Protein AF-A0A833S5A1-F1 (afdb_monomer)

Structure (mmCIF, N/CA/C/O backbone):
data_AF-A0A833S5A1-F1
#
_entry.id   AF-A0A833S5A1-F1
#
loop_
_atom_site.group_PDB
_atom_site.id
_atom_site.type_symbol
_atom_site.label_atom_id
_atom_site.label_alt_id
_atom_site.label_comp_id
_atom_site.label_asym_id
_atom_site.label_entity_id
_atom_site.label_seq_id
_atom_site.pdbx_PDB_ins_code
_atom_site.Cartn_x
_atom_site.Cartn_y
_atom_site.Cartn_z
_atom_site.occupancy
_atom_site.B_iso_or_equiv
_atom_site.auth_seq_id
_atom_site.auth_comp_id
_atom_site.auth_asym_id
_atom_site.auth_atom_id
_atom_site.pdbx_PDB_model_num
ATOM 1 N N . MET A 1 1 ? -20.713 11.555 35.275 1.00 53.66 1 MET A N 1
ATOM 2 C CA . MET A 1 1 ? -20.457 12.298 34.017 1.00 53.66 1 MET A CA 1
ATOM 3 C C . MET A 1 1 ? -20.139 13.760 34.331 1.00 53.66 1 MET A C 1
ATOM 5 O O . MET A 1 1 ? -20.576 14.233 35.374 1.00 53.66 1 MET A O 1
ATOM 9 N N . GLN A 1 2 ? -19.381 14.470 33.490 1.00 51.31 2 GLN A N 1
ATOM 10 C CA . GLN A 1 2 ? -19.207 15.926 33.605 1.00 51.31 2 GLN A CA 1
ATOM 11 C C . GLN A 1 2 ? -19.961 16.635 32.477 1.00 51.31 2 GLN A C 1
ATOM 13 O O . GLN A 1 2 ? -19.820 16.251 31.322 1.00 51.31 2 GLN A O 1
ATOM 18 N N . VAL A 1 3 ? -20.754 17.653 32.813 1.00 56.31 3 VAL A N 1
ATOM 19 C CA . VAL A 1 3 ? -21.472 18.496 31.843 1.00 56.31 3 VAL A CA 1
ATOM 20 C C . VAL A 1 3 ? -21.304 19.950 32.273 1.00 56.31 3 VAL A C 1
ATOM 22 O 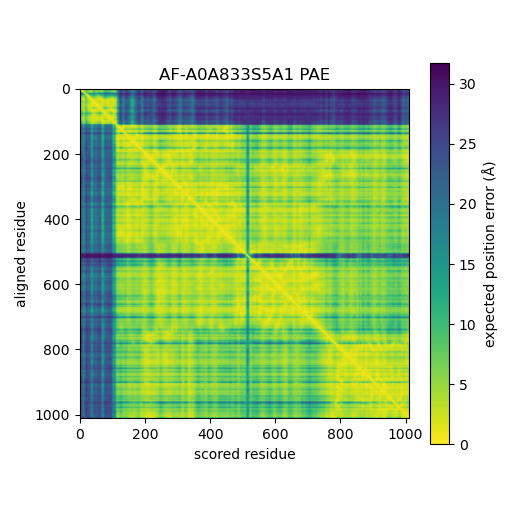O . VAL A 1 3 ? -21.653 20.298 33.402 1.00 56.31 3 VAL A O 1
ATOM 25 N N . ASN A 1 4 ? -20.743 20.793 31.399 1.00 58.97 4 ASN A N 1
ATOM 26 C CA . ASN A 1 4 ? -20.472 22.216 31.657 1.00 58.97 4 ASN A CA 1
ATOM 27 C C . ASN A 1 4 ? -19.717 22.468 32.981 1.00 58.97 4 ASN A C 1
ATOM 29 O O . ASN A 1 4 ? -20.124 23.300 33.791 1.00 58.97 4 ASN A O 1
ATOM 33 N N . GLY A 1 5 ? -18.663 21.686 33.246 1.00 59.25 5 GLY A N 1
ATOM 34 C CA . GLY A 1 5 ? -17.848 21.796 34.465 1.00 59.25 5 GLY A CA 1
ATOM 35 C C . GLY A 1 5 ? -18.516 21.293 35.753 1.00 59.25 5 GLY A C 1
ATOM 36 O O . GLY A 1 5 ? -17.938 21.419 36.830 1.00 59.25 5 GLY A O 1
ATOM 37 N N . LYS A 1 6 ? -19.721 20.704 35.681 1.00 58.78 6 LYS A N 1
ATOM 38 C CA . LYS A 1 6 ? -20.423 20.121 36.836 1.00 58.78 6 LYS A CA 1
ATOM 39 C C . LYS A 1 6 ? -20.377 18.597 36.795 1.00 58.78 6 LYS A C 1
ATOM 41 O O . LYS A 1 6 ? -20.703 17.981 35.781 1.00 58.78 6 LYS A O 1
ATOM 46 N N . ARG A 1 7 ? -20.015 17.974 37.922 1.00 70.06 7 ARG A N 1
ATOM 47 C CA . ARG A 1 7 ? -20.073 16.517 38.108 1.00 70.06 7 ARG A CA 1
ATOM 48 C C . ARG A 1 7 ? -21.522 16.097 38.361 1.00 70.06 7 ARG A C 1
ATOM 50 O O . ARG A 1 7 ? -22.095 16.427 39.392 1.00 70.06 7 ARG A O 1
ATOM 57 N N . LEU A 1 8 ? -22.094 15.356 37.422 1.00 73.94 8 LEU A N 1
ATOM 58 C CA . LEU A 1 8 ? -23.406 14.729 37.531 1.00 73.94 8 LEU A CA 1
ATOM 59 C C . LEU A 1 8 ? -23.241 13.246 37.884 1.00 73.94 8 LEU A C 1
ATOM 61 O O . LEU A 1 8 ? -22.411 12.539 37.294 1.00 73.94 8 LEU A O 1
ATOM 65 N N . ILE A 1 9 ? -24.043 12.782 38.838 1.00 75.19 9 ILE A N 1
ATOM 66 C CA . ILE A 1 9 ? -24.152 11.377 39.235 1.00 75.19 9 ILE A CA 1
ATOM 67 C C . ILE A 1 9 ? -25.444 10.847 38.616 1.00 75.19 9 ILE A C 1
ATOM 69 O O . ILE A 1 9 ? -26.506 11.426 38.825 1.00 75.19 9 ILE A O 1
ATOM 73 N N . MET A 1 10 ? -25.338 9.787 37.819 1.00 77.06 10 MET A N 1
ATOM 74 C CA . MET A 1 10 ? -26.481 9.118 37.202 1.00 77.06 10 MET A CA 1
ATOM 75 C C . MET A 1 10 ? -26.721 7.805 37.942 1.00 77.06 10 MET A C 1
ATOM 77 O O . MET A 1 10 ? -25.786 7.023 38.099 1.00 77.06 10 MET A O 1
ATOM 81 N N . GLY A 1 11 ? -27.952 7.582 38.397 1.00 73.81 11 GLY A N 1
ATOM 82 C CA . GLY A 1 11 ? -28.402 6.298 38.931 1.00 73.81 11 GLY A CA 1
ATOM 83 C C . GLY A 1 11 ? -29.371 5.654 37.947 1.00 73.81 11 GLY A C 1
ATOM 84 O O . GLY A 1 11 ? -30.315 6.313 37.516 1.00 73.81 11 GLY A O 1
ATOM 85 N N . ILE A 1 12 ? -29.124 4.398 37.580 1.00 71.88 12 ILE A N 1
ATOM 86 C CA . ILE A 1 12 ? -30.053 3.585 36.789 1.00 71.88 12 ILE A CA 1
ATOM 87 C C . ILE A 1 12 ? -30.724 2.611 37.749 1.00 71.88 12 ILE A C 1
ATOM 89 O O . ILE A 1 12 ? -30.041 1.942 38.522 1.00 71.88 12 ILE A O 1
ATOM 93 N N . TRP A 1 13 ? -32.050 2.541 37.684 1.00 69.31 13 TRP A N 1
ATOM 94 C CA . TRP A 1 13 ? -32.862 1.705 38.557 1.00 69.31 13 TRP A CA 1
ATOM 95 C C . TRP A 1 13 ? -33.738 0.811 37.694 1.00 69.31 13 TRP A C 1
ATOM 97 O O . TRP A 1 13 ? -34.619 1.301 36.989 1.00 69.31 13 TRP A O 1
ATOM 107 N N . ASP A 1 14 ? -33.477 -0.492 37.739 1.00 61.62 14 ASP A N 1
ATOM 108 C CA . ASP A 1 14 ? -34.400 -1.475 37.191 1.00 61.62 14 ASP A CA 1
ATOM 109 C C . ASP A 1 14 ? -35.469 -1.780 38.246 1.00 61.62 14 ASP A C 1
ATOM 111 O O . ASP A 1 14 ? -35.164 -2.063 39.404 1.00 61.62 14 ASP A O 1
ATOM 115 N N . THR A 1 15 ? -36.732 -1.679 37.845 1.00 60.78 15 THR A N 1
ATOM 116 C CA . THR A 1 15 ? -37.888 -1.933 38.716 1.00 60.78 15 THR A CA 1
ATOM 117 C C . THR A 1 15 ? -38.455 -3.341 38.517 1.00 60.78 15 THR A C 1
ATOM 119 O O . THR A 1 15 ? -39.413 -3.724 39.192 1.00 60.78 15 THR A O 1
ATOM 122 N N . ALA A 1 16 ? -37.851 -4.147 37.636 1.00 49.38 16 ALA A N 1
ATOM 123 C CA . ALA A 1 16 ? -38.171 -5.554 37.437 1.00 49.38 16 ALA A CA 1
ATOM 124 C C . ALA A 1 16 ? -37.565 -6.428 38.558 1.00 49.38 16 ALA A C 1
ATOM 126 O O . ALA A 1 16 ? -36.684 -7.249 38.322 1.00 49.38 16 ALA A O 1
ATOM 127 N N . GLY A 1 17 ? -38.015 -6.255 39.808 1.00 47.28 17 GLY A N 1
ATOM 128 C CA . GLY A 1 17 ? -37.437 -7.007 40.928 1.00 47.28 17 GLY A CA 1
ATOM 129 C C . GLY A 1 17 ? -38.039 -6.753 42.310 1.00 47.28 17 GLY A C 1
ATOM 130 O O . GLY A 1 17 ? -37.369 -6.228 43.189 1.00 47.28 17 GLY A O 1
ATOM 131 N N . SER A 1 18 ? -39.265 -7.237 42.528 1.00 48.00 18 SER A N 1
ATOM 132 C CA . SER A 1 18 ? -39.967 -7.393 43.818 1.00 48.00 18 SER A CA 1
ATOM 133 C C . SER A 1 18 ? -40.339 -6.117 44.599 1.00 48.00 18 SER A C 1
ATOM 135 O O . SER A 1 18 ? -39.495 -5.342 45.036 1.00 48.00 18 SER A O 1
ATOM 137 N N . GLU A 1 19 ? -41.632 -5.997 44.916 1.00 55.94 19 GLU A N 1
ATOM 138 C CA . GLU A 1 19 ? -42.248 -4.986 45.804 1.00 55.94 19 GLU A CA 1
ATOM 139 C C . GLU A 1 19 ? -41.615 -4.922 47.216 1.00 55.94 19 GLU A C 1
ATOM 141 O O . GLU A 1 19 ? -41.879 -4.006 47.991 1.00 55.94 19 GLU A O 1
ATOM 146 N N . LYS A 1 20 ? -40.732 -5.874 47.559 1.00 52.31 20 LYS A N 1
ATOM 147 C CA . LYS A 1 20 ? -40.014 -5.951 48.839 1.00 52.31 20 LYS A CA 1
ATOM 148 C C . LYS A 1 20 ? -39.008 -4.817 49.077 1.00 52.31 20 LYS A C 1
ATOM 150 O O . LYS A 1 20 ? -38.590 -4.649 50.220 1.00 52.31 20 LYS A O 1
ATOM 155 N N . TYR A 1 21 ? -38.634 -4.042 48.056 1.00 55.28 21 TYR A N 1
ATOM 156 C CA . TYR A 1 21 ? -37.642 -2.961 48.176 1.00 55.28 21 TYR A CA 1
ATOM 157 C C . TYR A 1 21 ? -38.216 -1.544 47.982 1.00 55.28 21 TYR A C 1
ATOM 159 O O . TYR A 1 21 ? -37.453 -0.577 48.025 1.00 55.28 21 TYR A O 1
ATOM 167 N N . ASP A 1 22 ? -39.543 -1.387 47.853 1.00 60.09 22 ASP A N 1
ATOM 168 C CA . ASP A 1 22 ? -40.193 -0.080 47.627 1.00 60.09 22 ASP A CA 1
ATOM 169 C C . ASP A 1 22 ? -39.862 0.937 48.745 1.00 60.09 22 ASP A C 1
ATOM 171 O O . ASP A 1 22 ? -39.696 2.124 48.474 1.00 60.09 22 ASP A O 1
ATOM 175 N N . ALA A 1 23 ? -39.637 0.484 49.986 1.00 61.41 23 ALA A N 1
ATOM 176 C CA . ALA A 1 23 ? -39.247 1.348 51.108 1.00 61.41 23 ALA A CA 1
ATOM 177 C C . ALA A 1 23 ? -37.815 1.918 51.008 1.00 61.41 23 ALA A C 1
ATOM 179 O O . ALA A 1 23 ? -37.530 2.964 51.595 1.00 61.41 23 ALA A O 1
ATOM 180 N N . MET A 1 24 ? -36.910 1.254 50.278 1.00 61.59 24 MET A N 1
ATOM 181 C CA . MET A 1 24 ? -35.523 1.707 50.090 1.00 61.59 24 MET A CA 1
ATOM 182 C C . MET A 1 24 ? -35.361 2.628 48.875 1.00 61.59 24 MET A C 1
ATOM 184 O O . MET A 1 24 ? -34.392 3.385 48.812 1.00 61.59 24 MET A O 1
ATOM 188 N N . SER A 1 25 ? -36.318 2.608 47.941 1.00 65.00 25 SER A N 1
ATOM 189 C CA . SER A 1 25 ? -36.275 3.362 46.681 1.00 65.00 25 SER A CA 1
ATOM 190 C C . SER A 1 25 ? -36.103 4.878 46.907 1.00 65.00 25 SER A C 1
ATOM 192 O O . SER A 1 25 ? -35.294 5.524 46.241 1.00 65.00 25 SER A O 1
ATOM 194 N N . ARG A 1 26 ? -36.756 5.430 47.940 1.00 72.44 26 ARG A N 1
ATOM 195 C CA . ARG A 1 26 ? -36.765 6.866 48.291 1.00 72.44 26 ARG A CA 1
ATOM 196 C C . ARG A 1 26 ? -35.399 7.458 48.609 1.00 72.44 26 ARG A C 1
ATOM 198 O O . ARG A 1 26 ? -35.196 8.657 48.437 1.00 72.44 26 ARG A O 1
ATOM 205 N N . ILE A 1 27 ? -34.459 6.642 49.085 1.00 70.62 27 ILE A N 1
ATOM 206 C CA . ILE A 1 27 ? -33.095 7.093 49.397 1.00 70.62 27 ILE A CA 1
ATOM 207 C C . ILE A 1 27 ? -32.335 7.411 48.102 1.00 70.62 27 ILE A C 1
ATOM 209 O O . ILE A 1 27 ? -31.474 8.289 48.085 1.00 70.62 27 ILE A O 1
ATOM 213 N N . TYR A 1 28 ? -32.678 6.731 47.010 1.00 68.62 28 TYR A N 1
ATOM 214 C CA . TYR A 1 28 ? -31.872 6.690 45.801 1.00 68.62 28 TYR A CA 1
ATOM 215 C C . TYR A 1 28 ? -32.149 7.803 44.791 1.00 68.62 28 TYR A C 1
ATOM 217 O O . TYR A 1 28 ? -31.242 8.187 44.054 1.00 68.62 28 TYR A O 1
ATOM 225 N N . TYR A 1 29 ? -33.367 8.341 44.755 1.00 74.81 29 TYR A N 1
ATOM 226 C CA . TYR A 1 29 ? -33.711 9.489 43.904 1.00 74.81 29 TYR A CA 1
ATOM 227 C C . TYR A 1 29 ? -33.863 10.803 44.686 1.00 74.81 29 TYR A C 1
ATOM 229 O O . TYR A 1 29 ? -34.235 11.829 44.115 1.00 74.81 29 TYR A O 1
ATOM 237 N N . ARG A 1 30 ? -33.508 10.813 45.977 1.00 80.62 30 ARG A N 1
ATOM 238 C CA . ARG A 1 30 ? -33.409 12.044 46.770 1.00 80.62 30 ARG A CA 1
ATOM 239 C C . ARG A 1 30 ? -32.317 12.955 46.201 1.00 80.62 30 ARG A C 1
ATOM 241 O O . ARG A 1 30 ? -31.184 12.521 45.996 1.00 80.62 30 ARG A O 1
ATOM 248 N N . GLY A 1 31 ? -32.645 14.220 45.946 1.00 83.25 31 GLY A N 1
ATOM 249 C CA . GLY A 1 31 ? -31.740 15.178 45.304 1.00 83.25 31 GLY A CA 1
ATOM 250 C C . GLY A 1 31 ? -31.645 15.057 43.776 1.00 83.25 31 GLY A C 1
ATOM 251 O O . GLY A 1 31 ? -30.843 15.776 43.165 1.00 83.25 31 GLY A O 1
ATOM 252 N N . ALA A 1 32 ? -32.445 14.189 43.142 1.00 86.19 32 ALA A N 1
ATOM 253 C CA . ALA A 1 32 ? -32.483 14.063 41.688 1.00 86.19 32 ALA A CA 1
ATOM 254 C C . ALA A 1 32 ? -32.925 15.378 41.021 1.00 86.19 32 ALA A C 1
ATOM 256 O O . ALA A 1 32 ? -33.910 16.004 41.397 1.00 86.19 32 ALA A O 1
ATOM 257 N N . LYS A 1 33 ? -32.188 15.811 39.993 1.00 87.69 33 LYS A N 1
ATOM 258 C CA . LYS A 1 33 ? -32.533 17.020 39.215 1.00 87.69 33 LYS A CA 1
ATOM 259 C C . LYS A 1 33 ? -33.372 16.715 37.977 1.00 87.69 33 LYS A C 1
ATOM 261 O O . LYS A 1 33 ? -34.052 17.602 37.463 1.00 87.69 33 LYS A O 1
ATOM 266 N N . ALA A 1 34 ? -33.324 15.473 37.507 1.00 89.06 34 ALA A N 1
ATOM 267 C CA . ALA A 1 34 ? -34.156 14.956 36.434 1.00 89.06 34 ALA A CA 1
ATOM 268 C C . ALA A 1 34 ? -34.360 13.442 36.599 1.00 89.06 34 ALA A C 1
ATOM 270 O O . ALA A 1 34 ? -33.482 12.765 37.137 1.00 89.06 34 ALA A O 1
ATOM 271 N N . ALA A 1 35 ? -35.482 12.927 36.099 1.00 89.62 35 ALA A N 1
ATOM 272 C CA . ALA A 1 35 ? -35.801 11.505 36.048 1.00 89.62 35 ALA A CA 1
ATOM 273 C C . ALA A 1 35 ? -36.393 11.140 34.679 1.00 89.62 35 ALA A C 1
ATOM 275 O O . ALA A 1 35 ? -37.271 11.841 34.170 1.00 89.62 35 ALA A O 1
ATOM 276 N N . ILE A 1 36 ? -35.911 10.039 34.099 1.00 91.00 36 ILE A N 1
ATOM 277 C CA . ILE A 1 36 ? -36.463 9.426 32.886 1.00 91.00 36 ILE A CA 1
ATOM 278 C C . ILE A 1 36 ? -37.194 8.161 33.321 1.00 91.00 36 ILE A C 1
ATOM 280 O O . ILE A 1 36 ? -36.592 7.279 33.929 1.00 91.00 36 ILE A O 1
ATOM 284 N N . ILE A 1 37 ? -38.491 8.095 33.041 1.00 91.62 37 ILE A N 1
ATOM 285 C CA . ILE A 1 37 ? -39.364 7.015 33.490 1.00 91.62 37 ILE A CA 1
ATOM 286 C C . ILE A 1 37 ? -39.906 6.313 32.254 1.00 91.62 37 ILE A C 1
ATOM 288 O O . ILE A 1 37 ? -40.648 6.890 31.457 1.00 91.62 37 ILE A O 1
ATOM 292 N N . CYS A 1 38 ? -39.488 5.064 32.090 1.00 91.44 38 CYS A N 1
ATOM 293 C CA . CYS A 1 38 ? -39.787 4.261 30.917 1.00 91.44 38 CYS A CA 1
ATOM 294 C C . CYS A 1 38 ? -40.985 3.341 31.168 1.00 91.44 38 CYS A C 1
ATOM 296 O O . CYS A 1 38 ? -41.139 2.796 32.261 1.00 91.44 38 CYS A O 1
ATOM 298 N N . TYR A 1 39 ? -41.804 3.126 30.141 1.00 92.69 39 TYR A N 1
ATOM 299 C CA . TYR A 1 39 ? -42.852 2.103 30.134 1.00 92.69 39 TYR A CA 1
ATOM 300 C C . TYR A 1 39 ? -42.903 1.395 28.774 1.00 92.69 39 TYR A C 1
ATOM 302 O O . TYR A 1 39 ? -42.284 1.844 27.813 1.00 92.69 39 TYR A O 1
ATOM 310 N N . ASP A 1 40 ? -43.589 0.260 28.686 1.00 91.88 40 ASP A N 1
ATOM 311 C CA . ASP A 1 40 ? -43.749 -0.515 27.450 1.00 91.88 40 ASP A CA 1
ATOM 312 C C . ASP A 1 40 ? -44.983 -0.002 26.685 1.00 91.88 40 ASP A C 1
ATOM 314 O O . ASP A 1 40 ? -46.089 -0.015 27.233 1.00 91.88 40 ASP A O 1
ATOM 318 N N . ILE A 1 41 ? -44.798 0.466 25.441 1.00 93.62 41 ILE A N 1
ATOM 319 C CA . ILE A 1 41 ? -45.820 1.203 24.672 1.00 93.62 41 ILE A CA 1
ATOM 320 C C . ILE A 1 41 ? -47.113 0.410 24.427 1.00 93.62 41 ILE A C 1
ATOM 322 O O . ILE A 1 41 ? -48.174 1.004 24.235 1.00 93.62 41 ILE A O 1
ATOM 326 N N . ILE A 1 42 ? -47.055 -0.924 24.483 1.00 93.12 42 ILE A N 1
ATOM 327 C CA . ILE A 1 42 ? -48.220 -1.797 24.273 1.00 93.12 42 ILE A CA 1
ATOM 328 C C . ILE A 1 42 ? -48.788 -2.387 25.575 1.00 93.12 42 ILE A C 1
ATOM 330 O O . ILE A 1 42 ? -49.700 -3.215 25.527 1.00 93.12 42 ILE A O 1
ATOM 334 N N . LYS A 1 43 ? -48.264 -2.010 26.752 1.00 91.62 43 LYS A N 1
ATOM 335 C CA . LYS A 1 43 ? -48.689 -2.576 28.045 1.00 91.62 43 LYS A CA 1
ATOM 336 C C . LYS A 1 43 ? -49.157 -1.508 29.031 1.00 91.62 43 LYS A C 1
ATOM 338 O O . LYS A 1 43 ? -48.365 -0.946 29.791 1.00 91.62 43 LYS A O 1
ATOM 343 N N . SER A 1 44 ? -50.478 -1.342 29.131 1.00 90.62 44 SER A N 1
ATOM 344 C CA . SER A 1 44 ? -51.102 -0.304 29.968 1.00 90.62 44 SER A CA 1
ATOM 345 C C . SER A 1 44 ? -50.721 -0.386 31.450 1.00 90.62 44 SER A C 1
ATOM 347 O O . SER A 1 44 ? -50.516 0.635 32.106 1.00 90.62 44 SER A O 1
ATOM 349 N N . ASN A 1 45 ? -50.539 -1.597 31.984 1.00 89.62 45 ASN A N 1
ATOM 350 C CA . ASN A 1 45 ? -50.114 -1.803 33.371 1.00 89.62 45 ASN A CA 1
ATOM 351 C C . ASN A 1 45 ? -48.722 -1.211 33.669 1.00 89.62 45 ASN A C 1
ATOM 353 O O . ASN A 1 45 ? -48.504 -0.694 34.764 1.00 89.62 45 ASN A O 1
ATOM 357 N N . THR A 1 46 ? -47.801 -1.221 32.701 1.00 90.69 46 THR A N 1
ATOM 358 C CA . THR A 1 46 ? -46.469 -0.619 32.867 1.00 90.69 46 THR A CA 1
ATOM 359 C C . THR A 1 46 ? -46.548 0.904 32.933 1.00 90.69 46 THR A C 1
ATOM 361 O O . THR A 1 46 ? -45.849 1.515 33.739 1.00 90.69 46 THR A O 1
ATOM 364 N N . PHE A 1 47 ? -47.470 1.520 32.185 1.00 93.31 47 PHE A N 1
ATOM 365 C CA . PHE A 1 47 ? -47.732 2.953 32.291 1.00 93.31 47 PHE A CA 1
ATOM 366 C C . PHE A 1 47 ? -48.362 3.325 33.639 1.00 93.31 47 PHE A C 1
ATOM 368 O O . PHE A 1 47 ? -47.979 4.324 34.242 1.00 93.31 47 PHE A O 1
ATOM 375 N N . GLN A 1 48 ? -49.279 2.508 34.171 1.00 90.31 48 GLN A N 1
ATOM 376 C CA . GLN A 1 48 ? -49.821 2.738 35.518 1.00 90.31 48 GLN A CA 1
ATOM 377 C C . GLN A 1 48 ? -48.728 2.663 36.591 1.00 90.31 48 GLN A C 1
ATOM 379 O O . GLN A 1 48 ? -48.688 3.502 37.492 1.00 90.31 48 GLN A O 1
ATOM 384 N N . ARG A 1 49 ? -47.786 1.719 36.466 1.00 87.69 49 ARG A N 1
ATOM 385 C CA . ARG A 1 49 ? -46.624 1.658 37.364 1.00 87.69 49 ARG A CA 1
ATOM 386 C C . ARG A 1 49 ? -45.706 2.873 37.186 1.00 87.69 49 ARG A C 1
ATOM 388 O O . ARG A 1 49 ? -45.229 3.411 38.179 1.00 87.69 49 ARG A O 1
ATOM 395 N N . ALA A 1 50 ? -45.514 3.367 35.962 1.00 89.50 50 ALA A N 1
ATOM 396 C CA . ALA A 1 50 ? -44.785 4.614 35.719 1.00 89.50 50 ALA A CA 1
ATOM 397 C C . ALA A 1 50 ? -45.437 5.816 36.429 1.00 89.50 50 ALA A C 1
ATOM 399 O O . ALA A 1 50 ? -44.727 6.603 37.051 1.00 89.50 50 ALA A O 1
ATOM 400 N N . LYS A 1 51 ? -46.776 5.930 36.423 1.00 92.00 51 LYS A N 1
ATOM 401 C CA . LYS A 1 51 ? -47.493 6.975 37.182 1.00 92.00 51 LYS A CA 1
ATOM 402 C C . LYS A 1 51 ? -47.221 6.897 38.679 1.00 92.00 51 LYS A C 1
ATOM 404 O O . LYS A 1 51 ? -46.977 7.927 39.297 1.00 92.00 51 LYS A O 1
ATOM 409 N N . PHE A 1 52 ? -47.230 5.689 39.244 1.00 88.06 52 PHE A N 1
ATOM 410 C CA . PHE A 1 52 ? -46.883 5.478 40.649 1.00 88.06 52 PHE A CA 1
ATOM 411 C C . PHE A 1 52 ? -45.482 6.024 40.966 1.00 88.06 52 PHE A C 1
ATOM 413 O O . PHE A 1 52 ? -45.340 6.823 41.889 1.00 88.06 52 PHE A O 1
ATOM 420 N N . TRP A 1 53 ? -44.476 5.685 40.152 1.00 85.94 53 TRP A N 1
ATOM 421 C CA . TRP A 1 53 ? -43.105 6.176 40.339 1.00 85.94 53 TRP A CA 1
ATOM 422 C C . TRP A 1 53 ? -42.981 7.693 40.186 1.00 85.94 53 TRP A C 1
ATOM 424 O O . TRP A 1 53 ? -42.251 8.326 40.942 1.00 85.94 53 TRP A O 1
ATOM 434 N N . ILE A 1 54 ? -43.713 8.294 39.244 1.00 90.38 54 ILE A N 1
ATOM 435 C CA . ILE A 1 54 ? -43.769 9.754 39.083 1.00 90.38 54 ILE A CA 1
ATOM 436 C C . ILE A 1 54 ? -44.316 10.411 40.350 1.00 90.38 54 ILE A C 1
ATOM 438 O O . ILE A 1 54 ? -43.744 11.390 40.833 1.00 90.38 54 ILE A O 1
ATOM 442 N N . THR A 1 55 ? -45.421 9.886 40.885 1.00 89.38 55 THR A N 1
ATOM 443 C CA . THR A 1 55 ? -46.023 10.392 42.121 1.00 89.38 55 THR A CA 1
ATOM 444 C C . THR A 1 55 ? -45.057 10.240 43.289 1.00 89.38 55 THR A C 1
ATOM 446 O O . THR A 1 55 ? -44.842 11.211 44.013 1.00 89.38 55 THR A O 1
ATOM 449 N N . GLU A 1 56 ? -44.425 9.073 43.434 1.00 86.44 56 GLU A N 1
ATOM 450 C CA . GLU A 1 56 ? -43.487 8.815 44.525 1.00 86.44 56 GLU A CA 1
ATOM 451 C C . GLU A 1 56 ? -42.266 9.747 44.466 1.00 86.44 56 GLU A C 1
ATOM 453 O O . GLU A 1 56 ? -41.898 10.383 45.459 1.00 86.44 56 GLU A O 1
ATOM 458 N N . LEU A 1 57 ? -41.683 9.904 43.279 1.00 87.38 57 LEU A N 1
ATOM 459 C CA . LEU A 1 57 ? -40.521 10.755 43.064 1.00 87.38 57 LEU A CA 1
ATOM 460 C C . LEU A 1 57 ? -40.840 12.233 43.321 1.00 87.38 57 LEU A C 1
ATOM 462 O O . LEU A 1 57 ? -40.021 12.933 43.911 1.00 87.38 57 LEU A O 1
ATOM 466 N N . ARG A 1 58 ? -42.047 12.698 42.979 1.00 87.81 58 ARG A N 1
ATOM 467 C CA . ARG A 1 58 ? -42.503 14.058 43.311 1.00 87.81 58 ARG A CA 1
ATOM 468 C C . ARG A 1 58 ? -42.698 14.289 44.800 1.00 87.81 58 ARG A C 1
ATOM 470 O O . ARG A 1 58 ? -42.395 15.379 45.270 1.00 87.81 58 ARG A O 1
ATOM 477 N N . THR A 1 59 ? -43.172 13.287 45.542 1.00 86.94 59 THR A N 1
ATOM 478 C CA . THR A 1 59 ? -43.269 13.395 47.008 1.00 86.94 59 THR A CA 1
ATOM 479 C C . THR A 1 59 ? -41.907 13.511 47.687 1.00 86.94 59 THR A C 1
ATOM 481 O O . THR A 1 59 ? -41.826 14.074 48.775 1.00 86.94 59 THR A O 1
ATOM 484 N N . VAL A 1 60 ? -40.845 12.980 47.075 1.00 85.62 60 VAL A N 1
ATOM 485 C CA . VAL A 1 60 ? -39.488 13.023 47.641 1.00 85.62 60 VAL A CA 1
ATOM 486 C C . VAL A 1 60 ? -38.686 14.222 47.129 1.00 85.62 60 VAL A C 1
ATOM 488 O O . VAL A 1 60 ? -37.934 14.809 47.902 1.00 85.62 60 VAL A O 1
ATOM 491 N N . GLU A 1 61 ? -38.843 14.596 45.857 1.00 88.62 61 GLU A N 1
ATOM 492 C CA . GLU A 1 61 ? -38.069 15.649 45.198 1.00 88.62 61 GLU A CA 1
ATOM 493 C C . GLU A 1 61 ? -38.948 16.441 44.206 1.00 88.62 61 GLU A C 1
ATOM 495 O O . GLU A 1 61 ? -38.908 16.243 42.990 1.00 88.62 61 GLU A O 1
ATOM 500 N N . GLU A 1 62 ? -39.750 17.367 44.737 1.00 85.19 62 GLU A N 1
ATOM 501 C CA . GLU A 1 62 ? -40.752 18.150 43.990 1.00 85.19 62 GLU A CA 1
ATOM 502 C C . GLU A 1 62 ? -40.168 18.903 42.776 1.00 85.19 62 GLU A C 1
ATOM 504 O O . GLU A 1 62 ? -40.815 19.025 41.736 1.00 85.19 62 GLU A O 1
ATOM 509 N N . GLY A 1 63 ? -38.912 19.356 42.873 1.00 86.00 63 GLY A N 1
ATOM 510 C CA . GLY A 1 63 ? -38.209 20.090 41.814 1.00 86.00 63 GLY A CA 1
ATOM 511 C C . GLY A 1 63 ? -37.599 19.228 40.700 1.00 86.00 63 GLY A C 1
ATOM 512 O O . GLY A 1 63 ? -36.900 19.765 39.833 1.00 86.00 63 GLY A O 1
ATOM 513 N N . CYS A 1 64 ? -37.794 17.907 40.715 1.00 89.25 64 CYS A N 1
ATOM 514 C CA . CYS A 1 64 ? -37.208 17.014 39.721 1.00 89.25 64 CYS A CA 1
ATOM 515 C C . CYS A 1 64 ? -37.922 17.121 38.359 1.00 89.25 64 CYS A C 1
ATOM 517 O O . CYS A 1 64 ? -39.141 16.967 38.255 1.00 89.25 64 CYS A O 1
ATOM 519 N N . LYS A 1 65 ? -37.159 17.354 37.280 1.00 92.69 65 LYS A N 1
ATOM 520 C CA . LYS A 1 65 ? -37.705 17.384 35.911 1.00 92.69 65 LYS A CA 1
ATOM 521 C C . LYS A 1 65 ? -38.037 15.976 35.420 1.00 92.69 65 LYS A C 1
ATOM 523 O O . LYS A 1 65 ? -37.155 15.121 35.376 1.00 92.69 65 LYS A O 1
ATOM 528 N N . ILE A 1 66 ? -39.275 15.757 34.986 1.00 93.62 66 ILE A N 1
ATOM 529 C CA . ILE A 1 66 ? -39.760 14.434 34.577 1.00 93.62 66 ILE A CA 1
ATOM 530 C C . ILE A 1 66 ? -39.788 14.295 33.056 1.00 93.62 66 ILE A C 1
ATOM 532 O O . ILE A 1 66 ? -40.290 15.166 32.340 1.00 93.62 66 ILE A O 1
ATOM 536 N N . TYR A 1 67 ? -39.298 13.154 32.584 1.00 93.38 67 TYR A N 1
ATOM 537 C CA . TYR A 1 67 ? -39.394 12.705 31.203 1.00 93.38 67 TYR A CA 1
ATOM 538 C C . TYR A 1 67 ? -40.041 11.319 31.185 1.00 93.38 67 TYR A C 1
ATOM 540 O O . TYR A 1 67 ? -39.616 10.431 31.922 1.00 93.38 67 TYR A O 1
ATOM 548 N N . ILE A 1 68 ? -41.071 11.136 30.364 1.00 94.00 68 ILE A N 1
ATOM 549 C CA . ILE A 1 68 ? -41.768 9.861 30.178 1.00 94.00 68 ILE A CA 1
ATOM 550 C C . ILE A 1 68 ? -41.349 9.293 28.825 1.00 94.00 68 ILE A C 1
ATOM 552 O O . ILE A 1 68 ? -41.501 9.970 27.811 1.00 94.00 68 ILE A O 1
ATOM 556 N N . CYS A 1 69 ? -40.870 8.051 28.803 1.00 92.75 69 CYS A N 1
ATOM 557 C CA . CYS A 1 69 ? -40.457 7.370 27.577 1.00 92.75 69 CYS A CA 1
ATOM 558 C C . CYS A 1 69 ? -41.302 6.111 27.347 1.00 92.75 69 CYS A C 1
ATOM 560 O O . CYS A 1 69 ? -41.206 5.147 28.108 1.00 92.75 69 CYS A O 1
ATOM 562 N N . ALA A 1 70 ? -42.114 6.101 26.290 1.00 92.88 70 ALA A N 1
ATOM 563 C CA . ALA A 1 70 ? -42.718 4.875 25.780 1.00 92.88 70 ALA A CA 1
ATOM 564 C C . ALA A 1 70 ? -41.653 4.094 25.014 1.00 92.88 70 ALA A C 1
ATOM 566 O O . ALA A 1 70 ? -41.083 4.616 24.068 1.00 92.88 70 ALA A O 1
ATOM 567 N N . THR A 1 71 ? -41.363 2.869 25.425 1.00 91.31 71 THR A N 1
ATOM 568 C CA . THR A 1 71 ? -40.322 2.029 24.823 1.00 91.31 71 THR A CA 1
ATOM 569 C C . THR A 1 71 ? -40.928 1.005 23.873 1.00 91.31 71 THR A C 1
ATOM 571 O O . THR A 1 71 ? -42.105 0.664 23.999 1.00 91.31 71 THR A O 1
ATOM 574 N N . LYS A 1 72 ? -40.084 0.458 22.987 1.00 89.69 72 LYS A N 1
ATOM 575 C CA . LYS A 1 72 ? -40.427 -0.572 21.994 1.00 89.69 72 LYS A CA 1
ATOM 576 C C . LYS A 1 72 ? -41.359 -0.059 20.894 1.00 89.69 72 LYS A C 1
ATOM 578 O O . LYS A 1 72 ? -42.333 -0.710 20.553 1.00 89.69 72 LYS A O 1
ATOM 583 N N . ASN A 1 73 ? -41.093 1.112 20.326 1.00 87.12 73 ASN A N 1
ATOM 584 C CA . ASN A 1 73 ? -41.913 1.612 19.217 1.00 87.12 73 ASN A CA 1
ATOM 585 C C . ASN A 1 73 ? -41.943 0.671 17.990 1.00 87.12 73 ASN A C 1
ATOM 587 O O . ASN A 1 73 ? -42.936 0.600 17.274 1.00 87.12 73 ASN A O 1
ATOM 591 N N . ASP A 1 74 ? -40.888 -0.122 17.799 1.00 82.00 74 ASP A N 1
ATOM 592 C CA . ASP A 1 74 ? -40.695 -1.050 16.675 1.00 82.00 74 ASP A CA 1
ATOM 593 C C . ASP A 1 74 ? -41.791 -2.120 16.516 1.00 82.00 74 ASP A C 1
ATOM 595 O O . ASP A 1 74 ? -42.000 -2.660 15.429 1.00 82.00 74 ASP A O 1
ATOM 599 N N . ILE A 1 75 ? -42.523 -2.435 17.585 1.00 85.50 75 ILE A N 1
ATOM 600 C CA . ILE A 1 75 ? -43.627 -3.406 17.537 1.00 85.50 75 ILE A CA 1
ATOM 601 C C . ILE A 1 75 ? -44.925 -2.809 16.977 1.00 85.50 75 ILE A C 1
ATOM 603 O O . ILE A 1 75 ? -45.789 -3.576 16.551 1.00 85.50 75 ILE A O 1
ATOM 607 N N . LEU A 1 76 ? -45.067 -1.479 16.905 1.00 83.81 76 LEU A N 1
ATOM 608 C CA . LEU A 1 76 ? -46.240 -0.845 16.285 1.00 83.81 76 LEU A CA 1
ATOM 609 C C . LEU A 1 76 ? -46.267 -1.051 14.764 1.00 83.81 76 LEU A C 1
ATOM 611 O O . LEU A 1 76 ? -47.329 -1.282 14.189 1.00 83.81 76 LEU A O 1
ATOM 615 N N . GLU A 1 77 ? -45.097 -1.073 14.119 1.00 73.44 77 GLU A N 1
ATOM 616 C CA . GLU A 1 77 ? -44.955 -1.367 12.682 1.00 73.44 77 GLU A CA 1
ATOM 617 C C . GLU A 1 77 ? -45.429 -2.784 12.314 1.00 73.44 77 GLU A C 1
ATOM 619 O O . GLU A 1 77 ? -45.755 -3.061 11.163 1.00 73.44 77 GLU A O 1
ATOM 624 N N . HIS A 1 78 ? -45.526 -3.675 13.305 1.00 76.94 78 HIS A N 1
ATOM 625 C CA . HIS A 1 78 ? -45.995 -5.054 13.158 1.00 76.94 78 HIS A CA 1
ATOM 626 C C . HIS A 1 78 ? -47.487 -5.215 13.515 1.00 76.94 78 HIS A C 1
ATOM 628 O O . HIS A 1 78 ? -47.951 -6.328 13.764 1.00 76.94 78 HIS A O 1
ATOM 634 N N . GLY A 1 79 ? -48.249 -4.114 13.551 1.00 77.88 79 GLY A N 1
ATOM 635 C CA . GLY A 1 79 ? -49.702 -4.116 13.755 1.00 77.88 79 GLY A CA 1
ATOM 636 C C . GLY A 1 79 ? -50.157 -4.106 15.218 1.00 77.88 79 GLY A C 1
ATOM 637 O O . GLY A 1 79 ? -51.348 -4.278 15.481 1.00 77.88 79 GLY A O 1
ATOM 638 N N . ALA A 1 80 ? -49.248 -3.910 16.178 1.00 85.50 80 ALA A N 1
ATOM 639 C CA . ALA A 1 80 ? -49.626 -3.724 17.576 1.00 85.50 80 ALA A CA 1
ATOM 640 C C . ALA A 1 80 ? -50.223 -2.324 17.810 1.00 85.50 80 ALA A C 1
ATOM 642 O O . ALA A 1 80 ? -49.823 -1.350 17.177 1.00 85.50 80 ALA A O 1
ATOM 643 N N . VAL A 1 81 ? -51.169 -2.216 18.746 1.00 88.94 81 VAL A N 1
ATOM 644 C CA . VAL A 1 81 ? -51.840 -0.950 19.086 1.00 88.94 81 VAL A CA 1
ATOM 645 C C . VAL A 1 81 ? -51.303 -0.429 20.424 1.00 88.94 81 VAL A C 1
ATOM 647 O O . VAL A 1 81 ? -51.219 -1.217 21.373 1.00 88.94 81 VAL A O 1
ATOM 650 N N . PRO A 1 82 ? -50.958 0.870 20.542 1.00 89.31 82 PRO A N 1
ATOM 651 C CA . PRO A 1 82 ? -50.540 1.456 21.811 1.00 89.31 82 PRO A CA 1
ATOM 652 C C . PRO A 1 82 ? -51.584 1.246 22.911 1.00 89.31 82 PRO A C 1
ATOM 654 O O . PRO A 1 82 ? -52.784 1.432 22.701 1.00 89.31 82 PRO A O 1
ATOM 657 N N . SER A 1 83 ? -51.128 0.858 24.099 1.00 89.62 83 SER A N 1
ATOM 658 C CA . SER A 1 83 ? -51.985 0.653 25.264 1.00 89.62 83 SER A CA 1
ATOM 659 C C . SER A 1 83 ? -51.254 1.162 26.509 1.00 89.62 83 SER A C 1
ATOM 661 O O . SER A 1 83 ? -50.306 0.513 26.954 1.00 89.62 83 SER A O 1
ATOM 663 N N . PRO A 1 84 ? -51.655 2.311 27.091 1.00 86.06 84 PRO A N 1
ATOM 664 C CA . PRO A 1 84 ? -52.816 3.130 26.728 1.00 86.06 84 PRO A CA 1
ATOM 665 C C . PRO A 1 84 ? -52.609 3.900 25.413 1.00 86.06 84 PRO A C 1
ATOM 667 O O . PRO A 1 84 ? -51.495 3.977 24.906 1.00 86.06 84 PRO A O 1
ATOM 670 N N . ASP A 1 85 ? -53.684 4.492 24.888 1.00 91.00 85 ASP A N 1
ATOM 671 C CA . ASP A 1 85 ? -53.619 5.399 23.736 1.00 91.00 85 ASP A CA 1
ATOM 672 C C . ASP A 1 85 ? -52.593 6.523 23.977 1.00 91.00 85 ASP A C 1
ATOM 674 O O . ASP A 1 85 ? -52.532 7.104 25.067 1.00 91.00 85 ASP A O 1
ATOM 678 N N . ILE A 1 86 ? -51.791 6.838 22.958 1.00 89.56 86 ILE A N 1
ATOM 679 C CA . ILE A 1 86 ? -50.726 7.846 23.026 1.00 89.56 86 ILE A CA 1
ATOM 680 C C . ILE A 1 86 ? -51.270 9.213 23.469 1.00 89.56 86 ILE A C 1
ATOM 682 O O . ILE A 1 86 ? -50.656 9.860 24.319 1.00 89.56 86 ILE A O 1
ATOM 686 N N . ASN A 1 87 ? -52.459 9.612 23.006 1.00 88.38 87 ASN A N 1
ATOM 687 C CA . ASN A 1 87 ? -53.079 10.888 23.379 1.00 88.38 87 ASN A CA 1
ATOM 688 C C . ASN A 1 87 ? -53.377 10.964 24.885 1.00 88.38 87 ASN A C 1
ATOM 690 O O . ASN A 1 87 ? -53.283 12.028 25.506 1.00 88.38 87 ASN A O 1
ATOM 694 N N . VAL A 1 88 ? -53.715 9.828 25.506 1.00 91.25 88 VAL A N 1
ATOM 695 C CA . VAL A 1 88 ? -53.950 9.739 26.957 1.00 91.25 88 VAL A CA 1
ATOM 696 C C . VAL A 1 88 ? -52.644 9.954 27.721 1.00 91.25 88 VAL A C 1
ATOM 698 O O . VAL A 1 88 ? -52.633 10.597 28.775 1.00 91.25 88 VAL A O 1
ATOM 701 N N . VAL A 1 89 ? -51.536 9.435 27.193 1.00 92.25 89 VAL A N 1
ATOM 702 C CA . VAL A 1 89 ? -50.205 9.582 27.791 1.00 92.25 89 VAL A CA 1
ATOM 703 C C . VAL A 1 89 ? -49.693 11.013 27.642 1.00 92.25 89 VAL A C 1
ATOM 705 O O . VAL A 1 89 ? -49.211 11.581 28.621 1.00 92.25 89 VAL A O 1
ATOM 708 N N . GLU A 1 90 ? -49.864 11.622 26.470 1.00 89.12 90 GLU A N 1
ATOM 709 C CA . GLU A 1 90 ? -49.517 13.024 26.210 1.00 89.12 90 GLU A CA 1
ATOM 710 C C . GLU A 1 90 ? -50.300 13.986 27.104 1.00 89.12 90 GLU A C 1
ATOM 712 O O . GLU A 1 90 ? -49.709 14.857 27.746 1.00 89.12 90 GLU A O 1
ATOM 717 N N . THR A 1 91 ? -51.614 13.777 27.224 1.00 93.75 91 THR A N 1
ATOM 718 C CA . THR A 1 91 ? -52.477 14.574 28.110 1.00 93.75 91 THR A CA 1
ATOM 719 C C . THR A 1 91 ? -52.013 14.470 29.563 1.00 93.75 91 THR A C 1
ATOM 721 O O . THR A 1 91 ? -51.915 15.478 30.268 1.00 93.75 91 THR A O 1
ATOM 724 N N . TYR A 1 92 ? -51.677 13.259 30.020 1.00 94.69 92 TYR A N 1
ATOM 725 C CA . TYR A 1 92 ? -51.142 13.053 31.363 1.00 94.69 92 TYR A CA 1
ATOM 726 C C . TYR A 1 92 ? -49.787 13.748 31.554 1.00 94.69 92 TYR A C 1
ATOM 728 O O . TYR A 1 92 ? -49.609 14.455 32.546 1.00 94.69 92 TYR A O 1
ATOM 736 N N . ALA A 1 93 ? -48.855 13.588 30.608 1.00 92.44 93 ALA A N 1
ATOM 737 C CA . 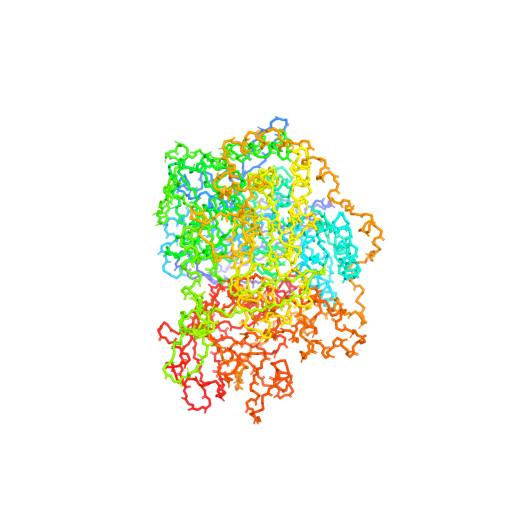ALA A 1 93 ? -47.532 14.207 30.651 1.00 92.44 93 ALA A CA 1
ATOM 738 C C . ALA A 1 93 ? -47.630 15.738 30.727 1.00 92.44 93 ALA A C 1
ATOM 740 O O . ALA A 1 93 ? -47.004 16.349 31.595 1.00 92.44 93 ALA A O 1
ATOM 741 N N . ALA A 1 94 ? -48.484 16.347 29.899 1.00 90.19 94 ALA A N 1
ATOM 742 C CA . ALA A 1 94 ? -48.756 17.781 29.925 1.00 90.19 94 ALA A CA 1
ATOM 743 C C . ALA A 1 94 ? -49.335 18.235 31.275 1.00 90.19 94 ALA A C 1
ATOM 745 O O . ALA A 1 94 ? -48.857 19.216 31.849 1.00 90.19 94 ALA A O 1
ATOM 746 N N . GLY A 1 95 ? -50.295 17.482 31.828 1.00 92.25 95 GLY A N 1
ATOM 747 C CA . GLY A 1 95 ? -50.910 17.767 33.130 1.00 92.25 95 GLY A CA 1
ATOM 748 C C . GLY A 1 95 ? -49.921 17.762 34.299 1.00 92.25 95 GLY A C 1
ATOM 749 O O . GLY A 1 95 ? -50.129 18.457 35.292 1.00 92.25 95 GLY A O 1
ATOM 750 N N . ILE A 1 96 ? -48.810 17.034 34.168 1.00 92.00 96 ILE A N 1
ATOM 751 C CA . ILE A 1 96 ? -47.723 17.036 35.148 1.00 92.00 96 ILE A CA 1
ATOM 752 C C . ILE A 1 96 ? -46.497 17.831 34.683 1.00 92.00 96 ILE A C 1
ATOM 754 O O . ILE A 1 96 ? -45.463 17.736 35.324 1.00 92.00 96 ILE A O 1
ATOM 758 N N . GLN A 1 97 ? -46.545 18.611 33.602 1.00 90.50 97 GLN A N 1
ATOM 759 C CA . GLN A 1 97 ? -45.365 19.321 33.069 1.00 90.50 97 GLN A CA 1
ATOM 760 C C . GLN A 1 97 ? -44.158 18.398 32.769 1.00 90.50 97 GLN A C 1
ATOM 762 O O . GLN A 1 97 ? -43.000 18.815 32.858 1.00 90.50 97 GLN A O 1
ATOM 767 N N . ALA A 1 98 ? -44.411 17.133 32.430 1.00 90.69 98 ALA A N 1
ATOM 768 C CA . ALA A 1 98 ? -43.399 16.202 31.945 1.00 90.69 98 ALA A CA 1
ATOM 769 C C . ALA A 1 98 ? -43.289 16.283 30.419 1.00 90.69 98 ALA A C 1
ATOM 771 O O . ALA A 1 98 ? -44.267 16.565 29.727 1.00 90.69 98 ALA A O 1
ATOM 772 N N . LYS A 1 99 ? -42.103 15.989 29.879 1.00 88.62 99 LYS A N 1
ATOM 773 C CA . LYS A 1 99 ? -41.946 15.760 28.434 1.00 88.62 99 LYS A CA 1
ATOM 774 C C . LYS A 1 99 ? -42.169 14.288 28.112 1.00 88.62 99 LYS A C 1
ATOM 776 O O . LYS A 1 99 ? -41.718 13.428 28.865 1.00 88.62 99 LYS A O 1
ATOM 781 N N . PHE A 1 100 ? -42.832 14.018 26.996 1.00 92.06 100 PHE A N 1
ATOM 782 C CA . PHE A 1 100 ? -43.118 12.670 26.526 1.00 92.06 100 PHE A CA 1
ATOM 783 C C . PHE A 1 100 ? -42.304 12.348 25.270 1.00 92.06 100 PHE A C 1
ATOM 785 O O . PHE A 1 100 ? -42.179 13.187 24.381 1.00 92.06 100 PHE A O 1
ATOM 792 N N . PHE A 1 101 ? -41.752 11.138 25.219 1.00 87.69 101 PHE A N 1
ATOM 793 C CA . PHE A 1 101 ? -41.042 10.590 24.072 1.00 87.69 101 PHE A CA 1
ATOM 794 C C . PHE A 1 101 ? -41.533 9.177 23.778 1.00 87.69 101 PHE A C 1
ATOM 796 O O . PHE A 1 101 ? -41.860 8.417 24.690 1.00 87.69 101 PHE A O 1
ATOM 803 N N . ILE A 1 102 ? -41.505 8.809 22.503 1.00 89.31 102 ILE A N 1
ATOM 804 C CA . ILE A 1 102 ? -41.709 7.441 22.034 1.00 89.31 102 ILE A CA 1
ATOM 805 C C . ILE A 1 102 ? -40.381 6.961 21.478 1.00 89.31 102 ILE A C 1
ATOM 807 O O . ILE A 1 102 ? -39.804 7.653 20.652 1.00 89.31 102 ILE A O 1
ATOM 811 N N . THR A 1 103 ? -39.879 5.824 21.935 1.00 85.19 103 THR A N 1
ATOM 812 C CA . THR A 1 103 ? -38.534 5.349 21.633 1.00 85.19 103 THR A CA 1
ATOM 813 C C . THR A 1 103 ? -38.515 3.864 21.290 1.00 85.19 103 THR A C 1
ATOM 815 O O . THR A 1 103 ? -39.362 3.077 21.725 1.00 85.19 103 THR A O 1
ATOM 818 N N . SER A 1 104 ? -37.500 3.438 20.542 1.00 81.62 104 SER A N 1
ATOM 819 C CA . SER A 1 104 ? -37.156 2.026 20.407 1.00 81.62 104 SER A CA 1
ATOM 820 C C . SER A 1 104 ? -35.665 1.833 20.623 1.00 81.62 104 SER A C 1
ATOM 822 O O . SER A 1 104 ? -34.836 2.332 19.870 1.00 81.62 104 SER A O 1
ATOM 824 N N . SER A 1 105 ? -35.317 1.047 21.641 1.00 72.88 105 SER A N 1
ATOM 825 C CA . SER A 1 105 ? -33.943 0.582 21.840 1.00 72.88 105 SER A CA 1
ATOM 826 C C . SER A 1 105 ? -33.528 -0.484 20.822 1.00 72.88 105 SER A C 1
ATOM 828 O O . SER A 1 105 ? -32.353 -0.821 20.759 1.00 72.88 105 SER A O 1
ATOM 830 N N . LYS A 1 106 ? -34.476 -1.042 20.053 1.00 70.69 106 LYS A N 1
ATOM 831 C CA . LYS A 1 106 ? -34.204 -2.032 19.004 1.00 70.69 106 LYS A CA 1
ATOM 832 C C . LYS A 1 106 ? -33.864 -1.362 17.673 1.00 70.69 106 LYS A C 1
ATOM 834 O O . LYS A 1 106 ? -32.951 -1.820 16.999 1.00 70.69 106 LYS A O 1
ATOM 839 N N . THR A 1 107 ? -34.595 -0.311 17.293 1.00 62.94 107 THR A N 1
ATOM 840 C CA . THR A 1 107 ? -34.368 0.421 16.030 1.00 62.94 107 THR A CA 1
ATOM 841 C C . THR A 1 107 ? -33.558 1.705 16.209 1.00 62.94 107 THR A C 1
ATOM 843 O O . THR A 1 107 ? -33.191 2.328 15.220 1.00 62.94 107 THR A O 1
ATOM 846 N N . GLY A 1 108 ? -33.285 2.126 17.448 1.00 60.88 108 GLY A N 1
ATOM 847 C CA . GLY A 1 108 ? -32.601 3.387 17.753 1.00 60.88 108 GLY A CA 1
ATOM 848 C C . GLY A 1 108 ? -33.503 4.622 17.627 1.00 60.88 108 GLY A C 1
ATOM 849 O O . GLY A 1 108 ? -33.062 5.748 17.862 1.00 60.88 108 GLY A O 1
ATOM 850 N N . GLU A 1 109 ? -34.782 4.457 17.288 1.00 63.44 109 GLU A N 1
ATOM 851 C CA . GLU A 1 109 ? -35.709 5.570 17.095 1.00 63.44 109 GLU A CA 1
ATOM 852 C C . GLU A 1 109 ? -35.890 6.384 18.386 1.00 63.44 109 GLU A C 1
ATOM 854 O O . GLU A 1 109 ? -36.212 5.831 19.439 1.00 63.44 109 GLU A O 1
ATOM 859 N N . ASN A 1 110 ? -35.651 7.702 18.313 1.00 68.06 110 ASN A N 1
ATOM 860 C CA . ASN A 1 110 ? -35.631 8.638 19.453 1.00 68.06 110 ASN A CA 1
ATOM 861 C C . ASN A 1 110 ? -34.710 8.211 20.623 1.00 68.06 110 ASN A C 1
ATOM 863 O O . ASN A 1 110 ? -34.836 8.728 21.734 1.00 68.06 110 ASN A O 1
ATOM 867 N N . VAL A 1 111 ? -33.768 7.296 20.367 1.00 65.44 111 VAL A N 1
ATOM 868 C CA . VAL A 1 111 ? -32.668 6.905 21.267 1.00 65.44 111 VAL A CA 1
ATOM 869 C C . VAL A 1 111 ? -31.324 7.342 20.672 1.00 65.44 111 VAL A C 1
ATOM 871 O O . VAL A 1 111 ? -30.490 7.896 21.382 1.00 65.44 111 VAL A O 1
ATOM 874 N N . GLU A 1 112 ? -31.157 7.161 19.359 1.00 58.28 112 GLU A N 1
ATOM 875 C CA . GLU A 1 112 ? -29.920 7.326 18.583 1.00 58.28 112 GLU A CA 1
ATOM 876 C C . GLU A 1 112 ? -30.148 8.189 17.326 1.00 58.28 112 GLU A C 1
ATOM 878 O O . GLU A 1 112 ? -29.609 7.925 16.253 1.00 58.28 112 GLU A O 1
ATOM 883 N N . GLN A 1 113 ? -30.994 9.223 17.401 1.00 70.44 113 GLN A N 1
ATOM 884 C CA . GLN A 1 113 ? -31.147 10.116 16.249 1.00 70.44 113 GLN A CA 1
ATOM 885 C C . GLN A 1 113 ? -29.839 10.857 15.983 1.00 70.44 113 GLN A C 1
ATOM 887 O O . GLN A 1 113 ? -29.301 11.515 16.877 1.00 70.44 113 GLN A O 1
ATOM 892 N N . ASN A 1 114 ? -29.370 10.796 14.734 1.00 82.94 114 ASN A N 1
ATOM 893 C CA . ASN A 1 114 ? -28.233 11.590 14.300 1.00 82.94 114 ASN A CA 1
ATOM 894 C C . ASN A 1 114 ? -28.528 13.079 14.587 1.00 82.94 114 ASN A C 1
ATOM 896 O O . ASN A 1 114 ? -29.463 13.645 14.002 1.00 82.94 114 ASN A O 1
ATOM 900 N N . PRO A 1 115 ? -27.753 13.739 15.472 1.00 85.62 115 PRO A N 1
ATOM 901 C CA . PRO A 1 115 ? -28.031 15.108 15.907 1.00 85.62 115 PRO A CA 1
ATOM 902 C C . PRO A 1 115 ? -27.941 16.129 14.762 1.00 85.62 115 PRO A C 1
ATOM 904 O O . PRO A 1 115 ? -28.432 17.253 14.888 1.00 85.62 115 PRO A O 1
ATOM 907 N N . TYR A 1 116 ? -27.358 15.737 13.630 1.00 91.00 116 TYR A N 1
ATOM 908 C CA . TYR A 1 116 ? -27.207 16.546 12.429 1.00 91.00 116 TYR A CA 1
ATOM 909 C C . TYR A 1 116 ? -28.272 16.286 11.360 1.00 91.00 116 TYR A C 1
ATOM 911 O O . TYR A 1 116 ? -28.173 16.840 10.269 1.00 91.00 116 TYR A O 1
ATOM 919 N N . ASN A 1 117 ? -29.336 15.529 11.655 1.00 89.56 117 ASN A N 1
ATOM 920 C CA . ASN A 1 117 ? -30.453 15.320 10.719 1.00 89.56 117 ASN A CA 1
ATOM 921 C C . ASN A 1 117 ? -31.096 16.627 10.222 1.00 89.56 117 ASN A C 1
ATOM 923 O O . ASN A 1 117 ? -31.638 16.666 9.123 1.00 89.56 117 ASN A O 1
ATOM 927 N N . HIS A 1 118 ? -30.990 17.718 10.984 1.00 88.88 118 HIS A N 1
ATOM 928 C CA . HIS A 1 118 ? -31.431 19.052 10.563 1.00 88.88 118 HIS A CA 1
ATOM 929 C C . HIS A 1 118 ? -30.635 19.629 9.372 1.00 88.88 118 HIS A C 1
ATOM 931 O O . HIS A 1 118 ? -31.099 20.573 8.737 1.00 88.88 118 HIS A O 1
ATOM 937 N N . LEU A 1 119 ? -29.452 19.082 9.063 1.00 94.06 119 LEU A N 1
ATOM 938 C CA . LEU A 1 119 ? -28.654 19.426 7.881 1.00 94.06 119 LEU A CA 1
ATOM 939 C C . LEU A 1 119 ? -29.042 18.602 6.647 1.00 94.06 119 LEU A C 1
ATOM 941 O O . LEU A 1 119 ? -28.553 18.885 5.555 1.00 94.06 119 LEU A O 1
ATOM 945 N N . MET A 1 120 ? -29.892 17.583 6.790 1.00 94.69 120 MET A N 1
ATOM 946 C CA . MET A 1 120 ? -30.320 16.763 5.663 1.00 94.69 120 MET A CA 1
ATOM 947 C C . MET A 1 120 ? -31.216 17.585 4.729 1.00 94.69 120 MET A C 1
ATOM 949 O O . MET A 1 120 ? -32.295 18.040 5.112 1.00 94.69 120 MET A O 1
ATOM 953 N N . LYS A 1 121 ? -30.774 17.761 3.486 1.00 96.25 121 LYS A N 1
ATOM 954 C CA . LYS A 1 121 ? -31.497 18.464 2.423 1.00 96.25 121 LYS A CA 1
ATOM 955 C C . LYS A 1 121 ? -31.793 17.521 1.268 1.00 96.25 121 LYS A C 1
ATOM 957 O O . LYS A 1 121 ? -31.213 16.443 1.169 1.00 96.25 121 LYS A O 1
ATOM 962 N N . SER A 1 122 ? -32.722 17.931 0.410 1.00 96.25 122 SER A N 1
ATOM 963 C CA . SER A 1 122 ? -33.013 17.237 -0.845 1.00 96.25 122 SER A CA 1
ATOM 964 C C . SER A 1 122 ? -32.445 18.022 -2.023 1.00 96.25 122 SER A C 1
ATOM 966 O O . SER A 1 122 ? -32.495 19.252 -2.029 1.00 96.25 122 SER A O 1
ATOM 968 N N . ILE A 1 123 ? -31.918 17.314 -3.013 1.00 96.25 123 ILE A N 1
ATOM 969 C CA . ILE A 1 123 ? -31.452 17.857 -4.285 1.00 96.25 123 ILE A CA 1
ATOM 970 C C . ILE A 1 123 ? -32.065 17.041 -5.418 1.00 96.25 123 ILE A C 1
ATOM 972 O O . ILE A 1 123 ? -31.9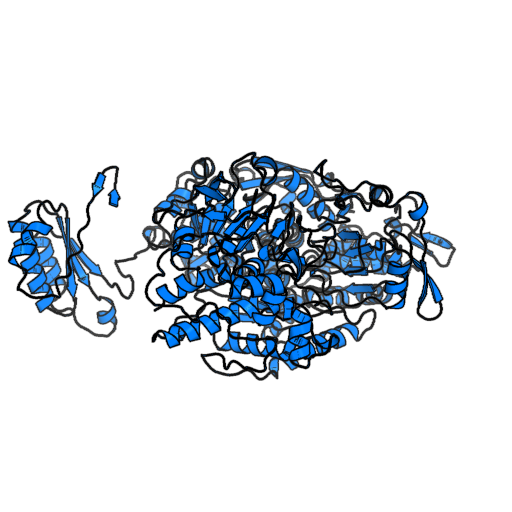81 15.815 -5.438 1.00 96.25 123 ILE A O 1
ATOM 976 N N . LYS A 1 124 ? -32.680 17.731 -6.376 1.00 96.00 124 LYS A N 1
ATOM 977 C CA . LYS A 1 124 ? -33.224 17.100 -7.575 1.00 96.00 124 LYS A CA 1
ATOM 978 C C . LYS A 1 124 ? -32.153 17.049 -8.655 1.00 96.00 124 LYS A C 1
ATOM 980 O O . LYS A 1 124 ? -31.660 18.095 -9.080 1.00 96.00 124 LYS A O 1
ATOM 985 N N . ILE A 1 125 ? -31.809 15.847 -9.111 1.00 94.62 125 ILE A N 1
ATOM 986 C CA . ILE A 1 125 ? -30.816 15.631 -10.168 1.00 94.62 125 ILE A CA 1
ATOM 987 C C . ILE A 1 125 ? -31.472 14.790 -11.263 1.00 94.62 125 ILE A C 1
ATOM 989 O O . ILE A 1 125 ? -31.815 13.625 -11.067 1.00 94.62 125 ILE A O 1
ATOM 993 N N . GLY A 1 126 ? -31.698 15.403 -12.426 1.00 89.88 126 GLY A N 1
ATOM 994 C CA . GLY A 1 126 ? -32.497 14.789 -13.486 1.00 89.88 126 GLY A CA 1
ATOM 995 C C . GLY A 1 126 ? -33.939 14.540 -13.026 1.00 89.88 126 GLY A C 1
ATOM 996 O O . GLY A 1 126 ? -34.648 15.474 -12.647 1.00 89.88 126 GLY A O 1
ATOM 997 N N . LEU A 1 127 ? -34.373 13.277 -13.073 1.00 87.94 127 LEU A N 1
ATOM 998 C CA . LEU A 1 127 ? -35.725 12.852 -12.684 1.00 87.94 127 LEU A CA 1
ATOM 999 C C . LEU A 1 127 ? -35.822 12.320 -11.245 1.00 87.94 127 LEU A C 1
ATOM 1001 O O . LEU A 1 127 ? -36.928 12.021 -10.800 1.00 87.94 127 LEU A O 1
ATOM 1005 N N . LYS A 1 128 ? -34.699 12.188 -10.531 1.00 93.38 128 LYS A N 1
ATOM 1006 C CA . LYS A 1 128 ? -34.644 11.600 -9.187 1.00 93.38 128 LYS A CA 1
ATOM 1007 C C . LYS A 1 128 ? -34.393 12.676 -8.130 1.00 93.38 128 LYS A C 1
ATOM 1009 O O . LYS A 1 128 ? -33.617 13.610 -8.348 1.00 93.38 128 LYS A O 1
ATOM 1014 N N . ASP A 1 129 ? -35.049 12.519 -6.986 1.00 95.31 129 ASP A N 1
ATOM 1015 C CA . ASP A 1 129 ? -34.787 13.302 -5.782 1.00 95.31 129 ASP A CA 1
ATOM 1016 C C . ASP A 1 129 ? -33.816 12.533 -4.887 1.00 95.31 129 ASP A C 1
ATOM 1018 O O . ASP A 1 129 ? -34.067 11.390 -4.504 1.00 95.31 129 ASP A O 1
ATOM 1022 N N . TYR A 1 130 ? -32.711 13.185 -4.553 1.00 97.50 130 TYR A N 1
ATOM 1023 C CA . TYR A 1 130 ? -31.677 12.661 -3.676 1.00 97.50 130 TYR A CA 1
ATOM 1024 C C . TYR A 1 130 ? -31.660 13.433 -2.367 1.00 97.50 130 TYR A C 1
ATOM 1026 O O . TYR A 1 130 ? -32.012 14.611 -2.322 1.00 97.50 130 TYR A O 1
ATOM 1034 N N . LYS A 1 131 ? -31.200 12.791 -1.299 1.00 97.56 131 LYS A N 1
ATOM 1035 C CA . LYS A 1 131 ? -30.898 13.423 -0.018 1.00 97.56 131 LYS A CA 1
ATOM 1036 C C . LYS A 1 131 ? -29.395 13.553 0.157 1.00 97.56 131 LYS A C 1
ATOM 1038 O O . LYS A 1 131 ? -28.630 12.748 -0.363 1.00 97.56 131 LYS A O 1
ATOM 1043 N N . TYR A 1 132 ? -28.971 14.548 0.920 1.00 97.62 132 TYR A N 1
ATOM 1044 C CA . TYR A 1 132 ? -27.581 14.716 1.330 1.00 97.62 132 TYR A CA 1
ATOM 1045 C C . TYR A 1 132 ? -27.496 15.540 2.616 1.00 97.62 132 TYR A C 1
ATOM 1047 O O . TYR A 1 132 ? -28.427 16.277 2.943 1.00 97.62 132 TYR A O 1
ATOM 1055 N N . PHE A 1 133 ? -26.380 15.443 3.337 1.00 96.44 133 PHE A N 1
ATOM 1056 C CA . PHE A 1 133 ? -26.093 16.337 4.459 1.00 96.44 133 PHE A CA 1
ATOM 1057 C C . PHE A 1 133 ? -25.426 17.618 3.951 1.00 96.44 133 PHE A C 1
ATOM 1059 O O . PHE A 1 133 ? -24.328 17.585 3.396 1.00 96.44 133 PHE A O 1
ATOM 1066 N N . ASP A 1 134 ? -26.081 18.760 4.154 1.00 95.81 134 ASP A N 1
ATOM 1067 C CA . ASP A 1 134 ? -25.542 20.071 3.803 1.00 95.81 134 ASP A CA 1
ATOM 1068 C C . ASP A 1 134 ? -24.551 20.567 4.864 1.00 95.81 134 ASP A C 1
ATOM 1070 O O . ASP A 1 134 ? -24.876 21.350 5.763 1.00 95.81 134 ASP A O 1
ATOM 1074 N N . ILE A 1 135 ? -23.316 20.081 4.760 1.00 93.75 135 ILE A N 1
ATOM 1075 C CA . ILE A 1 135 ? -22.244 20.398 5.707 1.00 93.75 135 ILE A CA 1
ATOM 1076 C C . ILE A 1 135 ? -21.645 21.796 5.515 1.00 93.75 135 ILE A C 1
ATOM 1078 O O . ILE A 1 135 ? -20.874 22.236 6.365 1.00 93.75 135 ILE A O 1
ATOM 1082 N N . THR A 1 136 ? -22.004 22.535 4.457 1.00 92.62 136 THR A N 1
ATOM 1083 C CA . THR A 1 136 ? -21.418 23.866 4.210 1.00 92.62 136 THR A CA 1
ATOM 1084 C C . THR A 1 136 ? -21.837 24.888 5.270 1.00 92.62 136 THR A C 1
ATOM 1086 O O . THR A 1 136 ? -21.206 25.931 5.411 1.00 92.62 136 THR A O 1
ATOM 1089 N N . ASN A 1 137 ? -22.908 24.597 6.017 1.00 82.75 137 ASN A N 1
ATOM 1090 C CA . ASN A 1 137 ? -23.474 25.464 7.050 1.00 82.75 137 ASN A CA 1
ATOM 1091 C C . ASN A 1 137 ? -23.067 25.071 8.481 1.00 82.75 137 ASN A C 1
ATOM 1093 O O . ASN A 1 137 ? -23.509 25.710 9.435 1.00 82.75 137 ASN A O 1
ATOM 1097 N N . ILE A 1 138 ? -22.233 24.038 8.655 1.00 80.81 138 ILE A N 1
ATOM 1098 C CA . ILE A 1 138 ? -21.904 23.499 9.985 1.00 80.81 138 ILE A CA 1
ATOM 1099 C C . ILE A 1 138 ? -20.904 24.369 10.771 1.00 80.81 138 ILE A C 1
ATOM 1101 O O . ILE A 1 138 ? -20.794 24.239 11.988 1.00 80.81 138 ILE A O 1
ATOM 1105 N N . GLY A 1 139 ? -20.230 25.316 10.105 1.00 69.56 139 GLY A N 1
ATOM 1106 C CA . GLY A 1 139 ? -19.320 26.271 10.738 1.00 69.56 139 GLY A CA 1
ATOM 1107 C C . GLY A 1 139 ? -18.939 27.439 9.823 1.00 69.56 139 GLY A C 1
ATOM 1108 O O . GLY A 1 139 ? -18.943 27.320 8.602 1.00 69.56 139 GLY A O 1
ATOM 1109 N N . LYS A 1 140 ? -18.555 28.583 10.411 1.00 71.25 140 LYS A N 1
ATOM 1110 C CA . LYS A 1 140 ? -18.211 29.819 9.666 1.00 71.25 140 LYS A CA 1
ATOM 1111 C C . LYS A 1 140 ? -16.962 29.705 8.776 1.00 71.25 140 LYS A C 1
ATOM 1113 O O . LYS A 1 140 ? -16.696 30.615 8.001 1.00 71.25 140 LYS A O 1
ATOM 1118 N N . LYS A 1 141 ? -16.172 28.638 8.929 1.00 85.44 141 LYS A N 1
ATOM 1119 C CA . LYS A 1 141 ? -14.866 28.447 8.277 1.00 85.44 141 LYS A CA 1
ATOM 1120 C C . LYS A 1 141 ? -14.820 27.243 7.329 1.00 85.44 141 LYS A C 1
ATOM 1122 O O . LYS A 1 141 ? -13.730 26.846 6.936 1.00 85.44 141 LYS A O 1
ATOM 1127 N N . TYR A 1 142 ? -15.968 26.670 6.954 1.00 93.75 142 TYR A N 1
ATOM 1128 C CA . TYR A 1 142 ? -16.021 25.481 6.094 1.00 93.75 142 TYR A CA 1
ATOM 1129 C C . TYR A 1 142 ? -15.167 25.623 4.822 1.00 93.75 142 TYR A C 1
ATOM 1131 O O . TYR A 1 142 ? -14.350 24.754 4.527 1.00 93.75 142 TYR A O 1
ATOM 1139 N N . ASP A 1 143 ? -15.279 26.758 4.125 1.00 93.19 143 ASP A N 1
ATOM 1140 C CA . ASP A 1 143 ? -14.567 27.003 2.862 1.00 93.19 143 ASP A CA 1
ATOM 1141 C C . ASP A 1 143 ? -13.037 27.096 3.019 1.00 93.19 143 ASP A C 1
ATOM 1143 O O . ASP A 1 143 ? -12.316 26.991 2.032 1.00 93.19 143 ASP A O 1
ATOM 1147 N N . ARG A 1 144 ? -12.527 27.251 4.248 1.00 95.06 144 ARG A N 1
ATOM 1148 C CA . ARG A 1 144 ? -11.085 27.283 4.546 1.00 95.06 144 ARG A CA 1
ATOM 1149 C C . ARG A 1 144 ? -10.503 25.896 4.807 1.00 95.06 144 ARG A C 1
ATOM 1151 O O . ARG A 1 144 ? -9.285 25.748 4.796 1.00 95.06 144 ARG A O 1
ATOM 1158 N N . LEU A 1 145 ? -11.347 24.891 5.055 1.00 97.44 145 LEU A N 1
ATOM 1159 C CA . LEU A 1 145 ? -10.898 23.528 5.323 1.00 97.44 145 LEU A CA 1
ATOM 1160 C C . LEU A 1 145 ? -10.259 22.915 4.068 1.00 97.44 145 LEU A C 1
ATOM 1162 O O . LEU A 1 145 ? -10.855 23.033 2.985 1.00 97.44 145 LEU A O 1
ATOM 1166 N N . PRO A 1 146 ? -9.128 22.192 4.207 1.00 98.50 146 PRO A N 1
ATOM 1167 C CA . PRO A 1 146 ? -8.628 21.317 3.152 1.00 98.50 146 PRO A CA 1
ATOM 1168 C C . PRO A 1 146 ? -9.709 20.334 2.707 1.00 98.50 146 PRO A C 1
ATOM 1170 O O . PRO A 1 146 ? -10.498 19.850 3.526 1.00 98.50 146 PRO A O 1
ATOM 1173 N N . PHE A 1 147 ? -9.767 20.032 1.415 1.00 98.69 147 PHE A N 1
ATOM 1174 C CA . PHE A 1 147 ? -10.829 19.197 0.848 1.00 98.69 147 PHE A CA 1
ATOM 1175 C C . PHE A 1 147 ? -10.814 17.781 1.439 1.00 98.69 147 PHE A C 1
ATOM 1177 O O . PHE A 1 147 ? -11.880 17.218 1.697 1.00 98.69 147 PHE A O 1
ATOM 1184 N N . SER A 1 148 ? -9.638 17.242 1.774 1.00 98.56 148 SER A N 1
ATOM 1185 C CA . SER A 1 148 ? -9.509 15.970 2.491 1.00 98.56 148 SER A CA 1
ATOM 1186 C C . SER A 1 148 ? -10.198 15.995 3.864 1.00 98.56 148 SER A C 1
ATOM 1188 O O . SER A 1 148 ? -10.775 14.997 4.291 1.00 98.56 148 SER A O 1
ATOM 1190 N N . ILE A 1 149 ? -10.181 17.141 4.559 1.00 98.31 149 ILE A N 1
ATOM 1191 C CA . ILE A 1 149 ? -10.854 17.319 5.857 1.00 98.31 149 ILE A CA 1
ATOM 1192 C C . ILE A 1 149 ? -12.368 17.466 5.674 1.00 98.31 149 ILE A C 1
ATOM 1194 O O . ILE A 1 149 ? -13.129 16.983 6.511 1.00 98.31 149 ILE A O 1
ATOM 1198 N N . ARG A 1 150 ? -12.828 18.048 4.558 1.00 98.25 150 ARG A N 1
ATOM 1199 C CA . ARG A 1 150 ? -14.265 18.117 4.230 1.00 98.25 150 ARG A CA 1
ATOM 1200 C C . ARG A 1 150 ? -14.879 16.718 4.092 1.00 98.25 150 ARG A C 1
ATOM 1202 O O . ARG A 1 150 ? -16.007 16.520 4.536 1.00 98.25 150 ARG A O 1
ATOM 1209 N N . VAL A 1 151 ? -14.136 15.747 3.551 1.00 98.50 151 VAL A N 1
ATOM 1210 C CA . VAL A 1 151 ? -14.577 14.339 3.473 1.00 98.50 151 VAL A CA 1
ATOM 1211 C C . VAL A 1 151 ? -14.676 13.698 4.864 1.00 98.50 151 VAL A C 1
ATOM 1213 O O . VAL A 1 151 ? -15.669 13.032 5.158 1.00 98.50 151 VAL A O 1
ATOM 1216 N N . LEU A 1 152 ? -13.701 13.937 5.755 1.00 97.88 152 LEU A N 1
ATOM 1217 C CA . LEU A 1 152 ? -13.780 13.476 7.152 1.00 97.88 152 LEU A CA 1
ATOM 1218 C C . LEU A 1 152 ? -14.987 14.087 7.880 1.00 97.88 152 LEU A C 1
ATOM 1220 O O . LEU A 1 152 ? -15.694 13.386 8.604 1.00 97.88 152 LEU A O 1
ATOM 1224 N N . LEU A 1 153 ? -15.239 15.380 7.658 1.00 97.69 153 LEU A N 1
ATOM 1225 C CA . LEU A 1 153 ? -16.363 16.102 8.249 1.00 97.69 153 LEU A CA 1
ATOM 1226 C C . LEU A 1 153 ? -17.704 15.531 7.784 1.00 97.69 153 LEU A C 1
ATOM 1228 O O . LEU A 1 153 ? -18.580 15.301 8.613 1.00 97.69 153 LEU A O 1
ATOM 1232 N N . GLU A 1 154 ? -17.855 15.261 6.485 1.00 97.94 154 GLU A N 1
ATOM 1233 C CA . GLU A 1 154 ? -19.056 14.622 5.936 1.00 97.94 154 GLU A CA 1
ATOM 1234 C C . GLU A 1 154 ? -19.315 13.262 6.589 1.00 97.94 154 GLU A C 1
ATOM 1236 O O . GLU A 1 154 ? -20.409 13.029 7.107 1.00 97.94 154 GLU A O 1
ATOM 1241 N N . SER A 1 155 ? -18.292 12.401 6.630 1.00 97.31 155 SER A N 1
ATOM 1242 C CA . SER A 1 155 ? -18.399 11.062 7.218 1.00 97.31 155 SER A CA 1
ATOM 1243 C C . SER A 1 155 ? -18.819 11.129 8.687 1.00 97.31 155 SER A C 1
ATOM 1245 O O . SER A 1 155 ? -19.724 10.396 9.105 1.00 97.31 155 SER A O 1
ATOM 1247 N N . ALA A 1 156 ? -18.217 12.040 9.459 1.00 96.19 156 ALA A N 1
ATOM 1248 C CA . ALA A 1 156 ? -18.538 12.225 10.868 1.00 96.19 156 ALA A CA 1
ATOM 1249 C C . ALA A 1 156 ? -19.967 12.754 11.072 1.00 96.19 156 ALA A C 1
ATOM 1251 O O . ALA A 1 156 ? -20.684 12.250 11.933 1.00 96.19 156 ALA A O 1
ATOM 1252 N N . VAL A 1 157 ? -20.410 13.721 10.259 1.00 96.12 157 VAL A N 1
ATOM 1253 C CA . VAL A 1 157 ? -21.775 14.270 10.310 1.00 96.12 157 VAL A CA 1
ATOM 1254 C C . VAL A 1 157 ? -22.803 13.192 10.006 1.00 96.12 157 VAL A C 1
ATOM 1256 O O . VAL A 1 157 ? -23.714 12.977 10.802 1.00 96.12 157 VAL A O 1
ATOM 1259 N N . ARG A 1 158 ? -22.652 12.487 8.883 1.00 94.88 158 ARG A N 1
ATOM 1260 C CA . ARG A 1 158 ? -23.599 11.458 8.438 1.00 94.88 158 ARG A CA 1
ATOM 1261 C C . ARG A 1 158 ? -23.660 10.272 9.394 1.00 94.88 158 ARG A C 1
ATOM 1263 O O . ARG A 1 158 ? -24.728 9.692 9.576 1.00 94.88 158 ARG A O 1
ATOM 1270 N N . SER A 1 159 ? -22.535 9.932 10.017 1.00 91.38 159 SER A N 1
ATOM 1271 C CA . SER A 1 159 ? -22.419 8.738 10.857 1.00 91.38 159 SER A CA 1
ATOM 1272 C C . SER A 1 159 ? -22.501 9.014 12.360 1.00 91.38 159 SER A C 1
ATOM 1274 O O . SER A 1 159 ? -22.220 8.102 13.140 1.00 91.38 159 SER A O 1
ATOM 1276 N N . CYS A 1 160 ? -22.847 10.243 12.769 1.00 89.56 160 CYS A N 1
ATOM 1277 C CA . CYS A 1 160 ? -22.939 10.632 14.172 1.00 89.56 160 CYS A CA 1
ATOM 1278 C C . CYS A 1 160 ? -24.080 9.884 14.872 1.00 89.56 160 CYS A C 1
ATOM 1280 O O . CYS A 1 160 ? -25.253 10.199 14.686 1.00 89.56 160 CYS A O 1
ATOM 1282 N N . ASP A 1 161 ? -23.714 8.907 15.696 1.00 78.12 161 ASP A N 1
ATOM 1283 C CA . ASP A 1 161 ? -24.616 8.033 16.455 1.00 78.12 161 ASP A CA 1
ATOM 1284 C C . ASP A 1 161 ? -24.573 8.341 17.966 1.00 78.12 161 ASP A C 1
ATOM 1286 O O . ASP A 1 161 ? -25.182 7.653 18.778 1.00 78.12 161 ASP A O 1
ATOM 1290 N N . SER A 1 162 ? -23.845 9.395 18.364 1.00 74.62 162 SER A N 1
ATOM 1291 C CA . SER A 1 162 ? -23.578 9.772 19.764 1.00 74.62 162 SER A CA 1
ATOM 1292 C C . SER A 1 162 ? -22.864 8.694 20.595 1.00 74.62 162 SER A C 1
ATOM 1294 O O . SER A 1 162 ? -22.723 8.858 21.810 1.00 74.62 162 SER A O 1
ATOM 1296 N N . PHE A 1 163 ? -22.355 7.637 19.954 1.00 70.94 163 PHE A N 1
ATOM 1297 C CA . PHE A 1 163 ? -21.666 6.528 20.602 1.00 70.94 163 PHE A CA 1
ATOM 1298 C C . PHE A 1 163 ? -20.279 6.291 19.997 1.00 70.94 163 PHE A C 1
ATOM 1300 O O . PHE A 1 163 ? -19.279 6.642 20.631 1.00 70.94 163 PHE A O 1
ATOM 1307 N N . GLN A 1 164 ? -20.214 5.735 18.782 1.00 77.31 164 GLN A N 1
ATOM 1308 C CA . GLN A 1 164 ? -18.959 5.536 18.053 1.00 77.31 164 GLN A CA 1
ATOM 1309 C C . GLN A 1 164 ? -18.455 6.844 17.448 1.00 77.31 164 GLN A C 1
ATOM 1311 O O . GLN A 1 164 ? -17.259 7.111 17.483 1.00 77.31 164 GLN A O 1
ATOM 1316 N N . VAL A 1 165 ? -19.368 7.651 16.902 1.00 85.56 165 VAL A N 1
ATOM 1317 C CA . VAL A 1 165 ? -19.072 8.980 16.362 1.00 85.56 165 VAL A CA 1
ATOM 1318 C C . VAL A 1 165 ? -19.878 9.991 17.160 1.00 85.56 165 VAL A C 1
ATOM 1320 O O . VAL A 1 165 ? -21.107 10.077 17.057 1.00 85.56 165 VAL A O 1
ATOM 1323 N N . LYS A 1 166 ? -19.184 10.762 17.992 1.00 84.50 166 LYS A N 1
ATOM 1324 C CA . LYS A 1 166 ? -19.812 11.706 18.914 1.00 84.50 166 LYS A CA 1
ATOM 1325 C C . LYS A 1 166 ? -19.960 13.068 18.255 1.00 84.50 166 LYS A C 1
ATOM 1327 O O . LYS A 1 166 ? -19.183 13.452 17.385 1.00 84.50 166 LYS A O 1
ATOM 1332 N N . LYS A 1 167 ? -20.901 13.862 18.766 1.00 89.38 167 LYS A N 1
ATOM 1333 C CA . LYS A 1 167 ? -21.051 15.273 18.386 1.00 89.38 167 LYS A CA 1
ATOM 1334 C C . LYS A 1 167 ? -19.734 16.053 18.531 1.00 89.38 167 LYS A C 1
ATOM 1336 O O . LYS A 1 167 ? -19.388 16.857 17.674 1.00 89.38 167 LYS A O 1
ATOM 1341 N N . SER A 1 168 ? -18.965 15.750 19.580 1.00 90.50 168 SER A N 1
ATOM 1342 C CA . SER A 1 168 ? -17.644 16.340 19.800 1.00 90.50 168 SER A CA 1
ATOM 1343 C C . SER A 1 168 ? -16.665 16.061 18.662 1.00 90.50 168 SER A C 1
ATOM 1345 O O . SER A 1 168 ? -15.801 16.887 18.408 1.00 90.50 168 SER A O 1
ATOM 1347 N N . ASP A 1 169 ? -16.770 14.918 17.982 1.00 91.94 169 ASP A N 1
ATOM 1348 C CA . ASP A 1 169 ? -15.859 14.561 16.888 1.00 91.94 169 ASP A CA 1
ATOM 1349 C C . ASP A 1 169 ? -16.143 15.414 15.654 1.00 91.94 169 ASP A C 1
ATOM 1351 O O . ASP A 1 169 ? -15.220 15.964 15.061 1.00 91.94 169 ASP A O 1
ATOM 1355 N N . VAL A 1 170 ? -17.422 15.643 15.350 1.00 94.56 170 VAL A N 1
ATOM 1356 C CA . VAL A 1 170 ? -17.842 16.592 14.310 1.00 94.56 170 VAL A CA 1
ATOM 1357 C C . VAL A 1 170 ? -17.381 18.016 14.636 1.00 94.56 170 VAL A C 1
ATOM 1359 O O . VAL A 1 170 ? -16.853 18.701 13.764 1.00 94.56 170 VAL A O 1
ATOM 1362 N N . GLU A 1 171 ? -17.536 18.459 15.887 1.00 93.56 171 GLU A N 1
ATOM 1363 C CA . GLU A 1 171 ? -17.093 19.787 16.337 1.00 93.56 171 GLU A CA 1
ATOM 1364 C C . GLU A 1 171 ? -15.565 19.953 16.198 1.00 93.56 171 GLU A C 1
ATOM 1366 O O . GLU A 1 171 ? -15.114 20.949 15.633 1.00 93.56 171 GLU A O 1
ATOM 1371 N N . LYS A 1 172 ? -14.770 18.952 16.610 1.00 94.44 172 LYS A N 1
ATOM 1372 C CA . LYS A 1 172 ? -13.301 18.951 16.460 1.00 94.44 172 LYS A CA 1
ATOM 1373 C C . LYS A 1 172 ? -12.859 19.005 14.993 1.00 94.44 172 LYS A C 1
ATOM 1375 O O . LYS A 1 172 ? -11.943 19.755 14.664 1.00 94.44 172 LYS A O 1
ATOM 1380 N N . ILE A 1 173 ? -13.498 18.233 14.105 1.00 95.62 173 ILE A N 1
ATOM 1381 C CA . ILE A 1 173 ? -13.170 18.240 12.667 1.00 95.62 173 ILE A CA 1
ATOM 1382 C C . ILE A 1 173 ? -13.588 19.571 12.031 1.00 95.62 173 ILE A C 1
ATOM 1384 O O . ILE A 1 173 ? -12.842 20.139 11.237 1.00 95.62 173 ILE A O 1
ATOM 1388 N N . SER A 1 174 ? -14.760 20.103 12.388 1.00 95.06 174 SER A N 1
ATOM 1389 C CA . SER A 1 174 ? -15.210 21.402 11.882 1.00 95.06 174 SER A CA 1
ATOM 1390 C C . SER A 1 174 ? -14.306 22.552 12.343 1.00 95.06 174 SER A C 1
ATOM 1392 O O . SER A 1 174 ? -14.193 23.545 11.623 1.00 95.06 174 SER A O 1
ATOM 1394 N N . ASP A 1 175 ? -13.674 22.432 13.513 1.00 94.44 175 ASP A N 1
ATOM 1395 C CA . ASP A 1 175 ? -12.673 23.367 14.040 1.00 94.44 175 ASP A CA 1
ATOM 1396 C C . ASP A 1 175 ? -11.235 22.859 13.817 1.00 94.44 175 ASP A C 1
ATOM 1398 O O . ASP A 1 175 ? -10.351 23.003 14.665 1.00 94.44 175 ASP A O 1
ATOM 1402 N N . TRP A 1 176 ? -10.993 22.220 12.667 1.00 95.88 176 TRP A N 1
ATOM 1403 C CA . TRP A 1 176 ? -9.702 21.620 12.321 1.00 95.88 176 TRP A CA 1
ATOM 1404 C C . TRP A 1 176 ? -8.525 22.590 12.477 1.00 95.88 176 TRP A C 1
ATOM 1406 O O . TRP A 1 176 ? -7.486 22.182 12.991 1.00 95.88 176 TRP A O 1
ATOM 1416 N N . GLU A 1 177 ? -8.689 23.868 12.095 1.00 93.75 177 GLU A N 1
ATOM 1417 C CA . GLU A 1 177 ? -7.637 24.892 12.205 1.00 93.75 177 GLU A CA 1
ATOM 1418 C C . GLU A 1 177 ? -7.069 24.989 13.628 1.00 93.75 177 GLU A C 1
ATOM 1420 O O . GLU A 1 177 ? -5.859 25.130 13.786 1.00 93.75 177 GLU A O 1
ATOM 1425 N N . HIS A 1 178 ? -7.924 24.892 14.651 1.00 94.06 178 HIS A N 1
ATOM 1426 C CA . HIS A 1 178 ? -7.504 24.886 16.048 1.00 94.06 178 HIS A CA 1
ATOM 1427 C C . HIS A 1 178 ? -7.109 23.480 16.508 1.00 94.06 178 HIS A C 1
ATOM 1429 O O . HIS A 1 178 ? -6.026 23.302 17.067 1.00 94.06 178 HIS A O 1
ATOM 1435 N N . SER A 1 179 ? -7.934 22.469 16.220 1.00 93.75 179 SER A N 1
ATOM 1436 C CA . SER A 1 179 ? -7.728 21.091 16.687 1.00 93.75 179 SER A CA 1
ATOM 1437 C C . SER A 1 179 ? -6.374 20.508 16.274 1.00 93.75 179 SER A C 1
ATOM 1439 O O . SER A 1 179 ? -5.739 19.811 17.061 1.00 93.75 179 SER A O 1
ATOM 1441 N N . GLN A 1 180 ? -5.875 20.837 15.079 1.00 94.00 180 GLN A N 1
ATOM 1442 C CA . GLN A 1 180 ? -4.567 20.369 14.602 1.00 94.00 180 GLN A CA 1
ATOM 1443 C C . GLN A 1 180 ? -3.358 20.950 15.366 1.00 94.00 180 GLN A C 1
ATOM 1445 O O . GLN A 1 180 ? -2.227 20.488 15.182 1.00 94.00 180 GLN A O 1
ATOM 1450 N N . THR A 1 181 ? -3.568 22.019 16.145 1.00 93.56 181 THR A N 1
ATOM 1451 C CA . THR A 1 181 ? -2.511 22.728 16.890 1.00 93.56 181 THR A CA 1
ATOM 1452 C C . THR A 1 181 ? -2.369 22.234 18.325 1.00 93.56 181 THR A C 1
ATOM 1454 O O . THR A 1 181 ? -1.388 22.573 18.983 1.00 93.56 181 THR A O 1
ATOM 1457 N N . ILE A 1 182 ? -3.321 21.428 18.805 1.00 91.12 182 ILE A N 1
ATOM 1458 C CA . ILE A 1 182 ? -3.329 20.922 20.176 1.00 91.12 182 ILE A CA 1
ATOM 1459 C C . ILE A 1 182 ? -2.180 19.927 20.364 1.00 91.12 182 ILE A C 1
ATOM 1461 O O . ILE A 1 182 ? -2.034 18.958 19.616 1.00 91.12 182 ILE A O 1
ATOM 1465 N N . GLU A 1 183 ? -1.355 20.185 21.377 1.00 79.69 183 GLU A N 1
ATOM 1466 C CA . GLU A 1 183 ? -0.236 19.328 21.757 1.00 79.69 183 GLU A CA 1
ATOM 1467 C C . GLU A 1 183 ? -0.743 17.950 22.209 1.00 79.69 183 GLU A C 1
ATOM 1469 O O . GLU A 1 183 ? -1.734 17.847 22.927 1.00 79.69 183 GLU A O 1
ATOM 1474 N N . GLY A 1 184 ? -0.101 16.879 21.738 1.00 72.25 184 GLY A N 1
ATOM 1475 C CA . GLY A 1 184 ? -0.586 15.503 21.920 1.00 72.25 184 GLY A CA 1
ATOM 1476 C C . GLY A 1 184 ? -1.660 15.058 20.914 1.00 72.25 184 GLY A C 1
ATOM 1477 O O . GLY A 1 184 ? -1.904 13.861 20.787 1.00 72.25 184 GLY A O 1
ATOM 1478 N N . GLY A 1 185 ? -2.225 15.981 20.127 1.00 83.75 185 GLY A N 1
ATOM 1479 C CA . GLY A 1 185 ? -3.216 15.689 19.092 1.00 83.75 185 GLY A CA 1
ATOM 1480 C C . GLY A 1 185 ? -4.643 15.522 19.622 1.00 83.75 185 GLY A C 1
ATOM 1481 O O . GLY A 1 185 ? -4.890 15.383 20.817 1.00 83.75 185 GLY A O 1
ATOM 1482 N N . VAL A 1 186 ? -5.611 15.554 18.705 1.00 87.75 186 VAL A N 1
ATOM 1483 C CA . VAL A 1 186 ? -7.040 15.414 19.016 1.00 87.75 186 VAL A CA 1
ATOM 1484 C C . VAL A 1 186 ? -7.579 14.160 18.356 1.00 87.75 186 VAL A C 1
ATOM 1486 O O . VAL A 1 186 ? -7.498 14.031 17.140 1.00 87.75 186 VAL A O 1
ATOM 1489 N N . GLU A 1 187 ? -8.165 13.259 19.136 1.00 87.31 187 GLU A N 1
ATOM 1490 C CA . GLU A 1 187 ? -8.810 12.054 18.610 1.00 87.31 187 GLU A CA 1
ATOM 1491 C C . GLU A 1 187 ? -10.157 12.380 17.947 1.00 87.31 187 GLU A C 1
ATOM 1493 O O . GLU A 1 187 ? -10.989 13.097 18.524 1.00 87.31 187 GLU A O 1
ATOM 1498 N N . VAL A 1 188 ? -10.372 11.816 16.757 1.00 91.31 188 VAL A N 1
ATOM 1499 C CA . VAL A 1 188 ? -11.625 11.848 15.998 1.00 91.31 188 VAL A CA 1
ATOM 1500 C C . VAL A 1 188 ? -11.932 10.476 15.400 1.00 91.31 188 VAL A C 1
ATOM 1502 O O . VAL A 1 188 ? -11.037 9.695 15.075 1.00 91.31 188 VAL A O 1
ATOM 1505 N N . ALA A 1 189 ? -13.222 10.198 15.241 1.00 90.50 189 ALA A N 1
ATOM 1506 C CA . ALA A 1 189 ? -13.710 8.979 14.619 1.00 90.50 189 ALA A CA 1
ATOM 1507 C C . ALA A 1 189 ? -13.916 9.173 13.110 1.00 90.50 189 ALA A C 1
ATOM 1509 O O . ALA A 1 189 ? -14.398 10.218 12.668 1.00 90.50 189 ALA A O 1
ATOM 1510 N N . PHE A 1 190 ? -13.611 8.144 12.323 1.00 94.94 190 PHE A N 1
ATOM 1511 C CA . PHE A 1 190 ? -13.856 8.121 10.885 1.00 94.94 190 PHE A CA 1
ATOM 1512 C C . PHE A 1 190 ? -14.476 6.786 10.455 1.00 94.94 190 PHE A C 1
ATOM 1514 O O . PHE A 1 190 ? -13.958 5.713 10.769 1.00 94.94 190 PHE A O 1
ATOM 1521 N N . LYS A 1 191 ? -15.592 6.852 9.720 1.00 94.94 191 LYS A N 1
ATOM 1522 C CA . LYS A 1 191 ? -16.255 5.689 9.112 1.00 94.94 191 LYS A CA 1
ATOM 1523 C C . LYS A 1 191 ? -16.116 5.783 7.583 1.00 94.94 191 LYS A C 1
ATOM 1525 O O . LYS A 1 191 ? -16.826 6.591 6.972 1.00 94.94 191 LYS A O 1
ATOM 1530 N N . PRO A 1 192 ? -15.200 5.021 6.957 1.00 96.94 192 PRO A N 1
ATOM 1531 C CA . PRO A 1 192 ? -15.053 5.024 5.504 1.00 96.94 192 PRO A CA 1
ATOM 1532 C C . PRO A 1 192 ? -16.298 4.430 4.829 1.00 96.94 192 PRO A C 1
ATOM 1534 O O . PRO A 1 192 ? -17.039 3.657 5.437 1.00 96.94 192 PRO A O 1
ATOM 1537 N N . ALA A 1 193 ? -16.529 4.787 3.566 1.00 97.25 193 ALA A N 1
ATOM 1538 C CA . ALA A 1 193 ? -17.687 4.320 2.803 1.00 97.25 193 ALA A CA 1
ATOM 1539 C C . ALA A 1 193 ? -17.592 2.835 2.409 1.00 97.25 193 ALA A C 1
ATOM 1541 O O . ALA A 1 193 ? -18.620 2.168 2.288 1.00 97.25 193 ALA A O 1
ATOM 1542 N N . ARG A 1 194 ? -16.374 2.323 2.200 1.00 98.06 194 ARG A N 1
ATOM 1543 C CA . ARG A 1 194 ? -16.106 0.941 1.771 1.00 98.06 194 ARG A CA 1
ATOM 1544 C C . ARG A 1 194 ? -14.726 0.446 2.206 1.00 98.06 194 ARG A C 1
ATOM 1546 O O . ARG A 1 194 ? -13.881 1.225 2.658 1.00 98.06 194 ARG A O 1
ATOM 1553 N N . VAL A 1 195 ? -14.487 -0.847 2.007 1.00 98.25 195 VAL A N 1
ATOM 1554 C CA . VAL A 1 195 ? -13.200 -1.519 2.226 1.00 98.25 195 VAL A CA 1
ATOM 1555 C C . VAL A 1 195 ? -12.718 -2.170 0.928 1.00 98.25 195 VAL A C 1
ATOM 1557 O O . VAL A 1 195 ? -13.525 -2.629 0.121 1.00 98.25 195 VAL A O 1
ATOM 1560 N N . ILE A 1 196 ? -11.401 -2.215 0.714 1.00 98.19 196 ILE A N 1
ATOM 1561 C CA . ILE A 1 196 ? -10.795 -2.957 -0.400 1.00 98.19 196 ILE A CA 1
ATOM 1562 C C . ILE A 1 196 ? -9.700 -3.927 0.077 1.00 98.19 196 ILE A C 1
ATOM 1564 O O . ILE A 1 196 ? -8.916 -3.630 0.981 1.00 98.19 196 ILE A O 1
ATOM 1568 N N . LEU A 1 197 ? -9.638 -5.119 -0.509 1.00 96.69 197 LEU A N 1
ATOM 1569 C CA . LEU A 1 197 ? -8.689 -6.171 -0.152 1.00 96.69 197 LEU A CA 1
ATOM 1570 C C . LEU A 1 197 ? -7.992 -6.742 -1.389 1.00 96.69 197 LEU A C 1
ATOM 1572 O O . LEU A 1 197 ? -8.501 -6.664 -2.503 1.00 96.69 197 LEU A O 1
ATOM 1576 N N . GLN A 1 198 ? -6.828 -7.349 -1.172 1.00 94.25 198 GLN A N 1
ATOM 1577 C CA . GLN A 1 198 ? -6.126 -8.178 -2.157 1.00 94.25 198 GLN A CA 1
ATOM 1578 C C . GLN A 1 198 ? -5.909 -9.584 -1.593 1.00 94.25 198 GLN A C 1
ATOM 1580 O O . GLN A 1 198 ? -5.940 -9.748 -0.378 1.00 94.25 198 GLN A O 1
ATOM 1585 N N . ASP A 1 199 ? -5.691 -10.617 -2.404 1.00 92.81 199 ASP A N 1
ATOM 1586 C CA . ASP A 1 199 ? -5.753 -12.019 -1.956 1.00 92.81 199 ASP A CA 1
ATOM 1587 C C . ASP A 1 199 ? -4.753 -12.431 -0.853 1.00 92.81 199 ASP A C 1
ATOM 1589 O O . ASP A 1 199 ? -5.091 -13.271 -0.014 1.00 92.81 199 ASP A O 1
ATOM 1593 N N . PHE A 1 200 ? -3.550 -11.856 -0.771 1.00 90.25 200 PHE A N 1
ATOM 1594 C CA . PHE A 1 200 ? -2.618 -12.128 0.337 1.00 90.25 200 PHE A CA 1
ATOM 1595 C C . PHE A 1 200 ? -3.120 -11.597 1.687 1.00 90.25 200 PHE A C 1
ATOM 1597 O O . PHE A 1 200 ? -2.702 -12.109 2.722 1.00 90.25 200 PHE A O 1
ATOM 1604 N N . THR A 1 201 ? -3.948 -10.557 1.741 1.00 90.62 201 THR A N 1
ATOM 1605 C CA . THR A 1 201 ? -4.550 -10.065 3.004 1.00 90.62 201 THR A CA 1
ATOM 1606 C C . THR A 1 201 ? -6.034 -10.393 3.118 1.00 90.62 201 THR A C 1
ATOM 1608 O O . THR A 1 201 ? -6.567 -10.453 4.216 1.00 90.62 201 THR A O 1
ATOM 1611 N N . GLY A 1 202 ? -6.685 -10.689 2.003 1.00 94.19 202 GLY A N 1
ATOM 1612 C CA . GLY A 1 202 ? -8.073 -11.098 1.922 1.00 94.19 202 GLY A CA 1
ATOM 1613 C C . GLY A 1 202 ? -8.277 -12.541 2.361 1.00 94.19 202 GLY A C 1
ATOM 1614 O O . GLY A 1 202 ? -9.231 -12.812 3.075 1.00 94.19 202 GLY A O 1
ATOM 1615 N N . VAL A 1 203 ? -7.356 -13.461 2.033 1.00 96.44 203 VAL A N 1
ATOM 1616 C CA . VAL A 1 203 ? -7.408 -14.832 2.577 1.00 96.44 203 VAL A CA 1
ATOM 1617 C C . VAL A 1 203 ? -7.406 -14.831 4.112 1.00 96.44 203 VAL A C 1
ATOM 1619 O O . VAL A 1 203 ? -8.346 -15.387 4.673 1.00 96.44 203 VAL A O 1
ATOM 1622 N N . PRO A 1 204 ? -6.429 -14.224 4.822 1.00 95.50 204 PRO A N 1
ATOM 1623 C CA . PRO A 1 204 ? -6.476 -14.201 6.282 1.00 95.50 204 PRO A CA 1
ATOM 1624 C C . PRO A 1 204 ? -7.694 -13.443 6.830 1.00 95.50 204 PRO A C 1
ATOM 1626 O O . PRO A 1 204 ? -8.251 -13.896 7.819 1.00 95.50 204 PRO A O 1
ATOM 1629 N N . ALA A 1 205 ? -8.173 -12.380 6.174 1.00 95.00 205 ALA A N 1
ATOM 1630 C CA . ALA A 1 205 ? -9.387 -11.688 6.618 1.00 95.00 205 ALA A CA 1
ATOM 1631 C C . ALA A 1 205 ? -10.644 -12.567 6.528 1.00 95.00 205 ALA A C 1
ATOM 1633 O O . ALA A 1 205 ? -11.439 -12.633 7.462 1.00 95.00 205 ALA A O 1
ATOM 1634 N N . VAL A 1 206 ? -10.817 -13.307 5.429 1.00 96.69 206 VAL A N 1
ATOM 1635 C CA . VAL A 1 206 ? -11.940 -14.245 5.278 1.00 96.69 206 VAL A CA 1
ATOM 1636 C C . VAL A 1 206 ? -11.795 -15.435 6.245 1.00 96.69 206 VAL A C 1
ATOM 1638 O O . VAL A 1 206 ? -12.803 -15.925 6.753 1.00 96.69 206 VAL A O 1
ATOM 1641 N N . VAL A 1 207 ? -10.564 -15.872 6.557 1.00 97.75 207 VAL A N 1
ATOM 1642 C CA . VAL A 1 207 ? -10.289 -16.871 7.616 1.00 97.75 207 VAL A CA 1
ATOM 1643 C C . VAL A 1 207 ? -10.726 -16.353 8.981 1.00 97.75 207 VAL A C 1
ATOM 1645 O O . VAL A 1 207 ? -11.402 -17.082 9.707 1.00 97.75 207 VAL A O 1
ATOM 1648 N N . ASP A 1 208 ? -10.409 -15.104 9.311 1.00 96.56 208 ASP A N 1
ATOM 1649 C CA . ASP A 1 208 ? -10.804 -14.493 10.577 1.00 96.56 208 ASP A CA 1
ATOM 1650 C C . ASP A 1 208 ? -12.330 -14.386 10.680 1.00 96.56 208 ASP A C 1
ATOM 1652 O O . ASP A 1 208 ? -12.897 -14.826 11.677 1.00 96.56 208 ASP A O 1
ATOM 1656 N N . PHE A 1 209 ? -13.025 -13.931 9.630 1.00 96.50 209 PHE A N 1
ATOM 1657 C CA . PHE A 1 209 ? -14.495 -13.919 9.593 1.00 96.50 209 PHE A CA 1
ATOM 1658 C C . PHE A 1 209 ? -15.104 -15.321 9.762 1.00 96.50 209 PHE A C 1
ATOM 1660 O O . PHE A 1 209 ? -16.075 -15.489 10.505 1.00 96.50 209 PHE A O 1
ATOM 1667 N N . ALA A 1 210 ? -14.537 -16.340 9.108 1.00 97.44 210 ALA A N 1
ATOM 1668 C CA . ALA A 1 210 ? -14.980 -17.725 9.260 1.00 97.44 210 ALA A CA 1
ATOM 1669 C C . ALA A 1 210 ? -14.796 -18.225 10.706 1.00 97.44 210 ALA A C 1
ATOM 1671 O O . ALA A 1 210 ? -15.721 -18.786 11.294 1.00 97.44 210 ALA A O 1
ATOM 1672 N N . ALA A 1 211 ? -13.637 -17.957 11.310 1.00 97.38 211 ALA A N 1
ATOM 1673 C CA . ALA A 1 211 ? -13.338 -18.325 12.692 1.00 97.38 211 ALA A CA 1
ATOM 1674 C C . ALA A 1 211 ? -14.188 -17.537 13.709 1.00 97.38 211 ALA A C 1
ATOM 1676 O O . ALA A 1 211 ? -14.597 -18.077 14.739 1.00 97.38 211 ALA A O 1
ATOM 1677 N N . MET A 1 212 ? -14.522 -16.279 13.409 1.00 96.31 212 MET A N 1
ATOM 1678 C CA . MET A 1 212 ? -15.452 -15.468 14.198 1.00 96.31 212 MET A CA 1
ATOM 1679 C C . MET A 1 212 ? -16.867 -16.053 14.164 1.00 96.31 212 MET A C 1
ATOM 1681 O O . MET A 1 212 ? -17.506 -16.122 15.215 1.00 96.31 212 MET A O 1
ATOM 1685 N N . ARG A 1 213 ? -17.348 -16.533 13.005 1.00 97.12 213 ARG A N 1
ATOM 1686 C CA . ARG A 1 213 ? -18.629 -17.259 12.917 1.00 97.12 213 ARG A CA 1
ATOM 1687 C C . ARG A 1 213 ? -18.634 -18.507 13.797 1.00 97.12 213 ARG A C 1
ATOM 1689 O O . ARG A 1 213 ? -19.593 -18.716 14.543 1.00 97.12 213 ARG A O 1
ATOM 1696 N N . ASP A 1 214 ? -17.556 -19.289 13.777 1.00 96.81 214 ASP A N 1
ATOM 1697 C CA . ASP A 1 214 ? -17.416 -20.461 14.650 1.00 96.81 214 ASP A CA 1
ATOM 1698 C C . ASP A 1 214 ? -17.422 -20.078 16.136 1.00 96.81 214 ASP A C 1
ATOM 1700 O O . ASP A 1 214 ? -18.091 -20.726 16.944 1.00 96.81 214 ASP A O 1
ATOM 1704 N N . ALA A 1 215 ? -16.718 -19.005 16.508 1.00 96.12 215 ALA A N 1
ATOM 1705 C CA . ALA A 1 215 ? -16.672 -18.516 17.883 1.00 96.12 215 ALA A CA 1
ATOM 1706 C C . ALA A 1 215 ? -18.047 -18.023 18.366 1.00 96.12 215 ALA A C 1
ATOM 1708 O O . ALA A 1 215 ? -18.494 -18.406 19.448 1.00 96.12 215 ALA A O 1
ATOM 1709 N N . VAL A 1 216 ? -18.753 -17.230 17.554 1.00 95.00 216 VAL A N 1
ATOM 1710 C CA . VAL A 1 216 ? -20.120 -16.758 17.840 1.00 95.00 216 VAL A CA 1
ATOM 1711 C C . VAL A 1 216 ? -21.080 -17.937 17.993 1.00 95.00 216 VAL A C 1
ATOM 1713 O O . VAL A 1 216 ? -21.866 -17.975 18.946 1.00 95.00 216 VAL A O 1
ATOM 1716 N N . LYS A 1 217 ? -20.964 -18.946 17.120 1.00 95.12 217 LYS A N 1
ATOM 1717 C CA . LYS A 1 217 ? -21.762 -20.171 17.204 1.00 95.12 217 LYS A CA 1
ATOM 1718 C C . LYS A 1 217 ? -21.464 -20.962 18.478 1.00 95.12 217 LYS A C 1
ATOM 1720 O O . LYS A 1 217 ? -22.402 -21.373 19.162 1.00 95.12 217 LYS A O 1
ATOM 1725 N N . ARG A 1 218 ? -20.184 -21.146 18.826 1.00 95.19 218 ARG A N 1
ATOM 1726 C CA . ARG A 1 218 ? -19.741 -21.811 20.067 1.00 95.19 218 ARG A CA 1
ATOM 1727 C C . ARG A 1 218 ? -20.256 -21.089 21.313 1.00 95.19 218 ARG A C 1
ATOM 1729 O O . ARG A 1 218 ? -20.623 -21.740 22.285 1.00 95.19 218 ARG A O 1
ATOM 1736 N N . LEU A 1 219 ? -20.344 -19.761 21.263 1.00 94.00 219 LEU A N 1
ATOM 1737 C CA . LEU A 1 219 ? -20.895 -18.924 22.331 1.00 94.00 219 LEU A CA 1
ATOM 1738 C C . LEU A 1 219 ? -22.432 -18.829 22.313 1.00 94.00 219 LEU A C 1
ATOM 1740 O O . LEU A 1 219 ? -22.999 -18.099 23.128 1.00 94.00 219 LEU A O 1
ATOM 1744 N N . GLY A 1 220 ? -23.112 -19.581 21.440 1.00 92.56 220 GLY A N 1
ATOM 1745 C CA . GLY A 1 220 ? -24.567 -19.736 21.427 1.00 92.56 220 GLY A CA 1
ATOM 1746 C C . GLY A 1 220 ? -25.344 -18.575 20.801 1.00 92.56 220 GLY A C 1
ATOM 1747 O O . GLY A 1 220 ? -26.516 -18.408 21.132 1.00 92.56 220 GLY A O 1
ATOM 1748 N N . SER A 1 221 ? -24.715 -17.766 19.943 1.00 92.75 221 SER A N 1
ATOM 1749 C CA . SER A 1 221 ? -25.374 -16.687 19.189 1.00 92.75 221 SER A CA 1
ATOM 1750 C C . SER A 1 221 ? -25.389 -17.005 17.682 1.00 92.75 221 SER A C 1
ATOM 1752 O O . SER A 1 221 ? -24.909 -18.059 17.248 1.00 92.75 221 SER A O 1
ATOM 1754 N N . ASP A 1 222 ? -26.014 -16.138 16.890 1.00 91.81 222 ASP A N 1
ATOM 1755 C CA . ASP A 1 222 ? -26.212 -16.335 15.449 1.00 91.81 222 ASP A CA 1
ATOM 1756 C C . ASP A 1 222 ? -24.947 -15.959 14.647 1.00 91.81 222 ASP A C 1
ATOM 1758 O O . ASP A 1 222 ? -24.553 -14.788 14.671 1.00 91.81 222 ASP A O 1
ATOM 1762 N N . PRO A 1 223 ? -24.298 -16.907 13.935 1.00 93.31 223 PRO A N 1
ATOM 1763 C CA . PRO A 1 223 ? -23.110 -16.615 13.136 1.00 93.31 223 PRO A CA 1
ATOM 1764 C C . PRO A 1 223 ? -23.366 -15.633 11.983 1.00 93.31 223 PRO A C 1
ATOM 1766 O O . PRO A 1 223 ? -22.423 -14.963 11.563 1.00 93.31 223 PRO A O 1
ATOM 1769 N N . ASP A 1 224 ? -24.600 -15.491 11.488 1.00 90.81 224 ASP A N 1
ATOM 1770 C CA . ASP A 1 224 ? -24.894 -14.584 10.367 1.00 90.81 224 ASP A CA 1
ATOM 1771 C C . ASP A 1 224 ? -24.739 -13.100 10.739 1.00 90.81 224 ASP A C 1
ATOM 1773 O O . ASP A 1 224 ? -24.534 -12.260 9.862 1.00 90.81 224 ASP A O 1
ATOM 1777 N N . LYS A 1 225 ? -24.705 -12.770 12.040 1.00 87.38 225 LYS A N 1
ATOM 1778 C CA . LYS A 1 225 ? -24.329 -11.427 12.520 1.00 87.38 225 LYS A CA 1
ATOM 1779 C C . LYS A 1 225 ? -22.900 -11.030 12.135 1.00 87.38 225 LYS A C 1
ATOM 1781 O O . LYS A 1 225 ? -22.587 -9.843 12.072 1.00 87.38 225 LYS A O 1
ATOM 1786 N N . ILE A 1 226 ? -22.021 -12.005 11.900 1.00 93.38 226 ILE A N 1
ATOM 1787 C CA . ILE A 1 226 ? -20.668 -11.760 11.399 1.00 93.38 226 ILE A CA 1
ATOM 1788 C C . ILE A 1 226 ? -20.747 -11.633 9.878 1.00 93.38 226 ILE A C 1
ATOM 1790 O O . ILE A 1 226 ? -20.685 -12.623 9.139 1.00 93.38 226 ILE A O 1
ATOM 1794 N N . ASN A 1 227 ? -20.915 -10.391 9.427 1.00 91.69 227 ASN A N 1
ATOM 1795 C CA . ASN A 1 227 ? -21.002 -10.035 8.019 1.00 91.69 227 ASN A CA 1
ATOM 1796 C C . ASN A 1 227 ? -20.496 -8.599 7.774 1.00 91.69 227 ASN A C 1
ATOM 1798 O O . ASN A 1 227 ? -20.757 -7.728 8.606 1.00 91.69 227 ASN A O 1
ATOM 1802 N N . PRO A 1 228 ? -19.831 -8.311 6.639 1.00 93.31 228 PRO A N 1
ATOM 1803 C CA . PRO A 1 228 ? -19.522 -6.940 6.248 1.00 93.31 228 PRO A CA 1
ATOM 1804 C C . PRO A 1 228 ? -20.778 -6.058 6.117 1.00 93.31 228 PRO A C 1
ATOM 1806 O O . PRO A 1 228 ? -21.721 -6.394 5.397 1.00 93.31 228 PRO A O 1
ATOM 1809 N N . ILE A 1 229 ? -20.799 -4.911 6.793 1.00 89.62 229 ILE A N 1
ATOM 1810 C CA . ILE A 1 229 ? -21.887 -3.927 6.740 1.00 89.62 229 ILE A CA 1
ATOM 1811 C C . ILE A 1 229 ? -21.694 -2.890 5.629 1.00 89.62 229 ILE A C 1
ATOM 1813 O O . ILE A 1 229 ? -22.650 -2.234 5.226 1.00 89.62 229 ILE A O 1
ATOM 1817 N N . CYS A 1 230 ? -20.460 -2.725 5.148 1.00 91.25 230 CYS A N 1
ATOM 1818 C CA . CYS A 1 230 ? -20.116 -1.843 4.042 1.00 91.25 230 CYS A CA 1
ATOM 1819 C C . CYS A 1 230 ? -19.589 -2.662 2.853 1.00 91.25 230 CYS A C 1
ATOM 1821 O O . CYS A 1 230 ? -19.103 -3.785 3.045 1.00 91.25 230 CYS A O 1
ATOM 1823 N N . PRO A 1 231 ? -19.680 -2.125 1.621 1.00 95.94 231 PRO A N 1
ATOM 1824 C CA . PRO A 1 231 ? -19.105 -2.773 0.449 1.00 95.94 231 PRO A CA 1
ATOM 1825 C C . PRO A 1 231 ? -17.631 -3.108 0.676 1.00 95.94 231 PRO A C 1
ATOM 1827 O O . PRO A 1 231 ? -16.853 -2.260 1.117 1.00 95.94 231 PRO A O 1
ATOM 1830 N N . SER A 1 232 ? -17.275 -4.355 0.395 1.00 96.81 232 SER A N 1
ATOM 1831 C CA . SER A 1 232 ? -15.951 -4.921 0.623 1.00 96.81 232 SER A CA 1
ATOM 1832 C C . SER A 1 232 ? -15.500 -5.629 -0.649 1.00 96.81 232 SER A C 1
ATOM 1834 O O . SER A 1 232 ? -15.955 -6.730 -0.955 1.00 96.81 232 SER A O 1
ATOM 1836 N N . ASP A 1 233 ? -14.631 -4.970 -1.412 1.00 96.88 233 ASP A N 1
ATOM 1837 C CA . ASP A 1 233 ? -14.183 -5.452 -2.720 1.00 96.88 233 ASP A CA 1
ATOM 1838 C C . ASP A 1 233 ? -12.812 -6.143 -2.579 1.00 96.88 233 ASP A C 1
ATOM 1840 O O . ASP A 1 233 ? -11.854 -5.521 -2.125 1.00 96.88 233 ASP A O 1
ATOM 1844 N N . LEU A 1 234 ? -12.675 -7.413 -2.965 1.00 96.88 234 LEU A N 1
ATOM 1845 C CA . LEU A 1 234 ? -11.409 -8.157 -2.931 1.00 96.88 234 LEU A CA 1
ATOM 1846 C C . LEU A 1 234 ? -10.931 -8.471 -4.350 1.00 96.88 234 LEU A C 1
ATOM 1848 O O . LEU A 1 234 ? -11.663 -9.076 -5.126 1.00 96.88 234 LEU A O 1
ATOM 1852 N N . VAL A 1 235 ? -9.687 -8.119 -4.677 1.00 96.69 235 VAL A N 1
ATOM 1853 C CA . VAL A 1 235 ? -9.067 -8.397 -5.984 1.00 96.69 235 VAL A CA 1
ATOM 1854 C C . VAL A 1 235 ? -7.972 -9.454 -5.850 1.00 96.69 235 VAL A C 1
ATOM 1856 O O . VAL A 1 235 ? -7.125 -9.361 -4.967 1.00 96.69 235 VAL A O 1
ATOM 1859 N N . ILE A 1 236 ? -7.989 -10.485 -6.697 1.00 95.94 236 ILE A N 1
ATOM 1860 C CA . ILE A 1 236 ? -6.961 -11.536 -6.688 1.00 95.94 236 ILE A CA 1
ATOM 1861 C C . ILE A 1 236 ? -5.848 -11.186 -7.684 1.00 95.94 236 ILE A C 1
ATOM 1863 O O . ILE A 1 236 ? -6.031 -11.327 -8.891 1.00 95.94 236 ILE A O 1
ATOM 1867 N N . ASP A 1 237 ? -4.701 -10.734 -7.174 1.00 93.94 237 ASP A N 1
ATOM 1868 C CA . ASP A 1 237 ? -3.601 -10.173 -7.976 1.00 93.94 237 ASP A CA 1
ATOM 1869 C C . ASP A 1 237 ? -2.183 -10.462 -7.432 1.00 93.94 237 ASP A C 1
ATOM 1871 O O . ASP A 1 237 ? -1.190 -10.203 -8.120 1.00 93.94 237 ASP A O 1
ATOM 1875 N N . HIS A 1 238 ? -2.048 -11.021 -6.227 1.00 93.25 238 HIS A N 1
ATOM 1876 C CA . HIS A 1 238 ? -0.768 -11.365 -5.594 1.00 93.25 238 HIS A CA 1
ATOM 1877 C C . HIS A 1 238 ? -0.366 -12.838 -5.774 1.00 93.25 238 HIS A C 1
ATOM 1879 O O . HIS A 1 238 ? 0.719 -13.236 -5.340 1.00 93.25 238 HIS A O 1
ATOM 1885 N N . SER A 1 239 ? -1.198 -13.664 -6.413 1.00 92.94 239 SER A N 1
ATOM 1886 C CA . SER A 1 239 ? -0.946 -15.099 -6.596 1.00 92.94 239 SER A CA 1
ATOM 1887 C C . SER A 1 239 ? -0.088 -15.451 -7.812 1.00 92.94 239 SER A C 1
ATOM 1889 O O . SER A 1 239 ? 0.712 -16.388 -7.721 1.00 92.94 239 SER A O 1
ATOM 1891 N N . ILE A 1 240 ? -0.222 -14.716 -8.918 1.00 94.88 240 ILE A N 1
ATOM 1892 C CA . ILE A 1 240 ? 0.518 -14.978 -10.156 1.00 94.88 240 ILE A CA 1
ATOM 1893 C C . ILE A 1 240 ? 2.010 -14.633 -10.010 1.00 94.88 240 ILE A C 1
ATOM 1895 O O . ILE A 1 240 ? 2.397 -13.679 -9.320 1.00 94.88 240 ILE A O 1
ATOM 1899 N N . GLN A 1 241 ? 2.865 -15.432 -10.651 1.00 94.50 241 GLN A N 1
ATOM 1900 C CA . GLN A 1 241 ? 4.323 -15.296 -10.618 1.00 94.50 241 GLN A CA 1
ATOM 1901 C C . GLN A 1 241 ? 4.905 -15.290 -12.034 1.00 94.50 241 GLN A C 1
ATOM 1903 O O . GLN A 1 241 ? 4.312 -15.822 -12.970 1.00 94.50 241 GLN A O 1
ATOM 1908 N N . VAL A 1 242 ? 6.069 -14.654 -12.199 1.00 95.56 242 VAL A N 1
ATOM 1909 C CA . VAL A 1 242 ? 6.785 -14.583 -13.486 1.00 95.56 242 VAL A CA 1
ATOM 1910 C C . VAL A 1 242 ? 7.635 -15.843 -13.677 1.00 95.56 242 VAL A C 1
ATOM 1912 O O . VAL A 1 242 ? 8.870 -15.800 -13.647 1.00 95.56 242 VAL A O 1
ATOM 1915 N N . ASP A 1 243 ? 6.990 -16.997 -13.802 1.00 93.75 243 ASP A N 1
ATOM 1916 C CA . ASP A 1 243 ? 7.699 -18.263 -13.980 1.00 93.75 243 ASP A CA 1
ATOM 1917 C C . ASP A 1 243 ? 8.201 -18.447 -15.422 1.00 93.75 243 ASP A C 1
ATOM 1919 O O . ASP A 1 243 ? 9.347 -18.840 -15.636 1.00 93.75 243 ASP A O 1
ATOM 1923 N N . PHE A 1 244 ? 7.367 -18.101 -16.403 1.00 95.44 244 PHE A N 1
ATOM 1924 C CA . PHE A 1 244 ? 7.680 -18.106 -17.828 1.00 95.44 244 PHE A CA 1
ATOM 1925 C C . PHE A 1 244 ? 7.726 -16.678 -18.380 1.00 95.44 244 PHE A C 1
ATOM 1927 O O . PHE A 1 244 ? 6.954 -15.807 -17.972 1.00 95.44 244 PHE A O 1
ATOM 1934 N N . ILE A 1 245 ? 8.641 -16.447 -19.321 1.00 94.75 245 ILE A N 1
ATOM 1935 C CA . ILE A 1 245 ? 8.928 -15.145 -19.941 1.00 94.75 245 ILE A CA 1
ATOM 1936 C C . ILE A 1 245 ? 9.237 -15.320 -21.429 1.00 94.75 245 ILE A C 1
ATOM 1938 O O . ILE A 1 245 ? 9.498 -16.439 -21.870 1.00 94.75 245 ILE A O 1
ATOM 1942 N N . ARG A 1 246 ? 9.281 -14.204 -22.172 1.00 91.19 246 ARG A N 1
ATOM 1943 C CA . ARG A 1 246 ? 9.798 -14.125 -23.554 1.00 91.19 246 ARG A CA 1
ATOM 1944 C C . ARG A 1 246 ? 9.193 -15.160 -24.510 1.00 91.19 246 ARG A C 1
ATOM 1946 O O . ARG A 1 246 ? 9.881 -15.724 -25.360 1.00 91.19 246 ARG A O 1
ATOM 1953 N N . SER A 1 247 ? 7.909 -15.445 -24.332 1.00 91.88 247 SER A N 1
ATOM 1954 C CA . SER A 1 247 ? 7.156 -16.383 -25.153 1.00 91.88 247 SER A CA 1
ATOM 1955 C C . SER A 1 247 ? 5.721 -15.902 -25.295 1.00 91.88 247 SER A C 1
ATOM 1957 O O . SER A 1 247 ? 5.127 -15.412 -24.335 1.00 91.88 247 SER A O 1
ATOM 1959 N N . LYS A 1 248 ? 5.128 -16.141 -26.469 1.00 90.12 248 LYS A N 1
ATOM 1960 C CA . LYS A 1 248 ? 3.714 -15.845 -26.740 1.00 90.12 248 LYS A CA 1
ATOM 1961 C C . LYS A 1 248 ? 2.751 -16.606 -25.822 1.00 90.12 248 LYS A C 1
ATOM 1963 O O . LYS A 1 248 ? 1.616 -16.183 -25.655 1.00 90.12 248 LYS A O 1
ATOM 1968 N N . ASP A 1 249 ? 3.187 -17.730 -25.250 1.00 94.44 249 ASP A N 1
ATOM 1969 C CA . ASP A 1 249 ? 2.391 -18.545 -24.326 1.00 94.44 249 ASP A CA 1
ATOM 1970 C C . ASP A 1 249 ? 2.734 -18.324 -22.841 1.00 94.44 249 ASP A C 1
ATOM 1972 O O . ASP A 1 249 ? 2.189 -19.021 -21.984 1.00 94.44 249 ASP A O 1
ATOM 1976 N N . ALA A 1 250 ? 3.601 -17.352 -22.518 1.00 95.69 250 ALA A N 1
ATOM 1977 C CA . ALA A 1 250 ? 4.045 -17.090 -21.148 1.00 95.69 250 ALA A CA 1
ATOM 1978 C C . ALA A 1 250 ? 2.883 -16.723 -20.211 1.00 95.69 250 ALA A C 1
ATOM 1980 O O . ALA A 1 250 ? 2.772 -17.320 -19.143 1.00 95.69 250 ALA A O 1
ATOM 1981 N N . LEU A 1 251 ? 1.991 -15.812 -20.633 1.00 95.31 251 LEU A N 1
ATOM 1982 C CA . LEU A 1 251 ? 0.775 -15.450 -19.890 1.00 95.31 251 LEU A CA 1
ATOM 1983 C C . LEU A 1 251 ? -0.028 -16.694 -19.498 1.00 95.31 251 LEU A C 1
ATOM 1985 O O . LEU A 1 251 ? -0.248 -16.946 -18.317 1.00 95.31 251 LEU A O 1
ATOM 1989 N N . LYS A 1 252 ? -0.389 -17.509 -20.494 1.00 94.75 252 LYS A N 1
ATOM 1990 C CA . LYS A 1 252 ? -1.209 -18.705 -20.296 1.00 94.75 252 LYS A CA 1
ATOM 1991 C C . LYS A 1 252 ? -0.549 -19.690 -19.328 1.00 94.75 252 LYS A C 1
ATOM 1993 O O . LYS A 1 252 ? -1.207 -20.182 -18.420 1.00 94.75 252 LYS A O 1
ATOM 1998 N N . LYS A 1 253 ? 0.751 -19.955 -19.490 1.00 96.00 253 LYS A N 1
ATOM 1999 C CA . LYS A 1 253 ? 1.489 -20.874 -18.610 1.00 96.00 253 LYS A CA 1
ATOM 2000 C C . LYS A 1 253 ? 1.590 -20.359 -17.172 1.00 96.00 253 LYS A C 1
ATOM 2002 O O . LYS A 1 253 ? 1.501 -21.147 -16.232 1.00 96.00 253 LYS A O 1
ATOM 2007 N N . ASN A 1 254 ? 1.780 -19.052 -16.992 1.00 96.06 254 ASN A N 1
ATOM 2008 C CA . ASN A 1 254 ? 1.824 -18.440 -15.665 1.00 96.06 254 ASN A CA 1
ATOM 2009 C C . ASN A 1 254 ? 0.448 -18.498 -14.981 1.00 96.06 254 ASN A C 1
ATOM 2011 O O . ASN A 1 254 ? 0.383 -18.822 -13.798 1.00 96.06 254 ASN A O 1
ATOM 2015 N N . GLU A 1 255 ? -0.642 -18.259 -15.717 1.00 94.19 255 GLU A N 1
ATOM 2016 C CA . GLU A 1 255 ? -2.015 -18.418 -15.213 1.00 94.19 255 GLU A CA 1
ATOM 2017 C C . GLU A 1 255 ? -2.337 -19.883 -14.874 1.00 94.19 255 GLU A C 1
ATOM 2019 O O . GLU A 1 255 ? -2.886 -20.168 -13.811 1.00 94.19 255 GLU A O 1
ATOM 2024 N N . GLU A 1 256 ? -1.958 -20.842 -15.724 1.00 94.00 256 GLU A N 1
ATOM 2025 C CA . GLU A 1 256 ? -2.145 -22.276 -15.454 1.00 94.00 256 GLU A CA 1
ATOM 2026 C C . GLU A 1 256 ? -1.459 -22.693 -14.143 1.00 94.00 256 GLU A C 1
ATOM 2028 O O . GLU A 1 256 ? -2.088 -23.320 -13.285 1.00 94.00 256 GLU A O 1
ATOM 2033 N N . MET A 1 257 ? -0.208 -22.270 -13.935 1.00 93.62 257 MET A N 1
ATOM 2034 C CA . MET A 1 257 ? 0.504 -22.542 -12.685 1.00 93.62 257 MET A CA 1
ATOM 2035 C C . MET A 1 257 ? -0.042 -21.767 -11.490 1.00 93.62 257 MET A C 1
ATOM 2037 O O . MET A 1 257 ? -0.012 -22.276 -10.368 1.00 93.62 257 MET A O 1
ATOM 2041 N N . GLU A 1 258 ? -0.553 -20.553 -11.692 1.00 94.69 258 GLU A N 1
ATOM 2042 C CA . GLU A 1 258 ? -1.255 -19.819 -10.644 1.00 94.69 258 GLU A CA 1
ATOM 2043 C C . GLU A 1 258 ? -2.462 -20.623 -10.144 1.00 94.69 258 GLU A C 1
ATOM 2045 O O . GLU A 1 258 ? -2.600 -20.816 -8.932 1.00 94.69 258 GLU A O 1
ATOM 2050 N N . TYR A 1 259 ? -3.299 -21.137 -11.049 1.00 93.06 259 TYR A N 1
ATOM 2051 C CA . TYR A 1 259 ? -4.459 -21.952 -10.683 1.00 93.06 259 TYR A CA 1
ATOM 2052 C C . TYR A 1 259 ? -4.057 -23.261 -10.007 1.00 93.06 259 TYR A C 1
ATOM 2054 O O . TYR A 1 259 ? -4.658 -23.622 -8.993 1.00 93.06 259 TYR A O 1
ATOM 2062 N N . GLU A 1 260 ? -3.035 -23.951 -10.517 1.00 92.44 260 GLU A N 1
ATOM 2063 C CA . GLU A 1 260 ? -2.531 -25.190 -9.918 1.00 92.44 260 GLU A CA 1
ATOM 2064 C C . GLU A 1 260 ? -2.075 -24.965 -8.468 1.00 92.44 260 GLU A C 1
ATOM 2066 O O . GLU A 1 260 ? -2.505 -25.669 -7.553 1.00 92.44 260 GLU A O 1
ATOM 2071 N N . ARG A 1 261 ? -1.274 -23.918 -8.235 1.00 93.56 261 ARG A N 1
ATOM 2072 C CA . ARG A 1 261 ? -0.682 -23.607 -6.924 1.00 93.56 261 ARG A CA 1
ATOM 2073 C C . ARG A 1 261 ? -1.667 -23.011 -5.917 1.00 93.56 261 ARG A C 1
ATOM 2075 O O . ARG A 1 261 ? -1.377 -23.027 -4.721 1.00 93.56 261 ARG A O 1
ATOM 2082 N N . ASN A 1 262 ? -2.774 -22.421 -6.375 1.00 94.88 262 ASN A N 1
ATOM 2083 C CA . ASN A 1 262 ? -3.673 -21.621 -5.531 1.00 94.88 262 ASN A CA 1
ATOM 2084 C C . ASN A 1 262 ? -5.130 -22.100 -5.528 1.00 94.88 262 ASN A C 1
ATOM 2086 O O . ASN A 1 262 ? -5.980 -21.434 -4.934 1.00 94.88 262 ASN A O 1
ATOM 2090 N N . LYS A 1 263 ? -5.426 -23.264 -6.122 1.00 95.06 263 LYS A N 1
ATOM 2091 C CA . LYS A 1 263 ? -6.780 -23.834 -6.224 1.00 95.06 263 LYS A CA 1
ATOM 2092 C C . LYS A 1 263 ? -7.571 -23.781 -4.914 1.00 95.06 263 LYS A C 1
ATOM 2094 O O . LYS A 1 263 ? -8.727 -23.367 -4.915 1.00 95.06 263 LYS A O 1
ATOM 2099 N N . GLU A 1 264 ? -6.956 -24.175 -3.801 1.00 96.12 264 GLU A N 1
ATOM 2100 C CA . GLU A 1 264 ? -7.616 -24.187 -2.491 1.00 96.12 264 GLU A CA 1
ATOM 2101 C C . GLU A 1 264 ? -7.926 -22.772 -1.977 1.00 96.12 264 GLU A C 1
ATOM 2103 O O . GLU A 1 264 ? -9.033 -22.503 -1.517 1.00 96.12 264 GLU A O 1
ATOM 2108 N N . ARG A 1 265 ? -6.988 -21.830 -2.129 1.00 97.06 265 ARG A N 1
ATOM 2109 C CA . ARG A 1 265 ? -7.190 -20.421 -1.750 1.00 97.06 265 ARG A CA 1
ATOM 2110 C C . ARG A 1 265 ? -8.304 -19.783 -2.574 1.00 97.06 265 ARG A C 1
ATOM 2112 O O . ARG A 1 265 ? -9.136 -19.061 -2.037 1.00 97.06 265 ARG A O 1
ATOM 2119 N N . PHE A 1 266 ? -8.340 -20.067 -3.873 1.00 96.25 266 PHE A N 1
ATOM 2120 C CA . PHE A 1 266 ? -9.380 -19.568 -4.771 1.00 96.25 266 PHE A CA 1
ATOM 2121 C C . PHE A 1 266 ? -10.746 -20.164 -4.433 1.00 96.25 266 PHE A C 1
ATOM 2123 O O . PHE A 1 266 ? -11.740 -19.442 -4.434 1.00 96.25 266 PHE A O 1
ATOM 2130 N N . MET A 1 267 ? -10.799 -21.450 -4.073 1.00 96.31 267 MET A N 1
ATOM 2131 C CA . MET A 1 267 ? -12.022 -22.099 -3.601 1.00 96.31 267 MET A CA 1
ATOM 2132 C C . MET A 1 267 ? -12.528 -21.432 -2.322 1.00 96.31 267 MET A C 1
ATOM 2134 O O . MET A 1 267 ? -13.715 -21.128 -2.221 1.00 96.31 267 MET A O 1
ATOM 2138 N N . PHE A 1 268 ? -11.621 -21.173 -1.378 1.00 97.56 268 PHE A N 1
ATOM 2139 C CA . PHE A 1 268 ? -11.920 -20.512 -0.114 1.00 97.56 268 PHE A CA 1
ATOM 2140 C C . PHE A 1 268 ? -12.466 -19.095 -0.311 1.00 97.56 268 PHE A C 1
ATOM 2142 O O . PHE A 1 268 ? -13.514 -18.749 0.225 1.00 97.56 268 PHE A O 1
ATOM 2149 N N . LEU A 1 269 ? -11.808 -18.291 -1.146 1.00 96.19 269 LEU A N 1
ATOM 2150 C CA . LEU A 1 269 ? -12.284 -16.952 -1.486 1.00 96.19 269 LEU A CA 1
ATOM 2151 C C . LEU A 1 269 ? -13.648 -17.011 -2.187 1.00 96.19 269 LEU A C 1
ATOM 2153 O O . LEU A 1 269 ? -14.574 -16.308 -1.791 1.00 96.19 269 LEU A O 1
ATOM 2157 N N . LYS A 1 270 ? -13.830 -17.915 -3.156 1.00 95.12 270 LYS A N 1
ATOM 2158 C CA . LYS A 1 270 ? -15.121 -18.111 -3.834 1.00 95.12 270 LYS A CA 1
ATOM 2159 C C . LYS A 1 270 ? -16.234 -18.553 -2.877 1.00 95.12 270 LYS A C 1
ATOM 2161 O O . LYS A 1 270 ? -17.388 -18.196 -3.100 1.00 95.12 270 LYS A O 1
ATOM 2166 N N . TRP A 1 271 ? -15.915 -19.313 -1.827 1.00 96.88 271 TRP A N 1
ATOM 2167 C CA . TRP A 1 271 ? -16.841 -19.579 -0.723 1.00 96.88 271 TRP A CA 1
ATOM 2168 C C . TRP A 1 271 ? -17.168 -18.290 0.042 1.00 96.88 271 TRP A C 1
ATOM 2170 O O . TRP A 1 271 ? -18.346 -17.998 0.225 1.00 96.88 271 TRP A O 1
ATOM 2180 N N . GLY A 1 272 ? -16.163 -17.485 0.403 1.00 95.19 272 GLY A N 1
ATOM 2181 C CA . GLY A 1 272 ? -16.348 -16.206 1.100 1.00 95.19 272 GLY A CA 1
ATOM 2182 C C . GLY A 1 272 ? -17.307 -15.259 0.372 1.00 95.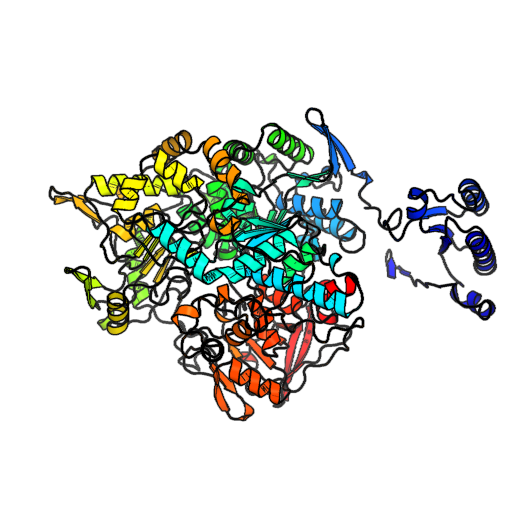19 272 GLY A C 1
ATOM 2183 O O . GLY A 1 272 ? -18.263 -14.781 0.975 1.00 95.19 272 GLY A O 1
ATOM 2184 N N . ALA A 1 273 ? -17.145 -15.091 -0.944 1.00 92.25 273 ALA A N 1
ATOM 2185 C CA . ALA A 1 273 ? -18.058 -14.281 -1.765 1.00 92.25 273 ALA A CA 1
ATOM 2186 C C . ALA A 1 273 ? -19.522 -14.759 -1.746 1.00 92.25 273 ALA A C 1
ATOM 2188 O O . ALA A 1 273 ? -20.429 -13.974 -1.998 1.00 92.25 273 ALA A O 1
ATOM 2189 N N . LYS A 1 274 ? -19.769 -16.049 -1.489 1.00 93.06 274 LYS A N 1
ATOM 2190 C CA . LYS A 1 274 ? -21.127 -16.602 -1.355 1.00 93.06 274 LYS A CA 1
ATOM 2191 C C . LYS A 1 274 ? -21.646 -16.522 0.078 1.00 93.06 274 LYS A C 1
ATOM 2193 O O . LYS A 1 274 ? -22.842 -16.359 0.285 1.00 93.06 274 LYS A O 1
ATOM 2198 N N . ALA A 1 275 ? -20.757 -16.705 1.051 1.00 94.94 275 ALA A N 1
ATOM 2199 C CA . ALA A 1 275 ? -21.096 -16.819 2.462 1.00 94.94 275 ALA A CA 1
ATOM 2200 C C . ALA A 1 275 ? -21.304 -15.460 3.148 1.00 94.94 275 ALA A C 1
ATOM 2202 O O . ALA A 1 275 ? -21.983 -15.413 4.179 1.00 94.94 275 ALA A O 1
ATOM 2203 N N . PHE A 1 276 ? -20.732 -14.380 2.604 1.00 94.56 276 PHE A N 1
ATOM 2204 C CA . PHE A 1 276 ? -20.823 -13.024 3.144 1.00 94.56 276 PHE A CA 1
ATOM 2205 C C . PHE A 1 276 ? -21.531 -12.076 2.171 1.00 94.56 276 PHE A C 1
ATOM 2207 O O . PHE A 1 276 ? -21.194 -12.001 0.991 1.00 94.56 276 PHE A O 1
ATOM 2214 N N . GLN A 1 277 ? -22.495 -11.307 2.675 1.00 92.62 277 GLN A N 1
ATOM 2215 C CA . GLN A 1 277 ? -23.116 -10.209 1.932 1.00 92.62 277 GLN A CA 1
ATOM 2216 C C . GLN A 1 277 ? -22.148 -9.022 1.846 1.00 92.62 277 GLN A C 1
ATOM 2218 O O . GLN A 1 277 ? -21.270 -8.875 2.696 1.00 92.62 277 GLN A O 1
ATOM 2223 N N . ASN A 1 278 ? -22.339 -8.153 0.849 1.00 92.19 278 ASN A N 1
ATOM 2224 C CA . ASN A 1 278 ? -21.484 -6.989 0.569 1.00 92.19 278 ASN A CA 1
ATOM 2225 C C . ASN A 1 278 ? -20.017 -7.327 0.244 1.00 92.19 278 ASN A C 1
ATOM 2227 O O . ASN A 1 278 ? -19.187 -6.421 0.210 1.00 92.19 278 ASN A O 1
ATOM 2231 N N . MET A 1 279 ? -19.693 -8.598 -0.016 1.00 94.06 279 MET A N 1
ATOM 2232 C CA . MET A 1 279 ? -18.356 -9.032 -0.412 1.00 94.06 279 MET A CA 1
ATOM 2233 C C . MET A 1 279 ? -18.314 -9.331 -1.912 1.00 94.06 279 MET A C 1
ATOM 2235 O O . MET A 1 279 ? -18.868 -10.329 -2.372 1.00 94.06 279 MET A O 1
ATOM 2239 N N . LEU A 1 280 ? -17.636 -8.474 -2.675 1.00 93.62 280 LEU A N 1
ATOM 2240 C CA . LEU A 1 280 ? -17.364 -8.692 -4.095 1.00 93.62 280 LEU A CA 1
ATOM 2241 C C . LEU A 1 280 ? -15.963 -9.285 -4.253 1.00 93.62 280 LEU A C 1
ATOM 2243 O O . LEU A 1 280 ? -15.015 -8.791 -3.648 1.00 93.62 280 LEU A O 1
ATOM 2247 N N . ILE A 1 281 ? -15.811 -10.312 -5.093 1.00 93.25 281 ILE A N 1
ATOM 2248 C CA . ILE A 1 281 ? -14.495 -10.856 -5.450 1.00 93.25 281 ILE A CA 1
ATOM 2249 C C . ILE A 1 281 ? -14.256 -10.698 -6.942 1.00 93.25 281 ILE A C 1
ATOM 2251 O O . ILE A 1 281 ? -14.967 -11.277 -7.762 1.00 93.25 281 ILE A O 1
ATOM 2255 N N . VAL A 1 282 ? -13.207 -9.951 -7.271 1.00 94.69 282 VAL A N 1
ATOM 2256 C CA . VAL A 1 282 ? -12.644 -9.858 -8.610 1.00 94.69 282 VAL A CA 1
ATOM 2257 C C . VAL A 1 282 ? -11.677 -11.040 -8.811 1.00 94.69 282 VAL A C 1
ATOM 2259 O O . VAL A 1 282 ? -10.685 -11.153 -8.081 1.00 94.69 282 VAL A O 1
ATOM 2262 N N . PRO A 1 283 ? -11.966 -11.943 -9.763 1.00 93.19 283 PRO A N 1
ATOM 2263 C CA . PRO A 1 283 ? -11.245 -13.197 -9.959 1.00 93.19 283 PRO A CA 1
ATOM 2264 C C . PRO A 1 283 ? -9.822 -13.009 -10.517 1.00 93.19 283 PRO A C 1
ATOM 2266 O O . PRO A 1 283 ? -9.510 -11.940 -11.053 1.00 93.19 283 PRO A O 1
ATOM 2269 N N . PRO A 1 284 ? -8.969 -14.057 -10.458 1.00 92.19 284 PRO A N 1
ATOM 2270 C CA . PRO A 1 284 ? -7.599 -14.006 -10.974 1.00 92.19 284 PRO A CA 1
ATOM 2271 C C . PRO A 1 284 ? -7.557 -13.674 -12.472 1.00 92.19 284 PRO A C 1
ATOM 2273 O O . PRO A 1 284 ? -8.451 -14.081 -13.220 1.00 92.19 284 PRO A O 1
ATOM 2276 N N . GLY A 1 285 ? -6.506 -12.970 -12.904 1.00 87.75 285 GLY A N 1
ATOM 2277 C CA . GLY A 1 285 ? -6.302 -12.556 -14.301 1.00 87.75 285 GLY A CA 1
ATOM 2278 C C . GLY A 1 285 ? -7.067 -11.291 -14.716 1.00 87.75 285 GLY A C 1
ATOM 2279 O O . GLY A 1 285 ? -7.009 -10.884 -15.872 1.00 87.75 285 GLY A O 1
ATOM 2280 N N . SER A 1 286 ? -7.775 -10.646 -13.786 1.00 87.50 286 SER A N 1
ATOM 2281 C CA . SER A 1 286 ? -8.586 -9.450 -14.066 1.00 87.50 286 SER A CA 1
ATOM 2282 C C . SER A 1 286 ? -7.806 -8.131 -14.011 1.00 87.50 286 SER A C 1
ATOM 2284 O O . SER A 1 286 ? -8.240 -7.131 -14.585 1.00 87.50 286 SER A O 1
ATOM 2286 N N . GLY A 1 287 ? -6.679 -8.104 -13.295 1.00 89.38 287 GLY A N 1
ATOM 2287 C CA . GLY A 1 287 ? -5.900 -6.895 -13.038 1.00 89.38 287 GLY A CA 1
ATOM 2288 C C . GLY A 1 287 ? -5.437 -6.766 -11.586 1.00 89.38 287 GLY A C 1
ATOM 2289 O O . GLY A 1 287 ? -5.698 -7.628 -10.756 1.00 89.38 287 GLY A O 1
ATOM 2290 N N . ILE A 1 288 ? -4.750 -5.665 -11.290 1.00 94.50 288 ILE A N 1
ATOM 2291 C CA . ILE A 1 288 ? -4.190 -5.317 -9.979 1.00 94.50 288 ILE A CA 1
ATOM 2292 C C . ILE A 1 288 ? -5.186 -4.448 -9.208 1.00 94.50 288 ILE A C 1
ATOM 2294 O O . ILE A 1 288 ? -5.752 -3.508 -9.775 1.00 94.50 288 ILE A O 1
ATOM 2298 N N . ILE A 1 289 ? -5.330 -4.705 -7.904 1.00 96.75 289 ILE A N 1
ATOM 2299 C CA . ILE A 1 289 ? -6.279 -4.077 -6.974 1.00 96.75 289 ILE A CA 1
ATOM 2300 C C . ILE A 1 289 ? -6.451 -2.575 -7.204 1.00 96.75 289 ILE A C 1
ATOM 2302 O O . ILE A 1 289 ? -7.572 -2.104 -7.369 1.00 96.75 289 ILE A O 1
ATOM 2306 N N . HIS A 1 290 ? -5.358 -1.812 -7.264 1.00 97.25 290 HIS A N 1
ATOM 2307 C CA . HIS A 1 290 ? -5.430 -0.349 -7.322 1.00 97.25 290 HIS A CA 1
ATOM 2308 C C . HIS A 1 290 ? -5.812 0.190 -8.698 1.00 97.25 290 HIS A C 1
ATOM 2310 O O . HIS A 1 290 ? -6.493 1.209 -8.778 1.00 97.25 290 HIS A O 1
ATOM 2316 N N . GLN A 1 291 ? -5.425 -0.501 -9.772 1.00 96.12 291 GLN A N 1
ATOM 2317 C CA . GLN A 1 291 ? -5.827 -0.118 -11.124 1.00 96.12 291 GLN A CA 1
ATOM 2318 C C . GLN A 1 291 ? -7.294 -0.480 -11.370 1.00 96.12 291 GLN A C 1
ATOM 2320 O O . GLN A 1 291 ? -8.060 0.362 -11.825 1.00 96.12 291 GLN A O 1
ATOM 2325 N N . VAL A 1 292 ? -7.721 -1.678 -10.957 1.00 96.56 292 VAL A N 1
ATOM 2326 C CA . VAL A 1 292 ? -9.138 -2.073 -10.963 1.00 96.56 292 VAL A CA 1
ATOM 2327 C C . VAL A 1 292 ? -9.972 -1.138 -10.079 1.00 96.56 292 VAL A C 1
ATOM 2329 O O . VAL A 1 292 ? -11.095 -0.786 -10.437 1.00 96.56 292 VAL A O 1
ATOM 2332 N N . ASN A 1 293 ? -9.427 -0.668 -8.954 1.00 97.94 293 ASN A N 1
ATOM 2333 C CA . ASN A 1 293 ? -10.093 0.329 -8.121 1.00 97.94 293 ASN A CA 1
ATOM 2334 C C . ASN A 1 293 ? -10.298 1.648 -8.873 1.00 97.94 293 ASN A C 1
ATOM 2336 O O . ASN A 1 293 ? -11.419 2.140 -8.929 1.00 97.94 293 ASN A O 1
ATOM 2340 N N . LEU A 1 294 ? -9.243 2.185 -9.487 1.00 97.50 294 LEU A N 1
ATOM 2341 C CA . LEU A 1 294 ? -9.299 3.445 -10.229 1.00 97.50 294 LEU A CA 1
ATOM 2342 C C . LEU A 1 294 ? -10.254 3.374 -11.433 1.00 97.50 294 LEU A C 1
ATOM 2344 O O . LEU A 1 294 ? -11.054 4.283 -11.641 1.00 97.50 294 LEU A O 1
ATOM 2348 N N . GLU A 1 295 ? -10.199 2.281 -12.193 1.00 95.94 295 GLU A N 1
ATOM 2349 C CA . GLU A 1 295 ? -10.917 2.127 -13.463 1.00 95.94 295 GLU A CA 1
ATOM 2350 C C . GLU A 1 295 ? -12.358 1.612 -13.277 1.00 95.94 295 GLU A C 1
ATOM 2352 O O . GLU A 1 295 ? -13.236 1.940 -14.077 1.00 95.94 295 GLU A O 1
ATOM 2357 N N . TYR A 1 296 ? -12.659 0.862 -12.205 1.00 95.50 296 TYR A N 1
ATOM 2358 C CA . TYR A 1 296 ? -13.941 0.151 -12.029 1.00 95.50 296 TYR A CA 1
ATOM 2359 C C . TYR A 1 296 ? -14.590 0.316 -10.644 1.00 95.50 296 TYR A C 1
ATOM 2361 O O . TYR A 1 296 ? -15.750 0.718 -10.562 1.00 95.50 296 TYR A O 1
ATOM 2369 N N . LEU A 1 297 ? -13.869 0.059 -9.546 1.00 96.81 297 LEU A N 1
ATOM 2370 C CA . LEU A 1 297 ? -14.486 0.008 -8.206 1.00 96.81 297 LEU A CA 1
ATOM 2371 C C . LEU A 1 297 ? -14.666 1.379 -7.538 1.00 96.81 297 LEU A C 1
ATOM 2373 O O . LEU A 1 297 ? -15.344 1.472 -6.520 1.00 96.81 297 LEU A O 1
ATOM 2377 N N . ALA A 1 298 ? -14.059 2.454 -8.031 1.00 98.00 298 ALA A N 1
ATOM 2378 C CA . ALA A 1 298 ? -14.257 3.781 -7.459 1.00 98.00 298 ALA A CA 1
ATOM 2379 C C . ALA A 1 298 ? -15.644 4.326 -7.808 1.00 98.00 298 ALA A C 1
ATOM 2381 O O . ALA A 1 298 ? -16.047 4.334 -8.977 1.00 98.00 298 ALA A O 1
ATOM 2382 N N . ARG A 1 299 ? -16.368 4.793 -6.782 1.00 97.69 299 ARG A N 1
ATOM 2383 C CA . ARG A 1 299 ? -17.712 5.371 -6.940 1.00 97.69 299 ARG A CA 1
ATOM 2384 C C . ARG A 1 299 ? -17.645 6.894 -7.051 1.00 97.69 299 ARG A C 1
ATOM 2386 O O . ARG A 1 299 ? -18.487 7.477 -7.731 1.00 97.69 299 ARG A O 1
ATOM 2393 N N . VAL A 1 300 ? -16.623 7.513 -6.444 1.00 98.62 300 VAL A N 1
ATOM 2394 C CA . VAL A 1 300 ? -16.423 8.970 -6.260 1.00 98.62 300 VAL A CA 1
ATOM 2395 C C . VAL A 1 300 ? -17.506 9.613 -5.389 1.00 98.62 300 VAL A C 1
ATOM 2397 O O . VAL A 1 300 ? -17.186 10.254 -4.392 1.00 98.62 300 VAL A O 1
ATOM 2400 N N . VAL A 1 301 ? -18.776 9.370 -5.699 1.00 98.62 301 VAL A N 1
ATOM 2401 C CA . VAL A 1 301 ? -19.935 9.676 -4.857 1.00 98.62 301 VAL A CA 1
ATOM 2402 C C . VAL A 1 301 ? -20.785 8.415 -4.759 1.00 98.62 301 VAL A C 1
ATOM 2404 O O . VAL A 1 301 ? -21.099 7.781 -5.766 1.00 98.62 301 VAL A O 1
ATOM 2407 N N . PHE A 1 302 ? -21.126 8.032 -3.536 1.00 97.81 302 PHE A N 1
ATOM 2408 C CA . PHE A 1 302 ? -22.066 6.958 -3.259 1.00 97.81 302 PHE A CA 1
ATOM 2409 C C . PHE A 1 302 ? -23.503 7.445 -3.398 1.00 97.81 302 PHE A C 1
ATOM 2411 O O . PHE A 1 302 ? -23.823 8.550 -2.976 1.00 97.81 302 PHE A O 1
ATOM 2418 N N . ASP A 1 303 ? -24.361 6.569 -3.911 1.00 94.81 303 ASP A N 1
ATOM 2419 C CA . ASP A 1 303 ? -25.812 6.623 -3.753 1.00 94.81 303 ASP A CA 1
ATOM 2420 C C . ASP A 1 303 ? -26.230 5.393 -2.942 1.00 94.81 303 ASP A C 1
ATOM 2422 O O . ASP A 1 303 ? -26.216 4.269 -3.449 1.00 94.81 303 ASP A O 1
ATOM 2426 N N . MET A 1 304 ? -26.540 5.592 -1.659 1.00 89.94 304 MET A N 1
ATOM 2427 C CA . MET A 1 304 ? -27.062 4.534 -0.794 1.00 89.94 304 MET A CA 1
ATOM 2428 C C . MET A 1 304 ? -28.512 4.849 -0.446 1.00 89.94 304 MET A C 1
ATOM 2430 O O . MET A 1 304 ? -28.791 5.675 0.422 1.00 89.94 304 MET A O 1
ATOM 2434 N N . ASN A 1 305 ? -29.442 4.177 -1.127 1.00 87.88 305 ASN A N 1
ATOM 2435 C CA . ASN A 1 305 ? -30.886 4.356 -0.947 1.00 87.88 305 ASN A CA 1
ATOM 2436 C C . ASN A 1 305 ? -31.335 5.825 -1.096 1.00 87.88 305 ASN A C 1
ATOM 2438 O O . ASN A 1 305 ? -32.161 6.315 -0.322 1.00 87.88 305 ASN A O 1
ATOM 2442 N N . GLY A 1 306 ? -30.772 6.542 -2.075 1.00 92.62 306 GLY A N 1
ATOM 2443 C CA . GLY A 1 306 ? -31.076 7.945 -2.345 1.00 92.62 306 GLY A CA 1
ATOM 2444 C C . GLY A 1 306 ? -30.290 8.941 -1.490 1.00 92.62 306 GLY A C 1
ATOM 2445 O O . GLY A 1 306 ? -30.502 10.140 -1.651 1.00 92.62 306 GLY A O 1
ATOM 2446 N N . LEU A 1 307 ? -29.404 8.497 -0.590 1.00 95.75 307 LEU A N 1
ATOM 2447 C CA . LEU A 1 307 ? -28.498 9.369 0.163 1.00 95.75 307 LEU A CA 1
ATOM 2448 C C . LEU A 1 307 ? -27.142 9.478 -0.546 1.00 95.75 307 LEU A C 1
ATOM 2450 O O . LEU A 1 307 ? -26.458 8.469 -0.724 1.00 95.75 307 LEU A O 1
ATOM 2454 N N . LEU A 1 308 ? -26.745 10.707 -0.885 1.00 98.50 308 LEU A N 1
ATOM 2455 C CA . LEU A 1 308 ? -25.472 11.021 -1.531 1.00 98.50 308 LEU A CA 1
ATOM 2456 C C . LEU A 1 308 ? -24.392 11.413 -0.522 1.00 98.50 308 LEU A C 1
ATOM 2458 O O . LEU A 1 308 ? -24.625 12.255 0.350 1.00 98.50 308 LEU A O 1
ATOM 2462 N N . TYR A 1 309 ? -23.202 10.831 -0.676 1.00 98.44 309 TYR A N 1
ATOM 2463 C CA . TYR A 1 309 ? -22.008 11.154 0.112 1.00 98.44 309 TYR A CA 1
ATOM 2464 C C . TYR A 1 309 ? -20.710 10.789 -0.629 1.00 98.44 309 TYR A C 1
ATOM 2466 O O . TYR A 1 309 ? -20.748 9.964 -1.544 1.00 98.44 309 TYR A O 1
ATOM 2474 N N . PRO A 1 310 ? -19.546 11.370 -0.278 1.00 98.62 310 PRO A N 1
ATOM 2475 C CA . PRO A 1 310 ? -18.290 11.096 -0.967 1.00 98.62 310 PRO A CA 1
ATOM 2476 C C . PRO A 1 310 ? -17.836 9.645 -0.761 1.00 98.62 310 PRO A C 1
ATOM 2478 O O . PRO A 1 310 ? -17.964 9.081 0.330 1.00 98.62 310 PRO A O 1
ATOM 2481 N N . ASP A 1 311 ? -17.255 9.048 -1.800 1.00 98.69 311 ASP A N 1
ATOM 2482 C CA . ASP A 1 311 ? -16.516 7.792 -1.668 1.00 98.69 311 ASP A CA 1
ATOM 2483 C C . ASP A 1 311 ? -15.300 8.007 -0.754 1.00 98.69 311 ASP A C 1
ATOM 2485 O O . ASP A 1 311 ? -14.601 9.023 -0.805 1.00 98.69 311 ASP A O 1
ATOM 2489 N N . SER A 1 312 ? -15.052 7.021 0.097 1.00 98.69 312 SER A N 1
ATOM 2490 C CA . SER A 1 312 ? -13.855 6.922 0.915 1.00 98.69 312 SER A CA 1
ATOM 2491 C C . SER A 1 312 ? -13.571 5.460 1.226 1.00 98.69 312 SER A C 1
ATOM 2493 O O . SER A 1 312 ? -14.493 4.657 1.398 1.00 98.69 312 SER A O 1
ATOM 2495 N N . VAL A 1 313 ? -12.294 5.094 1.284 1.00 98.44 313 VAL A N 1
ATOM 2496 C CA . VAL A 1 313 ? -11.899 3.686 1.337 1.00 98.44 313 VAL A CA 1
ATOM 2497 C C . VAL A 1 313 ? -10.687 3.458 2.216 1.00 98.44 313 VAL A C 1
ATOM 2499 O O . VAL A 1 313 ? -9.692 4.171 2.144 1.00 98.44 313 VAL A O 1
ATOM 2502 N N . VAL A 1 314 ? -10.736 2.395 3.006 1.00 97.69 314 VAL A N 1
ATOM 2503 C CA . VAL A 1 314 ? -9.528 1.810 3.587 1.00 97.69 314 VAL A CA 1
ATOM 2504 C C . VAL A 1 314 ? -9.246 0.476 2.942 1.00 97.69 314 VAL A C 1
ATOM 2506 O O . VAL A 1 314 ? -10.167 -0.264 2.599 1.00 97.69 314 VAL A O 1
ATOM 2509 N N . GLY A 1 315 ? -7.969 0.172 2.752 1.00 96.25 315 GLY A N 1
ATOM 2510 C CA . GLY A 1 315 ? -7.583 -1.062 2.096 1.00 96.25 315 GLY A CA 1
ATOM 2511 C C . GLY A 1 315 ? -6.501 -1.814 2.829 1.00 96.25 315 GLY A C 1
ATOM 2512 O O . GLY A 1 315 ? -5.622 -1.225 3.453 1.00 96.25 315 GLY A O 1
ATOM 2513 N N . THR A 1 316 ? -6.518 -3.136 2.703 1.00 93.75 316 THR A N 1
ATOM 2514 C CA . THR A 1 316 ? -5.493 -4.012 3.294 1.00 93.75 316 THR A CA 1
ATOM 2515 C C . THR A 1 316 ? -4.199 -4.055 2.465 1.00 93.75 316 THR A C 1
ATOM 2517 O O . THR A 1 316 ? -3.424 -5.006 2.530 1.00 93.75 316 THR A O 1
ATOM 2520 N N . ASP A 1 317 ? -3.935 -2.984 1.715 1.00 92.25 317 ASP A N 1
ATOM 2521 C CA . ASP A 1 317 ? -2.714 -2.723 0.962 1.00 92.25 317 ASP A CA 1
ATOM 2522 C C . ASP A 1 317 ? -2.279 -1.264 1.173 1.00 92.25 317 ASP A C 1
ATOM 2524 O O . ASP A 1 317 ? -3.100 -0.343 1.130 1.00 92.25 317 ASP A O 1
ATOM 2528 N N . SER A 1 318 ? -0.979 -1.035 1.384 1.00 89.06 318 SER A N 1
ATOM 2529 C CA . SER A 1 318 ? -0.447 0.302 1.672 1.00 89.06 318 SER A CA 1
ATOM 2530 C C . SER A 1 318 ? -0.702 1.317 0.553 1.00 89.06 318 SER A C 1
ATOM 2532 O O . SER A 1 318 ? -0.931 2.484 0.851 1.00 89.06 318 SER A O 1
ATOM 2534 N N . HIS A 1 319 ? -0.708 0.887 -0.711 1.00 94.56 319 HIS A N 1
ATOM 2535 C CA . HIS A 1 319 ? -0.864 1.771 -1.871 1.00 94.56 319 HIS A CA 1
ATOM 2536 C C . HIS A 1 319 ? -2.330 2.006 -2.251 1.00 94.56 319 HIS A C 1
ATOM 2538 O O . HIS A 1 319 ? -2.598 2.581 -3.303 1.00 94.56 319 HIS A O 1
ATOM 2544 N N . THR A 1 320 ? -3.280 1.646 -1.373 1.00 97.56 320 THR A N 1
ATOM 2545 C CA . THR A 1 320 ? -4.692 2.073 -1.483 1.00 97.56 320 THR A CA 1
ATOM 2546 C C . THR A 1 320 ? -4.796 3.589 -1.647 1.00 97.56 320 THR A C 1
ATOM 2548 O O . THR A 1 320 ? -5.721 4.091 -2.279 1.00 97.56 320 THR A O 1
ATOM 2551 N N . THR A 1 321 ? -3.786 4.319 -1.167 1.00 97.75 321 THR A N 1
ATOM 2552 C CA . THR A 1 321 ? -3.616 5.753 -1.386 1.00 97.75 321 THR A CA 1
ATOM 2553 C C . THR A 1 321 ? -3.626 6.176 -2.855 1.00 97.75 321 THR A C 1
ATOM 2555 O O . THR A 1 321 ? -3.902 7.338 -3.120 1.00 97.75 321 THR A O 1
ATOM 2558 N N . MET A 1 322 ? -3.381 5.280 -3.814 1.00 98.50 322 MET A N 1
ATOM 2559 C CA . MET A 1 322 ? -3.458 5.568 -5.250 1.00 98.50 322 MET A CA 1
ATOM 2560 C C . MET A 1 322 ? -4.802 6.182 -5.667 1.00 98.50 322 MET A C 1
ATOM 2562 O O . MET A 1 322 ? -4.830 7.056 -6.531 1.00 98.50 322 MET A O 1
ATOM 2566 N N . ILE A 1 323 ? -5.904 5.790 -5.018 1.00 98.69 323 ILE A N 1
ATOM 2567 C CA . ILE A 1 323 ? -7.240 6.299 -5.355 1.00 98.69 323 ILE A CA 1
ATOM 2568 C C . ILE A 1 323 ? -7.447 7.776 -4.987 1.00 98.69 323 ILE A C 1
ATOM 2570 O O . ILE A 1 323 ? -8.315 8.442 -5.551 1.00 98.69 323 ILE A O 1
ATOM 2574 N N . ASN A 1 324 ? -6.594 8.325 -4.119 1.00 98.75 324 ASN A N 1
ATOM 2575 C CA . ASN A 1 324 ? -6.616 9.745 -3.784 1.00 98.75 324 ASN A CA 1
ATOM 2576 C C . ASN A 1 324 ? -6.326 10.646 -4.998 1.00 98.75 324 ASN A C 1
ATOM 2578 O O . ASN A 1 324 ? -6.701 11.816 -4.974 1.00 98.75 324 ASN A O 1
ATOM 2582 N N . GLY A 1 325 ? -5.700 10.113 -6.058 1.00 98.50 325 GLY A N 1
ATOM 2583 C CA . GLY A 1 325 ? -5.498 10.820 -7.327 1.00 98.50 325 GLY A CA 1
ATOM 2584 C C . GLY A 1 325 ? -6.797 11.113 -8.091 1.00 98.50 325 GLY A C 1
ATOM 2585 O O . GLY A 1 325 ? -6.809 11.998 -8.941 1.00 98.50 325 GLY A O 1
ATOM 2586 N N . LEU A 1 326 ? -7.883 10.398 -7.764 1.00 98.62 326 LEU A N 1
ATOM 2587 C CA . LEU A 1 326 ? -9.241 10.595 -8.290 1.00 98.62 326 LEU A CA 1
ATOM 2588 C C . LEU A 1 326 ? -10.149 11.352 -7.295 1.00 98.62 326 LEU A C 1
ATOM 2590 O O . LEU A 1 326 ? -11.352 11.463 -7.512 1.00 98.62 326 LEU A O 1
ATOM 2594 N N . GLY A 1 327 ? -9.600 11.864 -6.188 1.00 98.50 327 GLY A N 1
ATOM 2595 C CA . GLY A 1 327 ? -10.359 12.597 -5.167 1.00 98.50 327 GLY A CA 1
ATOM 2596 C C . GLY A 1 327 ? -11.181 11.734 -4.213 1.00 98.50 327 GLY A C 1
ATOM 2597 O O . GLY A 1 327 ? -12.014 12.259 -3.480 1.00 98.50 327 GLY A O 1
ATOM 2598 N N . VAL A 1 328 ? -10.928 10.423 -4.175 1.00 98.81 328 VAL A N 1
ATOM 2599 C CA . VAL A 1 328 ? -11.495 9.511 -3.170 1.00 98.81 328 VAL A CA 1
ATOM 2600 C C . VAL A 1 328 ? -10.536 9.425 -1.990 1.00 98.81 328 VAL A C 1
ATOM 2602 O O . VAL A 1 328 ? -9.396 9.002 -2.163 1.00 98.81 328 VAL A O 1
ATOM 2605 N N . LEU A 1 329 ? -10.983 9.800 -0.788 1.00 98.69 329 LEU A N 1
ATOM 2606 C CA . LEU A 1 329 ? -10.125 9.767 0.398 1.00 98.69 329 LEU A CA 1
ATOM 2607 C C . LEU A 1 329 ? -9.881 8.317 0.831 1.00 98.69 329 LEU A C 1
ATOM 2609 O O . LEU A 1 329 ? -10.807 7.639 1.280 1.00 98.69 329 LEU A O 1
ATOM 2613 N N . GLY A 1 330 ? -8.640 7.843 0.741 1.00 97.88 330 GLY A N 1
ATOM 2614 C CA . GLY A 1 330 ? -8.321 6.489 1.169 1.00 97.88 330 GLY A CA 1
ATOM 2615 C C . GLY A 1 330 ? -6.856 6.184 1.437 1.00 97.88 330 GLY A C 1
ATOM 2616 O O . GLY A 1 330 ? -5.948 6.851 0.941 1.00 97.88 330 GLY A O 1
ATOM 2617 N N . TRP A 1 331 ? -6.620 5.165 2.264 1.00 96.31 331 TRP A N 1
ATOM 2618 C CA . TRP A 1 331 ? -5.277 4.760 2.687 1.00 96.31 331 TRP A CA 1
ATOM 2619 C C . TRP A 1 331 ? -5.199 3.294 3.117 1.00 96.31 331 TRP A C 1
ATOM 2621 O O . TRP A 1 331 ? -6.205 2.604 3.284 1.00 96.31 331 TRP A O 1
ATOM 2631 N N . GLY A 1 332 ? -3.966 2.812 3.280 1.00 93.12 332 GLY A N 1
ATOM 2632 C CA . GLY A 1 332 ? -3.692 1.455 3.734 1.00 93.12 332 GLY A CA 1
ATOM 2633 C C . GLY A 1 332 ? -3.832 1.269 5.247 1.00 93.12 332 GLY A C 1
ATOM 2634 O O . GLY A 1 332 ? -3.297 2.051 6.038 1.00 93.12 332 GLY A O 1
ATOM 2635 N N . VAL A 1 333 ? -4.490 0.186 5.644 1.00 91.62 333 VAL A N 1
ATOM 2636 C CA . VAL A 1 333 ? -4.661 -0.276 7.029 1.00 91.62 333 VAL A CA 1
ATOM 2637 C C . VAL A 1 333 ? -4.293 -1.759 7.135 1.00 91.62 333 VAL A C 1
ATOM 2639 O O . VAL A 1 333 ? -4.092 -2.435 6.123 1.00 91.62 333 VAL A O 1
ATOM 2642 N N . GLY A 1 334 ? -4.157 -2.275 8.356 1.00 88.00 334 GLY A N 1
ATOM 2643 C CA . GLY A 1 334 ? -3.989 -3.715 8.564 1.00 88.00 334 GLY A CA 1
ATOM 2644 C C . GLY A 1 334 ? -5.270 -4.503 8.286 1.00 88.00 334 GLY A C 1
ATOM 2645 O O . GLY A 1 334 ? -6.361 -3.941 8.340 1.00 88.00 334 GLY A O 1
ATOM 2646 N N . GLY A 1 335 ? -5.137 -5.813 8.036 1.00 88.25 335 GLY A N 1
ATOM 2647 C CA . GLY A 1 335 ? -6.275 -6.736 7.861 1.00 88.25 335 GLY A CA 1
ATOM 2648 C C . GLY A 1 335 ? -7.297 -6.620 8.989 1.00 88.25 335 GLY A C 1
ATOM 2649 O O . GLY A 1 335 ? -8.455 -6.308 8.756 1.00 88.25 335 GLY A O 1
ATOM 2650 N N . ILE A 1 336 ? -6.803 -6.693 10.219 1.00 86.69 336 ILE A N 1
ATOM 2651 C CA . ILE A 1 336 ? -7.594 -6.633 11.446 1.00 86.69 336 ILE A CA 1
ATOM 2652 C C . ILE A 1 336 ? -8.397 -5.317 11.582 1.00 86.69 336 ILE A C 1
ATOM 2654 O O . ILE A 1 336 ? -9.547 -5.314 12.017 1.00 86.69 336 ILE A O 1
ATOM 2658 N N . GLU A 1 337 ? -7.797 -4.177 11.225 1.00 88.50 337 GLU A N 1
ATOM 2659 C CA . GLU A 1 337 ? -8.475 -2.873 11.269 1.00 88.50 337 GLU A CA 1
ATOM 2660 C C . GLU A 1 337 ? -9.542 -2.781 10.170 1.00 88.50 337 GLU A C 1
ATOM 2662 O O . GLU A 1 337 ? -10.665 -2.350 10.434 1.00 88.50 337 GLU A O 1
ATOM 2667 N N . ALA A 1 338 ? -9.231 -3.266 8.963 1.00 93.69 338 ALA A N 1
ATOM 2668 C CA . ALA A 1 338 ? -10.208 -3.377 7.885 1.00 93.69 338 ALA A CA 1
ATOM 2669 C C . ALA A 1 338 ? -11.383 -4.292 8.267 1.00 93.69 338 ALA A C 1
ATOM 2671 O O . ALA A 1 338 ? -12.525 -3.950 7.987 1.00 93.69 338 ALA A O 1
ATOM 2672 N N . GLU A 1 339 ? -11.137 -5.414 8.945 1.00 93.00 339 GLU A N 1
ATOM 2673 C CA . GLU A 1 339 ? -12.176 -6.330 9.433 1.00 93.00 339 GLU A CA 1
ATOM 2674 C C . GLU A 1 339 ? -13.113 -5.667 10.444 1.00 93.00 339 GLU A C 1
ATOM 2676 O O . GLU A 1 339 ? -14.333 -5.817 10.351 1.00 93.00 339 GLU A O 1
ATOM 2681 N N . ALA A 1 340 ? -12.576 -4.860 11.358 1.00 89.25 340 ALA A N 1
ATOM 2682 C CA . ALA A 1 340 ? -13.402 -4.090 12.280 1.00 89.25 340 ALA A CA 1
ATOM 2683 C C . ALA A 1 340 ? -14.266 -3.045 11.555 1.00 89.25 340 ALA A C 1
ATOM 2685 O O . ALA A 1 340 ? -15.448 -2.905 11.876 1.00 89.25 340 ALA A O 1
ATOM 2686 N N . VAL A 1 341 ? -13.713 -2.363 10.545 1.00 92.81 341 VAL A N 1
ATOM 2687 C CA . VAL A 1 341 ? -14.471 -1.444 9.678 1.00 92.81 341 VAL A CA 1
ATOM 2688 C C . VAL A 1 341 ? -15.570 -2.183 8.919 1.00 92.81 341 VAL A C 1
ATOM 2690 O O . VAL A 1 341 ? -16.708 -1.714 8.896 1.00 92.81 341 VAL A O 1
ATOM 2693 N N . MET A 1 342 ? -15.264 -3.359 8.360 1.00 93.50 342 MET A N 1
ATOM 2694 C CA . MET A 1 342 ? -16.256 -4.219 7.712 1.00 93.50 342 MET A CA 1
ATOM 2695 C C . MET A 1 342 ? -17.387 -4.572 8.686 1.00 93.50 342 MET A C 1
ATOM 2697 O O . MET A 1 342 ? -18.535 -4.608 8.277 1.00 93.50 342 MET A O 1
ATOM 2701 N N . LEU A 1 343 ? -17.116 -4.739 9.981 1.00 87.31 343 LEU A N 1
ATOM 2702 C CA . LEU A 1 343 ? -18.127 -4.994 11.019 1.00 87.31 343 LEU A CA 1
ATOM 2703 C C . LEU A 1 343 ? -18.742 -3.717 11.634 1.00 87.31 343 LEU A C 1
ATOM 2705 O O . LEU A 1 343 ? -19.445 -3.781 12.645 1.00 87.31 343 LEU A O 1
ATOM 2709 N N . GLY A 1 344 ? -18.485 -2.550 11.040 1.00 85.06 344 GLY A N 1
ATOM 2710 C CA . GLY A 1 344 ? -19.129 -1.281 11.379 1.00 85.06 344 GLY A CA 1
ATOM 2711 C C . GLY A 1 344 ? -18.511 -0.497 12.522 1.00 85.06 344 GLY A C 1
ATOM 2712 O O . GLY A 1 344 ? -19.146 0.422 13.052 1.00 85.06 344 GLY A O 1
ATOM 2713 N N . GLN A 1 345 ? -17.290 -0.853 12.907 1.00 86.12 345 GLN A N 1
ATOM 2714 C CA . GLN A 1 345 ? -16.507 -0.084 13.857 1.00 86.12 345 GLN A CA 1
ATOM 2715 C C . GLN A 1 345 ? -15.937 1.167 13.176 1.00 86.12 345 GLN A C 1
ATOM 2717 O O . GLN A 1 345 ? -15.293 1.081 12.130 1.00 86.12 345 GLN A O 1
ATOM 2722 N N . ALA A 1 346 ? -16.158 2.338 13.775 1.00 89.12 346 ALA A N 1
ATOM 2723 C CA . ALA A 1 346 ? -15.443 3.546 13.380 1.00 89.12 346 ALA A CA 1
ATOM 2724 C C . ALA A 1 346 ? -13.948 3.381 13.666 1.00 89.12 346 ALA A C 1
ATOM 2726 O O . ALA A 1 346 ? -13.556 2.908 14.736 1.00 89.12 346 ALA A O 1
ATOM 2727 N N . MET A 1 347 ? -13.111 3.814 12.730 1.00 90.00 347 MET A N 1
ATOM 2728 C CA . MET A 1 347 ? -11.688 3.943 12.999 1.00 90.00 347 MET A CA 1
ATOM 2729 C C . MET A 1 347 ? -11.457 5.144 13.900 1.00 90.00 347 MET A C 1
ATOM 2731 O O . MET A 1 347 ? -12.121 6.172 13.756 1.00 90.00 347 MET A O 1
ATOM 2735 N N . SER A 1 348 ? -10.485 5.019 14.793 1.00 85.19 348 SER A N 1
ATOM 2736 C CA . SER A 1 348 ? -10.002 6.142 15.578 1.00 85.19 348 SER A CA 1
ATOM 2737 C C . SER A 1 348 ? -8.692 6.656 14.990 1.00 85.19 348 SER A C 1
ATOM 2739 O O . SER A 1 348 ? -7.800 5.877 14.646 1.00 85.19 348 SER A O 1
ATOM 2741 N N . MET A 1 349 ? -8.584 7.973 14.841 1.00 87.38 349 MET A N 1
ATOM 2742 C CA . MET A 1 349 ? -7.375 8.628 14.361 1.00 87.38 349 MET A CA 1
ATOM 2743 C C . MET A 1 349 ? -7.193 9.995 15.014 1.00 87.38 349 MET A C 1
ATOM 2745 O O . MET A 1 349 ? -8.144 10.613 15.487 1.00 87.38 349 MET A O 1
ATOM 2749 N N . LEU A 1 350 ? -5.962 10.497 15.003 1.00 88.06 350 LEU A N 1
ATOM 2750 C CA . LEU A 1 350 ? -5.708 11.890 15.349 1.00 88.06 350 LEU A CA 1
ATOM 2751 C C . LEU A 1 350 ? -6.107 12.795 14.181 1.00 88.06 350 LEU A C 1
ATOM 2753 O O . LEU A 1 350 ? -5.893 12.438 13.019 1.00 88.06 350 LEU A O 1
ATOM 2757 N N . VAL A 1 351 ? -6.638 13.978 14.490 1.00 91.75 351 VAL A N 1
ATOM 2758 C CA . VAL A 1 351 ? -6.859 15.050 13.516 1.00 91.75 351 VAL A CA 1
ATOM 2759 C C . VAL A 1 351 ? -5.530 15.335 12.807 1.00 91.75 351 VAL A C 1
ATOM 2761 O O . VAL A 1 351 ? -4.574 15.765 13.460 1.00 91.75 351 VAL A O 1
ATOM 2764 N N . PRO A 1 352 ? -5.429 15.087 11.490 1.00 92.75 352 PRO A N 1
ATOM 2765 C CA . PRO A 1 352 ? -4.156 15.181 10.802 1.00 92.75 352 PRO A CA 1
ATOM 2766 C C . PRO A 1 352 ? -3.834 16.641 10.488 1.00 92.75 352 PRO A C 1
ATOM 2768 O O . PRO A 1 352 ? -4.706 17.415 10.087 1.00 92.75 352 PRO A O 1
ATOM 2771 N N . LYS A 1 353 ? -2.553 17.002 10.582 1.00 96.62 353 LYS A N 1
ATOM 2772 C CA . LYS A 1 353 ? -2.039 18.179 9.869 1.00 96.62 353 LYS A CA 1
ATOM 2773 C C . LYS A 1 353 ? -2.117 17.915 8.363 1.00 96.62 353 LYS A C 1
ATOM 2775 O O . LYS A 1 353 ? -1.933 16.773 7.936 1.00 96.62 353 LYS A O 1
ATOM 2780 N N . VAL A 1 354 ? -2.355 18.954 7.570 1.00 98.56 354 VAL A N 1
ATOM 2781 C CA . VAL A 1 354 ? -2.450 18.887 6.108 1.00 98.56 354 VAL A CA 1
ATOM 2782 C C . VAL A 1 354 ? -1.396 19.799 5.492 1.00 98.56 354 VAL A C 1
ATOM 2784 O O . VAL A 1 354 ? -1.438 21.018 5.653 1.00 98.56 354 VAL A O 1
ATOM 2787 N N . VAL A 1 355 ? -0.453 19.191 4.781 1.00 98.75 355 VAL A N 1
ATOM 2788 C CA . VAL A 1 355 ? 0.589 19.871 4.011 1.00 98.75 355 VAL A CA 1
ATOM 2789 C C . VAL A 1 355 ? 0.038 20.202 2.631 1.00 98.75 355 VAL A C 1
ATOM 2791 O O . VAL A 1 355 ? -0.263 19.292 1.859 1.00 98.75 355 VAL A O 1
ATOM 2794 N N . GLY A 1 356 ? -0.083 21.487 2.314 1.00 98.69 356 GLY A N 1
ATOM 2795 C CA . GLY A 1 356 ? -0.428 21.940 0.971 1.00 98.69 356 GLY A CA 1
ATOM 2796 C C . GLY A 1 356 ? 0.785 21.822 0.055 1.00 98.69 356 GLY A C 1
ATOM 2797 O O . GLY A 1 356 ? 1.789 22.493 0.286 1.00 98.69 356 GLY A O 1
ATOM 2798 N N . TYR A 1 357 ? 0.709 20.991 -0.983 1.00 98.75 357 TYR A N 1
ATOM 2799 C CA . TYR A 1 357 ? 1.782 20.829 -1.965 1.00 98.75 357 TYR A CA 1
ATOM 2800 C C . TYR A 1 357 ? 1.431 21.552 -3.267 1.00 98.75 357 TYR A C 1
ATOM 2802 O O . TYR A 1 357 ? 0.668 21.039 -4.089 1.00 98.75 357 TYR A O 1
ATOM 2810 N N . ARG A 1 358 ? 1.972 22.760 -3.439 1.00 98.50 358 ARG A N 1
ATOM 2811 C CA . ARG A 1 358 ? 1.715 23.616 -4.597 1.00 98.50 358 ARG A CA 1
ATOM 2812 C C . ARG A 1 358 ? 2.538 23.152 -5.793 1.00 98.50 358 ARG A C 1
ATOM 2814 O O . ARG A 1 358 ? 3.765 23.090 -5.713 1.00 98.50 358 ARG A O 1
ATOM 2821 N N . LEU A 1 359 ? 1.870 22.845 -6.898 1.00 98.31 359 LEU A N 1
ATOM 2822 C CA . LEU A 1 359 ? 2.508 22.570 -8.181 1.00 98.31 359 LEU A CA 1
ATOM 2823 C C . LEU A 1 359 ? 2.365 23.786 -9.090 1.00 98.31 359 LEU A C 1
ATOM 2825 O O . LEU A 1 359 ? 1.253 24.237 -9.365 1.00 98.31 359 LEU A O 1
ATOM 2829 N N . ASP A 1 360 ? 3.498 24.277 -9.578 1.00 96.50 360 ASP A N 1
ATOM 2830 C CA . ASP A 1 360 ? 3.600 25.411 -10.494 1.00 96.50 360 ASP A CA 1
ATOM 2831 C C . ASP A 1 360 ? 4.342 24.997 -11.777 1.00 96.50 360 ASP A C 1
ATOM 2833 O O . ASP A 1 360 ? 5.003 23.958 -11.826 1.00 96.50 360 ASP A O 1
ATOM 2837 N N . GLY A 1 361 ? 4.261 25.817 -12.825 1.00 95.12 361 GLY A N 1
ATOM 2838 C CA . GLY A 1 361 ? 5.006 25.595 -14.068 1.00 95.12 361 GLY A CA 1
ATOM 2839 C C . GLY A 1 361 ? 4.427 24.495 -14.966 1.00 95.12 361 GLY A C 1
ATOM 2840 O O . GLY A 1 361 ? 3.244 24.161 -14.898 1.00 95.12 361 GLY A O 1
ATOM 2841 N N . VAL A 1 362 ? 5.263 23.971 -15.867 1.00 93.00 362 VAL A N 1
ATOM 2842 C CA . VAL A 1 362 ? 4.891 22.965 -16.878 1.00 93.00 362 VAL A CA 1
ATOM 2843 C C . VAL A 1 362 ? 5.941 21.863 -16.899 1.00 93.00 362 VAL A C 1
ATOM 2845 O O . VAL A 1 362 ? 7.141 22.138 -16.901 1.00 93.00 362 VAL A O 1
ATOM 2848 N N . LEU A 1 363 ? 5.497 20.608 -16.942 1.00 91.56 363 LEU A N 1
ATOM 2849 C CA . LEU A 1 363 ? 6.396 19.460 -17.008 1.00 91.56 363 LEU A CA 1
ATOM 2850 C C . LEU A 1 363 ? 7.115 19.399 -18.369 1.00 91.56 363 LEU A C 1
ATOM 2852 O O . LEU A 1 363 ? 6.486 19.513 -19.422 1.00 91.56 363 LEU A O 1
ATOM 2856 N N . SER A 1 364 ? 8.432 19.170 -18.353 1.00 91.69 364 SER A N 1
ATOM 2857 C CA . SER A 1 364 ? 9.246 19.024 -19.570 1.00 91.69 364 SER A CA 1
ATOM 2858 C C . SER A 1 364 ? 8.700 17.953 -20.525 1.00 91.69 364 SER A C 1
ATOM 2860 O O . SER A 1 364 ? 8.252 16.889 -20.098 1.00 91.69 364 SER A O 1
ATOM 2862 N N . GLN A 1 365 ? 8.829 18.177 -21.840 1.00 89.31 365 GLN A N 1
ATOM 2863 C CA . GLN A 1 365 ? 8.404 17.217 -22.872 1.00 89.31 365 GLN A CA 1
ATOM 2864 C C . GLN A 1 365 ? 9.166 15.878 -22.849 1.00 89.31 365 GLN A C 1
ATOM 2866 O O . GLN A 1 365 ? 8.752 14.938 -23.529 1.00 89.31 365 GLN A O 1
ATOM 2871 N N . TYR A 1 366 ? 10.272 15.803 -22.103 1.00 89.38 366 TYR A N 1
ATOM 2872 C CA . TYR A 1 366 ? 11.083 14.595 -21.923 1.00 89.38 366 TYR A CA 1
ATOM 2873 C C . TYR A 1 366 ? 10.903 13.954 -20.541 1.00 89.38 366 TYR A C 1
ATOM 2875 O O . TYR A 1 366 ? 11.341 12.824 -20.337 1.00 89.38 366 TYR A O 1
ATOM 2883 N N . ALA A 1 367 ? 10.248 14.648 -19.605 1.00 92.94 367 ALA A N 1
ATOM 2884 C CA . ALA A 1 367 ? 9.979 14.128 -18.274 1.00 92.94 367 ALA A CA 1
ATOM 2885 C C . ALA A 1 367 ? 8.706 13.269 -18.260 1.00 92.94 367 ALA A C 1
ATOM 2887 O O . ALA A 1 367 ? 7.712 13.540 -18.942 1.00 92.94 367 ALA A O 1
ATOM 2888 N N . THR A 1 368 ? 8.746 12.218 -17.451 1.00 95.00 368 THR A N 1
ATOM 2889 C CA . THR A 1 368 ? 7.645 11.275 -17.255 1.00 95.00 368 THR A CA 1
ATOM 2890 C C . THR A 1 368 ? 6.934 11.524 -15.926 1.00 95.00 368 THR A C 1
ATOM 2892 O O . THR A 1 368 ? 7.454 12.196 -15.033 1.00 95.00 368 THR A O 1
ATOM 2895 N N . SER A 1 369 ? 5.748 10.936 -15.761 1.00 93.62 369 SER A N 1
ATOM 2896 C CA . SER A 1 369 ? 5.059 10.905 -14.466 1.00 93.62 369 SER A CA 1
ATOM 2897 C C . SER A 1 369 ? 5.884 10.200 -13.389 1.00 93.62 369 SER A C 1
ATOM 2899 O O . SER A 1 369 ? 5.869 10.617 -12.232 1.00 93.62 369 SER A O 1
ATOM 2901 N N . THR A 1 370 ? 6.679 9.195 -13.773 1.00 96.12 370 THR A N 1
ATOM 2902 C CA . THR A 1 370 ? 7.615 8.526 -12.867 1.00 96.12 370 THR A CA 1
ATOM 2903 C C . THR A 1 370 ? 8.697 9.487 -12.363 1.00 96.12 370 THR A C 1
ATOM 2905 O O . THR A 1 370 ? 8.987 9.519 -11.171 1.00 96.12 370 THR A O 1
ATOM 2908 N N . ASP A 1 371 ? 9.265 10.325 -13.234 1.00 96.81 371 ASP A N 1
ATOM 2909 C CA . ASP A 1 371 ? 10.283 11.311 -12.834 1.00 96.81 371 ASP A CA 1
ATOM 2910 C C . ASP A 1 371 ? 9.720 12.339 -11.843 1.00 96.81 371 ASP A C 1
ATOM 2912 O O . ASP A 1 371 ? 10.381 12.704 -10.860 1.00 96.81 371 ASP A O 1
ATOM 2916 N N . LEU A 1 372 ? 8.477 12.770 -12.083 1.00 97.00 372 LEU A N 1
ATOM 2917 C CA . LEU A 1 372 ? 7.745 13.667 -11.197 1.00 97.00 372 LEU A CA 1
ATOM 2918 C C . LEU A 1 372 ? 7.528 13.026 -9.822 1.00 97.00 372 LEU A C 1
ATOM 2920 O O . LEU A 1 372 ? 7.935 13.612 -8.815 1.00 97.00 372 LEU A O 1
ATOM 2924 N N . VAL A 1 373 ? 6.964 11.813 -9.758 1.00 97.25 373 VAL A N 1
ATOM 2925 C CA . VAL A 1 373 ? 6.704 11.170 -8.463 1.00 97.25 373 VAL A CA 1
ATOM 2926 C C . VAL A 1 373 ? 7.991 10.871 -7.702 1.00 97.25 373 VAL A C 1
ATOM 2928 O O . VAL A 1 373 ? 8.048 11.171 -6.517 1.00 97.25 373 VAL A O 1
ATOM 2931 N N . LEU A 1 374 ? 9.066 10.394 -8.344 1.00 97.25 374 LEU A N 1
ATOM 2932 C CA . LEU A 1 374 ? 10.331 10.136 -7.640 1.00 97.25 374 LEU A CA 1
ATOM 2933 C C . LEU A 1 374 ? 10.929 11.425 -7.050 1.00 97.25 374 LEU A C 1
ATOM 2935 O O . LEU A 1 374 ? 11.550 11.402 -5.981 1.00 97.25 374 LEU A O 1
ATOM 2939 N N . THR A 1 375 ? 10.727 12.560 -7.725 1.00 97.62 375 THR A N 1
ATOM 2940 C CA . THR A 1 375 ? 11.137 13.881 -7.229 1.00 97.62 375 THR A CA 1
ATOM 2941 C C . THR A 1 375 ? 10.291 14.311 -6.030 1.00 97.62 375 THR A C 1
ATOM 2943 O O . THR A 1 375 ? 10.855 14.676 -4.995 1.00 97.62 375 THR A O 1
ATOM 2946 N N . ILE A 1 376 ? 8.964 14.184 -6.126 1.00 97.56 376 ILE A N 1
ATOM 2947 C CA . ILE A 1 376 ? 8.030 14.466 -5.026 1.00 97.56 376 ILE A CA 1
ATOM 2948 C C . ILE A 1 376 ? 8.321 13.561 -3.823 1.00 97.56 376 ILE A C 1
ATOM 2950 O O . ILE A 1 376 ? 8.415 14.057 -2.703 1.00 97.56 376 ILE A O 1
ATOM 2954 N N . THR A 1 377 ? 8.548 12.261 -4.033 1.00 93.94 377 THR A N 1
ATOM 2955 C CA . THR A 1 377 ? 8.849 11.298 -2.968 1.00 93.94 377 THR A CA 1
ATOM 2956 C C . THR A 1 377 ? 10.104 11.695 -2.196 1.00 93.94 377 THR A C 1
ATOM 2958 O O . THR A 1 377 ? 10.087 11.714 -0.964 1.00 93.94 377 THR A O 1
ATOM 2961 N N . LYS A 1 378 ? 11.191 12.056 -2.896 1.00 94.44 378 LYS A N 1
ATOM 2962 C CA . LYS A 1 378 ? 12.412 12.559 -2.248 1.00 94.44 378 LYS A CA 1
ATOM 2963 C C . LYS A 1 378 ? 12.134 13.845 -1.467 1.00 94.44 378 LYS A C 1
ATOM 2965 O O . LYS A 1 378 ? 12.554 13.946 -0.316 1.00 94.44 378 LYS A O 1
ATOM 2970 N N . HIS A 1 379 ? 11.440 14.804 -2.079 1.00 97.25 379 HIS A N 1
ATOM 2971 C CA . HIS A 1 379 ? 11.181 16.108 -1.474 1.00 97.25 379 HIS A CA 1
ATOM 2972 C C . HIS A 1 379 ? 10.308 15.986 -0.214 1.00 97.25 379 HIS A C 1
ATOM 2974 O O . HIS A 1 379 ? 10.702 16.440 0.856 1.00 97.25 379 HIS A O 1
ATOM 2980 N N . LEU A 1 380 ? 9.172 15.290 -0.290 1.00 95.12 380 LEU A N 1
ATOM 2981 C CA . LEU A 1 380 ? 8.267 15.095 0.846 1.00 95.12 380 LEU A CA 1
ATOM 2982 C C . LEU A 1 380 ? 8.907 14.295 1.987 1.00 95.12 380 LEU A C 1
ATOM 2984 O O . LEU A 1 380 ? 8.645 14.577 3.158 1.00 95.12 380 LEU A O 1
ATOM 2988 N N . ARG A 1 381 ? 9.803 13.345 1.678 1.00 86.75 381 ARG A N 1
ATOM 2989 C CA . ARG A 1 381 ? 10.573 12.648 2.718 1.00 86.75 381 ARG A CA 1
ATOM 2990 C C . ARG A 1 381 ? 11.529 13.596 3.454 1.00 86.75 381 ARG A C 1
ATOM 2992 O O . ARG A 1 381 ? 11.720 13.421 4.651 1.00 86.75 381 ARG A O 1
ATOM 2999 N N . GLN A 1 382 ? 12.097 14.594 2.769 1.00 89.25 382 GLN A N 1
ATOM 3000 C CA . GLN A 1 382 ? 12.930 15.637 3.389 1.00 89.25 382 GLN A CA 1
ATOM 3001 C C . GLN A 1 382 ? 12.104 16.628 4.218 1.00 89.25 382 GLN A C 1
ATOM 3003 O O . GLN A 1 382 ? 12.559 17.045 5.278 1.00 89.25 382 GLN A O 1
ATOM 3008 N N . VAL A 1 383 ? 10.893 16.965 3.762 1.00 93.88 383 VAL A N 1
ATOM 3009 C CA . VAL A 1 383 ? 9.943 17.816 4.503 1.00 93.88 383 VAL A CA 1
ATOM 3010 C C . VAL A 1 383 ? 9.480 17.144 5.801 1.00 93.88 383 VAL A C 1
ATOM 3012 O O . VAL A 1 383 ? 9.261 17.819 6.801 1.00 93.88 383 VAL A O 1
ATOM 3015 N N . GLY A 1 384 ? 9.354 15.813 5.816 1.00 87.75 384 GLY A N 1
ATOM 3016 C CA . GLY A 1 384 ? 8.920 15.074 7.002 1.00 87.75 384 GLY A CA 1
ATOM 3017 C C . GLY A 1 384 ? 7.402 15.128 7.178 1.00 87.75 384 GLY A C 1
ATOM 3018 O O . GLY A 1 384 ? 6.865 15.814 8.051 1.00 87.75 384 GLY A O 1
ATOM 3019 N N . VAL A 1 385 ? 6.698 14.370 6.338 1.00 92.62 385 VAL A N 1
ATOM 3020 C CA . VAL A 1 385 ? 5.225 14.327 6.303 1.00 92.62 385 VAL A CA 1
ATOM 3021 C C . VAL A 1 385 ? 4.616 13.096 6.980 1.00 92.62 385 VAL A C 1
ATOM 3023 O O . VAL A 1 385 ? 3.443 12.790 6.779 1.00 92.62 385 VAL A O 1
ATOM 3026 N N . VAL A 1 386 ? 5.392 12.385 7.803 1.00 84.19 386 VAL A N 1
ATOM 3027 C CA . VAL A 1 386 ? 4.915 11.198 8.528 1.00 84.19 386 VAL A CA 1
ATOM 3028 C C . VAL A 1 386 ? 3.748 11.550 9.449 1.00 84.19 386 VAL A C 1
ATOM 3030 O O . VAL A 1 386 ? 3.817 12.515 10.207 1.00 84.19 386 VAL A O 1
ATOM 3033 N N . GLY A 1 387 ? 2.658 10.781 9.357 1.00 82.25 387 GLY A N 1
ATOM 3034 C CA . GLY A 1 387 ? 1.433 11.001 10.138 1.00 82.25 387 GLY A CA 1
ATOM 3035 C C . GLY A 1 387 ? 0.588 12.205 9.696 1.00 82.25 387 GLY A C 1
ATOM 3036 O O . GLY A 1 387 ? -0.462 12.451 10.286 1.00 82.25 387 GLY A O 1
ATOM 3037 N N . LYS A 1 388 ? 1.007 12.936 8.655 1.00 93.31 388 LYS A N 1
ATOM 3038 C CA . LYS A 1 388 ? 0.269 14.064 8.071 1.00 93.31 388 LYS A CA 1
ATOM 3039 C C . LYS A 1 388 ? -0.488 13.628 6.814 1.00 93.31 388 LYS A C 1
ATOM 3041 O O . LYS A 1 388 ? -0.220 12.573 6.233 1.00 93.31 388 LYS A O 1
ATOM 3046 N N . PHE A 1 389 ? -1.430 14.454 6.381 1.00 98.12 389 PHE A N 1
ATOM 3047 C CA . PHE A 1 389 ? -1.972 14.417 5.025 1.00 98.12 389 PHE A CA 1
ATOM 3048 C C . PHE A 1 389 ? -1.164 15.364 4.137 1.00 98.12 389 PHE A C 1
ATOM 3050 O O . PHE A 1 389 ? -0.645 16.376 4.609 1.00 98.12 389 PHE A O 1
ATOM 3057 N N . VAL A 1 390 ? -1.074 15.041 2.854 1.00 98.81 390 VAL A N 1
ATOM 3058 C CA . VAL A 1 390 ? -0.588 15.937 1.803 1.00 98.81 390 VAL A CA 1
ATOM 3059 C C . VAL A 1 390 ? -1.757 16.181 0.857 1.00 98.81 390 VAL A C 1
ATOM 3061 O O . VAL A 1 390 ? -2.371 15.219 0.404 1.00 98.81 390 VAL A O 1
ATOM 3064 N N . GLU A 1 391 ? -2.075 17.437 0.568 1.00 98.88 391 GLU A N 1
ATOM 3065 C CA . GLU A 1 391 ? -3.108 17.824 -0.398 1.00 98.88 391 GLU A CA 1
ATOM 3066 C C . GLU A 1 391 ? -2.467 18.679 -1.493 1.00 98.88 391 GLU A C 1
ATOM 3068 O O . GLU A 1 391 ? -1.794 19.672 -1.211 1.00 98.88 391 GLU A O 1
ATOM 3073 N N . PHE A 1 392 ? -2.622 18.259 -2.746 1.00 98.75 392 PHE A N 1
ATOM 3074 C CA . PHE A 1 392 ? -2.007 18.913 -3.897 1.00 98.75 392 PHE A CA 1
ATOM 3075 C C . PHE A 1 392 ? -2.902 20.034 -4.423 1.00 98.75 392 PHE A C 1
ATOM 3077 O O . PHE A 1 392 ? -4.113 19.847 -4.569 1.00 98.75 392 PHE A O 1
ATOM 3084 N N . PHE A 1 393 ? -2.298 21.182 -4.735 1.00 98.62 393 PHE A N 1
ATOM 3085 C CA . PHE A 1 393 ? -2.992 22.363 -5.256 1.00 98.62 393 PHE A CA 1
ATOM 3086 C C . PHE A 1 393 ? -2.098 23.190 -6.193 1.00 98.62 393 PHE A C 1
ATOM 3088 O O . PHE A 1 393 ? -0.946 22.832 -6.442 1.00 98.62 393 PHE A O 1
ATOM 3095 N N . GLY A 1 394 ? -2.626 24.299 -6.711 1.00 97.62 394 GLY A N 1
ATOM 3096 C CA . GLY A 1 394 ? -1.929 25.191 -7.635 1.00 97.62 394 GLY A CA 1
ATOM 3097 C C . GLY A 1 394 ? -2.149 24.857 -9.118 1.00 97.62 394 GLY A C 1
ATOM 3098 O O . GLY A 1 394 ? -2.607 23.760 -9.459 1.00 97.62 394 GLY A O 1
ATOM 3099 N N . PRO A 1 395 ? -1.801 25.796 -10.014 1.00 95.62 395 PRO A N 1
ATOM 3100 C CA . PRO A 1 395 ? -2.151 25.736 -11.438 1.00 95.62 395 PRO A CA 1
ATOM 3101 C C . PRO A 1 395 ? -1.466 24.588 -12.198 1.00 95.62 395 PRO A C 1
ATOM 3103 O O . PRO A 1 395 ? -1.953 24.132 -13.233 1.00 95.62 395 PRO A O 1
ATOM 3106 N N . GLY A 1 396 ? -0.344 24.069 -11.691 1.00 96.44 396 GLY A N 1
ATOM 3107 C CA . GLY A 1 396 ? 0.335 22.910 -12.272 1.00 96.44 396 GLY A CA 1
ATOM 3108 C C . GLY A 1 396 ? -0.488 21.617 -12.188 1.00 96.44 396 GLY A C 1
ATOM 3109 O O . GLY A 1 396 ? -0.283 20.715 -12.999 1.00 96.44 396 GLY A O 1
ATOM 3110 N N . VAL A 1 397 ? -1.451 21.518 -11.259 1.00 97.62 397 VAL A N 1
ATOM 3111 C CA . VAL A 1 397 ? -2.294 20.317 -11.091 1.00 97.62 397 VAL A CA 1
ATOM 3112 C C . VAL A 1 397 ? -3.257 20.118 -12.268 1.00 97.62 397 VAL A C 1
ATOM 3114 O O . VAL A 1 397 ? -3.491 18.977 -12.680 1.00 97.62 397 VAL A O 1
ATOM 3117 N N . SER A 1 398 ? -3.766 21.204 -12.860 1.00 93.75 398 SER A N 1
ATOM 3118 C CA . SER A 1 398 ? -4.683 21.176 -14.013 1.00 93.75 398 SER A CA 1
ATOM 3119 C C . SER A 1 398 ? -4.075 20.474 -15.242 1.00 93.75 398 SER A C 1
ATOM 3121 O O . SER A 1 398 ? -4.793 19.922 -16.078 1.00 93.75 398 SER A O 1
ATOM 3123 N N . GLN A 1 399 ? -2.739 20.444 -15.333 1.00 90.25 399 GLN A N 1
ATOM 3124 C CA . GLN A 1 399 ? -1.987 19.814 -16.427 1.00 90.25 399 GLN A CA 1
ATOM 3125 C C . GLN A 1 399 ? -1.734 18.312 -16.224 1.00 90.25 399 GLN A C 1
ATOM 3127 O O . GLN A 1 399 ? -1.325 17.623 -17.163 1.00 90.25 399 GLN A O 1
ATOM 3132 N N . LEU A 1 400 ? -1.933 17.803 -15.006 1.00 93.88 400 LEU A N 1
ATOM 3133 C CA . LEU A 1 400 ? -1.721 16.398 -14.673 1.00 93.88 400 LEU A CA 1
ATOM 3134 C C . LEU A 1 400 ? -2.986 15.595 -14.970 1.00 93.88 400 LEU A C 1
ATOM 3136 O O . LEU A 1 400 ? -4.066 15.917 -14.468 1.00 93.88 400 LEU A O 1
ATOM 3140 N N . SER A 1 401 ? -2.838 14.515 -15.738 1.00 94.56 401 SER A N 1
ATOM 3141 C CA . SER A 1 401 ? -3.911 13.537 -15.934 1.00 94.56 401 SER A CA 1
ATOM 3142 C C . SER A 1 401 ? -4.240 12.820 -14.618 1.00 94.56 401 SER A C 1
ATOM 3144 O O . SER A 1 401 ? -3.426 12.789 -13.693 1.00 94.56 401 SER A O 1
ATOM 3146 N N . ILE A 1 402 ? -5.405 12.169 -14.531 1.00 96.94 402 ILE A N 1
ATOM 3147 C CA . ILE A 1 402 ? -5.725 11.322 -13.367 1.00 96.94 402 ILE A CA 1
ATOM 3148 C C . ILE A 1 402 ? -4.695 10.210 -13.182 1.00 96.94 402 ILE A C 1
ATOM 3150 O O . ILE A 1 402 ? -4.343 9.889 -12.051 1.00 96.94 402 ILE A O 1
ATOM 3154 N N . ALA A 1 403 ? -4.149 9.671 -14.270 1.00 94.75 403 ALA A N 1
ATOM 3155 C CA . ALA A 1 403 ? -3.071 8.702 -14.187 1.00 94.75 403 ALA A CA 1
ATOM 3156 C C . ALA A 1 403 ? -1.788 9.289 -13.570 1.00 94.75 403 ALA A C 1
ATOM 3158 O O . ALA A 1 403 ? -1.165 8.629 -12.742 1.00 94.75 403 ALA A O 1
ATOM 3159 N N . ASP A 1 404 ? -1.411 10.526 -13.913 1.00 96.12 404 ASP A N 1
ATOM 3160 C CA . ASP A 1 404 ? -0.260 11.215 -13.309 1.00 96.12 404 ASP A CA 1
ATOM 3161 C C . ASP A 1 404 ? -0.486 11.448 -11.804 1.00 96.12 404 ASP A C 1
ATOM 3163 O O . ASP A 1 404 ? 0.386 11.149 -10.984 1.00 96.12 404 ASP A O 1
ATOM 3167 N N . ARG A 1 405 ? -1.687 11.907 -11.424 1.00 98.25 405 ARG A N 1
ATOM 3168 C CA . ARG A 1 405 ? -2.085 12.113 -10.020 1.00 98.25 405 ARG A CA 1
ATOM 3169 C C . ARG A 1 405 ? -2.086 10.802 -9.235 1.00 98.25 405 ARG A C 1
ATOM 3171 O O . ARG A 1 405 ? -1.516 10.735 -8.150 1.00 98.25 405 ARG A O 1
ATOM 3178 N N . ALA A 1 406 ? -2.656 9.739 -9.802 1.00 98.06 406 ALA A N 1
ATOM 3179 C CA . ALA A 1 406 ? -2.684 8.410 -9.199 1.00 98.06 406 ALA A CA 1
ATOM 3180 C C . ALA A 1 406 ? -1.272 7.835 -9.010 1.00 98.06 406 ALA A C 1
ATOM 3182 O O . ALA A 1 406 ? -0.995 7.257 -7.960 1.00 98.06 406 ALA A O 1
ATOM 3183 N N . THR A 1 407 ? -0.353 8.040 -9.965 1.00 97.25 407 THR A N 1
ATOM 3184 C CA . THR A 1 407 ? 1.067 7.678 -9.813 1.00 97.25 407 THR A CA 1
ATOM 3185 C C . THR A 1 407 ? 1.695 8.388 -8.606 1.00 97.25 407 THR A C 1
ATOM 3187 O O . THR A 1 407 ? 2.382 7.739 -7.815 1.00 97.25 407 THR A O 1
ATOM 3190 N N . ILE A 1 408 ? 1.414 9.684 -8.408 1.00 98.00 408 ILE A N 1
ATOM 3191 C CA . ILE A 1 408 ? 1.906 10.454 -7.252 1.00 98.00 408 ILE A CA 1
ATOM 3192 C C . ILE A 1 408 ? 1.315 9.923 -5.941 1.00 98.00 408 ILE A C 1
ATOM 3194 O O . ILE A 1 408 ? 2.058 9.582 -5.017 1.00 98.00 408 ILE A O 1
ATOM 3198 N N . SER A 1 409 ? -0.011 9.796 -5.871 1.00 98.06 409 SER A N 1
ATOM 3199 C CA . SER A 1 409 ? -0.723 9.323 -4.680 1.00 98.06 409 SER A CA 1
ATOM 3200 C C . SER A 1 409 ? -0.410 7.865 -4.324 1.00 98.06 409 SER A C 1
ATOM 3202 O O . SER A 1 409 ? -0.473 7.485 -3.151 1.00 98.06 409 SER A O 1
ATOM 3204 N N . ASN A 1 410 ? -0.045 7.032 -5.305 1.00 97.12 410 ASN A N 1
ATOM 3205 C CA . ASN A 1 410 ? 0.382 5.651 -5.081 1.00 97.12 410 ASN A CA 1
ATOM 3206 C C . ASN A 1 410 ? 1.613 5.600 -4.171 1.00 97.12 410 ASN A C 1
ATOM 3208 O O . ASN A 1 410 ? 1.600 4.841 -3.210 1.00 97.12 410 ASN A O 1
ATOM 3212 N N . MET A 1 411 ? 2.620 6.450 -4.408 1.00 94.81 411 MET A N 1
ATOM 3213 C CA . MET A 1 411 ? 3.877 6.468 -3.641 1.00 94.81 411 MET A CA 1
ATOM 3214 C C . MET A 1 411 ? 3.773 7.155 -2.267 1.00 94.81 411 MET A C 1
ATOM 3216 O O . MET A 1 411 ? 4.789 7.462 -1.638 1.00 94.81 411 MET A O 1
ATOM 3220 N N . CYS A 1 412 ? 2.554 7.402 -1.782 1.00 93.38 412 CYS A N 1
ATOM 3221 C CA . CYS A 1 412 ? 2.302 8.003 -0.476 1.00 93.38 412 CYS A CA 1
ATOM 3222 C C . CYS A 1 412 ? 2.965 7.287 0.704 1.00 93.38 412 CYS A C 1
ATOM 3224 O O . CYS A 1 412 ? 3.628 7.962 1.502 1.00 93.38 412 CYS A O 1
ATOM 3226 N N . PRO A 1 413 ? 2.899 5.947 0.802 1.00 88.06 413 PRO A N 1
ATOM 3227 C CA . PRO A 1 413 ? 3.617 5.220 1.844 1.00 88.06 413 PRO A CA 1
ATOM 3228 C C . PRO A 1 413 ? 5.136 5.439 1.791 1.00 88.06 413 PRO A C 1
ATOM 3230 O O . PRO A 1 413 ? 5.796 5.438 2.827 1.00 88.06 413 PRO A O 1
ATOM 3233 N N . GLU A 1 414 ? 5.706 5.655 0.604 1.00 86.31 414 GLU A N 1
ATOM 3234 C CA . GLU A 1 414 ? 7.151 5.793 0.406 1.00 86.31 414 GLU A CA 1
ATOM 3235 C C . GLU A 1 414 ? 7.707 7.160 0.833 1.00 86.31 414 GLU A C 1
ATOM 3237 O O . GLU A 1 414 ? 8.867 7.233 1.256 1.00 86.31 414 GLU A O 1
ATOM 3242 N N . TYR A 1 415 ? 6.906 8.231 0.768 1.00 87.88 415 TYR A N 1
ATOM 3243 C CA . TYR A 1 415 ? 7.260 9.520 1.382 1.00 87.88 415 TYR A CA 1
ATOM 3244 C C . TYR A 1 415 ? 6.738 9.686 2.817 1.00 87.88 415 TYR A C 1
ATOM 3246 O O . TYR A 1 415 ? 7.223 10.554 3.545 1.00 87.88 415 TYR A O 1
ATOM 3254 N N . GLY A 1 416 ? 5.849 8.794 3.263 1.00 84.06 416 GLY A N 1
ATOM 3255 C CA . GLY A 1 416 ? 5.471 8.599 4.665 1.00 84.06 416 GLY A CA 1
ATOM 3256 C C . GLY A 1 416 ? 4.160 9.258 5.094 1.00 84.06 416 GLY A C 1
ATOM 3257 O O . GLY A 1 416 ? 3.756 9.078 6.240 1.00 84.06 416 GLY A O 1
ATOM 3258 N N . ALA A 1 417 ? 3.482 9.999 4.216 1.00 91.12 417 ALA A N 1
ATOM 3259 C CA . ALA A 1 417 ? 2.185 10.577 4.561 1.00 91.12 417 ALA A CA 1
ATOM 3260 C C . ALA A 1 417 ? 1.104 9.492 4.659 1.00 91.12 417 ALA A C 1
ATOM 3262 O O . ALA A 1 417 ? 1.219 8.413 4.073 1.00 91.12 417 ALA A O 1
ATOM 3263 N N . THR A 1 418 ? 0.019 9.797 5.368 1.00 92.12 418 THR A N 1
ATOM 3264 C CA . THR A 1 418 ? -1.152 8.910 5.424 1.00 92.12 418 THR A CA 1
ATOM 3265 C C . THR A 1 418 ? -1.953 8.977 4.121 1.00 92.12 418 THR A C 1
ATOM 3267 O O . THR A 1 418 ? -2.475 7.963 3.668 1.00 92.12 418 THR A O 1
ATOM 3270 N N . VAL A 1 419 ? -2.035 10.167 3.518 1.00 96.50 419 VAL A N 1
ATOM 3271 C CA . VAL A 1 419 ? -2.828 10.469 2.317 1.00 96.50 419 VAL A CA 1
ATOM 3272 C C . VAL A 1 419 ? -2.051 11.440 1.421 1.00 96.50 419 VAL A C 1
ATOM 3274 O O . VAL A 1 419 ? -1.408 12.359 1.926 1.00 96.50 419 VAL A O 1
ATOM 3277 N N . GLY A 1 420 ? -2.142 11.251 0.099 1.00 97.88 420 GLY A N 1
ATOM 3278 C CA . GLY A 1 420 ? -1.716 12.211 -0.927 1.00 97.88 420 GLY A CA 1
ATOM 3279 C C . GLY A 1 420 ? -2.897 12.576 -1.824 1.00 97.88 420 GLY A C 1
ATOM 3280 O O . GLY A 1 420 ? -3.166 11.849 -2.777 1.00 97.88 420 GLY A O 1
ATOM 3281 N N . PHE A 1 421 ? -3.626 13.638 -1.485 1.00 98.81 421 PHE A N 1
ATOM 3282 C CA . PHE A 1 421 ? -4.971 13.945 -1.977 1.00 98.81 421 PHE A CA 1
ATOM 3283 C C . PHE A 1 421 ? -4.997 14.925 -3.148 1.00 98.81 421 PHE A C 1
ATOM 3285 O O . PHE A 1 421 ? -4.404 16.000 -3.070 1.00 98.81 421 PHE A O 1
ATOM 3292 N N . PHE A 1 422 ? -5.741 14.571 -4.198 1.00 98.88 422 PHE A N 1
ATOM 3293 C CA . PHE A 1 422 ? -6.105 15.461 -5.297 1.00 98.88 422 PHE A CA 1
ATOM 3294 C C . PHE A 1 422 ? -7.628 15.611 -5.323 1.00 98.88 422 PHE A C 1
ATOM 3296 O O . PHE A 1 422 ? -8.308 14.678 -5.749 1.00 98.88 422 PHE A O 1
ATOM 3303 N N . PRO A 1 423 ? -8.182 16.740 -4.852 1.00 98.75 423 PRO A N 1
ATOM 3304 C CA . PRO A 1 423 ? -9.616 17.008 -4.937 1.00 98.75 423 PRO A CA 1
ATOM 3305 C C . PRO A 1 423 ? -10.219 16.771 -6.330 1.00 98.75 423 PRO A C 1
ATOM 3307 O O . PRO A 1 423 ? -9.571 16.994 -7.350 1.00 98.75 423 PRO A O 1
ATOM 3310 N N . VAL A 1 424 ? -11.482 16.333 -6.370 1.00 98.81 424 VAL A N 1
ATOM 3311 C CA . VAL A 1 424 ? -12.203 16.095 -7.630 1.00 98.81 424 VAL A CA 1
ATOM 3312 C C . VAL A 1 424 ? -12.326 17.407 -8.405 1.00 98.81 424 VAL A C 1
ATOM 3314 O O . VAL A 1 424 ? -12.849 18.386 -7.876 1.00 98.81 424 VAL A O 1
ATOM 3317 N N . ASP A 1 425 ? -11.893 17.413 -9.661 1.00 98.62 425 ASP A N 1
ATOM 3318 C CA . ASP A 1 425 ? -11.987 18.544 -10.586 1.00 98.62 425 ASP A CA 1
ATOM 3319 C C . ASP A 1 425 ? -12.560 18.095 -11.945 1.00 98.62 425 ASP A C 1
ATOM 3321 O O . ASP A 1 425 ? -13.049 16.973 -12.107 1.00 98.62 425 ASP A O 1
ATOM 3325 N N . GLN A 1 426 ? -12.486 18.966 -12.952 1.00 97.69 426 GLN A N 1
ATOM 3326 C CA . GLN A 1 426 ? -12.964 18.650 -14.299 1.00 97.69 426 GLN A CA 1
ATOM 3327 C C . GLN A 1 426 ? -12.183 17.508 -14.972 1.00 97.69 426 GLN A C 1
ATOM 3329 O O . GLN A 1 426 ? -12.777 16.724 -15.714 1.00 97.69 426 GLN A O 1
ATOM 3334 N N . GLN A 1 427 ? -10.888 17.344 -14.677 1.00 96.75 427 GLN A N 1
ATOM 3335 C CA . GLN A 1 427 ? -10.112 16.210 -15.192 1.00 96.75 427 GLN A CA 1
ATOM 3336 C C . GLN A 1 427 ? -10.575 14.883 -14.583 1.00 96.75 427 GLN A C 1
ATOM 3338 O O . GLN A 1 427 ? -10.614 13.868 -15.284 1.00 96.75 427 GLN A O 1
ATOM 3343 N N . SER A 1 428 ? -10.996 14.883 -13.314 1.00 98.38 428 SER A N 1
ATOM 3344 C CA . SER A 1 428 ? -11.623 13.711 -12.696 1.00 98.38 428 SER A CA 1
ATOM 3345 C C . SER A 1 428 ? -12.914 13.320 -13.417 1.00 98.38 428 SER A C 1
ATOM 3347 O O . SER A 1 428 ? -13.093 12.150 -13.750 1.00 98.38 428 SER A O 1
ATOM 3349 N N . LEU A 1 429 ? -13.790 14.282 -13.733 1.00 98.38 429 LEU A N 1
ATOM 3350 C CA . LEU A 1 429 ? -15.033 14.010 -14.471 1.00 98.38 429 LEU A CA 1
ATOM 3351 C C . LEU A 1 429 ? -14.759 13.506 -15.899 1.00 98.38 429 LEU A C 1
ATOM 3353 O O . LEU A 1 429 ? -15.396 12.552 -16.354 1.00 98.38 429 LEU A O 1
ATOM 3357 N N . ALA A 1 430 ? -13.770 14.089 -16.585 1.00 96.81 430 ALA A N 1
ATOM 3358 C CA . ALA A 1 430 ? -13.337 13.639 -17.906 1.00 96.81 430 ALA A CA 1
ATOM 3359 C C . ALA A 1 430 ? -12.813 12.192 -17.880 1.00 96.81 430 ALA A C 1
ATOM 3361 O O . ALA A 1 430 ? -13.153 11.400 -18.760 1.00 96.81 430 ALA A O 1
ATOM 3362 N N . TYR A 1 431 ? -12.055 11.816 -16.847 1.00 96.75 431 TYR A N 1
ATOM 3363 C CA . TYR A 1 431 ? -11.578 10.446 -16.658 1.00 96.75 431 TYR A CA 1
ATOM 3364 C C . TYR A 1 431 ? -12.716 9.455 -16.376 1.00 96.75 431 TYR A C 1
ATOM 3366 O O . TYR A 1 431 ? -12.733 8.358 -16.935 1.00 96.75 431 TYR A O 1
ATOM 3374 N N . LEU A 1 432 ? -13.714 9.828 -15.566 1.00 97.69 432 LEU A N 1
ATOM 3375 C CA . LEU A 1 432 ? -14.894 8.980 -15.345 1.00 97.69 432 LEU A CA 1
ATOM 3376 C C . LEU A 1 432 ? -15.643 8.709 -16.657 1.00 97.69 432 LEU A C 1
ATOM 3378 O O . LEU A 1 432 ? -16.043 7.575 -16.923 1.00 97.69 432 LEU A O 1
ATOM 3382 N N . LYS A 1 433 ? -15.760 9.723 -17.520 1.00 96.44 433 LYS A N 1
ATOM 3383 C CA . LYS A 1 433 ? -16.317 9.551 -18.866 1.00 96.44 433 LYS A CA 1
ATOM 3384 C C . LYS A 1 433 ? -15.442 8.646 -19.735 1.00 96.44 433 LYS A C 1
ATOM 3386 O O . LYS A 1 433 ? -15.954 7.746 -20.398 1.00 96.44 433 LYS A O 1
ATOM 3391 N N . GLN A 1 434 ? -14.124 8.856 -19.709 1.00 94.06 434 GLN A N 1
ATOM 3392 C CA . GLN A 1 434 ? -13.158 8.039 -20.449 1.00 94.06 434 GLN A CA 1
ATOM 3393 C C . GLN A 1 434 ? -13.208 6.563 -20.030 1.00 94.06 434 GLN A C 1
ATOM 3395 O O . GLN A 1 434 ? -13.059 5.692 -20.876 1.00 94.06 434 GLN A O 1
ATOM 3400 N N . THR A 1 435 ? -13.463 6.278 -18.754 1.00 94.31 435 THR A N 1
ATOM 3401 C CA . THR A 1 435 ? -13.557 4.917 -18.194 1.00 94.31 435 THR A CA 1
ATOM 3402 C C . THR A 1 435 ? -14.949 4.288 -18.332 1.00 94.31 435 THR A C 1
ATOM 3404 O O . THR A 1 435 ? -15.228 3.243 -17.743 1.00 94.31 435 THR A O 1
ATOM 3407 N N . GLY A 1 436 ? -15.840 4.902 -19.118 1.00 94.06 436 GLY A N 1
ATOM 3408 C CA . GLY A 1 436 ? -17.151 4.344 -19.450 1.00 94.06 436 GLY A CA 1
ATOM 3409 C C . GLY A 1 436 ? -18.217 4.504 -18.363 1.00 94.06 436 GLY A C 1
ATOM 3410 O O . GLY A 1 436 ? -19.230 3.806 -18.410 1.00 94.06 436 GLY A O 1
ATOM 3411 N N . ARG A 1 437 ? -18.035 5.402 -17.381 1.00 94.69 437 ARG A N 1
ATOM 3412 C CA . ARG A 1 437 ? -19.129 5.763 -16.460 1.00 94.69 437 ARG A CA 1
ATOM 3413 C C . ARG A 1 437 ? -20.227 6.510 -17.218 1.00 94.69 437 ARG A C 1
ATOM 3415 O O . ARG A 1 437 ? -19.944 7.285 -18.128 1.00 94.69 437 ARG A O 1
ATOM 3422 N N . SER A 1 438 ? -21.483 6.268 -16.842 1.00 94.75 438 SER A N 1
ATOM 3423 C CA . SER A 1 438 ? -22.635 6.866 -17.520 1.00 94.75 438 SER A CA 1
ATOM 3424 C C . SER A 1 438 ? -22.725 8.374 -17.274 1.00 94.75 438 SER A C 1
ATOM 3426 O O . SER A 1 438 ? -22.392 8.859 -16.190 1.00 94.75 438 SER A O 1
ATOM 3428 N N . ASP A 1 439 ? -23.249 9.112 -18.255 1.00 95.69 439 ASP A N 1
ATOM 3429 C CA . ASP A 1 439 ? -23.472 10.558 -18.122 1.00 95.69 439 ASP A CA 1
ATOM 3430 C C . ASP A 1 439 ? -24.438 10.887 -16.959 1.00 95.69 439 ASP A C 1
ATOM 3432 O O . ASP A 1 439 ? -24.283 11.917 -16.306 1.00 95.69 439 ASP A O 1
ATOM 3436 N N . GLU A 1 440 ? -25.398 9.999 -16.640 1.00 94.75 440 GLU A N 1
ATOM 3437 C CA . GLU A 1 440 ? -26.281 10.147 -15.466 1.00 94.75 440 GLU A CA 1
ATOM 3438 C C . GLU A 1 440 ? -25.472 10.143 -14.161 1.00 94.75 440 GLU A C 1
ATOM 3440 O O . GLU A 1 440 ? -25.635 11.044 -13.338 1.00 94.75 440 GLU A O 1
ATOM 3445 N N . HIS A 1 441 ? -24.566 9.172 -13.991 1.00 94.81 441 HIS A N 1
ATOM 3446 C CA . HIS A 1 441 ? -23.734 9.056 -12.789 1.00 94.81 441 HIS A CA 1
ATOM 3447 C C . HIS A 1 441 ? -22.772 10.239 -12.649 1.00 94.81 441 HIS A C 1
ATOM 3449 O O . HIS A 1 441 ? -22.631 10.807 -11.568 1.00 94.81 441 HIS A O 1
ATOM 3455 N N . ILE A 1 442 ? -22.155 10.665 -13.756 1.00 97.88 442 ILE A N 1
ATOM 3456 C CA . ILE A 1 442 ? -21.248 11.822 -13.776 1.00 97.88 442 ILE A CA 1
ATOM 3457 C C . ILE A 1 442 ? -21.996 13.106 -13.399 1.00 97.88 442 ILE A C 1
ATOM 3459 O O . ILE A 1 442 ? -21.496 13.885 -12.589 1.00 97.88 442 ILE A O 1
ATOM 3463 N N . ASN A 1 443 ? -23.215 13.302 -13.910 1.00 97.69 443 ASN A N 1
ATOM 3464 C CA . ASN A 1 443 ? -24.045 14.450 -13.544 1.00 97.69 443 ASN A CA 1
ATOM 3465 C C . ASN A 1 443 ? -24.446 14.426 -12.056 1.00 97.69 443 ASN A C 1
ATOM 3467 O O . ASN A 1 443 ? -24.466 15.477 -11.418 1.00 97.69 443 ASN A O 1
ATOM 3471 N N . VAL A 1 444 ? -24.717 13.249 -11.473 1.00 98.06 444 VAL A N 1
ATOM 3472 C CA . VAL A 1 444 ? -24.939 13.118 -10.018 1.00 98.06 444 VAL A CA 1
ATOM 3473 C C . VAL A 1 444 ? -23.701 13.543 -9.233 1.00 98.06 444 VAL A C 1
ATOM 3475 O O . VAL A 1 444 ? -23.821 14.361 -8.319 1.00 98.06 444 VAL A O 1
ATOM 3478 N N . ILE A 1 445 ? -22.518 13.054 -9.619 1.00 98.50 445 ILE A N 1
ATOM 3479 C CA . ILE A 1 445 ? -21.245 13.415 -8.982 1.00 98.50 445 ILE A CA 1
ATOM 3480 C C . ILE A 1 445 ? -21.015 14.926 -9.046 1.00 98.50 445 ILE A C 1
ATOM 3482 O O . ILE A 1 445 ? -20.798 15.557 -8.011 1.00 98.50 445 ILE A O 1
ATOM 3486 N N . GLU A 1 446 ? -21.084 15.513 -10.242 1.00 98.50 446 GLU A N 1
ATOM 3487 C CA . GLU A 1 446 ? -20.825 16.938 -10.451 1.00 98.50 446 GLU A CA 1
ATOM 3488 C C . GLU A 1 446 ? -21.791 17.795 -9.625 1.00 98.50 446 GLU A C 1
ATOM 3490 O O . GLU A 1 446 ? -21.355 18.644 -8.844 1.00 98.50 446 GLU A O 1
ATOM 3495 N N . LYS A 1 447 ? -23.103 17.537 -9.725 1.00 98.38 447 LYS A N 1
ATOM 3496 C CA . LYS A 1 447 ? -24.117 18.323 -9.009 1.00 98.38 447 LYS A CA 1
ATOM 3497 C C . LYS A 1 447 ? -23.992 18.198 -7.500 1.00 98.38 447 LYS A C 1
ATOM 3499 O O . LYS A 1 447 ? -24.091 19.217 -6.812 1.00 98.38 447 LYS A O 1
ATOM 3504 N N . TYR A 1 448 ? -23.756 16.994 -6.982 1.00 98.50 448 TYR A N 1
ATOM 3505 C CA . TYR A 1 448 ? -23.547 16.796 -5.553 1.00 98.50 448 TYR A CA 1
ATOM 3506 C C . TYR A 1 448 ? -22.306 17.553 -5.069 1.00 98.50 448 TYR A C 1
ATOM 3508 O O . TYR A 1 448 ? -22.423 18.401 -4.184 1.00 98.50 448 TYR A O 1
ATOM 3516 N N . LEU A 1 449 ? -21.144 17.319 -5.690 1.00 98.50 449 LEU A N 1
ATOM 3517 C CA . LEU A 1 449 ? -19.879 17.919 -5.263 1.00 98.50 449 LEU A CA 1
ATOM 3518 C C . LEU A 1 449 ? -19.869 19.441 -5.430 1.00 98.50 449 LEU A C 1
ATOM 3520 O O . LEU A 1 449 ? -19.315 20.128 -4.577 1.00 98.50 449 LEU A O 1
ATOM 3524 N N . THR A 1 450 ? -20.511 20.002 -6.460 1.00 98.12 450 THR A N 1
ATOM 3525 C CA . THR A 1 450 ? -20.719 21.459 -6.546 1.00 98.12 450 THR A CA 1
ATOM 3526 C C . THR A 1 450 ? -21.577 21.959 -5.383 1.00 98.12 450 THR A C 1
ATOM 3528 O O . THR A 1 450 ? -21.226 22.950 -4.744 1.00 98.12 450 THR A O 1
ATOM 3531 N N . THR A 1 451 ? -22.675 21.264 -5.067 1.00 97.19 451 THR A N 1
ATOM 3532 C CA . THR A 1 451 ? -23.616 21.678 -4.012 1.00 97.19 451 THR A CA 1
ATOM 3533 C C . THR A 1 451 ? -22.962 21.694 -2.635 1.00 97.19 451 THR A C 1
ATOM 3535 O O . THR A 1 451 ? -23.138 22.655 -1.889 1.00 97.19 451 THR A O 1
ATOM 3538 N N . VAL A 1 452 ? -22.163 20.674 -2.311 1.00 96.81 452 VAL A N 1
ATOM 3539 C CA . VAL A 1 452 ? -21.413 20.613 -1.046 1.00 96.81 452 VAL A CA 1
ATOM 3540 C C . VAL A 1 452 ? -20.041 21.295 -1.123 1.00 96.81 452 VAL A C 1
ATOM 3542 O O . VAL A 1 452 ? -19.263 21.191 -0.184 1.00 96.81 452 VAL A O 1
ATOM 3545 N N . ARG A 1 453 ? -19.726 22.002 -2.220 1.00 97.31 453 ARG A N 1
ATOM 3546 C CA . ARG A 1 453 ? -18.448 22.708 -2.456 1.00 97.31 453 ARG A CA 1
ATOM 3547 C C . ARG A 1 453 ? -17.207 21.816 -2.283 1.00 97.31 453 ARG A C 1
ATOM 3549 O O . ARG A 1 453 ? -16.213 22.218 -1.686 1.00 97.31 453 ARG A O 1
ATOM 3556 N N . MET A 1 454 ? -17.260 20.599 -2.810 1.00 98.12 454 MET A N 1
ATOM 3557 C CA . MET A 1 454 ? -16.141 19.653 -2.892 1.00 98.12 454 MET A CA 1
ATOM 3558 C C . MET A 1 454 ? -15.630 19.426 -4.328 1.00 98.12 454 MET A C 1
ATOM 3560 O O . MET A 1 454 ? -14.718 18.628 -4.521 1.00 98.12 454 MET A O 1
ATOM 3564 N N . LEU A 1 455 ? -16.178 20.131 -5.327 1.00 98.38 455 LEU A N 1
ATOM 3565 C CA . LEU A 1 455 ? -15.630 20.181 -6.689 1.00 98.38 455 LEU A CA 1
ATOM 3566 C C . LEU A 1 455 ? -14.608 21.328 -6.791 1.00 98.38 455 LEU A C 1
ATOM 3568 O O . LEU A 1 455 ? -14.971 22.488 -6.597 1.00 98.38 455 LEU A O 1
ATOM 3572 N N . ARG A 1 456 ? -13.337 21.012 -7.055 1.00 98.12 456 ARG A N 1
ATOM 3573 C CA . ARG A 1 456 ? -12.207 21.956 -7.055 1.00 98.12 456 ARG A CA 1
ATOM 3574 C C . ARG A 1 456 ? -11.991 22.580 -8.438 1.00 98.12 456 ARG A C 1
ATOM 3576 O O . ARG A 1 456 ? -12.035 21.888 -9.452 1.00 98.12 456 ARG A O 1
ATOM 3583 N N . ASN A 1 457 ? -11.677 23.876 -8.464 1.00 97.56 457 ASN A N 1
ATOM 3584 C CA . ASN A 1 457 ? -11.082 24.562 -9.615 1.00 97.56 457 ASN A CA 1
ATOM 3585 C C . ASN A 1 457 ? -9.656 25.052 -9.294 1.00 97.56 457 ASN A C 1
ATOM 3587 O O . ASN A 1 457 ? -9.496 26.115 -8.697 1.00 97.56 457 ASN A O 1
ATOM 3591 N N . TYR A 1 458 ? -8.628 24.299 -9.687 1.00 97.31 458 TYR A N 1
ATOM 3592 C CA . TYR A 1 458 ? -7.225 24.608 -9.367 1.00 97.31 458 TYR A CA 1
ATOM 3593 C C . TYR A 1 458 ? -6.697 25.931 -9.945 1.00 97.31 458 TYR A C 1
ATOM 3595 O O . TYR A 1 458 ? -5.685 26.426 -9.454 1.00 97.31 458 TYR A O 1
ATOM 3603 N N . ASP A 1 459 ? -7.387 26.517 -10.928 1.00 94.00 459 ASP A N 1
ATOM 3604 C CA . ASP A 1 459 ? -7.034 27.819 -11.508 1.00 94.00 459 ASP A CA 1
ATOM 3605 C C . ASP A 1 459 ? -7.659 28.999 -10.728 1.00 94.00 459 ASP A C 1
ATOM 3607 O O . ASP A 1 459 ? -7.359 30.162 -10.993 1.00 94.00 459 ASP A O 1
ATOM 3611 N N . ASP A 1 460 ? -8.535 28.710 -9.760 1.00 95.62 460 ASP A N 1
ATOM 3612 C CA . ASP A 1 460 ? -9.145 29.683 -8.856 1.00 95.62 460 ASP A CA 1
ATOM 3613 C C . ASP A 1 460 ? -8.459 29.630 -7.482 1.00 95.62 460 ASP A C 1
ATOM 3615 O O . ASP A 1 460 ? -8.765 28.777 -6.637 1.00 95.62 460 ASP A O 1
ATOM 3619 N N . GLU A 1 461 ? -7.525 30.560 -7.261 1.00 94.50 461 GLU A N 1
ATOM 3620 C CA . GLU A 1 461 ? -6.793 30.714 -5.994 1.00 94.50 461 GLU A CA 1
ATOM 3621 C C . GLU A 1 461 ? -7.718 31.104 -4.827 1.00 94.50 461 GLU A C 1
ATOM 3623 O O . GLU A 1 461 ? -7.404 30.830 -3.671 1.00 94.50 461 GLU A O 1
ATOM 3628 N N . SER A 1 462 ? -8.896 31.694 -5.085 1.00 94.69 462 SER A N 1
ATOM 3629 C CA . SER A 1 462 ? -9.835 32.056 -4.007 1.00 94.69 462 SER A CA 1
ATOM 3630 C C . SER A 1 462 ? -10.461 30.836 -3.321 1.00 94.69 462 SER A C 1
ATOM 3632 O O . SER A 1 462 ? -10.972 30.939 -2.205 1.00 94.69 462 SER A O 1
ATOM 3634 N N . GLN A 1 463 ? -10.391 29.676 -3.978 1.00 95.81 463 GLN A N 1
ATOM 3635 C CA . GLN A 1 463 ? -10.811 28.385 -3.445 1.00 95.81 463 GLN A CA 1
ATOM 3636 C C . GLN A 1 463 ? -9.674 27.611 -2.758 1.00 95.81 463 GLN A C 1
ATOM 3638 O O . GLN A 1 463 ? -9.914 26.488 -2.298 1.00 95.81 463 GLN A O 1
ATOM 3643 N N . ASP A 1 464 ? -8.448 28.148 -2.706 1.00 97.12 464 ASP A N 1
ATOM 3644 C CA . ASP A 1 464 ? -7.343 27.481 -2.022 1.00 97.12 464 ASP A CA 1
ATOM 3645 C C . ASP A 1 464 ? -7.629 27.358 -0.514 1.00 97.12 464 ASP A C 1
ATOM 3647 O O . ASP A 1 464 ? -7.936 28.353 0.153 1.00 97.12 464 ASP A O 1
ATOM 3651 N N . PRO A 1 465 ? -7.534 26.141 0.054 1.00 96.56 465 PRO A N 1
ATOM 3652 C CA . PRO A 1 465 ? -7.679 25.948 1.486 1.00 96.56 465 PRO A CA 1
ATOM 3653 C C . PRO A 1 465 ? -6.563 26.601 2.295 1.00 96.56 465 PRO A C 1
ATOM 3655 O O . PRO A 1 465 ? -5.480 26.920 1.803 1.00 96.56 465 PRO A O 1
ATOM 3658 N N . VAL A 1 466 ? -6.794 26.697 3.600 1.00 96.81 466 VAL A N 1
ATOM 3659 C CA . VAL A 1 466 ? -5.737 27.020 4.554 1.00 96.81 466 VAL A CA 1
ATOM 3660 C C . VAL A 1 466 ? -5.091 25.722 5.008 1.00 96.81 466 VAL A C 1
ATOM 3662 O O . VAL A 1 466 ? -5.720 24.890 5.656 1.00 96.81 466 VAL A O 1
ATOM 3665 N N . PHE A 1 467 ? -3.820 25.553 4.665 1.00 98.25 467 PHE A N 1
ATOM 3666 C CA . PHE A 1 467 ? -3.026 24.388 5.041 1.00 98.25 467 PHE A CA 1
ATOM 3667 C C . PHE A 1 467 ? -2.244 24.630 6.336 1.00 98.25 467 PHE A C 1
ATOM 3669 O O . PHE A 1 467 ? -2.038 25.769 6.754 1.00 98.25 467 PHE A O 1
ATOM 3676 N N . SER A 1 468 ? -1.783 23.551 6.971 1.00 97.75 468 SER A N 1
ATOM 3677 C CA . SER A 1 468 ? -0.895 23.626 8.141 1.00 97.75 468 SER A CA 1
ATOM 3678 C C . SER A 1 468 ? 0.461 24.226 7.776 1.00 97.75 468 SER A C 1
ATOM 3680 O O . SER A 1 468 ? 1.052 24.974 8.547 1.00 97.75 468 SER A O 1
ATOM 3682 N N . GLU A 1 469 ? 0.959 23.840 6.603 1.00 97.38 469 GLU A N 1
ATOM 3683 C CA . GLU A 1 469 ? 2.203 24.294 5.996 1.00 97.38 469 GLU A CA 1
ATOM 3684 C C . GLU A 1 469 ? 2.068 24.167 4.474 1.00 97.38 469 GLU A C 1
ATOM 3686 O O . GLU A 1 469 ? 1.310 23.323 3.988 1.00 97.38 469 GLU A O 1
ATOM 3691 N N . VAL A 1 470 ? 2.782 25.009 3.726 1.00 98.38 470 VAL A N 1
ATOM 3692 C CA . VAL A 1 470 ? 2.784 24.992 2.259 1.00 98.38 470 VAL A CA 1
ATOM 3693 C C . VAL A 1 470 ? 4.195 24.720 1.760 1.00 98.38 470 VAL A C 1
ATOM 3695 O O . VAL A 1 470 ? 5.153 25.352 2.203 1.00 98.38 470 VAL A O 1
ATOM 3698 N N . VAL A 1 471 ? 4.306 23.786 0.822 1.00 98.06 471 VAL A N 1
ATOM 3699 C CA . VAL A 1 471 ? 5.537 23.436 0.110 1.00 98.06 471 VAL A CA 1
ATOM 3700 C C . VAL A 1 471 ? 5.263 23.560 -1.382 1.00 98.06 471 VAL A C 1
ATOM 3702 O O . VAL A 1 471 ? 4.196 23.156 -1.832 1.00 98.06 471 VAL A O 1
ATOM 3705 N N . SER A 1 472 ? 6.215 24.080 -2.154 1.00 97.75 472 SER A N 1
ATOM 3706 C CA . SER A 1 472 ? 6.044 24.286 -3.597 1.00 97.75 472 SER A CA 1
ATOM 3707 C C . SER A 1 472 ? 7.045 23.478 -4.421 1.00 97.75 472 SER A C 1
ATOM 3709 O O . SER A 1 472 ? 8.170 23.224 -3.981 1.00 97.75 472 SER A O 1
ATOM 3711 N N . LEU A 1 473 ? 6.646 23.105 -5.638 1.00 98.06 473 LEU A N 1
ATOM 3712 C CA . LEU A 1 473 ? 7.493 22.470 -6.645 1.00 98.06 473 LEU A CA 1
ATOM 3713 C C . LEU A 1 473 ? 7.186 23.051 -8.031 1.00 98.06 473 LEU A C 1
ATOM 3715 O O . LEU A 1 473 ? 6.053 22.979 -8.504 1.00 98.06 473 LEU A O 1
ATOM 3719 N N . ASP A 1 474 ? 8.218 23.564 -8.696 1.00 97.81 474 ASP A N 1
ATOM 3720 C CA . ASP A 1 474 ? 8.148 23.954 -10.105 1.00 97.81 474 ASP A CA 1
ATOM 3721 C C . ASP A 1 474 ? 8.385 22.726 -10.999 1.00 97.81 474 ASP A C 1
ATOM 3723 O O . ASP A 1 474 ? 9.467 22.123 -10.989 1.00 97.81 474 ASP A O 1
ATOM 3727 N N . LEU A 1 475 ? 7.373 22.366 -11.789 1.00 96.56 475 LEU A N 1
ATOM 3728 C CA . LEU A 1 475 ? 7.398 21.240 -12.723 1.00 96.56 475 LEU A CA 1
ATOM 3729 C C . LEU A 1 475 ? 8.473 21.383 -13.817 1.00 96.56 475 LEU A C 1
ATOM 3731 O O . LEU A 1 475 ? 8.916 20.371 -14.368 1.00 96.56 475 LEU A O 1
ATOM 3735 N N . GLY A 1 476 ? 8.948 22.601 -14.096 1.00 96.25 476 GLY A N 1
ATOM 3736 C CA . GLY A 1 476 ? 10.046 22.853 -15.031 1.00 96.25 476 GLY A CA 1
ATOM 3737 C C . GLY A 1 476 ? 11.404 22.328 -14.546 1.00 96.25 476 GLY A C 1
ATOM 3738 O O . GLY A 1 476 ? 12.308 22.116 -15.351 1.00 96.25 476 GLY A O 1
ATOM 3739 N N . THR A 1 477 ? 11.548 22.061 -13.243 1.00 96.06 477 THR A N 1
ATOM 3740 C CA . THR A 1 477 ? 12.798 21.566 -12.632 1.00 96.06 477 THR A CA 1
ATOM 3741 C C . THR A 1 477 ? 12.956 20.043 -12.693 1.00 96.06 477 THR A C 1
ATOM 3743 O O . THR A 1 477 ? 13.996 19.501 -12.306 1.00 96.06 477 THR A O 1
ATOM 3746 N N . ILE A 1 478 ? 11.929 19.327 -13.160 1.00 96.62 478 ILE A N 1
ATOM 3747 C CA . ILE A 1 478 ? 11.923 17.864 -13.182 1.00 96.62 478 ILE A CA 1
ATOM 3748 C C . ILE A 1 478 ? 12.857 17.344 -14.273 1.00 96.62 478 ILE A C 1
ATOM 3750 O O . ILE A 1 478 ? 12.713 17.656 -15.453 1.00 96.62 478 ILE A O 1
ATOM 3754 N N . VAL A 1 479 ? 13.786 16.480 -13.863 1.00 94.44 479 VAL A N 1
ATOM 3755 C CA . VAL A 1 479 ? 14.727 15.785 -14.751 1.00 94.44 479 VAL A CA 1
ATOM 3756 C C . VAL A 1 479 ? 14.550 14.276 -14.662 1.00 94.44 479 VAL A C 1
ATOM 3758 O O . VAL A 1 479 ? 14.220 13.748 -13.591 1.00 94.44 479 VAL A O 1
ATOM 3761 N N . SER A 1 480 ? 14.832 13.582 -15.766 1.00 94.94 480 SER A N 1
ATOM 3762 C CA . SER A 1 480 ? 14.764 12.124 -15.845 1.00 94.94 480 SER A CA 1
ATOM 3763 C C . SER A 1 480 ? 15.628 11.461 -14.775 1.00 94.94 480 SER A C 1
ATOM 3765 O O . SER A 1 480 ? 16.788 11.835 -14.572 1.00 94.94 480 SER A O 1
ATOM 3767 N N . SER A 1 481 ? 15.049 10.510 -14.044 1.00 96.19 481 SER A N 1
ATOM 3768 C CA . SER A 1 481 ? 15.664 9.944 -12.843 1.00 96.19 481 SER A CA 1
ATOM 3769 C C . SER A 1 481 ? 15.274 8.488 -12.604 1.00 96.19 481 SER A C 1
ATOM 3771 O O . SER A 1 481 ? 14.247 7.997 -13.065 1.00 96.19 481 SER A O 1
ATOM 3773 N N . VAL A 1 482 ? 16.090 7.816 -11.800 1.00 97.62 482 VAL A N 1
ATOM 3774 C CA . VAL A 1 482 ? 15.773 6.537 -11.158 1.00 97.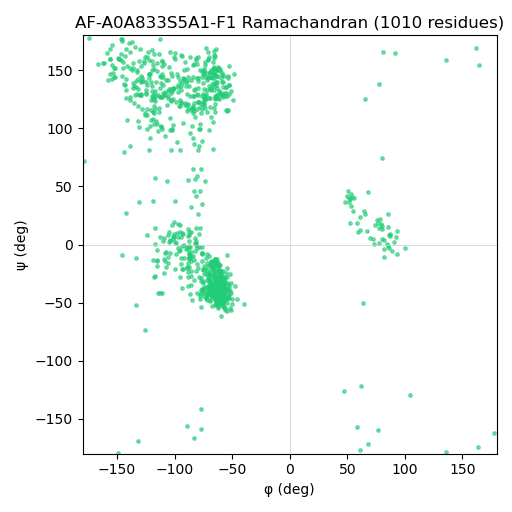62 482 VAL A CA 1
ATOM 3775 C C . VAL A 1 482 ? 15.839 6.696 -9.640 1.00 97.62 482 VAL A C 1
ATOM 3777 O O . VAL A 1 482 ? 16.390 7.677 -9.143 1.00 97.62 482 VAL A O 1
ATOM 3780 N N . SER A 1 483 ? 15.333 5.729 -8.879 1.00 97.56 483 SER A N 1
ATOM 3781 C CA . SER A 1 483 ? 15.540 5.670 -7.425 1.00 97.56 483 SER A CA 1
ATOM 3782 C C . SER A 1 483 ? 16.131 4.337 -7.003 1.00 97.56 483 SER A C 1
ATOM 3784 O O . SER A 1 483 ? 15.606 3.287 -7.368 1.00 97.56 483 SER A O 1
ATOM 3786 N N . GLY A 1 484 ? 17.204 4.358 -6.212 1.00 95.19 484 GLY A N 1
ATOM 3787 C CA . GLY A 1 484 ? 17.882 3.146 -5.754 1.00 95.19 484 GLY A CA 1
ATOM 3788 C C . GLY A 1 484 ? 19.289 3.374 -5.208 1.00 95.19 484 GLY A C 1
ATOM 3789 O O . GLY A 1 484 ? 19.711 4.515 -5.048 1.00 95.19 484 GLY A O 1
ATOM 3790 N N . PRO A 1 485 ? 20.027 2.302 -4.873 1.00 93.94 485 PRO A N 1
ATOM 3791 C CA . PRO A 1 485 ? 19.709 0.909 -5.193 1.00 93.94 485 PRO A CA 1
ATOM 3792 C C . PRO A 1 485 ? 18.828 0.176 -4.168 1.00 93.94 485 PRO A C 1
ATOM 3794 O O . PRO A 1 485 ? 18.534 -1.001 -4.376 1.00 93.94 485 PRO A O 1
ATOM 3797 N N . LYS A 1 486 ? 18.481 0.807 -3.035 1.00 86.62 486 LYS A N 1
ATOM 3798 C CA . LYS A 1 486 ? 17.844 0.106 -1.900 1.00 86.62 486 LYS A CA 1
ATOM 3799 C C . LYS A 1 486 ? 16.635 0.799 -1.285 1.00 86.62 486 LYS A C 1
ATOM 3801 O O . LYS A 1 486 ? 15.978 0.188 -0.446 1.00 86.62 486 LYS A O 1
ATOM 3806 N N . ARG A 1 487 ? 16.359 2.063 -1.629 1.00 86.62 487 ARG A N 1
ATOM 3807 C CA . ARG A 1 487 ? 15.192 2.795 -1.114 1.00 86.62 487 ARG A CA 1
ATOM 3808 C C . ARG A 1 487 ? 14.499 3.626 -2.200 1.00 86.62 487 ARG A C 1
ATOM 3810 O O . ARG A 1 487 ? 15.176 4.099 -3.117 1.00 86.62 487 ARG A O 1
ATOM 3817 N N . PRO A 1 488 ? 13.182 3.873 -2.078 1.00 87.62 488 PRO A N 1
ATOM 3818 C CA . PRO A 1 488 ? 12.422 4.623 -3.086 1.00 87.62 488 PRO A CA 1
ATOM 3819 C C . PRO A 1 488 ? 12.731 6.125 -3.140 1.00 87.62 488 PRO A C 1
ATOM 3821 O O . PRO A 1 488 ? 12.627 6.740 -4.196 1.00 87.62 488 PRO A O 1
ATOM 3824 N N . HIS A 1 489 ? 13.146 6.726 -2.021 1.00 86.12 489 HIS A N 1
ATOM 3825 C CA . HIS A 1 489 ? 13.507 8.149 -1.943 1.00 86.12 489 HIS A CA 1
ATOM 3826 C C . HIS A 1 489 ? 14.985 8.428 -2.283 1.00 86.12 489 HIS A C 1
ATOM 3828 O O . HIS A 1 489 ? 15.407 9.585 -2.304 1.00 86.12 489 HIS A O 1
ATOM 3834 N N . ASP A 1 490 ? 15.774 7.391 -2.587 1.00 92.44 490 ASP A N 1
ATOM 3835 C CA . ASP A 1 490 ? 17.168 7.508 -3.028 1.00 92.44 490 ASP A CA 1
ATOM 3836 C C . ASP A 1 490 ? 17.248 7.857 -4.528 1.00 92.44 490 ASP A C 1
ATOM 3838 O O . ASP A 1 490 ? 17.816 7.111 -5.328 1.00 92.44 490 ASP A O 1
ATOM 3842 N N . ARG A 1 491 ? 16.650 8.992 -4.913 1.00 96.12 491 ARG A N 1
ATOM 3843 C CA . ARG A 1 491 ? 16.593 9.474 -6.302 1.00 96.12 491 ARG A CA 1
ATOM 3844 C C . ARG A 1 491 ? 17.979 9.842 -6.833 1.00 96.12 491 ARG A C 1
ATOM 3846 O O . ARG A 1 491 ? 18.705 10.611 -6.199 1.00 96.12 491 ARG A O 1
ATOM 3853 N N . VAL A 1 492 ? 18.277 9.378 -8.040 1.00 96.88 492 VAL A N 1
ATOM 3854 C CA . VAL A 1 492 ? 19.498 9.625 -8.811 1.00 96.88 492 VAL A CA 1
ATOM 3855 C C . VAL A 1 492 ? 19.090 10.097 -10.204 1.00 96.88 492 VAL A C 1
ATOM 3857 O O . VAL A 1 492 ? 18.237 9.477 -10.838 1.00 96.88 492 VAL A O 1
ATOM 3860 N N . SER A 1 493 ? 19.659 11.208 -10.674 1.00 96.50 493 SER A N 1
ATOM 3861 C CA . SER A 1 493 ? 19.428 11.652 -12.054 1.00 96.50 493 SER A CA 1
ATOM 3862 C C . SER A 1 493 ? 20.038 10.639 -13.032 1.00 96.50 493 SER A C 1
ATOM 3864 O O . SER A 1 493 ? 21.010 9.961 -12.690 1.00 96.50 493 SER A O 1
ATOM 3866 N N . ILE A 1 494 ? 19.511 10.531 -14.254 1.00 94.62 494 ILE A N 1
ATOM 3867 C CA . ILE A 1 494 ? 20.097 9.612 -15.248 1.00 94.62 494 ILE A CA 1
ATOM 3868 C C . ILE A 1 494 ? 21.554 9.964 -15.594 1.00 94.62 494 ILE A C 1
ATOM 3870 O O . ILE A 1 494 ? 22.345 9.062 -15.851 1.00 94.62 494 ILE A O 1
ATOM 3874 N N . ILE A 1 495 ? 21.920 11.249 -15.524 1.00 94.00 495 ILE A N 1
ATOM 3875 C CA . ILE A 1 495 ? 23.277 11.755 -15.786 1.00 94.00 495 ILE A CA 1
ATOM 3876 C C . ILE A 1 495 ? 24.246 11.292 -14.686 1.00 94.00 495 ILE A C 1
ATOM 3878 O O . ILE A 1 495 ? 25.388 10.925 -14.955 1.00 94.00 495 ILE A O 1
ATOM 3882 N N . ASP A 1 496 ? 23.779 11.246 -13.436 1.00 96.25 496 ASP A N 1
ATOM 3883 C CA . ASP A 1 496 ? 24.600 10.851 -12.288 1.00 96.25 496 ASP A CA 1
ATOM 3884 C C . ASP A 1 496 ? 24.626 9.337 -12.050 1.00 96.25 496 ASP A C 1
ATOM 3886 O O . ASP A 1 496 ? 25.411 8.862 -11.226 1.00 96.25 496 ASP A O 1
ATOM 3890 N N . MET A 1 497 ? 23.781 8.561 -12.737 1.00 96.69 497 MET A N 1
ATOM 3891 C CA . MET A 1 497 ? 23.520 7.164 -12.386 1.00 96.69 497 MET A CA 1
ATOM 3892 C C . MET A 1 497 ? 24.779 6.286 -12.423 1.00 96.69 497 MET A C 1
ATOM 3894 O O . MET A 1 497 ? 25.068 5.570 -11.459 1.00 96.69 497 MET A O 1
ATOM 3898 N N . LYS A 1 498 ? 25.597 6.414 -13.474 1.00 97.31 498 LYS A N 1
ATOM 3899 C CA . LYS A 1 498 ? 26.886 5.712 -13.584 1.00 97.31 498 LYS A CA 1
ATOM 3900 C C . LYS A 1 498 ? 27.816 6.031 -12.409 1.00 97.31 498 LYS A C 1
ATOM 3902 O O . LYS A 1 498 ? 28.409 5.142 -11.794 1.00 97.31 498 LYS A O 1
ATOM 3907 N N . ALA A 1 499 ? 27.936 7.315 -12.074 1.00 96.88 499 ALA A N 1
ATOM 3908 C CA . ALA A 1 499 ? 28.816 7.785 -11.012 1.00 96.88 499 ALA A CA 1
ATOM 3909 C C . ALA A 1 499 ? 28.315 7.373 -9.617 1.00 96.88 499 ALA A C 1
ATOM 3911 O O . ALA A 1 499 ? 29.119 6.955 -8.781 1.00 96.88 499 ALA A O 1
ATOM 3912 N N . ASP A 1 500 ? 27.006 7.463 -9.361 1.00 96.50 500 ASP A N 1
ATOM 3913 C CA . ASP A 1 500 ? 26.381 7.029 -8.106 1.00 96.50 500 ASP A CA 1
ATOM 3914 C C . ASP A 1 500 ? 26.551 5.522 -7.895 1.00 96.50 500 ASP A C 1
ATOM 3916 O O . ASP A 1 500 ? 26.973 5.105 -6.815 1.00 96.50 500 ASP A O 1
ATOM 3920 N N . PHE A 1 501 ? 26.317 4.705 -8.930 1.00 96.69 501 PHE A N 1
ATOM 3921 C CA . PHE A 1 501 ? 26.490 3.256 -8.841 1.00 96.69 501 PHE A CA 1
ATOM 3922 C C . PHE A 1 501 ? 27.931 2.868 -8.504 1.00 96.69 501 PHE A C 1
ATOM 3924 O O . PHE A 1 501 ? 28.162 2.121 -7.550 1.00 96.69 501 PHE A O 1
ATOM 3931 N N . ARG A 1 502 ? 28.915 3.427 -9.222 1.00 95.19 502 ARG A N 1
ATOM 3932 C CA . ARG A 1 502 ? 30.339 3.158 -8.959 1.00 95.19 502 ARG A CA 1
ATOM 3933 C C . ARG A 1 502 ? 30.758 3.563 -7.548 1.00 95.19 502 ARG A C 1
ATOM 3935 O O . ARG A 1 502 ? 31.490 2.823 -6.897 1.00 95.19 502 ARG A O 1
ATOM 3942 N N . LYS A 1 503 ? 30.249 4.690 -7.038 1.00 93.94 503 LYS A N 1
ATOM 3943 C CA . LYS A 1 503 ? 30.451 5.090 -5.634 1.00 93.94 503 LYS A CA 1
ATOM 3944 C C . LYS A 1 503 ? 29.793 4.102 -4.668 1.00 93.94 503 LYS A C 1
ATOM 3946 O O . LYS A 1 503 ? 30.401 3.731 -3.666 1.00 93.94 503 LYS A O 1
ATOM 3951 N N . CYS A 1 504 ? 28.583 3.628 -4.968 1.00 93.31 504 CYS A N 1
ATOM 3952 C CA . CYS A 1 504 ? 27.891 2.643 -4.137 1.00 93.31 504 CYS A CA 1
ATOM 3953 C C . CYS A 1 504 ? 28.678 1.332 -3.996 1.00 93.31 504 CYS A C 1
ATOM 3955 O O . CYS A 1 504 ? 28.589 0.706 -2.943 1.00 93.31 504 CYS A O 1
ATOM 3957 N N . LEU A 1 505 ? 29.460 0.910 -4.997 1.00 92.94 505 LEU A N 1
ATOM 3958 C CA . LEU A 1 505 ? 30.261 -0.318 -4.901 1.00 92.94 505 LEU A CA 1
ATOM 3959 C C . LEU A 1 505 ? 31.253 -0.270 -3.728 1.00 92.94 505 LEU A C 1
ATOM 3961 O O . LEU A 1 505 ? 31.319 -1.226 -2.957 1.00 92.94 505 LEU A O 1
ATOM 3965 N N . THR A 1 506 ? 31.951 0.850 -3.533 1.00 90.25 506 THR A N 1
ATOM 3966 C CA . THR A 1 506 ? 33.023 0.986 -2.528 1.00 90.25 506 THR A CA 1
ATOM 3967 C C . THR A 1 506 ? 32.593 1.682 -1.235 1.00 90.25 506 THR A C 1
ATOM 3969 O O . THR A 1 506 ? 33.238 1.502 -0.199 1.00 90.25 506 THR A O 1
ATOM 3972 N N . ASN A 1 507 ? 31.503 2.461 -1.258 1.00 87.12 507 ASN A N 1
ATOM 3973 C CA . ASN A 1 507 ? 31.013 3.200 -0.093 1.00 87.12 507 ASN A CA 1
ATOM 3974 C C . ASN A 1 507 ? 30.858 2.304 1.144 1.00 87.12 507 ASN A C 1
ATOM 3976 O O . ASN A 1 507 ? 30.248 1.228 1.099 1.00 87.12 507 ASN A O 1
ATOM 3980 N N . LYS A 1 508 ? 31.393 2.792 2.272 1.00 69.38 508 LYS A N 1
ATOM 3981 C CA . LYS A 1 508 ? 31.387 2.068 3.542 1.00 69.38 508 LYS A CA 1
ATOM 3982 C C . LYS A 1 508 ? 29.990 1.994 4.164 1.00 69.38 508 LYS A C 1
ATOM 3984 O O . LYS A 1 508 ? 29.186 2.919 4.158 1.00 69.38 508 LYS A O 1
ATOM 3989 N N . VAL A 1 509 ? 29.792 0.833 4.752 1.00 60.97 509 VAL A N 1
ATOM 3990 C CA . VAL A 1 509 ? 28.719 0.313 5.595 1.00 60.97 509 VAL A CA 1
ATOM 3991 C C . VAL A 1 509 ? 28.693 1.106 6.919 1.00 60.97 509 VAL A C 1
ATOM 3993 O O . VAL A 1 509 ? 29.677 1.089 7.658 1.00 60.97 509 VAL A O 1
ATOM 3996 N N . ARG A 1 510 ? 27.637 1.889 7.205 1.00 44.56 510 ARG A N 1
ATOM 3997 C CA . ARG A 1 510 ? 27.587 2.778 8.388 1.00 44.56 510 ARG A CA 1
ATOM 3998 C C . ARG A 1 510 ? 27.257 1.951 9.641 1.00 44.56 510 ARG A C 1
ATOM 4000 O O . ARG A 1 510 ? 26.097 1.640 9.888 1.00 44.56 510 ARG A O 1
ATOM 4007 N N . ALA A 1 511 ? 28.270 1.602 10.434 1.00 40.66 511 ALA A N 1
ATOM 4008 C CA . ALA A 1 511 ? 28.092 1.108 11.800 1.00 40.66 511 ALA A CA 1
ATOM 4009 C C . ALA A 1 511 ? 27.745 2.292 12.719 1.00 40.66 511 ALA A C 1
ATOM 4011 O O . ALA A 1 511 ? 28.495 3.265 12.783 1.00 40.66 511 ALA A O 1
ATOM 4012 N N . THR A 1 512 ? 26.607 2.236 13.408 1.00 35.34 512 THR A N 1
ATOM 4013 C CA . THR A 1 512 ? 26.165 3.264 14.369 1.00 35.34 512 THR A CA 1
ATOM 4014 C C . THR A 1 512 ? 26.530 2.933 15.821 1.00 35.34 512 THR A C 1
ATOM 4016 O O . THR A 1 512 ? 26.023 3.571 16.732 1.00 35.34 512 THR A O 1
ATOM 4019 N N . SER A 1 513 ? 27.455 1.999 16.072 1.00 38.16 513 SER A N 1
ATOM 4020 C CA . SER A 1 513 ? 28.013 1.777 17.413 1.00 38.16 513 SER A CA 1
ATOM 4021 C C . SER A 1 513 ? 29.503 1.441 17.350 1.00 38.16 513 SER A C 1
ATOM 4023 O O . SER A 1 513 ? 29.929 0.601 16.559 1.00 38.16 513 SER A O 1
ATOM 4025 N N . SER A 1 514 ? 30.296 2.105 18.194 1.00 34.84 514 SER A N 1
ATOM 4026 C CA . SER A 1 514 ? 31.748 1.928 18.334 1.00 34.84 514 SER A CA 1
ATOM 4027 C C . SER A 1 514 ? 32.150 0.608 19.003 1.00 34.84 514 SER A C 1
ATOM 4029 O O . SER A 1 514 ? 33.335 0.285 19.017 1.00 34.84 514 SER A O 1
ATOM 4031 N N . TYR A 1 515 ? 31.193 -0.167 19.530 1.00 33.91 515 TYR A N 1
ATOM 4032 C CA . TYR A 1 515 ? 31.482 -1.357 20.338 1.00 33.91 515 TYR A CA 1
ATOM 4033 C C . TYR A 1 515 ? 31.235 -2.693 19.621 1.00 33.91 515 TYR A C 1
ATOM 4035 O O . TYR A 1 515 ? 31.765 -3.721 20.032 1.00 33.91 515 TYR A O 1
ATOM 4043 N N . TYR A 1 516 ? 30.504 -2.691 18.502 1.00 36.25 516 TYR A N 1
ATOM 4044 C CA . TYR A 1 516 ? 30.254 -3.895 17.710 1.00 36.25 516 TYR A CA 1
ATOM 4045 C C . TYR A 1 516 ? 30.608 -3.661 16.244 1.00 36.25 516 TYR A C 1
ATOM 4047 O O . TYR A 1 516 ? 29.992 -2.861 15.544 1.00 36.25 516 TYR A O 1
ATOM 4055 N N . LYS A 1 517 ? 31.603 -4.408 15.761 1.00 35.62 517 LYS A N 1
ATOM 4056 C CA . LYS A 1 517 ? 32.049 -4.449 14.361 1.00 35.62 517 LYS A CA 1
ATOM 4057 C C . LYS A 1 517 ? 31.030 -5.224 13.500 1.00 35.62 517 LYS A C 1
ATOM 4059 O O . LYS A 1 517 ? 31.379 -6.215 12.868 1.00 35.62 517 LYS A O 1
ATOM 4064 N N . ILE A 1 518 ? 29.757 -4.820 13.533 1.00 42.47 518 ILE A N 1
ATOM 4065 C CA . ILE A 1 518 ? 28.662 -5.436 12.770 1.00 42.47 518 ILE A CA 1
ATOM 4066 C C . ILE A 1 518 ? 28.570 -4.757 11.396 1.00 42.47 518 ILE A C 1
ATOM 4068 O O . ILE A 1 518 ? 28.554 -3.532 11.272 1.00 42.47 518 ILE A O 1
ATOM 4072 N N . LEU A 1 519 ? 28.543 -5.581 10.348 1.00 39.78 519 LEU A N 1
ATOM 4073 C CA . LEU A 1 519 ? 28.400 -5.202 8.941 1.00 39.78 519 LEU A CA 1
ATOM 4074 C C . LEU A 1 519 ? 27.002 -4.602 8.663 1.00 39.78 519 LEU A C 1
ATOM 4076 O O . LEU A 1 519 ? 26.117 -5.290 8.164 1.00 39.78 519 LEU A O 1
ATOM 4080 N N . ASN A 1 520 ? 26.791 -3.316 8.945 1.00 45.53 520 ASN A N 1
ATOM 4081 C CA . ASN A 1 520 ? 25.570 -2.582 8.565 1.00 45.53 520 ASN A CA 1
ATOM 4082 C C . ASN A 1 520 ? 25.611 -2.050 7.126 1.00 45.53 520 ASN A C 1
ATOM 4084 O O . ASN A 1 520 ? 26.065 -0.927 6.878 1.00 45.53 520 ASN A O 1
ATOM 4088 N N . ILE A 1 521 ? 25.203 -2.870 6.153 1.00 54.19 521 ILE A N 1
ATOM 4089 C CA . ILE A 1 521 ? 25.230 -2.491 4.735 1.00 54.19 521 ILE A CA 1
ATOM 4090 C C . ILE A 1 521 ? 24.475 -1.164 4.550 1.00 54.19 521 ILE A C 1
ATOM 4092 O O . ILE A 1 521 ? 23.279 -1.082 4.807 1.00 54.19 521 ILE A O 1
ATOM 4096 N N . GLY A 1 522 ? 25.177 -0.109 4.124 1.00 65.00 522 GLY A N 1
ATOM 4097 C CA . GLY A 1 522 ? 24.561 1.200 3.919 1.00 65.00 522 GLY A CA 1
ATOM 4098 C C . GLY A 1 522 ? 23.545 1.163 2.775 1.00 65.00 522 GLY A C 1
ATOM 4099 O O . GLY A 1 522 ? 23.693 0.399 1.818 1.00 65.00 522 GLY A O 1
ATOM 4100 N N . PHE A 1 523 ? 22.532 2.030 2.822 1.00 78.19 523 PHE A N 1
ATOM 4101 C CA . PHE A 1 523 ? 21.547 2.139 1.736 1.00 78.19 523 PHE A CA 1
ATOM 4102 C C . PHE A 1 523 ? 22.179 2.528 0.380 1.00 78.19 523 PHE A C 1
ATOM 4104 O O . PHE A 1 523 ? 21.682 2.133 -0.671 1.00 78.19 523 PHE A O 1
ATOM 4111 N N . LYS A 1 524 ? 23.325 3.226 0.418 1.00 86.69 524 LYS A N 1
ATOM 4112 C CA . LYS A 1 524 ? 24.146 3.667 -0.727 1.00 86.69 524 LYS A CA 1
ATOM 4113 C C . LYS A 1 524 ? 25.565 3.067 -0.702 1.00 86.69 524 LYS A C 1
ATOM 4115 O O . LYS A 1 524 ? 26.541 3.760 -0.990 1.00 86.69 524 LYS A O 1
ATOM 4120 N N . GLY A 1 525 ? 25.703 1.808 -0.278 1.00 86.88 525 GLY A N 1
ATOM 4121 C CA . GLY A 1 525 ? 27.007 1.153 -0.142 1.00 86.88 525 GLY A CA 1
ATOM 4122 C C . GLY A 1 525 ? 26.953 -0.374 -0.177 1.00 86.88 525 GLY A C 1
ATOM 4123 O O . GLY A 1 525 ? 26.051 -0.984 0.401 1.00 86.88 525 GLY A O 1
ATOM 4124 N N . TYR A 1 526 ? 27.943 -0.990 -0.822 1.00 85.44 526 TYR A N 1
ATOM 4125 C CA . TYR A 1 526 ? 28.171 -2.440 -0.841 1.00 85.44 526 TYR A CA 1
ATOM 4126 C C . TYR A 1 526 ? 29.483 -2.852 -0.167 1.00 85.44 526 TYR A C 1
ATOM 4128 O O . TYR A 1 526 ? 29.635 -4.029 0.156 1.00 85.44 526 TYR A O 1
ATOM 4136 N N . GLY A 1 527 ? 30.385 -1.900 0.099 1.00 86.00 527 GLY A N 1
ATOM 4137 C CA . GLY A 1 527 ? 31.631 -2.132 0.830 1.00 86.00 527 GLY A CA 1
ATOM 4138 C C . GLY A 1 527 ? 32.618 -3.063 0.123 1.00 86.00 527 GLY A C 1
ATOM 4139 O O . GLY A 1 527 ? 33.363 -3.763 0.806 1.00 86.00 527 GLY A O 1
ATOM 4140 N N . LEU A 1 528 ? 32.607 -3.103 -1.212 1.00 87.69 528 LEU A N 1
ATOM 4141 C CA . LEU A 1 528 ? 33.582 -3.863 -1.992 1.00 87.69 528 LEU A CA 1
ATOM 4142 C C . LEU A 1 528 ? 34.972 -3.239 -1.863 1.00 87.69 528 LEU A C 1
ATOM 4144 O O . LEU A 1 528 ? 35.116 -2.014 -1.791 1.00 87.69 528 LEU A O 1
ATOM 4148 N N . SER A 1 529 ? 35.999 -4.088 -1.844 1.00 86.25 529 SER A N 1
ATOM 4149 C CA . SER A 1 529 ? 37.379 -3.617 -1.905 1.00 86.25 529 SER A CA 1
ATOM 4150 C C . SER A 1 529 ? 37.707 -3.165 -3.335 1.00 86.25 529 SER A C 1
ATOM 4152 O O . SER A 1 529 ? 37.134 -3.724 -4.279 1.00 86.25 529 SER A O 1
ATOM 4154 N N . PRO A 1 530 ? 38.603 -2.179 -3.532 1.00 85.25 530 PRO A N 1
ATOM 4155 C CA . PRO A 1 530 ? 38.957 -1.678 -4.863 1.00 85.25 530 PRO A CA 1
ATOM 4156 C C . PRO A 1 530 ? 39.342 -2.776 -5.864 1.00 85.25 530 PRO A C 1
ATOM 4158 O O . PRO A 1 530 ? 39.010 -2.671 -7.038 1.00 85.25 530 PRO A O 1
ATOM 4161 N N . GLU A 1 531 ? 39.963 -3.861 -5.397 1.00 85.56 531 GLU A N 1
ATOM 4162 C CA . GLU A 1 531 ? 40.422 -4.985 -6.225 1.00 85.56 531 GLU A CA 1
ATOM 4163 C C . GLU A 1 531 ? 39.269 -5.837 -6.781 1.00 85.56 531 GLU A C 1
ATOM 4165 O O . GLU A 1 531 ? 39.458 -6.593 -7.730 1.00 85.56 531 GLU A O 1
ATOM 4170 N N . THR A 1 532 ? 38.075 -5.733 -6.190 1.00 89.94 532 THR A N 1
ATOM 4171 C CA . THR A 1 532 ? 36.897 -6.538 -6.561 1.00 89.94 532 THR A CA 1
ATOM 4172 C C . THR A 1 532 ? 35.862 -5.763 -7.374 1.00 89.94 532 THR A C 1
ATOM 4174 O O . THR A 1 532 ? 34.929 -6.367 -7.889 1.00 89.94 532 THR A O 1
ATOM 4177 N N . VAL A 1 533 ? 36.023 -4.444 -7.535 1.00 91.62 533 VAL A N 1
ATOM 4178 C CA . VAL A 1 533 ? 35.055 -3.566 -8.226 1.00 91.62 533 VAL A CA 1
ATOM 4179 C C . VAL A 1 533 ? 34.881 -3.927 -9.705 1.00 91.62 533 VAL A C 1
ATOM 4181 O O . VAL A 1 533 ? 33.790 -3.760 -10.247 1.00 91.62 533 VAL A O 1
ATOM 4184 N N . ASP A 1 534 ? 35.925 -4.468 -10.331 1.00 92.62 534 ASP A N 1
ATOM 4185 C CA . ASP A 1 534 ? 35.937 -4.858 -11.744 1.00 92.62 534 ASP A CA 1
ATOM 4186 C C . ASP A 1 534 ? 35.735 -6.370 -11.952 1.00 92.62 534 ASP A C 1
ATOM 4188 O O . ASP A 1 534 ? 36.076 -6.903 -13.009 1.00 92.62 534 ASP A O 1
ATOM 4192 N N . ALA A 1 535 ? 35.189 -7.090 -10.961 1.00 94.94 535 ALA A N 1
ATOM 4193 C CA . ALA A 1 535 ? 34.938 -8.523 -11.091 1.00 94.94 535 ALA A CA 1
ATOM 4194 C C . ALA A 1 535 ? 33.994 -8.842 -12.268 1.00 94.94 535 ALA A C 1
ATOM 4196 O O . ALA A 1 535 ? 32.990 -8.160 -12.511 1.00 94.94 535 ALA A O 1
ATOM 4197 N N . VAL A 1 536 ? 34.318 -9.920 -12.989 1.00 96.44 536 VAL A N 1
ATOM 4198 C CA . VAL A 1 536 ? 33.574 -10.406 -14.157 1.00 96.44 536 VAL A CA 1
ATOM 4199 C C . VAL A 1 536 ? 33.336 -11.905 -14.026 1.00 96.44 536 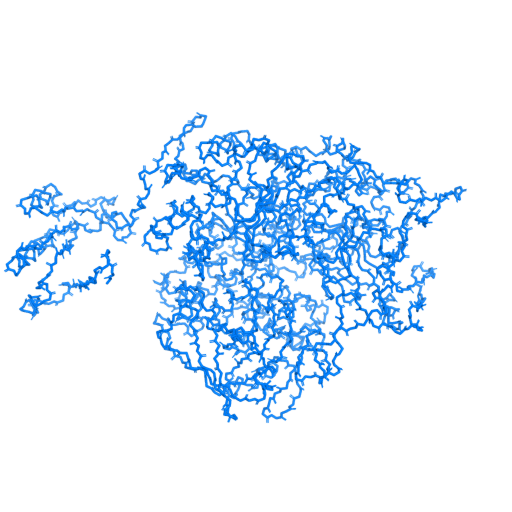VAL A C 1
ATOM 4201 O O . VAL A 1 536 ? 34.263 -12.660 -13.745 1.00 96.44 536 VAL A O 1
ATOM 4204 N N . GLY A 1 537 ? 32.104 -12.337 -14.284 1.00 96.62 537 GLY A N 1
ATOM 4205 C CA . GLY A 1 537 ? 31.737 -13.744 -14.426 1.00 96.62 537 GLY A CA 1
ATOM 4206 C C . GLY A 1 537 ? 31.358 -14.065 -15.870 1.00 96.62 537 GLY A C 1
ATOM 4207 O O . GLY A 1 537 ? 30.505 -13.387 -16.440 1.00 96.62 537 GLY A O 1
ATOM 4208 N N . MET A 1 538 ? 31.982 -15.085 -16.457 1.00 96.88 538 MET A N 1
ATOM 4209 C CA . MET A 1 538 ? 31.630 -15.611 -17.783 1.00 96.88 538 MET A CA 1
ATOM 4210 C C . MET A 1 538 ? 30.639 -16.763 -17.643 1.00 96.88 538 MET A C 1
ATOM 4212 O O . MET A 1 538 ? 30.769 -17.561 -16.713 1.00 96.88 538 MET A O 1
ATOM 4216 N N . PHE A 1 539 ? 29.688 -16.863 -18.568 1.00 96.50 539 PHE A N 1
ATOM 4217 C CA . PHE A 1 539 ? 28.722 -17.955 -18.605 1.00 96.50 539 PHE A CA 1
ATOM 4218 C C . PHE A 1 539 ? 28.181 -18.195 -20.013 1.00 96.50 539 PHE A C 1
ATOM 4220 O O . PHE A 1 539 ? 28.123 -17.270 -20.822 1.00 96.50 539 PHE A O 1
ATOM 4227 N N . GLU A 1 540 ? 27.740 -19.422 -20.276 1.00 95.81 540 GLU A N 1
ATOM 4228 C CA . GLU A 1 540 ? 27.068 -19.783 -21.521 1.00 95.81 540 GLU A CA 1
ATOM 4229 C C . GLU A 1 540 ? 25.545 -19.687 -21.347 1.00 95.81 540 GLU A C 1
ATOM 4231 O O . GLU A 1 540 ? 24.982 -20.131 -20.341 1.00 95.81 540 GLU A O 1
ATOM 4236 N N . HIS A 1 541 ? 24.860 -19.116 -22.336 1.00 92.56 541 HIS A N 1
ATOM 4237 C CA . HIS A 1 541 ? 23.403 -19.110 -22.417 1.00 92.56 541 HIS A CA 1
ATOM 4238 C C . HIS A 1 541 ? 22.972 -19.275 -23.874 1.00 92.56 541 HIS A C 1
ATOM 4240 O O . HIS A 1 541 ? 23.417 -18.523 -24.738 1.00 92.56 541 HIS A O 1
ATOM 4246 N N . GLU A 1 542 ? 22.125 -20.269 -24.153 1.00 90.69 542 GLU A N 1
ATOM 4247 C CA . GLU A 1 542 ? 21.647 -20.585 -25.512 1.00 90.69 542 GLU A CA 1
ATOM 4248 C C . GLU A 1 542 ? 22.786 -20.740 -26.550 1.00 90.69 542 GLU A C 1
ATOM 4250 O O . GLU A 1 542 ? 22.682 -20.276 -27.686 1.00 90.69 542 GLU A O 1
ATOM 4255 N N . GLY A 1 543 ? 23.901 -21.375 -26.160 1.00 91.44 543 GLY A N 1
ATOM 4256 C CA . GLY A 1 543 ? 25.049 -21.626 -27.042 1.00 91.44 543 GLY A CA 1
ATOM 4257 C C . GLY A 1 543 ? 25.909 -20.396 -27.355 1.00 91.44 543 GLY A C 1
ATOM 4258 O O . GLY A 1 543 ? 26.663 -20.411 -28.330 1.00 91.44 543 GLY A O 1
ATOM 4259 N N . LYS A 1 544 ? 25.785 -19.312 -26.576 1.00 94.69 544 LYS A N 1
ATOM 4260 C CA . LYS A 1 544 ? 26.616 -18.102 -26.684 1.00 94.69 544 LYS A CA 1
ATOM 4261 C C . LYS A 1 544 ? 27.219 -17.721 -25.337 1.00 94.69 544 LYS A C 1
ATOM 4263 O O . LYS A 1 544 ? 26.549 -17.793 -24.308 1.00 94.69 544 LYS A O 1
ATOM 4268 N N . ASP A 1 545 ? 28.455 -17.234 -25.376 1.00 96.12 545 ASP A N 1
ATOM 4269 C CA . ASP A 1 545 ? 29.145 -16.717 -24.198 1.00 96.12 545 ASP A CA 1
ATOM 4270 C C . ASP A 1 545 ? 28.704 -15.289 -23.868 1.00 96.12 545 ASP A C 1
ATOM 4272 O O . ASP A 1 545 ? 28.740 -14.377 -24.703 1.00 96.12 545 ASP A O 1
ATOM 4276 N N . TYR A 1 546 ? 28.347 -15.083 -22.605 1.00 97.00 546 TYR A N 1
ATOM 4277 C CA . TYR A 1 546 ? 28.001 -13.795 -22.027 1.00 97.00 546 TYR A CA 1
ATOM 4278 C C . TYR A 1 546 ? 28.879 -13.497 -20.811 1.00 97.00 546 TYR A C 1
ATOM 4280 O O . TYR A 1 546 ? 29.499 -14.376 -20.211 1.00 97.00 546 TYR A 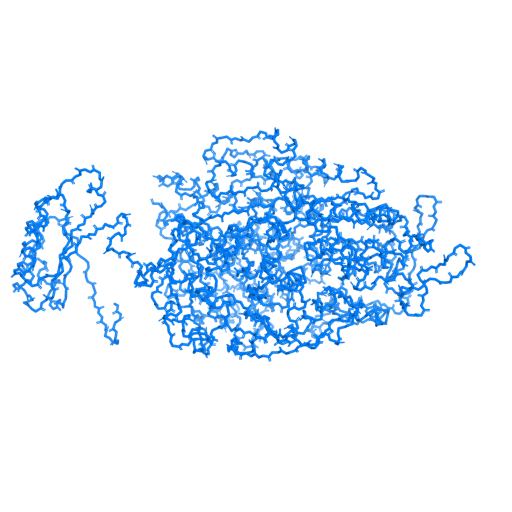O 1
ATOM 4288 N N . LYS A 1 547 ? 28.926 -12.216 -20.436 1.00 96.56 547 LYS A N 1
ATOM 4289 C CA . LYS A 1 547 ? 29.654 -11.739 -19.259 1.00 96.56 547 LYS A CA 1
ATOM 4290 C C . LYS A 1 547 ? 28.734 -10.950 -18.338 1.00 96.56 547 LYS A C 1
ATOM 4292 O O . LYS A 1 547 ? 28.044 -10.037 -18.790 1.00 96.56 547 LYS A O 1
ATOM 4297 N N . LEU A 1 548 ? 28.779 -11.254 -17.047 1.00 97.69 548 LEU A N 1
ATOM 4298 C CA . LEU A 1 548 ? 28.209 -10.430 -15.985 1.00 97.69 548 LEU A CA 1
ATOM 4299 C C . LEU A 1 548 ? 29.317 -9.664 -15.277 1.00 97.69 548 LEU A C 1
ATOM 4301 O O . LEU A 1 548 ? 30.421 -10.167 -15.092 1.00 97.69 548 LEU A O 1
ATOM 4305 N N . ARG A 1 549 ? 28.998 -8.446 -14.862 1.00 97.38 549 ARG A N 1
ATOM 4306 C CA . ARG A 1 549 ? 29.838 -7.582 -14.031 1.00 97.38 549 ARG A CA 1
ATOM 4307 C C . ARG A 1 549 ? 28.973 -6.915 -12.969 1.00 97.38 549 ARG A C 1
ATOM 4309 O O . ARG A 1 549 ? 27.741 -7.002 -13.007 1.00 97.38 549 ARG A O 1
ATOM 4316 N N . HIS A 1 550 ? 29.602 -6.193 -12.051 1.00 97.94 550 HIS A N 1
ATOM 4317 C CA . HIS A 1 550 ? 28.872 -5.261 -11.197 1.00 97.94 550 HIS A CA 1
ATOM 4318 C C . HIS A 1 550 ? 28.060 -4.278 -12.054 1.00 97.94 550 HIS A C 1
ATOM 4320 O O . HIS A 1 550 ? 28.590 -3.658 -12.971 1.00 97.94 550 HIS A O 1
ATOM 4326 N N . GLY A 1 551 ? 26.762 -4.163 -11.773 1.00 97.75 551 GLY A N 1
ATOM 4327 C CA . GLY A 1 551 ? 25.859 -3.275 -12.510 1.00 97.75 551 GLY A CA 1
ATOM 4328 C C . GLY A 1 551 ? 25.117 -3.934 -13.669 1.00 97.75 551 GLY A C 1
ATOM 4329 O O . GLY A 1 551 ? 24.188 -3.325 -14.196 1.00 97.75 551 GLY A O 1
ATOM 4330 N N . SER A 1 552 ? 25.452 -5.178 -14.036 1.00 98.56 552 SER A N 1
ATOM 4331 C CA . SER A 1 552 ? 24.707 -5.920 -15.059 1.00 98.56 552 SER A CA 1
ATOM 4332 C C . SER A 1 552 ? 23.231 -6.046 -14.685 1.00 98.56 552 SER A C 1
ATOM 4334 O O . SER A 1 552 ? 22.896 -6.466 -13.573 1.00 98.56 552 SER A O 1
ATOM 4336 N N . VAL A 1 553 ? 22.355 -5.706 -15.629 1.00 98.62 553 VAL A N 1
ATOM 4337 C CA . VAL A 1 553 ? 20.904 -5.867 -15.498 1.00 98.62 553 VAL A CA 1
ATOM 4338 C C . VAL A 1 553 ? 20.561 -7.324 -15.780 1.00 98.62 553 VAL A C 1
ATOM 4340 O O . VAL A 1 553 ? 20.880 -7.843 -16.847 1.00 98.62 553 VAL A O 1
ATOM 4343 N N . VAL A 1 554 ? 19.924 -7.985 -14.816 1.00 98.31 554 VAL A N 1
ATOM 4344 C CA . VAL A 1 554 ? 19.460 -9.381 -14.948 1.00 98.31 554 VAL A CA 1
ATOM 4345 C C . VAL A 1 554 ? 17.938 -9.494 -14.894 1.00 98.31 554 VAL A C 1
ATOM 4347 O O . VAL A 1 554 ? 17.386 -10.477 -15.378 1.00 98.31 554 VAL A O 1
ATOM 4350 N N . ILE A 1 555 ? 17.255 -8.471 -14.367 1.00 98.44 555 ILE A N 1
ATOM 4351 C CA . ILE A 1 555 ? 15.794 -8.340 -14.371 1.00 98.44 555 ILE A CA 1
ATOM 4352 C C . ILE A 1 555 ? 15.432 -6.949 -14.895 1.00 98.44 555 ILE A C 1
ATOM 4354 O O . ILE A 1 555 ? 15.929 -5.949 -14.372 1.00 98.44 555 ILE A O 1
ATOM 4358 N N . ALA A 1 556 ? 14.537 -6.890 -15.880 1.00 98.62 556 ALA A N 1
ATOM 4359 C CA . ALA A 1 556 ? 13.941 -5.651 -16.375 1.00 98.62 556 ALA A CA 1
ATOM 4360 C C . ALA A 1 556 ? 12.415 -5.821 -16.469 1.00 98.62 556 ALA A C 1
ATOM 4362 O O . ALA A 1 556 ? 11.916 -6.537 -17.336 1.00 98.62 556 ALA A O 1
ATOM 4363 N N . ALA A 1 557 ? 11.663 -5.211 -15.554 1.00 98.56 557 ALA A N 1
ATOM 4364 C CA . ALA A 1 557 ? 10.231 -5.482 -15.408 1.00 98.56 557 ALA A CA 1
ATOM 4365 C C . ALA A 1 557 ? 9.380 -4.215 -15.527 1.00 98.56 557 ALA A C 1
ATOM 4367 O O . ALA A 1 557 ? 9.450 -3.323 -14.677 1.00 98.56 557 ALA A O 1
ATOM 4368 N N . ILE A 1 558 ? 8.522 -4.168 -16.547 1.00 98.56 558 ILE A N 1
ATOM 4369 C CA . ILE A 1 558 ? 7.419 -3.207 -16.603 1.00 98.56 558 ILE A CA 1
ATOM 4370 C C . ILE A 1 558 ? 6.261 -3.828 -15.819 1.00 98.56 558 ILE A C 1
ATOM 4372 O O . ILE A 1 558 ? 5.605 -4.755 -16.278 1.00 98.56 558 ILE A O 1
ATOM 4376 N N . THR A 1 559 ? 6.071 -3.361 -14.592 1.00 96.81 559 THR A N 1
ATOM 4377 C CA . THR A 1 559 ? 5.202 -3.958 -13.567 1.00 96.81 559 THR A CA 1
ATOM 4378 C C . THR A 1 559 ? 4.562 -2.856 -12.717 1.00 96.81 559 THR A C 1
ATOM 4380 O O . THR A 1 559 ? 4.937 -1.689 -12.839 1.00 96.81 559 THR A O 1
ATOM 4383 N N . SER A 1 560 ? 3.691 -3.247 -11.780 1.00 93.69 560 SER A N 1
ATOM 4384 C CA . SER A 1 560 ? 3.062 -2.392 -10.757 1.00 93.69 560 SER A CA 1
ATOM 4385 C C . SER A 1 560 ? 1.917 -1.527 -11.267 1.00 93.69 560 SER A C 1
ATOM 4387 O O . SER A 1 560 ? 2.023 -0.856 -12.293 1.00 93.69 560 SER A O 1
ATOM 4389 N N . CYS A 1 561 ? 0.856 -1.447 -10.465 1.00 92.06 561 CYS A N 1
ATOM 4390 C CA . CYS A 1 561 ? -0.225 -0.478 -10.645 1.00 92.06 561 CYS A CA 1
ATOM 4391 C C . CYS A 1 561 ? 0.277 0.974 -10.715 1.00 92.06 561 CYS A C 1
ATOM 4393 O O . CYS A 1 561 ? -0.338 1.771 -11.404 1.00 92.06 561 CYS A O 1
ATOM 4395 N N . THR A 1 562 ? 1.411 1.311 -10.082 1.00 90.81 562 THR A N 1
ATOM 4396 C CA . THR A 1 562 ? 1.977 2.676 -10.047 1.00 90.81 562 THR A CA 1
ATOM 4397 C C . THR A 1 562 ? 2.136 3.304 -11.432 1.00 90.81 562 THR A C 1
ATOM 4399 O O . THR A 1 562 ? 1.844 4.485 -11.608 1.00 90.81 562 THR A O 1
ATOM 4402 N N . ASN A 1 563 ? 2.639 2.524 -12.396 1.00 93.25 563 ASN A N 1
ATOM 4403 C CA . ASN A 1 563 ? 2.954 3.003 -13.743 1.00 93.25 563 ASN A CA 1
ATOM 4404 C C . ASN A 1 563 ? 2.104 2.323 -14.823 1.00 93.25 563 ASN A C 1
ATOM 4406 O O . ASN A 1 563 ? 1.861 2.927 -15.861 1.00 93.25 563 ASN A O 1
ATOM 4410 N N . THR A 1 564 ? 1.624 1.094 -14.601 1.00 93.31 564 THR A N 1
ATOM 4411 C CA . THR A 1 564 ? 0.824 0.384 -15.619 1.00 93.31 564 THR A CA 1
ATOM 4412 C C . THR A 1 564 ? -0.589 0.942 -15.773 1.00 93.31 564 THR A C 1
ATOM 4414 O O . THR A 1 564 ? -1.163 0.822 -16.852 1.00 93.31 564 THR A O 1
ATOM 4417 N N . SER A 1 565 ? -1.106 1.648 -14.764 1.00 89.75 565 SER A N 1
ATOM 4418 C CA . SER A 1 565 ? -2.352 2.416 -14.872 1.00 89.75 565 SER A CA 1
ATOM 4419 C C . SER A 1 565 ? -2.200 3.728 -15.640 1.00 89.75 565 SER A C 1
ATOM 4421 O O . SER A 1 565 ? -3.164 4.481 -15.738 1.00 89.75 565 SER A O 1
ATOM 4423 N N . ASN A 1 566 ? -0.988 4.068 -16.094 1.00 95.31 566 ASN A N 1
ATOM 4424 C CA . ASN A 1 566 ? -0.690 5.339 -16.734 1.00 95.31 566 ASN A CA 1
ATOM 4425 C C . ASN A 1 566 ? -0.397 5.129 -18.228 1.00 95.31 566 ASN A C 1
ATOM 4427 O O . ASN A 1 566 ? 0.723 4.746 -18.591 1.00 95.31 566 ASN A O 1
ATOM 4431 N N . PRO A 1 567 ? -1.388 5.379 -19.112 1.00 95.50 567 PRO A N 1
ATOM 4432 C CA . PRO A 1 567 ? -1.223 5.161 -20.541 1.00 95.50 567 PRO A CA 1
ATOM 4433 C C . PRO A 1 567 ? -0.074 5.963 -21.143 1.00 95.50 567 PRO A C 1
ATOM 4435 O O . PRO A 1 567 ? 0.591 5.454 -22.043 1.00 95.50 567 PRO A O 1
ATOM 4438 N N . SER A 1 568 ? 0.227 7.160 -20.624 1.00 95.19 568 SER A N 1
ATOM 4439 C CA . SER A 1 568 ? 1.317 7.983 -21.147 1.00 95.19 568 SER A CA 1
ATOM 4440 C C . SER A 1 568 ? 2.666 7.254 -21.069 1.00 95.19 568 SER A C 1
ATOM 4442 O O . SER A 1 568 ? 3.407 7.193 -22.052 1.00 95.19 568 SER A O 1
ATOM 4444 N N . VAL A 1 569 ? 3.005 6.642 -19.930 1.00 96.88 569 VAL A N 1
ATOM 4445 C CA . VAL A 1 569 ? 4.288 5.922 -19.798 1.00 96.88 569 VAL A CA 1
ATOM 4446 C C . VAL A 1 569 ? 4.269 4.537 -20.443 1.00 96.88 569 VAL A C 1
ATOM 4448 O O . VAL A 1 569 ? 5.309 4.086 -20.923 1.00 96.88 569 VAL A O 1
ATOM 4451 N N . MET A 1 570 ? 3.110 3.879 -20.523 1.00 98.31 570 MET A N 1
ATOM 4452 C CA . MET A 1 570 ? 2.976 2.577 -21.188 1.00 98.31 570 MET A CA 1
ATOM 4453 C C . MET A 1 570 ? 3.075 2.694 -22.713 1.00 98.31 570 MET A C 1
ATOM 4455 O O . MET A 1 570 ? 3.863 1.983 -23.340 1.00 98.31 570 MET A O 1
ATOM 4459 N N . LEU A 1 571 ? 2.354 3.643 -23.316 1.00 98.19 571 LEU A N 1
ATOM 4460 C CA . LEU A 1 571 ? 2.485 3.973 -24.737 1.00 98.19 571 LEU A CA 1
ATOM 4461 C C . LEU A 1 571 ? 3.866 4.560 -25.036 1.00 98.19 571 LEU A C 1
ATOM 4463 O O . LEU A 1 571 ? 4.466 4.210 -26.048 1.00 98.19 571 LEU A O 1
ATOM 4467 N N . GLY A 1 572 ? 4.416 5.385 -24.139 1.00 97.94 572 GLY A N 1
ATOM 4468 C CA . GLY A 1 572 ? 5.792 5.871 -24.243 1.00 97.94 572 GLY A CA 1
ATOM 4469 C C . GLY A 1 572 ? 6.816 4.734 -24.308 1.00 97.94 572 GLY A C 1
ATOM 4470 O O . GLY A 1 572 ? 7.700 4.758 -25.162 1.00 97.94 572 GLY A O 1
ATOM 4471 N N . ALA A 1 573 ? 6.669 3.698 -23.477 1.00 98.44 573 ALA A N 1
ATOM 4472 C CA . ALA A 1 573 ? 7.515 2.507 -23.534 1.00 98.44 573 ALA A CA 1
ATOM 4473 C C . ALA A 1 573 ? 7.348 1.740 -24.854 1.00 98.44 573 ALA A C 1
ATOM 4475 O O . ALA A 1 573 ? 8.342 1.366 -25.475 1.00 98.44 573 ALA A O 1
ATOM 4476 N N . GLY A 1 574 ? 6.112 1.568 -25.331 1.00 98.44 574 GLY A N 1
ATOM 4477 C CA . GLY A 1 574 ? 5.840 0.949 -26.630 1.00 98.44 574 GLY A CA 1
ATOM 4478 C C . GLY A 1 574 ? 6.450 1.713 -27.812 1.00 98.44 574 GLY A C 1
ATOM 4479 O O . GLY A 1 574 ? 7.052 1.112 -28.702 1.00 98.44 574 GLY A O 1
ATOM 4480 N N . LEU A 1 575 ? 6.362 3.044 -27.804 1.00 98.56 575 LEU A N 1
ATOM 4481 C CA . LEU A 1 575 ? 6.967 3.903 -28.825 1.00 98.56 575 LEU A CA 1
ATOM 4482 C C . LEU A 1 575 ? 8.500 3.883 -28.761 1.00 98.56 575 LEU A C 1
ATOM 4484 O O . LEU A 1 575 ? 9.148 3.833 -29.806 1.00 98.56 575 LEU A O 1
ATOM 4488 N N . LEU A 1 576 ? 9.090 3.867 -27.561 1.00 98.62 576 LEU A N 1
ATOM 4489 C CA . LEU A 1 576 ? 10.536 3.703 -27.399 1.00 98.62 576 LEU A CA 1
ATOM 4490 C C . LEU A 1 576 ? 10.992 2.332 -27.915 1.00 98.62 576 LEU A C 1
ATOM 4492 O O . LEU A 1 576 ? 11.987 2.257 -28.634 1.00 98.62 576 LEU A O 1
ATOM 4496 N N . ALA A 1 577 ? 10.247 1.261 -27.616 1.00 98.75 577 ALA A N 1
ATOM 4497 C CA . ALA A 1 577 ? 10.518 -0.077 -28.142 1.00 98.75 577 ALA A CA 1
ATOM 4498 C C . ALA A 1 577 ? 10.473 -0.103 -29.673 1.00 98.75 577 ALA A C 1
ATOM 4500 O O . ALA A 1 577 ? 11.372 -0.656 -30.309 1.00 98.75 577 ALA A O 1
ATOM 4501 N N . LYS A 1 578 ? 9.461 0.542 -30.268 1.00 98.56 578 LYS A N 1
ATOM 4502 C CA . LYS A 1 578 ? 9.342 0.699 -31.719 1.00 98.56 578 LYS A CA 1
ATOM 4503 C C . LYS A 1 578 ? 10.571 1.384 -32.313 1.00 98.56 578 LYS A C 1
ATOM 4505 O O . LYS A 1 578 ? 11.225 0.805 -33.179 1.00 98.56 578 LYS A O 1
ATOM 4510 N N . ASN A 1 579 ? 10.933 2.555 -31.791 1.00 98.25 579 ASN A N 1
ATOM 4511 C CA . ASN A 1 579 ? 12.092 3.314 -32.261 1.00 98.25 579 ASN A CA 1
ATOM 4512 C C . ASN A 1 579 ? 13.403 2.522 -32.102 1.00 98.25 579 ASN A C 1
ATOM 4514 O O . ASN A 1 579 ? 14.245 2.532 -32.998 1.00 98.25 579 ASN A O 1
ATOM 4518 N N . ALA A 1 580 ? 13.575 1.804 -30.986 1.00 98.31 580 ALA A N 1
ATOM 4519 C CA . ALA A 1 580 ? 14.756 0.986 -30.718 1.00 98.31 580 ALA A CA 1
ATOM 4520 C C . ALA A 1 580 ? 14.897 -0.175 -31.712 1.00 98.31 580 ALA A C 1
ATOM 4522 O O . ALA A 1 580 ? 15.970 -0.388 -32.279 1.00 98.31 580 ALA A O 1
ATOM 4523 N N . VAL A 1 581 ? 13.809 -0.906 -31.959 1.00 98.12 581 VAL A N 1
ATOM 4524 C CA . VAL A 1 581 ? 13.786 -2.024 -32.909 1.00 98.12 581 VAL A CA 1
ATOM 4525 C C . VAL A 1 581 ? 14.025 -1.544 -34.341 1.00 98.12 581 VAL A C 1
ATOM 4527 O O . VAL A 1 581 ? 14.774 -2.187 -35.076 1.00 98.12 581 VAL A O 1
ATOM 4530 N N . GLU A 1 582 ? 13.417 -0.425 -34.744 1.00 96.75 582 GLU A N 1
ATOM 4531 C CA . GLU A 1 582 ? 13.639 0.192 -36.061 1.00 96.75 582 GLU A CA 1
ATOM 4532 C C . GLU A 1 582 ? 15.075 0.726 -36.208 1.00 96.75 582 GLU A C 1
ATOM 4534 O O . GLU A 1 582 ? 15.619 0.767 -37.311 1.00 96.75 582 GLU A O 1
ATOM 4539 N N . ALA A 1 583 ? 15.734 1.057 -35.094 1.00 96.62 583 ALA A N 1
ATOM 4540 C CA . ALA A 1 583 ? 17.158 1.374 -35.044 1.00 96.62 583 ALA A CA 1
ATOM 4541 C C . ALA A 1 583 ? 18.082 0.139 -34.982 1.00 96.62 583 ALA A C 1
ATOM 4543 O O . ALA A 1 583 ? 19.301 0.296 -34.944 1.00 96.62 583 ALA A O 1
ATOM 4544 N N . GLY A 1 584 ? 17.538 -1.082 -35.008 1.00 96.69 584 GLY A N 1
ATOM 4545 C CA . GLY A 1 584 ? 18.314 -2.327 -34.994 1.00 96.69 584 GLY A CA 1
ATOM 4546 C C . GLY A 1 584 ? 18.809 -2.763 -33.611 1.00 96.69 584 GLY A C 1
ATOM 4547 O O . GLY A 1 584 ? 19.655 -3.650 -33.527 1.00 96.69 584 GLY A O 1
ATOM 4548 N N . LEU A 1 585 ? 18.296 -2.166 -32.531 1.00 97.69 585 LEU A N 1
ATOM 4549 C CA . LEU A 1 585 ? 18.656 -2.529 -31.160 1.00 97.69 585 LEU A CA 1
ATOM 4550 C C . LEU A 1 585 ? 17.890 -3.773 -30.682 1.00 97.69 585 LEU A C 1
ATOM 4552 O O . LEU A 1 585 ? 16.791 -4.082 -31.149 1.00 97.69 585 LEU A O 1
ATOM 4556 N N . SER A 1 586 ? 18.472 -4.482 -29.713 1.00 97.31 586 SER A N 1
ATOM 4557 C CA . SER A 1 586 ? 17.902 -5.690 -29.106 1.00 97.31 586 SER A CA 1
ATOM 4558 C C . SER A 1 586 ? 18.312 -5.825 -27.641 1.00 97.31 586 SER A C 1
ATOM 4560 O O . SER A 1 586 ? 19.333 -5.274 -27.239 1.00 97.31 586 SER A O 1
ATOM 4562 N N . VAL A 1 587 ? 17.562 -6.611 -26.869 1.00 98.19 587 VAL A N 1
ATOM 4563 C CA . VAL A 1 587 ? 17.890 -6.966 -25.478 1.00 98.19 587 VAL A CA 1
ATOM 4564 C C . VAL A 1 587 ? 18.584 -8.329 -25.438 1.00 98.19 587 VAL A C 1
ATOM 4566 O O . VAL A 1 587 ? 18.149 -9.269 -26.111 1.00 98.19 587 VAL A O 1
ATOM 4569 N N . ALA A 1 588 ? 19.640 -8.462 -24.630 1.00 96.75 588 ALA A N 1
ATOM 4570 C CA . ALA A 1 588 ? 20.349 -9.733 -24.470 1.00 96.75 588 ALA A CA 1
ATOM 4571 C C . ALA A 1 588 ? 19.402 -10.863 -23.986 1.00 96.75 588 ALA A C 1
ATOM 4573 O O . ALA A 1 588 ? 18.536 -10.615 -23.143 1.00 96.75 588 ALA A O 1
ATOM 4574 N N . PRO A 1 589 ? 19.524 -12.104 -24.504 1.00 95.75 589 PRO A N 1
ATOM 4575 C CA . PRO A 1 589 ? 18.566 -13.190 -24.253 1.00 95.75 589 PRO A CA 1
ATOM 4576 C C . PRO A 1 589 ? 18.469 -13.598 -22.776 1.00 95.75 589 PRO A C 1
ATOM 4578 O O . PRO A 1 589 ? 17.380 -13.880 -22.286 1.00 95.75 589 PRO A O 1
ATOM 4581 N N . TYR A 1 590 ? 19.584 -13.517 -22.046 1.00 95.50 590 TYR A N 1
ATOM 4582 C CA . TYR A 1 590 ? 19.662 -13.906 -20.637 1.00 95.50 590 TYR A CA 1
ATOM 4583 C C . TYR A 1 590 ? 18.938 -12.943 -19.676 1.00 95.50 590 TYR A C 1
ATOM 4585 O O . TYR A 1 590 ? 18.728 -13.284 -18.512 1.00 95.50 590 TYR A O 1
ATOM 4593 N N . ILE A 1 591 ? 18.600 -11.723 -20.119 1.00 97.81 591 ILE A N 1
ATOM 4594 C CA . ILE A 1 591 ? 17.920 -10.737 -19.272 1.00 97.81 591 ILE A CA 1
ATOM 4595 C C . ILE A 1 591 ? 16.461 -11.154 -19.122 1.00 97.81 591 ILE A C 1
ATOM 4597 O O . ILE A 1 591 ? 15.739 -11.314 -20.112 1.00 97.81 591 ILE A O 1
ATOM 4601 N N . LYS A 1 592 ? 16.015 -11.278 -17.869 1.00 97.81 592 LYS A N 1
ATOM 4602 C CA . LYS A 1 592 ? 14.629 -11.591 -17.534 1.00 97.81 592 LYS A CA 1
ATOM 4603 C C . LYS A 1 592 ? 13.750 -10.355 -17.716 1.00 97.81 592 LYS A C 1
ATOM 4605 O O . LYS A 1 592 ? 13.580 -9.551 -16.796 1.00 97.81 592 LYS A O 1
ATOM 4610 N N . THR A 1 593 ? 13.224 -10.198 -18.925 1.00 98.38 593 THR A N 1
ATOM 4611 C CA . THR A 1 593 ? 12.268 -9.152 -19.293 1.00 98.38 593 THR A CA 1
ATOM 4612 C C . THR A 1 593 ? 10.826 -9.596 -19.048 1.00 98.38 593 THR A C 1
ATOM 4614 O O . THR A 1 593 ? 10.491 -10.771 -19.187 1.00 98.38 593 THR A O 1
ATOM 4617 N N . SER A 1 594 ? 9.970 -8.665 -18.617 1.00 98.25 594 SER A N 1
ATOM 4618 C CA . SER A 1 594 ? 8.547 -8.942 -18.359 1.00 98.25 594 SER A CA 1
ATOM 4619 C C . SER A 1 594 ? 7.681 -7.689 -18.482 1.00 98.25 594 SER A C 1
ATOM 4621 O O . SER A 1 594 ? 8.097 -6.601 -18.071 1.00 98.25 594 SER A O 1
ATOM 4623 N N . LEU A 1 595 ? 6.473 -7.863 -19.025 1.00 98.25 595 LEU A N 1
ATOM 4624 C CA . LEU A 1 595 ? 5.389 -6.886 -19.000 1.00 98.25 595 LEU A CA 1
ATOM 4625 C C . LEU A 1 595 ? 4.206 -7.465 -18.210 1.00 98.25 595 LEU A C 1
ATOM 4627 O O . LEU A 1 595 ? 3.608 -8.463 -18.611 1.00 98.25 595 LEU A O 1
ATOM 4631 N N . SER A 1 596 ? 3.870 -6.827 -17.092 1.00 96.81 596 SER A N 1
ATOM 4632 C CA . SER A 1 596 ? 2.821 -7.243 -16.156 1.00 96.81 596 SER A CA 1
ATOM 4633 C C . SER A 1 596 ? 1.788 -6.122 -15.994 1.00 96.81 596 SER A C 1
ATOM 4635 O O . SER A 1 596 ? 1.908 -5.322 -15.059 1.00 96.81 596 SER A O 1
ATOM 4637 N N . PRO A 1 597 ? 0.824 -5.982 -16.922 1.00 95.00 597 PRO A N 1
ATOM 4638 C CA . PRO A 1 597 ? -0.149 -4.899 -16.878 1.00 95.00 597 PRO A CA 1
ATOM 4639 C C . PRO A 1 597 ? -1.113 -5.028 -15.695 1.00 95.00 597 PRO A C 1
ATOM 4641 O O . PRO A 1 597 ? -1.467 -6.133 -15.293 1.00 95.00 597 PRO A O 1
ATOM 4644 N N . GLY A 1 598 ? -1.585 -3.904 -15.152 1.00 90.62 598 GLY A N 1
ATOM 4645 C CA . GLY A 1 598 ? -2.545 -3.921 -14.049 1.00 90.62 598 GLY A CA 1
ATOM 4646 C C . GLY A 1 598 ? -4.016 -4.011 -14.461 1.00 90.62 598 GLY A C 1
ATOM 4647 O O . GLY A 1 598 ? -4.865 -4.111 -13.583 1.00 90.62 598 GLY A O 1
ATOM 4648 N N . SER A 1 599 ? -4.342 -4.022 -15.755 1.00 93.25 599 SER A N 1
ATOM 4649 C CA . SER A 1 599 ? -5.657 -4.425 -16.272 1.00 93.25 599 SER A CA 1
ATOM 4650 C C . SER A 1 599 ? -5.553 -4.838 -17.744 1.00 93.25 599 SER A C 1
ATOM 4652 O O . SER A 1 599 ? -4.567 -4.526 -18.423 1.00 93.25 599 SER A O 1
ATOM 4654 N N . GLY A 1 600 ? -6.584 -5.516 -18.256 1.00 92.44 600 GLY A N 1
ATOM 4655 C CA . GLY A 1 600 ? -6.684 -5.865 -19.678 1.00 92.44 600 GLY A CA 1
ATOM 4656 C C . GLY A 1 600 ? -6.748 -4.649 -20.613 1.00 92.44 600 GLY A C 1
ATOM 4657 O O . GLY A 1 600 ? -6.347 -4.754 -21.770 1.00 92.44 600 GLY A O 1
ATOM 4658 N N . VAL A 1 601 ? -7.172 -3.477 -20.114 1.00 94.44 601 VAL A N 1
ATOM 4659 C CA . VAL A 1 601 ? -7.249 -2.233 -20.906 1.00 94.44 601 VAL A CA 1
ATOM 4660 C C . VAL A 1 601 ? -5.870 -1.827 -21.425 1.00 94.44 601 VAL A C 1
ATOM 4662 O O . VAL A 1 601 ? -5.744 -1.354 -22.552 1.00 94.44 601 VAL A O 1
ATOM 4665 N N . VAL A 1 602 ? -4.826 -2.071 -20.629 1.00 95.56 602 VAL A N 1
ATOM 4666 C CA . VAL A 1 602 ? -3.440 -1.777 -21.004 1.00 95.56 602 VAL A CA 1
ATOM 4667 C C . VAL A 1 602 ? -3.008 -2.570 -22.223 1.00 95.56 602 VAL A C 1
ATOM 4669 O O . VAL A 1 602 ? -2.481 -2.004 -23.175 1.00 95.56 602 VAL A O 1
ATOM 4672 N N . THR A 1 603 ? -3.253 -3.878 -22.217 1.00 94.25 603 THR A N 1
ATOM 4673 C CA . THR A 1 603 ? -2.950 -4.721 -23.375 1.00 94.25 603 THR A CA 1
ATOM 4674 C C . THR A 1 603 ? -3.750 -4.268 -24.588 1.00 94.25 603 THR A C 1
ATOM 4676 O O . THR A 1 603 ? -3.158 -4.100 -25.648 1.00 94.25 603 THR A O 1
ATOM 4679 N N . TYR A 1 604 ? -5.037 -3.955 -24.407 1.00 95.12 604 TYR A N 1
ATOM 4680 C CA . TYR A 1 604 ? -5.909 -3.494 -25.485 1.00 95.12 604 TYR A CA 1
ATOM 4681 C C . TYR A 1 604 ? -5.316 -2.278 -26.217 1.00 95.12 604 TYR A C 1
ATOM 4683 O O . TYR A 1 604 ? -5.075 -2.338 -27.422 1.00 95.12 604 TYR A O 1
ATOM 4691 N N . TYR A 1 605 ? -5.014 -1.174 -25.521 1.00 96.25 605 TYR A N 1
ATOM 4692 C CA . TYR A 1 605 ? -4.507 0.016 -26.220 1.00 96.25 605 TYR A CA 1
ATOM 4693 C C . TYR A 1 605 ? -3.079 -0.166 -26.764 1.00 96.25 605 TYR A C 1
ATOM 4695 O O . TYR A 1 605 ? -2.700 0.504 -27.730 1.00 96.25 605 TYR A O 1
ATOM 4703 N N . LEU A 1 606 ? -2.258 -1.047 -26.175 1.00 97.44 606 LEU A N 1
ATOM 4704 C CA . LEU A 1 606 ? -0.924 -1.365 -26.703 1.00 97.44 606 LEU A CA 1
ATOM 4705 C C . LEU A 1 606 ? -1.017 -2.187 -28.000 1.00 97.44 606 LEU A C 1
ATOM 4707 O O . LEU A 1 606 ? -0.201 -2.001 -28.908 1.00 97.44 606 LEU A O 1
ATOM 4711 N N . GLU A 1 607 ? -2.002 -3.081 -28.096 1.00 96.19 607 GLU A N 1
ATOM 4712 C CA . GLU A 1 607 ? -2.304 -3.838 -29.313 1.00 96.19 607 GLU A CA 1
ATOM 4713 C C . GLU A 1 607 ? -2.828 -2.909 -30.411 1.00 96.19 607 GLU A C 1
ATOM 4715 O O . GLU A 1 607 ? -2.230 -2.844 -31.486 1.00 96.19 607 GLU A O 1
ATOM 4720 N N . GLU A 1 608 ? -3.854 -2.107 -30.116 1.00 96.50 608 GLU A N 1
ATOM 4721 C CA . GLU A 1 608 ? -4.481 -1.196 -31.087 1.00 96.50 608 GLU A CA 1
ATOM 4722 C C . GLU A 1 608 ? -3.537 -0.097 -31.592 1.00 96.50 608 GLU A C 1
ATOM 4724 O O . GLU A 1 608 ? -3.594 0.310 -32.753 1.00 96.50 608 GLU A O 1
ATOM 4729 N N . SER A 1 609 ? -2.619 0.378 -30.744 1.00 97.06 609 SER A N 1
ATOM 4730 C CA . SER A 1 609 ? -1.585 1.336 -31.165 1.00 97.06 609 SER A CA 1
ATOM 4731 C C . SER A 1 609 ? -0.449 0.696 -31.977 1.00 97.06 609 SER A C 1
ATOM 4733 O O . SER A 1 609 ? 0.390 1.415 -32.530 1.00 97.06 609 SER A O 1
ATOM 4735 N N . GLY A 1 610 ? -0.419 -0.637 -32.084 1.00 97.62 610 GLY A N 1
ATOM 4736 C CA . GLY A 1 610 ? 0.544 -1.393 -32.884 1.00 97.62 610 GLY A CA 1
ATOM 4737 C C . GLY A 1 610 ? 1.935 -1.518 -32.259 1.00 97.62 610 GLY A C 1
ATOM 4738 O O . GLY A 1 610 ? 2.897 -1.805 -32.974 1.00 97.62 610 GLY A O 1
ATOM 4739 N N . VAL A 1 611 ? 2.081 -1.291 -30.948 1.00 98.19 611 VAL A N 1
ATOM 4740 C CA . VAL A 1 611 ? 3.395 -1.304 -30.273 1.00 98.19 611 VAL A CA 1
ATOM 4741 C C . VAL A 1 611 ? 3.772 -2.664 -29.674 1.00 98.19 611 VAL A C 1
ATOM 4743 O O . VAL A 1 611 ? 4.963 -2.931 -29.497 1.00 98.19 611 VAL A O 1
ATOM 4746 N N . ILE A 1 612 ? 2.804 -3.556 -29.422 1.00 97.12 612 ILE A N 1
ATOM 4747 C CA . ILE A 1 612 ? 3.053 -4.903 -28.865 1.00 97.12 612 ILE A CA 1
ATOM 4748 C C . ILE A 1 612 ? 4.107 -5.710 -29.641 1.00 97.12 612 ILE A C 1
ATOM 4750 O O . ILE A 1 612 ? 5.019 -6.226 -28.995 1.00 97.12 612 ILE A O 1
ATOM 4754 N N . PRO A 1 613 ? 4.094 -5.787 -30.990 1.00 98.06 613 PRO A N 1
ATOM 4755 C CA . PRO A 1 613 ? 5.107 -6.555 -31.721 1.00 98.06 613 PRO A CA 1
ATOM 4756 C C . PRO A 1 613 ? 6.548 -6.112 -31.425 1.00 98.06 613 PRO A C 1
ATOM 4758 O O . PRO A 1 613 ? 7.466 -6.933 -31.393 1.00 98.06 613 PRO A O 1
ATOM 4761 N N . TYR A 1 614 ? 6.751 -4.816 -31.179 1.00 98.56 614 TYR A N 1
ATOM 4762 C CA . TYR A 1 614 ? 8.057 -4.245 -30.864 1.00 98.56 614 TYR A CA 1
ATOM 4763 C C . TYR A 1 614 ? 8.465 -4.522 -29.413 1.00 98.56 614 TYR A C 1
ATOM 4765 O O . TYR A 1 614 ? 9.621 -4.865 -29.164 1.00 98.56 614 TYR A O 1
ATOM 4773 N N . LEU A 1 615 ? 7.516 -4.454 -28.473 1.00 98.38 615 LEU A N 1
ATOM 4774 C CA . LEU A 1 615 ? 7.726 -4.861 -27.079 1.00 98.38 615 LEU A CA 1
ATOM 4775 C C . LEU A 1 615 ? 8.119 -6.344 -26.988 1.00 98.38 615 LEU A C 1
ATOM 4777 O O . LEU A 1 615 ? 9.161 -6.663 -26.413 1.00 98.38 615 LEU A O 1
ATOM 4781 N N . THR A 1 616 ? 7.366 -7.233 -27.645 1.00 97.56 616 THR A N 1
ATOM 4782 C CA . THR A 1 616 ? 7.670 -8.672 -27.745 1.00 97.56 616 THR A CA 1
ATOM 4783 C C . THR A 1 616 ? 9.048 -8.926 -28.354 1.00 97.56 616 THR A C 1
ATOM 4785 O O . THR A 1 616 ? 9.807 -9.745 -27.841 1.00 97.56 616 THR A O 1
ATOM 4788 N N . LYS A 1 617 ? 9.443 -8.196 -29.408 1.00 97.94 617 LYS A N 1
ATOM 4789 C CA . LYS A 1 617 ? 10.777 -8.361 -30.015 1.00 97.94 617 LYS A CA 1
ATOM 4790 C C . LYS A 1 617 ? 11.924 -8.002 -29.058 1.00 97.94 617 LYS A C 1
ATOM 4792 O O . LYS A 1 617 ? 13.007 -8.573 -29.172 1.00 97.94 617 LYS A O 1
ATOM 4797 N N . LEU A 1 618 ? 11.689 -7.106 -28.099 1.00 98.38 618 LEU A N 1
ATOM 4798 C CA . LEU A 1 618 ? 12.622 -6.802 -27.005 1.00 98.38 618 LEU A CA 1
ATOM 4799 C C . LEU A 1 618 ? 12.443 -7.724 -25.778 1.00 98.38 618 LEU A C 1
ATOM 4801 O O . LEU A 1 618 ? 13.143 -7.566 -24.780 1.00 98.38 618 LEU A O 1
ATOM 4805 N N . GLY A 1 619 ? 11.541 -8.707 -25.849 1.00 97.56 619 GLY A N 1
ATOM 4806 C CA . GLY A 1 619 ? 11.258 -9.692 -24.803 1.00 97.56 619 GLY A CA 1
ATOM 4807 C C . GLY A 1 619 ? 10.224 -9.253 -23.760 1.00 97.56 619 GLY A C 1
ATOM 4808 O O . GLY A 1 619 ? 10.032 -9.951 -22.770 1.00 97.56 619 GLY A O 1
ATOM 4809 N N . PHE A 1 620 ? 9.555 -8.115 -23.950 1.00 98.12 620 PHE A N 1
ATOM 4810 C CA . PHE A 1 620 ? 8.495 -7.624 -23.061 1.00 98.12 620 PHE A CA 1
ATOM 4811 C C . PHE A 1 620 ? 7.124 -8.177 -23.468 1.00 98.12 620 PHE A C 1
ATOM 4813 O O . PHE A 1 620 ? 6.184 -7.425 -23.718 1.00 98.12 620 PHE A O 1
ATOM 4820 N N . ASP A 1 621 ? 7.021 -9.504 -23.547 1.00 96.94 621 ASP A N 1
ATOM 4821 C CA . ASP A 1 621 ? 5.733 -10.183 -23.680 1.00 96.94 621 ASP A CA 1
ATOM 4822 C C . ASP A 1 621 ? 4.880 -9.971 -22.425 1.00 96.94 621 ASP A C 1
ATOM 4824 O O . ASP A 1 621 ? 5.404 -9.858 -21.309 1.00 96.94 621 ASP A O 1
ATOM 4828 N N . VAL A 1 622 ? 3.558 -9.947 -22.606 1.00 97.31 622 VAL A N 1
ATOM 4829 C CA . VAL A 1 622 ? 2.618 -9.958 -21.481 1.00 97.31 622 VAL A CA 1
ATOM 4830 C C . VAL A 1 622 ? 2.770 -11.289 -20.749 1.00 97.31 622 VAL A C 1
ATOM 4832 O O . VAL A 1 622 ? 2.594 -12.355 -21.339 1.00 97.31 622 VAL A O 1
ATOM 4835 N N . VAL A 1 623 ? 3.111 -11.229 -19.462 1.00 97.12 623 VAL A N 1
ATOM 4836 C CA . VAL A 1 623 ? 3.357 -12.423 -18.635 1.00 97.12 623 VAL A CA 1
ATOM 4837 C C . VAL A 1 623 ? 2.271 -12.679 -17.591 1.00 97.12 623 VAL A C 1
ATOM 4839 O O . VAL A 1 623 ? 2.265 -13.754 -16.997 1.00 97.12 623 VAL A O 1
ATOM 4842 N N . GLY A 1 624 ? 1.376 -11.721 -17.344 1.00 95.75 624 GLY A N 1
ATOM 4843 C CA . GLY A 1 624 ? 0.333 -11.834 -16.323 1.00 95.75 624 GLY A CA 1
ATOM 4844 C C . GLY A 1 624 ? -0.319 -10.502 -15.967 1.00 95.75 624 GLY A C 1
ATOM 4845 O O . GLY A 1 624 ? 0.317 -9.454 -16.081 1.00 95.75 624 GLY A O 1
ATOM 4846 N N . TYR A 1 625 ? -1.562 -10.558 -15.484 1.00 95.00 625 TYR A N 1
ATOM 4847 C CA . TYR A 1 625 ? -2.295 -9.412 -14.935 1.00 95.00 625 TYR A CA 1
ATOM 4848 C C . TYR A 1 625 ? -2.313 -9.470 -13.405 1.00 95.00 625 TYR A C 1
ATOM 4850 O O . TYR A 1 625 ? -3.272 -9.943 -12.798 1.00 95.00 625 TYR A O 1
ATOM 4858 N N . GLY A 1 626 ? -1.225 -9.025 -12.774 1.00 93.94 626 GLY A N 1
ATOM 4859 C CA . GLY A 1 626 ? -1.065 -9.072 -11.320 1.00 93.94 626 GLY A CA 1
ATOM 4860 C C . GLY A 1 626 ? 0.207 -8.379 -10.829 1.00 93.94 626 GLY A C 1
ATOM 4861 O O . GLY A 1 626 ? 1.017 -7.887 -11.616 1.00 93.94 626 GLY A O 1
ATOM 4862 N N . CYS A 1 627 ? 0.402 -8.341 -9.510 1.00 93.19 627 CYS A N 1
ATOM 4863 C CA . CYS A 1 627 ? 1.505 -7.627 -8.862 1.00 93.19 627 CYS A CA 1
ATOM 4864 C C . CYS A 1 627 ? 2.893 -8.119 -9.300 1.00 93.19 627 CYS A C 1
ATOM 4866 O O . CYS A 1 627 ? 3.804 -7.303 -9.468 1.00 93.19 627 CYS A O 1
ATOM 4868 N N . MET A 1 628 ? 3.060 -9.437 -9.475 1.00 95.00 628 MET A N 1
ATOM 4869 C CA . MET A 1 628 ? 4.252 -10.066 -10.063 1.00 95.00 628 MET A CA 1
ATOM 4870 C C . MET A 1 628 ? 5.578 -9.519 -9.483 1.00 95.00 628 MET A C 1
ATOM 4872 O O . MET A 1 628 ? 5.775 -9.502 -8.263 1.00 95.00 628 MET A O 1
ATOM 4876 N N . THR A 1 629 ? 6.503 -9.043 -10.320 1.00 95.44 629 THR A N 1
ATOM 4877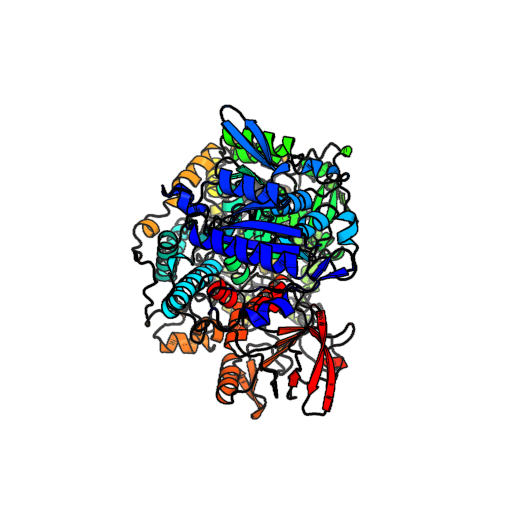 C CA . THR A 1 629 ? 7.822 -8.549 -9.890 1.00 95.44 629 THR A CA 1
ATOM 4878 C C . THR A 1 629 ? 7.737 -7.419 -8.856 1.00 95.44 629 THR A C 1
ATOM 4880 O O . THR A 1 629 ? 8.612 -7.323 -7.996 1.00 95.44 629 THR A O 1
ATOM 4883 N N . CYS A 1 630 ? 6.670 -6.608 -8.853 1.00 93.75 630 CYS A N 1
ATOM 4884 C CA . CYS A 1 630 ? 6.489 -5.524 -7.877 1.00 93.75 630 CYS A CA 1
ATOM 4885 C C . CYS A 1 630 ? 6.435 -6.025 -6.422 1.00 93.75 630 CYS A C 1
ATOM 4887 O O . CYS A 1 630 ? 6.950 -5.372 -5.509 1.00 93.75 630 CYS A O 1
ATOM 4889 N N . ILE A 1 631 ? 5.821 -7.189 -6.187 1.00 89.75 631 ILE A N 1
ATOM 4890 C CA . ILE A 1 631 ? 5.727 -7.787 -4.847 1.00 89.75 631 ILE A CA 1
ATOM 4891 C C . ILE A 1 631 ? 6.862 -8.786 -4.560 1.00 89.75 631 ILE A C 1
ATOM 4893 O O . ILE A 1 631 ? 6.951 -9.308 -3.451 1.00 89.75 631 ILE A O 1
ATOM 4897 N N . GLY A 1 632 ? 7.758 -9.012 -5.524 1.00 89.94 632 GLY A N 1
ATOM 4898 C CA . GLY A 1 632 ? 8.815 -10.023 -5.435 1.00 89.94 632 GLY A CA 1
ATOM 4899 C C . GLY A 1 632 ? 8.435 -11.385 -6.018 1.00 89.94 632 GLY A C 1
ATOM 4900 O O . GLY A 1 632 ? 9.230 -12.317 -5.947 1.00 89.94 632 GLY A O 1
ATOM 4901 N N . ASN A 1 633 ? 7.265 -11.507 -6.654 1.00 92.56 633 ASN A N 1
ATOM 4902 C CA . ASN A 1 633 ? 6.857 -12.689 -7.422 1.00 92.56 633 ASN A CA 1
ATOM 4903 C C . ASN A 1 633 ? 7.546 -12.710 -8.804 1.00 92.56 633 ASN A C 1
ATOM 4905 O O . ASN A 1 633 ? 6.917 -12.912 -9.843 1.00 92.56 633 ASN A O 1
ATOM 4909 N N . SER A 1 634 ? 8.852 -12.457 -8.816 1.00 92.38 634 SER A N 1
ATOM 4910 C CA . SER A 1 634 ? 9.681 -12.310 -10.014 1.00 92.38 634 SER A CA 1
ATOM 4911 C C . SER A 1 634 ? 10.099 -13.644 -10.637 1.00 92.38 634 SER A C 1
ATOM 4913 O O . SER A 1 634 ? 10.734 -13.638 -11.690 1.00 92.38 634 SER A O 1
ATOM 4915 N N . GLY A 1 635 ? 9.739 -14.778 -10.018 1.00 90.06 635 GLY A N 1
ATOM 4916 C CA . GLY A 1 635 ? 10.140 -16.132 -10.417 1.00 90.06 635 GLY A CA 1
ATOM 4917 C C . GLY A 1 635 ? 11.657 -16.346 -10.380 1.00 90.06 635 GLY A C 1
ATOM 4918 O O . GLY A 1 635 ? 12.414 -15.449 -10.023 1.00 90.06 635 GLY A O 1
ATOM 4919 N N . SER A 1 636 ? 12.125 -17.524 -10.786 1.00 87.88 636 SER A N 1
ATOM 4920 C CA . SER A 1 636 ? 13.560 -17.849 -10.764 1.00 87.88 636 SER A CA 1
ATOM 4921 C C . SER A 1 636 ? 14.338 -17.228 -11.929 1.00 87.88 636 SER A C 1
ATOM 4923 O O . SER A 1 636 ? 13.803 -17.052 -13.029 1.00 87.88 636 SER A O 1
ATOM 4925 N N . LEU A 1 637 ? 15.618 -16.926 -11.697 1.00 91.50 637 LEU A N 1
ATOM 4926 C CA . LEU A 1 637 ? 16.614 -16.741 -12.757 1.00 91.50 637 LEU A CA 1
ATOM 4927 C C . LEU A 1 637 ? 17.187 -18.107 -13.189 1.00 91.50 637 LEU A C 1
ATOM 4929 O O . LEU A 1 637 ? 17.183 -19.030 -12.375 1.00 91.50 637 LEU A O 1
ATOM 4933 N N . PRO A 1 638 ? 17.695 -18.245 -14.429 1.00 90.88 638 PRO A N 1
ATOM 4934 C CA . PRO A 1 638 ? 18.429 -19.436 -14.858 1.00 90.88 638 PRO A CA 1
ATOM 4935 C C . PRO A 1 638 ? 19.587 -19.787 -13.913 1.00 90.88 638 PRO A C 1
ATOM 4937 O O . PRO A 1 638 ? 20.354 -18.900 -13.532 1.00 90.88 638 PRO A O 1
ATOM 4940 N N . ASP A 1 639 ? 19.754 -21.075 -13.595 1.00 90.94 639 ASP A N 1
ATOM 4941 C CA . ASP A 1 639 ? 20.757 -21.555 -12.627 1.00 90.94 639 ASP A CA 1
ATOM 4942 C C . ASP A 1 639 ? 22.176 -21.096 -12.989 1.00 90.94 639 ASP A C 1
ATOM 4944 O O . ASP A 1 639 ? 22.897 -20.582 -12.141 1.00 90.94 639 ASP A O 1
ATOM 4948 N N . VAL A 1 640 ? 22.534 -21.140 -14.276 1.00 93.88 640 VAL A N 1
ATOM 4949 C CA . VAL A 1 640 ? 23.844 -20.679 -14.762 1.00 93.88 640 VAL A CA 1
ATOM 4950 C C . VAL A 1 640 ? 24.119 -19.199 -14.440 1.00 93.88 640 VAL A C 1
ATOM 4952 O O . VAL A 1 640 ? 25.249 -18.819 -14.127 1.00 93.88 640 VAL A O 1
ATOM 4955 N N . ILE A 1 641 ? 23.087 -18.347 -14.459 1.00 95.00 641 ILE A N 1
ATOM 4956 C CA . ILE A 1 641 ? 23.200 -16.926 -14.099 1.00 95.00 641 ILE A CA 1
ATOM 4957 C C . ILE A 1 641 ? 23.382 -16.802 -12.587 1.00 95.00 641 ILE A C 1
ATOM 4959 O O . ILE A 1 641 ? 24.260 -16.069 -12.137 1.00 95.00 641 ILE A O 1
ATOM 4963 N N . VAL A 1 642 ? 22.580 -17.533 -11.808 1.00 93.56 642 VAL A N 1
ATOM 4964 C CA . VAL A 1 642 ? 22.654 -17.555 -10.340 1.00 93.56 642 VAL A CA 1
ATOM 4965 C C . VAL A 1 642 ? 24.039 -17.992 -9.866 1.00 93.56 642 VAL A C 1
ATOM 4967 O O . VAL A 1 642 ? 24.683 -17.263 -9.111 1.00 93.56 642 VAL A O 1
ATOM 4970 N N . GLU A 1 643 ? 24.534 -19.121 -10.369 1.00 93.19 643 GLU A N 1
ATOM 4971 C CA . GLU A 1 643 ? 25.861 -19.652 -10.055 1.00 93.19 643 GLU A CA 1
ATOM 4972 C C . GLU A 1 643 ? 26.960 -18.646 -10.406 1.00 93.19 643 GLU A C 1
ATOM 4974 O O . GLU A 1 643 ? 27.892 -18.434 -9.629 1.00 93.19 643 GLU A O 1
ATOM 4979 N N . THR A 1 644 ? 26.831 -17.965 -11.548 1.00 96.44 644 THR A N 1
ATOM 4980 C CA . THR A 1 644 ? 27.788 -16.939 -11.978 1.00 96.44 644 THR A CA 1
ATOM 4981 C C . THR A 1 644 ? 27.778 -15.723 -11.055 1.00 96.44 644 THR A C 1
ATOM 4983 O O . THR A 1 644 ? 28.848 -15.209 -10.717 1.00 96.44 644 THR A O 1
ATOM 4986 N N . ILE A 1 645 ? 26.601 -15.269 -10.614 1.00 95.31 645 ILE A N 1
ATOM 4987 C CA . ILE A 1 645 ? 26.465 -14.162 -9.656 1.00 95.31 645 ILE A CA 1
ATOM 4988 C C . ILE A 1 645 ? 27.104 -14.537 -8.318 1.00 95.31 645 ILE A C 1
ATOM 4990 O O . ILE A 1 645 ? 27.890 -13.757 -7.779 1.00 95.31 645 ILE A O 1
ATOM 4994 N N . GLU A 1 646 ? 26.787 -15.720 -7.791 1.00 92.44 646 GLU A N 1
ATOM 4995 C CA . GLU A 1 646 ? 27.241 -16.170 -6.473 1.00 92.44 646 GLU A CA 1
ATOM 4996 C C . GLU A 1 646 ? 28.747 -16.447 -6.448 1.00 92.44 646 GLU A C 1
ATOM 4998 O O . GLU A 1 646 ? 29.452 -15.911 -5.590 1.00 92.44 646 GLU A O 1
ATOM 5003 N N . LYS A 1 647 ? 29.262 -17.204 -7.427 1.00 93.94 647 LYS A N 1
ATOM 5004 C CA . LYS A 1 647 ? 30.687 -17.563 -7.531 1.00 93.94 647 LYS A CA 1
ATOM 5005 C C . LYS A 1 647 ? 31.596 -16.338 -7.600 1.00 93.94 647 LYS A C 1
ATOM 5007 O O . LYS A 1 647 ? 32.694 -16.360 -7.051 1.00 93.94 647 LYS A O 1
ATOM 5012 N N . ASN A 1 648 ? 31.141 -15.282 -8.272 1.00 94.56 648 ASN A N 1
ATOM 5013 C CA . ASN A 1 648 ? 31.912 -14.057 -8.479 1.00 94.56 648 ASN A CA 1
ATOM 5014 C C . ASN A 1 648 ? 31.486 -12.917 -7.535 1.00 94.56 648 ASN A C 1
ATOM 5016 O O . ASN A 1 648 ? 31.995 -11.806 -7.658 1.00 94.56 648 ASN A O 1
ATOM 5020 N N . ASN A 1 649 ? 30.561 -13.174 -6.598 1.00 91.00 649 ASN A N 1
ATOM 5021 C CA . ASN A 1 649 ? 30.024 -12.197 -5.642 1.00 91.00 649 ASN A CA 1
ATOM 5022 C C . ASN A 1 649 ? 29.559 -10.876 -6.301 1.00 91.00 649 ASN A C 1
ATOM 5024 O O . ASN A 1 649 ? 29.803 -9.775 -5.796 1.00 91.00 649 ASN A O 1
ATOM 5028 N N . LEU A 1 650 ? 28.893 -10.978 -7.454 1.00 95.44 650 LEU A N 1
ATOM 5029 C CA . LEU A 1 650 ? 28.516 -9.816 -8.258 1.00 95.44 650 LEU A CA 1
ATOM 5030 C C . LEU A 1 650 ? 27.335 -9.047 -7.650 1.00 95.44 650 LEU A C 1
ATOM 5032 O O . LEU A 1 650 ? 26.403 -9.606 -7.071 1.00 95.44 650 LEU A O 1
ATOM 5036 N N . ILE A 1 651 ? 27.352 -7.726 -7.842 1.00 95.44 651 ILE A N 1
ATOM 5037 C CA . ILE A 1 651 ? 26.222 -6.837 -7.536 1.00 95.44 651 ILE A CA 1
ATOM 5038 C C . ILE A 1 651 ? 25.413 -6.642 -8.820 1.00 95.44 651 ILE A C 1
ATOM 5040 O O . ILE A 1 651 ? 25.604 -5.662 -9.543 1.00 95.44 651 ILE A O 1
ATOM 5044 N N . CYS A 1 652 ? 24.545 -7.602 -9.131 1.00 97.06 652 CYS A N 1
ATOM 5045 C CA . CYS A 1 652 ? 23.636 -7.508 -10.273 1.00 97.06 652 CYS A CA 1
ATOM 5046 C C . CYS A 1 652 ? 22.372 -6.705 -9.941 1.00 97.06 652 CYS A C 1
ATOM 5048 O O . CYS A 1 652 ? 21.967 -6.583 -8.776 1.00 97.06 652 CYS A O 1
ATOM 5050 N N . CYS A 1 653 ? 21.771 -6.147 -10.993 1.00 97.94 653 CYS A N 1
ATOM 5051 C CA . CYS A 1 653 ? 20.711 -5.155 -10.905 1.00 97.94 653 CYS A CA 1
ATOM 5052 C C . CYS A 1 653 ? 19.356 -5.684 -11.389 1.00 97.94 653 CYS A C 1
ATOM 5054 O O . CYS A 1 653 ? 19.264 -6.343 -12.429 1.00 97.94 653 CYS A O 1
ATOM 5056 N N . GLY A 1 654 ? 18.303 -5.327 -10.656 1.00 98.25 654 GLY A N 1
ATOM 5057 C CA . GLY A 1 654 ? 16.929 -5.312 -11.148 1.00 98.25 654 GLY A CA 1
ATOM 5058 C C . GLY A 1 654 ? 16.494 -3.879 -11.457 1.00 98.25 654 GLY A C 1
ATOM 5059 O O . GLY A 1 654 ? 16.693 -2.985 -10.636 1.00 98.25 654 GLY A O 1
ATOM 5060 N N . VAL A 1 655 ? 15.895 -3.642 -12.621 1.00 98.62 655 VAL A N 1
ATOM 5061 C CA . VAL A 1 655 ? 15.289 -2.348 -12.975 1.00 98.62 655 VAL A CA 1
ATOM 5062 C C . VAL A 1 655 ? 13.800 -2.570 -13.191 1.00 98.62 655 VAL A C 1
ATOM 5064 O O . VAL A 1 655 ? 13.407 -3.446 -13.962 1.00 98.62 655 VAL A O 1
ATOM 5067 N N . LEU A 1 656 ? 12.956 -1.823 -12.484 1.00 98.44 656 LEU A N 1
ATOM 5068 C CA . LEU A 1 656 ? 11.515 -2.042 -12.521 1.00 98.44 656 LEU A CA 1
ATOM 5069 C C . LEU A 1 656 ? 10.710 -0.749 -12.423 1.00 98.44 656 LEU A C 1
ATOM 5071 O O . LEU A 1 656 ? 11.111 0.194 -11.748 1.00 98.44 656 LEU A O 1
ATOM 5075 N N . SER A 1 657 ? 9.514 -0.748 -13.007 1.00 97.94 657 SER A N 1
ATOM 5076 C CA . SER A 1 657 ? 8.545 0.349 -12.872 1.00 97.94 657 SER A CA 1
ATOM 5077 C C . SER A 1 657 ? 7.658 0.234 -11.626 1.00 97.94 657 SER A C 1
ATOM 5079 O O . SER A 1 657 ? 6.489 0.618 -11.642 1.00 97.94 657 SER A O 1
ATOM 5081 N N . GLY A 1 658 ? 8.202 -0.337 -10.548 1.00 95.12 658 GLY A N 1
ATOM 5082 C CA . GLY A 1 658 ? 7.527 -0.466 -9.256 1.00 95.12 658 GLY A CA 1
ATOM 5083 C C . GLY A 1 658 ? 7.630 0.782 -8.379 1.00 95.12 658 GLY A C 1
ATOM 5084 O O . GLY A 1 658 ? 8.054 1.846 -8.821 1.00 95.12 658 GLY A O 1
ATOM 5085 N N . ASN A 1 659 ? 7.286 0.617 -7.102 1.00 90.38 659 ASN A N 1
ATOM 5086 C CA . ASN A 1 659 ? 7.359 1.656 -6.064 1.00 90.38 659 ASN A CA 1
ATOM 5087 C C . ASN A 1 659 ? 8.312 1.300 -4.905 1.00 90.38 659 ASN A C 1
ATOM 5089 O O . ASN A 1 659 ? 8.696 2.173 -4.133 1.00 90.38 659 ASN A O 1
ATOM 5093 N N . ARG A 1 660 ? 8.749 0.037 -4.793 1.00 88.50 660 ARG A N 1
ATOM 5094 C CA . ARG A 1 660 ? 9.672 -0.438 -3.750 1.00 88.50 660 ARG A CA 1
ATOM 5095 C C . ARG A 1 660 ? 10.847 -1.197 -4.334 1.00 88.50 660 ARG A C 1
ATOM 5097 O O . ARG A 1 660 ? 10.687 -1.990 -5.250 1.00 88.50 660 ARG A O 1
ATOM 5104 N N . ASN A 1 661 ? 12.021 -0.983 -3.756 1.00 89.69 661 ASN A N 1
ATOM 5105 C CA . ASN A 1 661 ? 13.295 -1.537 -4.219 1.00 89.69 661 ASN A CA 1
ATOM 5106 C C . ASN A 1 661 ? 14.220 -1.945 -3.058 1.00 89.69 661 ASN A C 1
ATOM 5108 O O . ASN A 1 661 ? 15.441 -1.953 -3.206 1.00 89.69 661 ASN A O 1
ATOM 5112 N N . PHE A 1 662 ? 13.648 -2.285 -1.900 1.00 81.88 662 PHE A N 1
ATOM 5113 C CA . PHE A 1 662 ? 14.414 -2.784 -0.759 1.00 81.88 662 PHE A CA 1
ATOM 5114 C C . PHE A 1 662 ? 15.225 -4.037 -1.127 1.00 81.88 662 PHE A C 1
ATOM 5116 O O . PHE A 1 662 ? 14.788 -4.876 -1.920 1.00 81.88 662 PHE A O 1
ATOM 5123 N N . GLU A 1 663 ? 16.417 -4.170 -0.545 1.00 76.19 663 GLU A N 1
ATOM 5124 C CA . GLU A 1 663 ? 17.289 -5.326 -0.774 1.00 76.19 663 GLU A CA 1
ATOM 5125 C C . GLU A 1 663 ? 16.568 -6.629 -0.379 1.00 76.19 663 GLU A C 1
ATOM 5127 O O . GLU A 1 663 ? 16.002 -6.734 0.707 1.00 76.19 663 GLU A O 1
ATOM 5132 N N . GLY A 1 664 ? 16.549 -7.616 -1.281 1.00 74.31 664 GLY A N 1
ATOM 5133 C CA . GLY A 1 664 ? 15.859 -8.896 -1.075 1.00 74.31 664 GLY A CA 1
ATOM 5134 C C . GLY A 1 664 ? 14.351 -8.893 -1.355 1.00 74.31 664 GLY A C 1
ATOM 5135 O O . GLY A 1 664 ? 13.740 -9.958 -1.303 1.00 74.31 664 GLY A O 1
ATOM 5136 N N . ARG A 1 665 ? 13.743 -7.743 -1.689 1.00 82.50 665 ARG A N 1
ATOM 5137 C CA . ARG A 1 665 ? 12.320 -7.670 -2.064 1.00 82.50 665 ARG A CA 1
ATOM 5138 C C . ARG A 1 665 ? 12.057 -8.138 -3.494 1.00 82.50 665 ARG A C 1
ATOM 5140 O O . ARG A 1 665 ? 11.100 -8.864 -3.713 1.00 82.50 665 ARG A O 1
ATOM 5147 N N . ILE A 1 666 ? 12.858 -7.679 -4.456 1.00 88.50 666 ILE A N 1
ATOM 5148 C CA . ILE A 1 666 ? 12.588 -7.899 -5.887 1.00 88.50 666 ILE A CA 1
ATOM 5149 C C . ILE A 1 666 ? 12.953 -9.316 -6.309 1.00 88.50 666 ILE A C 1
ATOM 5151 O O . ILE A 1 666 ? 12.124 -10.026 -6.871 1.00 88.50 666 ILE A O 1
ATOM 5155 N N . HIS A 1 667 ? 14.189 -9.724 -6.036 1.00 88.94 667 HIS A N 1
ATOM 5156 C CA . HIS A 1 667 ? 14.685 -11.070 -6.279 1.00 88.94 667 HIS A CA 1
ATOM 5157 C C . HIS A 1 667 ? 15.877 -11.340 -5.337 1.00 88.94 667 HIS A C 1
ATOM 5159 O O . HIS A 1 667 ? 16.630 -10.405 -5.041 1.00 88.94 667 HIS A O 1
ATOM 5165 N N . PRO A 1 668 ? 16.100 -12.581 -4.860 1.00 84.00 668 PRO A N 1
ATOM 5166 C CA . PRO A 1 668 ? 17.212 -12.893 -3.952 1.00 84.00 668 PRO A CA 1
ATOM 5167 C C . PRO A 1 668 ? 18.602 -12.552 -4.515 1.00 84.00 668 PRO A C 1
ATOM 5169 O O . PRO A 1 668 ? 19.501 -12.180 -3.761 1.00 84.00 668 PRO A O 1
ATOM 5172 N N . HIS A 1 669 ? 18.758 -12.635 -5.840 1.00 89.62 669 HIS A N 1
ATOM 5173 C CA . HIS A 1 669 ? 20.023 -12.409 -6.558 1.00 89.62 669 HIS A CA 1
ATOM 5174 C C . HIS A 1 669 ? 20.189 -11.000 -7.152 1.00 89.62 669 HIS A C 1
ATOM 5176 O O . HIS A 1 669 ? 21.175 -10.745 -7.839 1.00 89.62 669 HIS A O 1
ATOM 5182 N N . THR A 1 670 ? 19.271 -10.063 -6.879 1.00 92.25 670 THR A N 1
ATOM 5183 C CA . THR A 1 670 ? 19.430 -8.644 -7.253 1.00 92.25 670 THR A CA 1
ATOM 5184 C C . THR A 1 670 ? 19.697 -7.784 -6.018 1.00 92.25 670 THR A C 1
ATOM 5186 O O . THR A 1 670 ? 18.795 -7.308 -5.323 1.00 92.25 670 THR A O 1
ATOM 5189 N N . ARG A 1 671 ? 20.986 -7.568 -5.725 1.00 89.69 671 ARG A N 1
ATOM 5190 C CA . ARG A 1 671 ? 21.433 -6.749 -4.579 1.00 89.69 671 ARG A CA 1
ATOM 5191 C C . ARG A 1 671 ? 21.254 -5.245 -4.811 1.00 89.69 671 ARG A C 1
ATOM 5193 O O . ARG A 1 671 ? 21.277 -4.473 -3.851 1.00 89.69 671 ARG A O 1
ATOM 5200 N N . ALA A 1 672 ? 21.100 -4.826 -6.065 1.00 94.94 672 ALA A N 1
ATOM 5201 C CA . ALA A 1 672 ? 20.784 -3.458 -6.454 1.00 94.94 672 ALA A CA 1
ATOM 5202 C C . ALA A 1 672 ? 19.460 -3.428 -7.218 1.00 94.94 672 ALA A C 1
ATOM 5204 O O . ALA A 1 672 ? 19.289 -4.179 -8.174 1.00 94.94 672 ALA A O 1
ATOM 5205 N N . ASN A 1 673 ? 18.519 -2.581 -6.804 1.00 97.25 673 ASN A N 1
ATOM 5206 C CA . ASN A 1 673 ? 17.224 -2.465 -7.464 1.00 97.25 673 ASN A CA 1
ATOM 5207 C C . ASN A 1 673 ? 16.876 -0.992 -7.710 1.00 97.25 673 ASN A C 1
ATOM 5209 O O . ASN A 1 673 ? 16.940 -0.162 -6.799 1.00 97.25 673 ASN A O 1
ATOM 5213 N N . TYR A 1 674 ? 16.493 -0.669 -8.943 1.00 98.31 674 TYR A N 1
ATOM 5214 C CA . TYR A 1 674 ? 16.203 0.697 -9.369 1.00 98.31 674 TYR A CA 1
ATOM 5215 C C . TYR A 1 674 ? 14.757 0.833 -9.834 1.00 98.31 674 TYR A C 1
ATOM 5217 O O . TYR A 1 674 ? 14.307 0.101 -10.715 1.00 98.31 674 TYR A O 1
ATOM 5225 N N . LEU A 1 675 ? 14.047 1.786 -9.232 1.00 98.44 675 LEU A N 1
ATOM 5226 C CA . LEU A 1 675 ? 12.740 2.235 -9.695 1.00 98.44 675 LEU A CA 1
ATOM 5227 C C . LEU A 1 675 ? 12.943 3.192 -10.862 1.00 98.44 675 LEU A C 1
ATOM 5229 O O . LEU A 1 675 ? 13.727 4.134 -10.738 1.00 98.44 675 LEU A O 1
ATOM 5233 N N . ALA A 1 676 ? 12.262 2.949 -11.973 1.00 98.00 676 ALA A N 1
ATOM 5234 C CA . ALA A 1 676 ? 12.419 3.723 -13.197 1.00 98.00 676 ALA A CA 1
ATOM 5235 C C . ALA A 1 676 ? 11.099 3.793 -13.975 1.00 98.00 676 ALA A C 1
ATOM 5237 O O . ALA A 1 676 ? 10.220 2.951 -13.790 1.00 98.00 676 ALA A O 1
ATOM 5238 N N . SER A 1 677 ? 10.952 4.770 -14.872 1.00 98.06 677 SER A N 1
ATOM 5239 C CA . SER A 1 677 ? 9.806 4.780 -15.788 1.00 98.06 677 SER A CA 1
ATOM 5240 C C . SER A 1 677 ? 9.828 3.542 -16.698 1.00 98.06 677 SER A C 1
ATOM 5242 O O . SER A 1 677 ? 10.910 3.030 -17.000 1.00 98.06 677 SER A O 1
ATOM 5244 N N . PRO A 1 678 ? 8.672 3.062 -17.193 1.00 98.50 678 PRO A N 1
ATOM 5245 C CA . PRO A 1 678 ? 8.619 2.002 -18.202 1.00 98.50 678 PRO A CA 1
ATOM 5246 C C . PRO A 1 678 ? 9.569 2.219 -19.398 1.00 98.50 678 PRO A C 1
ATOM 5248 O O . PRO A 1 678 ? 10.180 1.266 -19.877 1.00 98.50 678 PRO A O 1
ATOM 5251 N N . LEU A 1 679 ? 9.773 3.472 -19.828 1.00 98.25 679 LEU A N 1
ATOM 5252 C CA . LEU A 1 679 ? 10.730 3.837 -20.880 1.00 98.25 679 LEU A CA 1
ATOM 5253 C C . LEU A 1 679 ? 12.177 3.527 -20.469 1.00 98.25 679 LEU A C 1
ATOM 5255 O O . LEU A 1 679 ? 12.924 2.904 -21.223 1.00 98.25 679 LEU A O 1
ATOM 5259 N N . LEU A 1 680 ? 12.567 3.933 -19.257 1.00 98.44 680 LEU A N 1
ATOM 5260 C CA . LEU A 1 680 ? 13.906 3.679 -18.726 1.00 98.44 680 LEU A CA 1
ATOM 5261 C C . LEU A 1 680 ? 14.143 2.196 -18.422 1.00 98.44 680 LEU A C 1
ATOM 5263 O O . LEU A 1 680 ? 15.267 1.730 -18.585 1.00 98.44 680 LEU A O 1
ATOM 5267 N N . VAL A 1 681 ? 13.112 1.431 -18.046 1.00 98.75 681 VAL A N 1
ATOM 5268 C CA . VAL A 1 681 ? 13.224 -0.034 -17.910 1.00 98.75 681 VAL A CA 1
ATOM 5269 C C . VAL A 1 681 ? 13.683 -0.657 -19.232 1.00 98.75 681 VAL A C 1
ATOM 5271 O O . VAL A 1 681 ? 14.621 -1.453 -19.236 1.00 98.75 681 VAL A O 1
ATOM 5274 N N . ILE A 1 682 ? 13.079 -0.260 -20.358 1.00 98.75 682 ILE A N 1
ATOM 5275 C CA . ILE A 1 682 ? 13.487 -0.737 -21.688 1.00 98.75 682 ILE A CA 1
ATOM 5276 C C . ILE A 1 682 ? 14.896 -0.245 -22.034 1.00 98.75 682 ILE A C 1
ATOM 5278 O O . ILE A 1 682 ? 15.716 -1.037 -22.496 1.00 98.75 682 ILE A O 1
ATOM 5282 N N . ALA A 1 683 ? 15.213 1.027 -21.772 1.00 98.56 683 ALA A N 1
ATOM 5283 C CA . ALA A 1 683 ? 16.540 1.581 -22.045 1.00 98.56 683 ALA A CA 1
ATOM 5284 C C . ALA A 1 683 ? 17.658 0.814 -21.312 1.00 98.56 683 ALA A C 1
ATOM 5286 O O . ALA A 1 683 ? 18.647 0.420 -21.931 1.00 98.56 683 ALA A O 1
ATOM 5287 N N . TYR A 1 684 ? 17.480 0.531 -20.017 1.00 98.69 684 TYR A N 1
ATOM 5288 C CA . TYR A 1 684 ? 18.436 -0.257 -19.233 1.00 98.69 684 TYR A CA 1
ATOM 5289 C C . TYR A 1 684 ? 18.468 -1.736 -19.634 1.00 98.69 684 TYR A C 1
ATOM 5291 O O . TYR A 1 684 ? 19.526 -2.359 -19.545 1.00 98.69 684 TYR A O 1
ATOM 5299 N N . ALA A 1 685 ? 17.354 -2.304 -20.109 1.00 98.69 685 ALA A N 1
ATOM 5300 C CA . ALA A 1 685 ? 17.342 -3.656 -20.667 1.00 98.69 685 ALA A CA 1
ATOM 5301 C C . ALA A 1 685 ? 18.182 -3.745 -21.951 1.00 98.69 685 ALA A C 1
ATOM 5303 O O . ALA A 1 685 ? 18.960 -4.684 -22.106 1.00 98.69 685 ALA A O 1
ATOM 5304 N N . ILE A 1 686 ? 18.067 -2.756 -22.845 1.00 98.62 686 ILE A N 1
ATOM 5305 C CA . ILE A 1 686 ? 18.868 -2.675 -24.077 1.00 98.62 686 ILE A CA 1
ATOM 5306 C C . ILE A 1 686 ? 20.350 -2.482 -23.735 1.00 98.62 686 ILE A C 1
ATOM 5308 O O . ILE A 1 686 ? 21.197 -3.194 -24.267 1.00 98.62 686 ILE A O 1
ATOM 5312 N N . ALA A 1 687 ? 20.663 -1.564 -22.815 1.00 98.31 687 ALA A N 1
ATOM 5313 C CA . ALA A 1 687 ? 22.037 -1.323 -22.375 1.00 98.31 687 ALA A CA 1
ATOM 5314 C C . ALA A 1 687 ? 22.657 -2.531 -21.644 1.00 98.31 687 ALA A C 1
ATOM 5316 O O . ALA A 1 687 ? 23.874 -2.711 -21.651 1.00 98.31 687 ALA A O 1
ATOM 5317 N N . GLY A 1 688 ? 21.836 -3.343 -20.966 1.00 98.38 688 GLY A N 1
ATOM 5318 C CA . GLY A 1 688 ? 22.264 -4.512 -20.191 1.00 98.38 688 GLY A CA 1
ATOM 5319 C C . GLY A 1 688 ? 23.044 -4.183 -18.911 1.00 98.38 688 GLY A C 1
ATOM 5320 O O . GLY A 1 688 ? 23.536 -5.089 -18.233 1.00 98.38 688 GLY A O 1
ATOM 5321 N N . THR A 1 689 ? 23.170 -2.904 -18.554 1.00 98.31 689 THR A N 1
ATOM 5322 C CA . THR A 1 689 ? 23.902 -2.429 -17.374 1.00 98.31 689 THR A CA 1
ATOM 5323 C C . THR A 1 689 ? 23.352 -1.094 -16.882 1.00 98.31 689 THR A C 1
ATOM 5325 O O . THR A 1 689 ? 22.921 -0.271 -17.685 1.00 98.31 689 THR A O 1
ATOM 5328 N N . VAL A 1 690 ? 23.404 -0.859 -15.569 1.00 97.94 690 VAL A N 1
ATOM 5329 C CA . VAL A 1 690 ? 23.180 0.477 -14.984 1.00 97.94 690 VAL A CA 1
ATOM 5330 C C . VAL A 1 690 ? 24.458 1.328 -14.940 1.00 97.94 690 VAL A C 1
ATOM 5332 O O . VAL A 1 690 ? 24.392 2.525 -14.676 1.00 97.94 690 VAL A O 1
ATOM 5335 N N . ASP A 1 691 ? 25.622 0.727 -15.213 1.00 96.94 691 ASP A N 1
ATOM 5336 C CA . ASP A 1 691 ? 26.925 1.403 -15.328 1.00 96.94 691 ASP A CA 1
ATOM 5337 C C . ASP A 1 691 ? 27.111 2.034 -16.725 1.00 96.94 691 ASP A C 1
ATOM 5339 O O . ASP A 1 691 ? 28.055 1.710 -17.446 1.00 96.94 691 ASP A O 1
ATOM 5343 N N . ILE A 1 692 ? 26.179 2.903 -17.127 1.00 97.56 692 ILE A N 1
ATOM 5344 C CA . ILE A 1 692 ? 26.148 3.579 -18.434 1.00 97.56 692 ILE A CA 1
ATOM 5345 C C . ILE A 1 692 ? 25.810 5.067 -18.273 1.00 97.56 692 ILE A C 1
ATOM 5347 O O . ILE A 1 692 ? 24.953 5.432 -17.468 1.00 97.56 692 ILE A O 1
ATOM 5351 N N . ASP A 1 693 ? 26.490 5.920 -19.036 1.00 96.88 693 ASP A N 1
ATOM 5352 C CA . ASP A 1 693 ? 26.174 7.339 -19.215 1.00 96.88 693 ASP A CA 1
ATOM 5353 C C . ASP A 1 693 ? 25.453 7.512 -20.562 1.00 96.88 693 ASP A C 1
ATOM 5355 O O . ASP A 1 693 ? 26.084 7.479 -21.617 1.00 96.88 693 ASP A O 1
ATOM 5359 N N . PHE A 1 694 ? 24.125 7.672 -20.538 1.00 95.81 694 PHE A N 1
ATOM 5360 C CA . PHE A 1 694 ? 23.307 7.732 -21.758 1.00 95.81 694 PHE A CA 1
ATOM 5361 C C . PHE A 1 694 ? 23.583 8.950 -22.656 1.00 95.81 694 PHE A C 1
ATOM 5363 O O . PHE A 1 694 ? 23.173 8.932 -23.819 1.00 95.81 694 PHE A O 1
ATOM 5370 N N . GLU A 1 695 ? 24.256 9.992 -22.153 1.00 92.50 695 GLU A N 1
ATOM 5371 C CA . GLU A 1 695 ? 24.643 11.154 -22.965 1.00 92.50 695 GLU A CA 1
ATOM 5372 C C . GLU A 1 695 ? 25.936 10.895 -23.744 1.00 92.50 695 GLU A C 1
ATOM 5374 O O . GLU A 1 695 ? 26.133 11.438 -24.832 1.00 92.50 695 GLU A O 1
ATOM 5379 N N . LYS A 1 696 ? 26.831 10.064 -23.196 1.00 95.62 696 LYS A N 1
ATOM 5380 C CA . LYS A 1 696 ? 28.184 9.858 -23.741 1.00 95.62 696 LYS A CA 1
ATOM 5381 C C . LYS A 1 696 ? 28.383 8.495 -24.389 1.00 95.62 696 LYS A C 1
ATOM 5383 O O . LYS A 1 696 ? 29.245 8.354 -25.256 1.00 95.62 696 LYS A O 1
ATOM 5388 N N . GLU A 1 697 ? 27.599 7.500 -23.996 1.00 97.56 697 GLU A N 1
ATOM 5389 C CA . GLU A 1 697 ? 27.722 6.118 -24.449 1.00 97.56 697 GLU A CA 1
ATOM 5390 C C . GLU A 1 697 ? 26.485 5.702 -25.263 1.00 97.56 697 GLU A C 1
ATOM 5392 O O . GLU A 1 697 ? 25.355 5.874 -24.801 1.00 97.56 697 GLU A O 1
ATOM 5397 N N . PRO A 1 698 ? 26.666 5.139 -26.472 1.00 97.56 698 PRO A N 1
ATOM 5398 C CA . PRO A 1 698 ? 25.545 4.657 -27.266 1.00 97.56 698 PRO A CA 1
ATOM 5399 C C . PRO A 1 698 ? 24.946 3.378 -26.664 1.00 97.56 698 PRO A C 1
ATOM 5401 O O . PRO A 1 698 ? 25.665 2.526 -26.139 1.00 97.56 698 PRO A O 1
ATOM 5404 N N . LEU A 1 699 ? 23.633 3.198 -26.826 1.00 96.50 699 LEU A N 1
ATOM 5405 C CA . LEU A 1 699 ? 22.917 1.960 -26.487 1.00 96.50 699 LEU A CA 1
ATOM 5406 C C . LEU A 1 699 ? 23.339 0.786 -27.378 1.00 96.50 699 LEU A C 1
ATOM 5408 O O . LEU A 1 699 ? 23.282 -0.372 -26.977 1.00 96.50 699 LEU A O 1
ATOM 5412 N N . GLY A 1 700 ? 23.737 1.094 -28.608 1.00 94.56 700 GLY A N 1
ATOM 5413 C CA . GLY A 1 700 ? 24.175 0.130 -29.601 1.00 94.56 700 GLY A CA 1
ATOM 5414 C C . GLY A 1 700 ? 24.487 0.821 -30.920 1.00 94.56 700 GLY A C 1
ATOM 5415 O O . GLY A 1 700 ? 24.688 2.037 -30.974 1.00 94.56 700 GLY A O 1
ATOM 5416 N N . ARG A 1 701 ? 24.544 0.043 -31.998 1.00 93.44 701 ARG A N 1
ATOM 5417 C CA . ARG A 1 701 ? 24.803 0.550 -33.348 1.00 93.44 701 ARG A CA 1
ATOM 5418 C C . ARG A 1 701 ? 23.753 0.023 -34.315 1.00 93.44 701 ARG A C 1
ATOM 5420 O O . ARG A 1 701 ? 23.325 -1.122 -34.186 1.00 93.44 701 ARG A O 1
ATOM 5427 N N . ARG A 1 702 ? 23.378 0.854 -35.289 1.00 91.12 702 ARG A N 1
ATOM 5428 C CA . ARG A 1 702 ? 22.576 0.444 -36.450 1.00 91.12 702 ARG A CA 1
ATOM 5429 C C . ARG A 1 702 ? 23.360 -0.561 -37.301 1.00 91.12 702 ARG A C 1
ATOM 5431 O O . ARG A 1 702 ? 24.573 -0.706 -37.150 1.00 91.12 702 ARG A O 1
ATOM 5438 N N . LEU A 1 703 ? 22.677 -1.204 -38.250 1.00 87.31 703 LEU A N 1
ATOM 5439 C CA . LEU A 1 703 ? 23.310 -2.111 -39.219 1.00 87.31 703 LEU A CA 1
ATOM 5440 C C . LEU A 1 703 ? 24.415 -1.429 -40.046 1.00 87.31 703 LEU A C 1
ATOM 5442 O O . LEU A 1 703 ? 25.375 -2.085 -40.431 1.00 87.31 703 LEU A O 1
ATOM 5446 N N . ASP A 1 704 ? 24.303 -0.119 -40.280 1.00 90.38 704 ASP A N 1
ATOM 5447 C CA . ASP A 1 704 ? 25.308 0.695 -40.978 1.00 90.38 704 ASP A CA 1
ATOM 5448 C C . ASP A 1 704 ? 26.489 1.136 -40.084 1.00 90.38 704 ASP A C 1
ATOM 5450 O O . ASP A 1 704 ? 27.402 1.816 -40.546 1.00 90.38 704 ASP A O 1
ATOM 5454 N N . GLY A 1 705 ? 26.493 0.752 -38.801 1.00 91.25 705 GLY A N 1
ATOM 5455 C CA . GLY A 1 705 ? 27.528 1.097 -37.827 1.00 91.25 705 GLY A CA 1
ATOM 5456 C C . GLY A 1 705 ? 27.301 2.408 -37.063 1.00 91.25 705 GLY A C 1
ATOM 5457 O O . GLY A 1 705 ? 28.054 2.678 -36.117 1.00 91.25 705 GLY A O 1
ATOM 5458 N N . THR A 1 706 ? 26.274 3.195 -37.401 1.00 95.25 706 THR A N 1
ATOM 5459 C CA . THR A 1 706 ? 25.957 4.474 -36.741 1.00 95.25 706 THR A CA 1
ATOM 5460 C C . THR A 1 706 ? 25.592 4.250 -35.269 1.00 95.25 706 THR A C 1
ATOM 5462 O O . THR A 1 706 ? 24.749 3.392 -34.984 1.00 95.25 706 THR A O 1
ATOM 5465 N N . PRO A 1 707 ? 26.211 4.977 -34.316 1.00 97.25 707 PRO A N 1
ATOM 5466 C CA . PRO A 1 707 ? 25.855 4.877 -32.903 1.00 97.25 707 PRO A CA 1
ATOM 5467 C C . PRO A 1 707 ? 24.420 5.361 -32.666 1.00 97.25 707 PRO A C 1
ATOM 5469 O O . PRO A 1 707 ? 23.999 6.353 -33.254 1.00 97.25 707 PRO A O 1
ATOM 5472 N N . VAL A 1 708 ? 23.683 4.661 -31.804 1.00 97.94 708 VAL A N 1
ATOM 5473 C CA . VAL A 1 708 ? 22.326 5.042 -31.386 1.00 97.94 708 VAL A CA 1
ATOM 5474 C C . VAL A 1 708 ? 22.357 5.408 -29.910 1.00 97.94 708 VAL A C 1
ATOM 5476 O O . VAL A 1 708 ? 22.663 4.563 -29.067 1.00 97.94 708 VAL A O 1
ATOM 5479 N N . TYR A 1 709 ? 22.037 6.656 -29.598 1.00 97.94 709 TYR A N 1
ATOM 5480 C CA . TYR A 1 709 ? 21.932 7.183 -28.241 1.00 97.94 709 TYR A CA 1
ATOM 5481 C C . TYR A 1 709 ? 20.485 7.120 -27.745 1.00 97.94 709 TYR A C 1
ATOM 5483 O O . TYR A 1 709 ? 19.543 7.001 -28.530 1.00 97.94 709 TYR A O 1
ATOM 5491 N N . LEU A 1 710 ? 20.285 7.228 -26.427 1.00 96.69 710 LEU A N 1
ATOM 5492 C CA . LEU A 1 710 ? 18.940 7.192 -25.841 1.00 96.69 710 LEU A CA 1
ATOM 5493 C C . LEU A 1 710 ? 18.038 8.306 -26.397 1.00 96.69 710 LEU A C 1
ATOM 5495 O O . LEU A 1 710 ? 16.872 8.061 -26.701 1.00 96.69 710 LEU A O 1
ATOM 5499 N N . GLN A 1 711 ? 18.590 9.507 -26.584 1.00 95.38 711 GLN A N 1
ATOM 5500 C CA . GLN A 1 711 ? 17.868 10.653 -27.144 1.00 95.38 711 GLN A CA 1
ATOM 5501 C C . GLN A 1 711 ? 17.334 10.404 -28.566 1.00 95.38 711 GLN A C 1
ATOM 5503 O O . GLN A 1 711 ? 16.293 10.949 -28.922 1.00 95.38 711 GLN A O 1
ATOM 5508 N N . ASP A 1 712 ? 17.995 9.548 -29.355 1.00 96.19 712 ASP A N 1
ATOM 5509 C CA . ASP A 1 712 ? 17.617 9.279 -30.750 1.00 96.19 712 ASP A CA 1
ATOM 5510 C C . ASP A 1 712 ? 16.319 8.463 -30.849 1.00 96.19 712 ASP A C 1
ATOM 5512 O O . ASP A 1 712 ? 15.648 8.469 -31.881 1.00 96.19 712 ASP A O 1
ATOM 5516 N N . ILE A 1 713 ? 15.974 7.738 -29.781 1.00 97.12 713 ILE A N 1
ATOM 5517 C CA . ILE A 1 713 ? 14.822 6.831 -29.725 1.00 97.12 713 ILE A CA 1
ATOM 5518 C C . ILE A 1 713 ? 13.756 7.271 -28.714 1.00 97.12 713 ILE A C 1
ATOM 5520 O O . ILE A 1 713 ? 12.689 6.654 -28.651 1.00 97.12 713 ILE A O 1
ATOM 5524 N N . TRP A 1 714 ? 14.006 8.328 -27.935 1.00 97.19 714 TRP A N 1
ATOM 5525 C CA . TRP A 1 714 ? 13.093 8.787 -26.890 1.00 97.19 714 TRP A CA 1
ATOM 5526 C C . TRP A 1 714 ? 11.864 9.511 -27.477 1.00 97.19 714 TRP A C 1
ATOM 5528 O O . TRP A 1 714 ? 12.010 10.513 -28.182 1.00 97.19 714 TRP A O 1
ATOM 5538 N N . PRO A 1 715 ? 10.629 9.053 -27.202 1.00 96.69 715 PRO A N 1
ATOM 5539 C CA . PRO A 1 715 ? 9.427 9.739 -27.665 1.00 96.69 715 PRO A CA 1
ATOM 5540 C C . PRO A 1 715 ? 9.150 11.010 -26.849 1.00 96.69 715 PRO A C 1
ATOM 5542 O O . PRO A 1 715 ? 9.251 11.020 -25.625 1.00 96.69 715 PRO A O 1
ATOM 5545 N N . THR A 1 716 ? 8.742 12.090 -27.518 1.00 93.62 716 THR A N 1
ATOM 5546 C CA . THR A 1 716 ? 8.302 13.320 -26.840 1.00 93.62 716 THR A CA 1
ATOM 5547 C C . THR A 1 716 ? 6.914 13.141 -26.219 1.00 93.62 716 THR A C 1
ATOM 5549 O O . THR A 1 716 ? 6.068 12.425 -26.764 1.00 93.62 716 THR A O 1
ATOM 5552 N N . ARG A 1 717 ? 6.628 13.860 -25.124 1.00 88.75 717 ARG A N 1
ATOM 5553 C CA . ARG A 1 717 ? 5.312 13.853 -24.454 1.00 88.75 717 ARG A CA 1
ATOM 5554 C C . ARG A 1 717 ? 4.160 14.191 -25.408 1.00 88.75 717 ARG A C 1
ATOM 5556 O O . ARG A 1 717 ? 3.121 13.546 -25.348 1.00 88.75 717 ARG A O 1
ATOM 5563 N N . SER A 1 718 ? 4.364 15.115 -26.350 1.00 89.62 718 SER A N 1
ATOM 5564 C CA . SER A 1 718 ? 3.364 15.465 -27.372 1.00 89.62 718 SER A CA 1
ATOM 5565 C C . SER A 1 718 ? 3.012 14.298 -28.305 1.00 89.62 718 SER A C 1
ATOM 5567 O O . SER A 1 718 ? 1.840 14.087 -28.613 1.00 89.62 718 SER A O 1
ATOM 5569 N N . LYS A 1 719 ? 4.004 13.497 -28.723 1.00 93.31 719 LYS A N 1
ATOM 5570 C CA . LYS A 1 719 ? 3.771 12.289 -29.533 1.00 93.31 719 LYS A CA 1
ATOM 5571 C C . LYS A 1 719 ? 3.011 11.229 -28.739 1.00 93.31 719 LYS A C 1
ATOM 5573 O O . LYS A 1 719 ? 2.112 10.600 -29.285 1.00 93.31 719 LYS A O 1
ATOM 5578 N N . ILE A 1 720 ? 3.353 11.057 -27.463 1.00 94.88 720 ILE A N 1
ATOM 5579 C CA . ILE A 1 720 ? 2.665 10.128 -26.559 1.00 94.88 720 ILE A CA 1
ATOM 5580 C C . ILE A 1 720 ? 1.194 10.531 -26.397 1.00 94.88 720 ILE A C 1
ATOM 5582 O O . ILE A 1 720 ? 0.314 9.706 -26.622 1.00 94.88 720 ILE A O 1
ATOM 5586 N N . GLN A 1 721 ? 0.923 11.803 -26.088 1.00 90.38 721 GLN A N 1
ATOM 5587 C CA . GLN A 1 721 ? -0.435 12.322 -25.890 1.00 90.38 721 GLN A CA 1
ATOM 5588 C C . GLN A 1 721 ? -1.319 12.150 -27.132 1.00 90.38 721 GLN A C 1
ATOM 5590 O O . GLN A 1 721 ? -2.484 11.786 -27.006 1.00 90.38 721 GLN A O 1
ATOM 5595 N N . ALA A 1 722 ? -0.769 12.358 -28.333 1.00 91.62 722 ALA A N 1
ATOM 5596 C CA . ALA A 1 722 ? -1.511 12.152 -29.577 1.00 91.62 722 ALA A CA 1
ATOM 5597 C C . ALA A 1 722 ? -1.932 10.682 -29.777 1.00 91.62 722 ALA A C 1
ATOM 5599 O O . ALA A 1 722 ? -3.027 10.407 -30.267 1.00 91.62 722 ALA A O 1
ATOM 5600 N N . VAL A 1 723 ? -1.076 9.731 -29.388 1.00 95.56 723 VAL A N 1
ATOM 5601 C CA . VAL A 1 723 ? -1.392 8.294 -29.424 1.00 95.56 723 VAL A CA 1
ATOM 5602 C C . VAL A 1 723 ? -2.410 7.952 -28.334 1.00 95.56 723 VAL A C 1
ATOM 5604 O O . VAL A 1 723 ? -3.393 7.270 -28.610 1.00 95.56 723 VAL A O 1
ATOM 5607 N N . GLU A 1 724 ? -2.231 8.475 -27.124 1.00 93.50 724 GLU A N 1
ATOM 5608 C CA . GLU A 1 724 ? -3.140 8.257 -25.996 1.00 93.50 724 GLU A CA 1
ATOM 5609 C C . GLU A 1 724 ? -4.570 8.723 -26.300 1.00 93.50 724 GLU A C 1
ATOM 5611 O O . GLU A 1 724 ? -5.507 7.938 -26.174 1.00 93.50 724 GLU A O 1
ATOM 5616 N N . GLN A 1 725 ? -4.741 9.952 -26.797 1.00 89.94 725 GLN A N 1
ATOM 5617 C CA . GLN A 1 725 ? -6.053 10.499 -27.169 1.00 89.94 725 GLN A CA 1
ATOM 5618 C C . GLN A 1 725 ? -6.757 9.680 -28.257 1.00 89.94 725 GLN A C 1
ATOM 5620 O O . GLN A 1 725 ? -7.984 9.628 -28.297 1.00 89.94 725 GLN A O 1
ATOM 5625 N N . LYS A 1 726 ? -5.986 9.056 -29.153 1.00 93.81 726 LYS A N 1
ATOM 5626 C CA . LYS A 1 726 ? -6.528 8.263 -30.256 1.00 93.81 726 LYS A CA 1
ATOM 5627 C C . LYS A 1 726 ? -6.943 6.859 -29.818 1.00 93.81 726 LYS A C 1
ATOM 5629 O O . LYS A 1 726 ? -7.962 6.365 -30.294 1.00 93.81 726 LYS A O 1
ATOM 5634 N N . TYR A 1 727 ? -6.143 6.209 -28.975 1.00 94.62 727 TYR A N 1
ATOM 5635 C CA . TYR A 1 727 ? -6.297 4.781 -28.690 1.00 94.62 727 TYR A CA 1
ATOM 5636 C C . TYR A 1 727 ? -6.848 4.474 -27.297 1.00 94.62 727 TYR A C 1
ATOM 5638 O O . TYR A 1 727 ? -7.283 3.356 -27.093 1.00 94.62 727 TYR A O 1
ATOM 5646 N N . VAL A 1 728 ? -6.891 5.406 -26.341 1.00 93.25 728 VAL A N 1
ATOM 5647 C CA . VAL A 1 728 ? -7.446 5.136 -25.000 1.00 93.25 728 VAL A CA 1
ATOM 5648 C C . VAL A 1 728 ? -8.888 5.639 -24.924 1.00 93.25 728 VAL A C 1
ATOM 5650 O O . VAL A 1 728 ? -9.148 6.783 -24.542 1.00 93.25 728 VAL A O 1
ATOM 5653 N N . ILE A 1 729 ? -9.832 4.777 -25.316 1.00 92.06 729 ILE A N 1
ATOM 5654 C CA . ILE A 1 729 ? -11.246 5.134 -25.532 1.00 92.06 729 ILE A CA 1
ATOM 5655 C C . ILE A 1 729 ? -12.218 4.375 -24.601 1.00 92.06 729 ILE A C 1
ATOM 5657 O O . ILE A 1 729 ? -11.935 3.237 -24.220 1.00 92.06 729 ILE A O 1
ATOM 5661 N N . PRO A 1 730 ? -13.415 4.931 -24.301 1.00 91.81 730 PRO A N 1
ATOM 5662 C CA . PRO A 1 730 ? -14.395 4.317 -23.387 1.00 91.81 730 PRO A CA 1
ATOM 5663 C C . PRO A 1 730 ? -14.852 2.900 -23.732 1.00 91.81 730 PRO A C 1
ATOM 5665 O O . PRO A 1 730 ? -15.162 2.107 -22.839 1.00 91.81 730 PRO A O 1
ATOM 5668 N N . ALA A 1 731 ? -14.888 2.565 -25.024 1.00 90.00 731 ALA A N 1
ATOM 5669 C CA . ALA A 1 731 ? -15.291 1.240 -25.486 1.00 90.00 731 ALA A CA 1
ATOM 5670 C C . ALA A 1 731 ? -14.397 0.130 -24.904 1.00 90.00 731 ALA A C 1
ATOM 5672 O O . ALA A 1 731 ? -14.907 -0.922 -24.526 1.00 90.00 731 ALA A O 1
ATOM 5673 N N . MET A 1 732 ? -13.095 0.395 -24.740 1.00 91.25 732 MET A N 1
ATOM 5674 C CA . MET A 1 732 ? -12.133 -0.574 -24.204 1.00 91.25 732 MET A CA 1
ATOM 5675 C C . MET A 1 732 ? -12.410 -0.897 -22.735 1.00 91.25 732 MET A C 1
ATOM 5677 O O . MET A 1 732 ? -12.441 -2.064 -22.350 1.00 91.25 732 MET A O 1
ATOM 5681 N N . PHE A 1 733 ? -12.671 0.128 -21.918 1.00 92.38 733 PHE A N 1
ATOM 5682 C CA . PHE A 1 733 ? -13.036 -0.056 -20.512 1.00 92.38 733 PHE A CA 1
ATOM 5683 C C . PHE A 1 733 ? -14.343 -0.837 -20.388 1.00 92.38 733 PHE A C 1
ATOM 5685 O O . PHE A 1 733 ? -14.418 -1.799 -19.628 1.00 92.38 733 PHE A O 1
ATOM 5692 N N . THR A 1 734 ? -15.350 -0.474 -21.184 1.00 90.19 734 THR A N 1
ATOM 5693 C CA . THR A 1 734 ? -16.645 -1.168 -21.187 1.00 90.19 734 THR A CA 1
ATOM 5694 C C . THR A 1 734 ? -16.476 -2.646 -21.541 1.00 90.19 734 THR A C 1
ATOM 5696 O O . THR A 1 734 ? -17.017 -3.512 -20.854 1.00 90.19 734 THR A O 1
ATOM 5699 N N . GLU A 1 735 ? -15.688 -2.959 -22.571 1.00 89.19 735 GLU A N 1
ATOM 5700 C CA . GLU A 1 735 ? -15.452 -4.342 -22.978 1.00 89.19 735 GLU A CA 1
ATOM 5701 C C . GLU A 1 735 ? -14.725 -5.153 -21.899 1.00 89.19 735 GLU A C 1
ATOM 5703 O O . GLU A 1 735 ? -15.199 -6.234 -21.532 1.00 89.19 735 GLU A O 1
ATOM 5708 N N . VAL A 1 736 ? -13.608 -4.637 -21.377 1.00 89.06 736 VAL A N 1
ATOM 5709 C CA . VAL A 1 736 ? -12.791 -5.331 -20.370 1.00 89.06 736 VAL A CA 1
ATOM 5710 C C . VAL A 1 736 ? -13.590 -5.542 -19.083 1.00 89.06 736 VAL A C 1
ATOM 5712 O O . VAL A 1 736 ? -13.676 -6.664 -18.578 1.00 89.06 736 VAL A O 1
ATOM 5715 N N . TYR A 1 737 ? -14.245 -4.494 -18.580 1.00 90.12 737 TYR A N 1
ATOM 5716 C CA . TYR A 1 737 ? -14.930 -4.545 -17.291 1.00 90.12 737 TYR A CA 1
ATOM 5717 C C . TYR A 1 737 ? -16.305 -5.222 -17.338 1.00 90.12 737 TYR A C 1
ATOM 5719 O O . TYR A 1 737 ? -16.736 -5.761 -16.324 1.00 90.12 737 TYR A O 1
ATOM 5727 N N . SER A 1 738 ? -16.954 -5.344 -18.505 1.00 86.50 738 SER A N 1
ATOM 5728 C CA . SER A 1 738 ? -18.196 -6.135 -18.637 1.00 86.50 738 SER A CA 1
ATOM 5729 C C . SER A 1 738 ? -18.030 -7.630 -18.307 1.00 86.50 738 SER A C 1
ATOM 5731 O O . SER A 1 738 ? -19.013 -8.341 -18.074 1.00 86.50 738 SER A O 1
ATOM 5733 N N . LYS A 1 739 ? -16.786 -8.128 -18.306 1.00 84.94 739 LYS A N 1
ATOM 5734 C CA . LYS A 1 739 ? -16.440 -9.538 -18.075 1.00 84.94 739 LYS A CA 1
ATOM 5735 C C . LYS A 1 739 ? -15.768 -9.771 -16.717 1.00 84.94 739 LYS A C 1
ATOM 5737 O O . LYS A 1 739 ? -15.583 -10.931 -16.350 1.00 84.94 739 LYS A O 1
ATOM 5742 N N . ILE A 1 740 ? -15.436 -8.713 -15.970 1.00 85.50 740 ILE A N 1
ATOM 5743 C CA . ILE A 1 740 ? -14.525 -8.806 -14.821 1.00 85.50 740 ILE A CA 1
ATOM 5744 C C . ILE A 1 740 ? -15.046 -9.730 -13.717 1.00 85.50 740 ILE A C 1
ATOM 5746 O O . ILE A 1 740 ? -14.310 -10.575 -13.228 1.00 85.50 740 ILE A O 1
ATOM 5750 N N . GLU A 1 741 ? -16.336 -9.660 -13.390 1.00 76.38 741 GLU A N 1
ATOM 5751 C CA . GLU A 1 741 ? -16.931 -10.472 -12.317 1.00 76.38 741 GLU A CA 1
ATOM 5752 C C . GLU A 1 741 ? -17.142 -11.940 -12.717 1.00 76.38 741 GLU A C 1
ATOM 5754 O O . GLU A 1 741 ? -17.226 -12.819 -11.859 1.00 76.38 741 GLU A O 1
ATOM 5759 N N . LYS A 1 742 ? -17.202 -12.238 -14.024 1.00 82.38 742 LYS A N 1
ATOM 5760 C CA . LYS A 1 742 ? -17.365 -13.616 -14.517 1.00 82.38 742 LYS A CA 1
ATOM 5761 C C . LYS A 1 742 ? -16.076 -14.417 -14.342 1.00 82.38 742 LYS A C 1
ATOM 5763 O O . LYS A 1 742 ? -16.134 -15.594 -13.989 1.00 82.38 742 LYS A O 1
ATOM 5768 N N . GLY A 1 743 ? -14.930 -13.773 -14.559 1.00 83.44 743 GLY A N 1
ATOM 5769 C CA . GLY A 1 743 ? -13.614 -14.402 -14.496 1.00 83.44 743 GLY A CA 1
ATOM 5770 C C . GLY A 1 743 ? -13.350 -15.412 -15.608 1.00 83.44 743 GLY A C 1
ATOM 5771 O O . GLY A 1 743 ? -14.117 -15.556 -16.562 1.00 83.44 743 GLY A O 1
ATOM 5772 N N . SER A 1 744 ? -12.228 -16.120 -15.481 1.00 85.50 744 SER A N 1
ATOM 5773 C CA . SER A 1 744 ? -11.821 -17.151 -16.436 1.00 85.50 744 SER A CA 1
ATOM 5774 C C . SER A 1 744 ? -12.719 -18.402 -16.357 1.00 85.50 744 SER A C 1
ATOM 5776 O O . SER A 1 744 ? -13.353 -18.654 -15.325 1.00 85.50 744 SER A O 1
ATOM 5778 N N . PRO A 1 745 ? -12.730 -19.264 -17.394 1.00 87.50 745 PRO A N 1
ATOM 5779 C CA . PRO A 1 745 ? -13.403 -20.564 -17.325 1.00 87.50 745 PRO A CA 1
ATOM 5780 C C . PRO A 1 745 ? -12.967 -21.406 -16.114 1.00 87.50 745 PRO A C 1
ATOM 5782 O O . PRO A 1 745 ? -13.794 -22.081 -15.502 1.00 87.50 745 PRO A O 1
ATOM 5785 N N . SER A 1 746 ? -11.690 -21.330 -15.724 1.00 89.12 746 SER A N 1
ATOM 5786 C CA . SER A 1 746 ? -11.157 -22.015 -14.541 1.00 89.12 746 SER A CA 1
ATOM 5787 C C . SER A 1 746 ? -11.785 -21.501 -13.244 1.00 89.12 746 SER A C 1
ATOM 5789 O O . SER A 1 746 ? -12.149 -22.306 -12.385 1.00 89.12 746 SER A O 1
ATOM 5791 N N . TRP A 1 747 ? -11.979 -20.183 -13.109 1.00 90.75 747 TRP A N 1
ATOM 5792 C CA . TRP A 1 747 ? -12.686 -19.599 -11.967 1.00 90.75 747 TRP A CA 1
ATOM 5793 C C . TRP A 1 747 ? -14.149 -20.034 -11.926 1.00 90.75 747 TRP A C 1
ATOM 5795 O O . TRP A 1 747 ? -14.630 -20.469 -10.878 1.00 90.75 747 TRP A O 1
ATOM 5805 N N . ILE A 1 748 ? -14.858 -19.968 -13.056 1.00 89.00 748 ILE A N 1
ATOM 5806 C CA . ILE A 1 748 ? -16.280 -20.336 -13.152 1.00 89.00 748 ILE A CA 1
ATOM 5807 C C . ILE A 1 748 ? -16.486 -21.791 -12.718 1.00 89.00 748 ILE A C 1
ATOM 5809 O O . ILE A 1 748 ? -17.329 -22.058 -11.856 1.00 89.00 748 ILE A O 1
ATOM 5813 N N . ASN A 1 749 ? -15.652 -22.700 -13.230 1.00 91.06 749 ASN A N 1
ATOM 5814 C CA . ASN A 1 749 ? -15.732 -24.139 -12.970 1.00 91.06 749 ASN A CA 1
ATOM 5815 C C . ASN A 1 749 ? -15.215 -24.561 -11.584 1.00 91.06 749 ASN A C 1
ATOM 5817 O O . ASN A 1 749 ? -15.381 -25.717 -11.193 1.00 91.06 749 ASN A O 1
ATOM 5821 N N . LEU A 1 750 ? -14.604 -23.652 -10.815 1.00 92.19 750 LEU A N 1
ATOM 5822 C CA . LEU A 1 750 ? -14.141 -23.953 -9.464 1.00 92.19 750 LEU A CA 1
ATOM 5823 C C . LEU A 1 750 ? -15.336 -24.188 -8.528 1.00 92.19 750 LEU A C 1
ATOM 5825 O O . LEU A 1 750 ? -16.073 -23.256 -8.195 1.00 92.19 750 LEU A O 1
ATOM 5829 N N . ALA A 1 751 ? -15.542 -25.430 -8.096 1.00 92.44 751 ALA A N 1
ATOM 5830 C CA . ALA A 1 751 ? -16.559 -25.755 -7.103 1.00 92.44 751 ALA A CA 1
ATOM 5831 C C . ALA A 1 751 ? -16.163 -25.170 -5.740 1.00 92.44 751 ALA A C 1
ATOM 5833 O O . ALA A 1 751 ? -15.027 -25.339 -5.310 1.00 92.44 751 ALA A O 1
ATOM 5834 N N . ALA A 1 752 ? -17.101 -24.500 -5.069 1.00 93.56 752 ALA A N 1
ATOM 5835 C CA . ALA A 1 752 ? -16.931 -23.971 -3.717 1.00 93.56 752 ALA A CA 1
ATOM 5836 C C . ALA A 1 752 ? -18.163 -24.338 -2.873 1.00 93.56 752 ALA A C 1
ATOM 5838 O O . ALA A 1 752 ? -19.275 -24.265 -3.422 1.00 93.56 752 ALA A O 1
ATOM 5839 N N . PRO A 1 753 ? -17.992 -24.710 -1.586 1.00 93.38 753 PRO A N 1
ATOM 5840 C CA . PRO A 1 753 ? -19.096 -25.049 -0.688 1.00 93.38 753 PRO A CA 1
ATOM 5841 C C . PRO A 1 753 ? -20.174 -23.961 -0.627 1.00 93.38 753 PRO A C 1
ATOM 5843 O O . PRO A 1 753 ? -19.893 -22.782 -0.843 1.00 93.38 753 PRO A O 1
ATOM 5846 N N . ASN A 1 754 ? -21.408 -24.357 -0.309 1.00 92.94 754 ASN A N 1
ATOM 5847 C CA . ASN A 1 754 ? -22.537 -23.446 -0.107 1.00 92.94 754 ASN A CA 1
ATOM 5848 C C . ASN A 1 754 ? -23.039 -23.533 1.342 1.00 92.94 754 ASN A C 1
ATOM 5850 O O . ASN A 1 754 ? -24.175 -23.922 1.599 1.00 92.94 754 ASN A O 1
ATOM 5854 N N . THR A 1 755 ? -22.139 -23.279 2.290 1.00 95.94 755 THR A N 1
ATOM 5855 C CA . THR A 1 755 ? -22.388 -23.385 3.733 1.00 95.94 755 THR A CA 1
ATOM 5856 C C . THR A 1 755 ? -22.107 -22.053 4.421 1.00 95.94 755 THR A C 1
ATOM 5858 O O . THR A 1 755 ? -21.190 -21.335 4.027 1.00 95.94 755 THR A O 1
ATOM 5861 N N . THR A 1 756 ? -22.858 -21.741 5.480 1.00 92.38 756 THR A N 1
ATOM 5862 C CA . THR A 1 756 ? -22.636 -20.537 6.301 1.00 92.38 756 THR A CA 1
ATOM 5863 C C . THR A 1 756 ? -21.332 -20.604 7.097 1.00 92.38 756 THR A C 1
ATOM 5865 O O . THR A 1 756 ? -20.589 -19.623 7.155 1.00 92.38 756 THR A O 1
ATOM 5868 N N . LEU A 1 757 ? -21.054 -21.759 7.711 1.00 96.44 757 LEU A N 1
ATOM 5869 C CA . LEU A 1 757 ? -19.790 -22.054 8.389 1.00 96.44 757 LEU A CA 1
ATOM 5870 C C . LEU A 1 757 ? -18.836 -22.732 7.407 1.00 96.44 757 LEU A C 1
ATOM 5872 O O . LEU A 1 757 ? -19.270 -23.538 6.575 1.00 96.44 757 LEU A O 1
ATOM 5876 N N . TYR A 1 758 ? -17.548 -22.413 7.497 1.00 97.62 758 TYR A N 1
ATOM 5877 C CA . TYR A 1 758 ? -16.555 -23.003 6.611 1.00 97.62 758 TYR A CA 1
ATOM 5878 C C . TYR A 1 758 ? -16.250 -24.455 7.024 1.00 97.62 758 TYR A C 1
ATOM 5880 O O . TYR A 1 758 ? -15.963 -24.706 8.196 1.00 97.62 758 TYR A O 1
ATOM 5888 N N . PRO A 1 759 ? -16.293 -25.433 6.101 1.00 96.56 759 PRO A N 1
ATOM 5889 C CA . PRO A 1 759 ? -15.943 -26.815 6.410 1.00 96.56 759 PRO A CA 1
ATOM 5890 C C . PRO A 1 759 ? -14.416 -26.985 6.449 1.00 96.56 759 PRO A C 1
ATOM 5892 O O . PRO A 1 759 ? -13.802 -27.355 5.450 1.00 96.56 759 PRO A O 1
ATOM 5895 N N . TRP A 1 760 ? -13.794 -26.695 7.595 1.00 97.12 760 TRP A N 1
ATOM 5896 C CA . TRP A 1 760 ? -12.340 -26.809 7.772 1.00 97.12 760 TRP A CA 1
ATOM 5897 C C . TRP A 1 760 ? -11.814 -28.217 7.449 1.00 97.12 760 TRP A C 1
ATOM 5899 O O . TRP A 1 760 ? -12.272 -29.203 8.027 1.00 97.12 760 TRP A O 1
ATOM 5909 N N . ASP A 1 761 ? -10.800 -28.303 6.585 1.00 96.50 761 ASP A N 1
ATOM 5910 C CA . ASP A 1 761 ? -10.087 -29.547 6.279 1.00 96.50 761 ASP A CA 1
ATOM 5911 C C . ASP A 1 761 ? -8.810 -29.660 7.127 1.00 96.50 761 ASP A C 1
ATOM 5913 O O . ASP A 1 761 ? -7.890 -28.849 7.016 1.00 96.50 761 ASP A O 1
ATOM 5917 N N . ALA A 1 762 ? -8.723 -30.699 7.961 1.00 94.62 762 ALA A N 1
ATOM 5918 C CA . ALA A 1 762 ? -7.568 -30.956 8.824 1.00 94.62 762 ALA A CA 1
ATOM 5919 C C . ALA A 1 762 ? -6.275 -31.311 8.055 1.00 94.62 762 ALA A C 1
ATOM 5921 O O . ALA A 1 762 ? -5.170 -31.189 8.606 1.00 94.62 762 ALA A O 1
ATOM 5922 N N . ASN A 1 763 ? -6.402 -31.748 6.798 1.00 96.19 763 ASN A N 1
ATOM 5923 C CA . ASN A 1 763 ? -5.275 -32.033 5.910 1.00 96.19 763 ASN A CA 1
ATOM 5924 C C . ASN A 1 763 ? -4.807 -30.799 5.135 1.00 96.19 763 ASN A C 1
ATOM 5926 O O . ASN A 1 763 ? -3.728 -30.834 4.535 1.00 96.19 763 ASN A O 1
ATOM 5930 N N . SER A 1 764 ? -5.577 -29.706 5.168 1.00 97.69 764 SER A N 1
ATOM 5931 C CA . SER A 1 764 ? -5.211 -28.481 4.476 1.00 97.69 764 SER A CA 1
ATOM 5932 C C . SER A 1 764 ? -3.860 -27.952 4.950 1.00 97.69 764 SER A C 1
ATOM 5934 O O . SER A 1 764 ? -3.557 -27.842 6.144 1.00 97.69 764 SER A O 1
ATOM 5936 N N . THR A 1 765 ? -3.046 -27.552 3.976 1.00 97.75 765 THR A N 1
ATOM 5937 C CA . THR A 1 765 ? -1.817 -26.795 4.221 1.00 97.75 765 THR A CA 1
ATOM 5938 C C . THR A 1 765 ? -1.967 -25.313 3.862 1.00 97.75 765 THR A C 1
ATOM 5940 O O . THR A 1 765 ? -1.006 -24.558 4.032 1.00 97.75 765 THR A O 1
ATOM 5943 N N . TYR A 1 766 ? -3.149 -24.860 3.430 1.00 97.62 766 TYR A N 1
ATOM 5944 C CA . TYR A 1 766 ? -3.419 -23.468 3.043 1.00 97.62 766 TYR A CA 1
ATOM 5945 C C . TYR A 1 766 ? -4.412 -22.745 3.952 1.00 97.62 766 TYR A C 1
ATOM 5947 O O . TYR A 1 766 ? -4.169 -21.580 4.259 1.00 97.62 766 TYR A O 1
ATOM 5955 N N . ILE A 1 767 ? -5.494 -23.407 4.365 1.00 98.19 767 ILE A N 1
ATOM 5956 C CA . ILE A 1 767 ? -6.612 -22.827 5.114 1.00 98.19 767 ILE A CA 1
ATOM 5957 C C . ILE A 1 767 ? -6.804 -23.622 6.407 1.00 98.19 767 ILE A C 1
ATOM 5959 O O . ILE A 1 767 ? -7.203 -24.783 6.386 1.00 98.19 767 ILE A O 1
ATOM 5963 N N . LYS A 1 768 ? -6.519 -22.999 7.549 1.00 97.81 768 LYS A N 1
ATOM 5964 C CA . LYS A 1 768 ? -6.612 -23.618 8.873 1.00 97.81 768 LYS A CA 1
ATOM 5965 C C . LYS A 1 768 ? -7.376 -22.696 9.820 1.00 97.81 768 LYS A C 1
ATOM 5967 O O . LYS A 1 768 ? -7.185 -21.486 9.774 1.00 97.81 768 LYS A O 1
ATOM 5972 N N . ASN A 1 769 ? -8.198 -23.278 10.696 1.00 97.25 769 ASN A N 1
ATOM 5973 C CA . A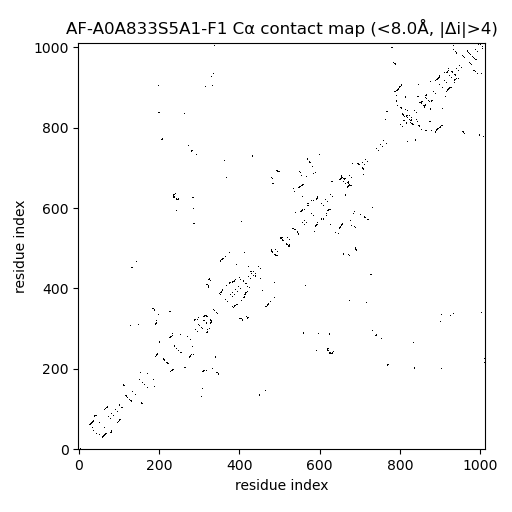SN A 1 769 ? -8.861 -22.526 11.759 1.00 97.25 769 ASN A CA 1
ATOM 5974 C C . ASN A 1 769 ? -7.797 -21.993 12.743 1.00 97.25 769 ASN A C 1
ATOM 5976 O O . ASN A 1 769 ? -7.055 -22.809 13.323 1.00 97.25 769 ASN A O 1
ATOM 5980 N N . PRO A 1 770 ? -7.649 -20.664 12.888 1.00 95.88 770 PRO A N 1
ATOM 5981 C CA . PRO A 1 770 ? -6.651 -20.085 13.767 1.00 95.88 770 PRO A CA 1
ATOM 5982 C C . PRO A 1 770 ? -7.080 -20.179 15.241 1.00 95.88 770 PRO A C 1
ATOM 5984 O O . PRO A 1 770 ? -8.262 -20.057 15.555 1.00 95.88 770 PRO A O 1
ATOM 5987 N N . PRO A 1 771 ? -6.126 -20.289 16.180 1.00 95.50 771 PRO A N 1
ATOM 5988 C CA . PRO A 1 771 ? -6.431 -20.490 17.599 1.00 95.50 771 PRO A CA 1
ATOM 5989 C C . PRO A 1 771 ? -6.863 -19.208 18.341 1.00 95.50 771 PRO A C 1
ATOM 5991 O O . PRO A 1 771 ? -6.950 -19.200 19.566 1.00 95.50 771 PRO A O 1
ATOM 5994 N N . PHE A 1 772 ? -7.100 -18.090 17.641 1.00 93.50 772 PHE A N 1
ATOM 5995 C CA . PHE A 1 772 ? -7.296 -16.768 18.260 1.00 93.50 772 PHE A CA 1
ATOM 5996 C C . PHE A 1 772 ? -8.492 -16.700 19.218 1.00 93.50 772 PHE A C 1
ATOM 5998 O O . PHE A 1 772 ? -8.498 -15.886 20.141 1.00 93.50 772 PHE A O 1
ATOM 6005 N N . PHE A 1 773 ? -9.504 -17.543 18.998 1.00 94.75 773 PHE A N 1
ATOM 6006 C CA . PHE A 1 773 ? -10.776 -17.474 19.714 1.00 94.75 773 PHE A CA 1
ATOM 6007 C C . PHE A 1 773 ? -11.076 -18.711 20.564 1.00 94.75 773 PHE A C 1
ATOM 6009 O O . PHE A 1 773 ? -12.147 -18.750 21.172 1.00 94.75 773 PHE A O 1
ATOM 6016 N N . ASP A 1 774 ? -10.193 -19.714 20.608 1.00 91.75 774 ASP A N 1
ATOM 6017 C CA . ASP A 1 774 ? -10.464 -21.022 21.234 1.00 91.75 774 ASP A CA 1
ATOM 6018 C C . ASP A 1 774 ? -10.941 -20.884 22.686 1.00 91.75 774 ASP A C 1
ATOM 6020 O O . ASP A 1 774 ? -11.981 -21.435 23.051 1.00 91.75 774 ASP A O 1
ATOM 6024 N N . ASP A 1 775 ? -10.269 -20.028 23.457 1.00 88.19 775 ASP A N 1
ATOM 6025 C CA . ASP A 1 775 ? -10.576 -19.761 24.866 1.00 88.19 775 ASP A CA 1
ATOM 6026 C C . ASP A 1 775 ? -11.472 -18.524 25.085 1.00 88.19 775 ASP A C 1
ATOM 6028 O O . ASP A 1 775 ? -11.624 -18.051 26.216 1.00 88.19 775 ASP A O 1
ATOM 6032 N N . LEU A 1 776 ? -12.057 -17.952 24.024 1.00 93.06 776 LEU A N 1
ATOM 6033 C CA . LEU A 1 776 ? -12.850 -16.727 24.129 1.00 93.06 776 LEU A CA 1
ATOM 6034 C C . LEU A 1 776 ? -14.109 -16.953 24.979 1.00 93.06 776 LEU A C 1
ATOM 6036 O O . LEU A 1 776 ? -14.945 -17.798 24.672 1.00 93.06 776 LEU A O 1
ATOM 6040 N N . GLN A 1 777 ? -14.268 -16.126 26.012 1.00 92.56 777 GLN A N 1
ATOM 6041 C CA . GLN A 1 777 ? -15.440 -16.096 26.889 1.00 92.56 777 GLN A CA 1
ATOM 6042 C C . GLN A 1 777 ? -16.255 -14.812 26.689 1.00 92.56 777 GLN A C 1
ATOM 6044 O O . GLN A 1 777 ? -15.725 -13.784 26.248 1.00 92.56 777 GLN A O 1
ATOM 6049 N N . ARG A 1 778 ? -17.543 -14.857 27.069 1.00 90.50 778 ARG A N 1
ATOM 6050 C CA . ARG A 1 778 ? -18.436 -13.680 27.077 1.00 90.50 778 ARG A CA 1
ATOM 6051 C C . ARG A 1 778 ? -17.903 -12.575 27.989 1.00 90.50 778 ARG A C 1
ATOM 6053 O O . ARG A 1 778 ? -17.904 -11.409 27.611 1.00 90.50 778 ARG A O 1
ATOM 6060 N N . GLU A 1 779 ? -17.418 -12.956 29.166 1.00 90.38 779 GLU A N 1
ATOM 6061 C CA . GLU A 1 779 ? -16.814 -12.039 30.129 1.00 90.38 779 GLU A CA 1
ATOM 6062 C C . GLU A 1 779 ? -15.416 -11.583 29.683 1.00 90.38 779 GLU A C 1
ATOM 6064 O O . GLU A 1 779 ? -14.715 -12.258 28.917 1.00 90.38 779 GLU A O 1
ATOM 6069 N N . LEU A 1 780 ? -15.010 -10.404 30.161 1.00 89.75 780 LEU A N 1
ATOM 6070 C CA . LEU A 1 780 ? -13.679 -9.870 29.893 1.00 89.75 780 LEU A CA 1
ATOM 6071 C C . LEU A 1 780 ? -12.611 -10.642 30.675 1.00 89.75 780 LEU A C 1
ATOM 6073 O O . LEU A 1 780 ? -12.832 -10.989 31.839 1.00 89.75 780 LEU A O 1
ATOM 6077 N N . PRO A 1 781 ? -11.436 -10.894 30.071 1.00 83.25 781 PRO A N 1
ATOM 6078 C CA . PRO A 1 781 ? -10.332 -11.506 30.786 1.00 83.25 781 PRO A CA 1
ATOM 6079 C C . PRO A 1 781 ? -9.845 -10.569 31.896 1.00 83.25 781 PRO A C 1
ATOM 6081 O O . PRO A 1 781 ? -9.830 -9.347 31.745 1.00 83.25 781 PRO A O 1
ATOM 6084 N N . LYS A 1 782 ? -9.396 -11.145 33.015 1.00 81.25 782 LYS A N 1
ATOM 6085 C CA . LYS A 1 782 ? -8.713 -10.366 34.052 1.00 81.25 782 LYS A CA 1
ATOM 6086 C C . LYS A 1 782 ? -7.340 -9.937 33.551 1.00 81.25 782 LYS A C 1
ATOM 6088 O O . LYS A 1 782 ? -6.602 -10.748 32.989 1.00 81.25 782 LYS A O 1
ATOM 6093 N N . PHE A 1 783 ? -6.999 -8.679 33.806 1.00 77.75 783 PHE A N 1
ATOM 6094 C CA . PHE A 1 783 ? -5.687 -8.136 33.498 1.00 77.75 783 PHE A CA 1
ATOM 6095 C C . PHE A 1 783 ? -4.597 -8.911 34.266 1.00 77.75 783 PHE A C 1
ATOM 6097 O O . PHE A 1 783 ? -4.728 -9.142 35.470 1.00 77.75 783 PHE A O 1
ATOM 6104 N N . LYS A 1 784 ? -3.533 -9.339 33.574 1.00 78.12 784 LYS A N 1
ATOM 6105 C CA . LYS A 1 784 ? -2.373 -10.004 34.187 1.00 78.12 784 LYS A CA 1
ATOM 6106 C C . LYS A 1 784 ? -1.117 -9.169 33.929 1.00 78.12 784 LYS A C 1
ATOM 6108 O O . LYS A 1 784 ? -0.851 -8.865 32.766 1.00 78.12 784 LYS A O 1
ATOM 6113 N N . PRO A 1 785 ? -0.332 -8.827 34.965 1.00 84.50 785 PRO A N 1
ATOM 6114 C CA . PRO A 1 785 ? 0.949 -8.162 34.760 1.00 84.50 785 PRO A CA 1
ATOM 6115 C C . PRO A 1 785 ? 1.905 -9.076 33.984 1.00 84.50 785 PRO A C 1
ATOM 6117 O O . PRO A 1 785 ? 1.844 -10.302 34.105 1.00 84.50 785 PRO A O 1
ATOM 6120 N N . ILE A 1 786 ? 2.804 -8.475 33.203 1.00 94.00 786 ILE A N 1
ATOM 6121 C CA . ILE A 1 786 ? 3.893 -9.208 32.556 1.00 94.00 786 ILE A CA 1
ATOM 6122 C C . ILE A 1 786 ? 5.015 -9.320 33.580 1.00 94.00 786 ILE A C 1
ATOM 6124 O O . ILE A 1 786 ? 5.599 -8.306 33.956 1.00 94.00 786 ILE A O 1
ATOM 6128 N N . THR A 1 787 ? 5.298 -10.539 34.035 1.00 95.25 787 THR A N 1
ATOM 6129 C CA . THR A 1 787 ? 6.345 -10.798 35.024 1.00 95.25 787 THR A CA 1
ATOM 6130 C C . THR A 1 787 ? 7.386 -11.777 34.501 1.00 95.25 787 THR A C 1
ATOM 6132 O O . THR A 1 787 ? 7.059 -12.720 33.777 1.00 95.25 787 THR A O 1
ATOM 6135 N N . LYS A 1 788 ? 8.651 -11.542 34.865 1.00 95.88 788 LYS A N 1
ATOM 6136 C CA . LYS A 1 788 ? 9.826 -12.342 34.487 1.00 95.88 788 LYS A CA 1
ATOM 6137 C C . LYS A 1 788 ? 9.903 -12.651 32.986 1.00 95.88 788 LYS A C 1
ATOM 6139 O O . LYS A 1 788 ? 10.321 -13.742 32.592 1.00 95.88 788 LYS A O 1
ATOM 6144 N N . ALA A 1 789 ? 9.495 -11.702 32.147 1.00 97.81 789 ALA A N 1
ATOM 6145 C CA . ALA A 1 789 ? 9.525 -11.873 30.704 1.00 97.81 789 ALA A CA 1
ATOM 6146 C C . ALA A 1 789 ? 10.960 -11.925 30.178 1.00 97.81 789 ALA A C 1
ATOM 6148 O O . ALA A 1 789 ? 11.860 -11.294 30.732 1.00 97.81 789 ALA A O 1
ATOM 6149 N N . ARG A 1 790 ? 11.175 -12.653 29.082 1.00 98.19 790 ARG A N 1
ATOM 6150 C CA . ARG A 1 790 ? 12.476 -12.741 28.404 1.00 98.19 790 ARG A CA 1
ATOM 6151 C C . ARG A 1 790 ? 12.436 -12.037 27.054 1.00 98.19 790 ARG A C 1
ATOM 6153 O O . ARG A 1 790 ? 11.410 -12.037 26.372 1.00 98.19 790 ARG A O 1
ATOM 6160 N N . ILE A 1 791 ? 13.565 -11.451 26.661 1.00 98.38 791 ILE A N 1
ATOM 6161 C CA . ILE A 1 791 ? 13.716 -10.877 25.324 1.00 98.38 791 ILE A CA 1
ATOM 6162 C C . ILE A 1 791 ? 13.860 -12.015 24.313 1.00 98.38 791 ILE A C 1
ATOM 6164 O O . ILE A 1 791 ? 14.833 -12.764 24.358 1.00 98.38 791 ILE A O 1
ATOM 6168 N N . LEU A 1 792 ? 12.921 -12.128 23.372 1.00 98.62 792 LEU A N 1
ATOM 6169 C CA . LEU A 1 792 ? 13.046 -13.064 22.250 1.00 98.62 792 LEU A CA 1
ATOM 6170 C C . LEU A 1 792 ? 14.032 -12.540 21.196 1.00 98.62 792 LEU A C 1
ATOM 6172 O O . LEU A 1 792 ? 14.782 -13.313 20.600 1.00 98.62 792 LEU A O 1
ATOM 6176 N N . LEU A 1 793 ? 14.014 -11.226 20.952 1.00 98.44 793 LEU A N 1
ATOM 6177 C CA . LEU A 1 793 ? 14.816 -10.544 19.935 1.00 98.44 793 LEU A CA 1
ATOM 6178 C C . LEU A 1 793 ? 15.280 -9.172 20.425 1.00 98.44 793 LEU A C 1
ATOM 6180 O O . LEU A 1 793 ? 14.481 -8.408 20.971 1.00 98.44 793 LEU A O 1
ATOM 6184 N N . ASN A 1 794 ? 16.546 -8.850 20.161 1.00 97.56 794 ASN A N 1
ATOM 6185 C CA . ASN A 1 794 ? 17.109 -7.519 20.365 1.00 97.56 794 ASN A CA 1
ATOM 6186 C C . ASN A 1 794 ? 17.525 -6.956 19.000 1.00 97.56 794 ASN A C 1
ATOM 6188 O O . ASN A 1 794 ? 18.472 -7.444 18.388 1.00 97.56 794 ASN A O 1
ATOM 6192 N N . LEU A 1 795 ? 16.777 -5.993 18.471 1.00 95.31 795 LEU A N 1
ATOM 6193 C CA . LEU A 1 795 ? 16.878 -5.551 17.081 1.00 95.31 795 LEU A CA 1
ATOM 6194 C C . LEU A 1 795 ? 17.402 -4.110 16.964 1.00 95.31 795 LEU A C 1
ATOM 6196 O O . LEU A 1 795 ? 17.453 -3.351 17.932 1.00 95.31 795 LEU A O 1
ATOM 6200 N N . GLY A 1 796 ? 17.845 -3.746 15.759 1.00 89.75 796 GLY A N 1
ATOM 6201 C CA . GLY A 1 796 ? 18.267 -2.385 15.407 1.00 89.75 796 GLY A CA 1
ATOM 6202 C C . GLY A 1 796 ? 17.128 -1.502 14.890 1.00 89.75 796 GLY A C 1
ATOM 6203 O O . GLY A 1 796 ? 15.957 -1.751 15.169 1.00 89.75 796 GLY A O 1
ATOM 6204 N N . ASP A 1 797 ? 17.500 -0.484 14.117 1.00 85.00 797 ASP A N 1
ATOM 6205 C CA . ASP A 1 797 ? 16.577 0.452 13.467 1.00 85.00 797 ASP A CA 1
ATOM 6206 C C . ASP A 1 797 ? 15.944 -0.127 12.190 1.00 85.00 797 ASP A C 1
ATOM 6208 O O . ASP A 1 797 ? 16.467 -1.058 11.570 1.00 85.00 797 ASP A O 1
ATOM 6212 N N . SER A 1 798 ? 14.832 0.479 11.770 1.00 80.94 798 SER A N 1
ATOM 6213 C CA . SER A 1 798 ? 14.143 0.272 10.490 1.00 80.94 798 SER A CA 1
ATOM 6214 C C . SER A 1 798 ? 13.832 -1.204 10.185 1.00 80.94 798 SER A C 1
ATOM 6216 O O . SER A 1 798 ? 13.915 -1.672 9.043 1.00 80.94 798 SER A O 1
ATOM 6218 N N . VAL A 1 799 ? 13.441 -1.965 11.211 1.00 87.25 799 VAL A N 1
ATOM 6219 C CA . VAL A 1 799 ? 12.972 -3.347 11.054 1.00 87.25 799 VAL A CA 1
ATOM 6220 C C . VAL A 1 799 ? 11.610 -3.336 10.357 1.00 87.25 799 VAL A C 1
ATOM 6222 O O . VAL A 1 799 ? 10.568 -3.114 10.969 1.00 87.25 799 VAL A O 1
ATOM 6225 N N . THR A 1 800 ? 11.631 -3.578 9.048 1.00 85.00 800 THR A N 1
ATOM 6226 C CA . THR A 1 800 ? 10.424 -3.636 8.208 1.00 85.00 800 THR A CA 1
ATOM 6227 C C . THR A 1 800 ? 9.480 -4.805 8.531 1.00 85.00 800 THR A C 1
ATOM 6229 O O . THR A 1 800 ? 9.898 -5.847 9.042 1.00 85.00 800 THR A O 1
ATOM 6232 N N . THR A 1 801 ? 8.215 -4.707 8.112 1.00 89.19 801 THR A N 1
ATOM 6233 C CA . THR A 1 801 ? 7.258 -5.829 8.165 1.00 89.19 801 THR A CA 1
ATOM 6234 C C . THR A 1 801 ? 7.655 -7.021 7.294 1.00 89.19 801 THR A C 1
ATOM 6236 O O . THR A 1 801 ? 7.172 -8.120 7.546 1.00 89.19 801 THR A O 1
ATOM 6239 N N . ASP A 1 802 ? 8.560 -6.862 6.320 1.00 86.19 802 ASP A N 1
ATOM 6240 C CA . ASP A 1 802 ? 9.160 -7.979 5.575 1.00 86.19 802 ASP A CA 1
ATOM 6241 C C . ASP A 1 802 ? 10.209 -8.745 6.407 1.00 86.19 802 ASP A C 1
ATOM 6243 O O . ASP A 1 802 ? 10.422 -9.936 6.165 1.00 86.19 802 ASP A O 1
ATOM 6247 N N . HIS A 1 803 ? 10.841 -8.110 7.403 1.00 89.31 803 HIS A N 1
ATOM 6248 C CA . HIS A 1 803 ? 11.671 -8.815 8.388 1.00 89.31 803 HIS A CA 1
ATOM 6249 C C . HIS A 1 803 ? 10.812 -9.584 9.397 1.00 89.31 803 HIS A C 1
ATOM 6251 O O . HIS A 1 803 ? 11.137 -10.722 9.724 1.00 89.31 803 HIS A O 1
ATOM 6257 N N . ILE A 1 804 ? 9.715 -8.972 9.860 1.00 95.81 804 ILE A N 1
ATOM 6258 C CA . ILE A 1 804 ? 8.803 -9.554 10.858 1.00 95.81 804 ILE A CA 1
ATOM 6259 C C . ILE A 1 804 ? 7.969 -10.691 10.251 1.00 95.81 804 ILE A C 1
ATOM 6261 O O . ILE A 1 804 ? 7.834 -11.754 10.846 1.00 95.81 804 ILE A O 1
ATOM 6265 N N . SER A 1 805 ? 7.408 -10.480 9.060 1.00 94.69 805 SER A N 1
ATOM 6266 C CA . SER A 1 805 ? 6.533 -11.422 8.359 1.00 94.69 805 SER A CA 1
ATOM 6267 C C . SER A 1 805 ? 6.882 -11.442 6.859 1.00 94.69 805 SER A C 1
ATOM 6269 O O . SER A 1 805 ? 6.289 -10.696 6.061 1.00 94.69 805 SER A O 1
ATOM 6271 N N . PRO A 1 806 ? 7.880 -12.252 6.451 1.00 89.31 806 PRO A N 1
ATOM 6272 C CA . PRO A 1 806 ? 8.259 -12.396 5.049 1.00 89.31 806 PRO A CA 1
ATOM 6273 C C . PRO A 1 806 ? 7.085 -12.941 4.223 1.00 89.31 806 PRO A C 1
ATOM 6275 O O . PRO A 1 806 ? 6.259 -13.699 4.722 1.00 89.31 806 PRO A O 1
ATOM 6278 N N . ALA A 1 807 ? 7.005 -12.555 2.946 1.00 86.19 807 ALA A N 1
ATOM 6279 C CA . ALA A 1 807 ? 5.967 -13.041 2.025 1.00 86.19 807 ALA A CA 1
ATOM 6280 C C . ALA A 1 807 ? 6.508 -13.875 0.856 1.00 86.19 807 ALA A C 1
ATOM 6282 O O . ALA A 1 807 ? 5.717 -14.532 0.190 1.00 86.19 807 ALA A O 1
ATOM 6283 N N . GLY A 1 808 ? 7.821 -13.841 0.606 1.00 84.25 808 GLY A N 1
ATOM 6284 C CA . GLY A 1 808 ? 8.463 -14.553 -0.501 1.00 84.25 808 GLY A CA 1
ATOM 6285 C C . GLY A 1 808 ? 8.634 -16.054 -0.250 1.00 84.25 808 GLY A C 1
ATOM 6286 O O . GLY A 1 808 ? 7.937 -16.652 0.572 1.00 84.25 808 GLY A O 1
ATOM 6287 N N . SER A 1 809 ? 9.573 -16.662 -0.972 1.00 85.38 809 SER A N 1
ATOM 6288 C CA . SER A 1 809 ? 9.848 -18.101 -0.924 1.00 85.38 809 SER A CA 1
ATOM 6289 C C . SER A 1 809 ? 10.231 -18.603 0.471 1.00 85.38 809 SER A C 1
ATOM 6291 O O . SER A 1 809 ? 10.920 -17.924 1.236 1.00 85.38 809 SER A O 1
ATOM 6293 N N . ILE A 1 810 ? 9.827 -19.836 0.778 1.00 90.75 810 ILE A N 1
ATOM 6294 C CA . ILE A 1 810 ? 10.144 -20.509 2.042 1.00 90.75 810 ILE A CA 1
ATOM 6295 C C . ILE A 1 810 ? 11.526 -21.169 1.937 1.00 90.75 810 ILE A C 1
ATOM 6297 O O . ILE A 1 810 ? 11.752 -22.042 1.098 1.00 90.75 810 ILE A O 1
ATOM 6301 N N . ALA A 1 811 ? 12.467 -20.763 2.795 1.00 88.62 811 ALA A N 1
ATOM 6302 C CA . ALA A 1 811 ? 13.818 -21.325 2.813 1.00 88.62 811 ALA A CA 1
ATOM 6303 C C . ALA A 1 811 ? 13.805 -22.808 3.227 1.00 88.62 811 ALA A C 1
ATOM 6305 O O . ALA A 1 811 ? 13.143 -23.179 4.198 1.00 88.62 811 ALA A O 1
ATOM 6306 N N . ARG A 1 812 ? 14.569 -23.659 2.525 1.00 89.94 812 ARG A N 1
ATOM 6307 C CA . ARG A 1 812 ? 14.550 -25.129 2.702 1.00 89.94 812 ARG A CA 1
ATOM 6308 C C . ARG A 1 812 ? 14.943 -25.603 4.104 1.00 89.94 812 ARG A C 1
ATOM 6310 O O . ARG A 1 812 ? 14.504 -26.663 4.529 1.00 89.94 812 ARG A O 1
ATOM 6317 N N . ASN A 1 813 ? 15.763 -24.832 4.809 1.00 89.69 813 ASN A N 1
ATOM 6318 C CA . ASN A 1 813 ? 16.238 -25.124 6.162 1.00 89.69 813 ASN A CA 1
ATOM 6319 C C . ASN A 1 813 ? 15.396 -24.461 7.269 1.00 89.69 813 ASN A C 1
ATOM 6321 O O . ASN A 1 813 ? 15.772 -24.539 8.433 1.00 89.69 813 ASN A O 1
ATOM 6325 N N . SER A 1 814 ? 14.276 -23.814 6.930 1.00 95.81 814 SER A N 1
ATOM 6326 C CA . SER A 1 814 ? 13.443 -23.083 7.895 1.00 95.81 814 SER A CA 1
ATOM 6327 C C . SER A 1 814 ? 12.482 -23.985 8.690 1.00 95.81 814 SER A C 1
ATOM 6329 O O . SER A 1 814 ? 12.115 -25.067 8.214 1.00 95.81 814 SER A O 1
ATOM 6331 N N . PRO A 1 815 ? 11.971 -23.520 9.850 1.00 98.06 815 PRO A N 1
ATOM 6332 C CA . PRO A 1 815 ? 10.915 -24.215 10.590 1.00 98.06 815 PRO A CA 1
ATOM 6333 C C . PRO A 1 815 ? 9.662 -24.488 9.746 1.00 98.06 815 PRO A C 1
ATOM 6335 O O . PRO A 1 815 ? 9.066 -25.561 9.840 1.00 98.06 815 PRO A O 1
ATOM 6338 N N . ALA A 1 816 ? 9.278 -23.548 8.877 1.00 98.06 816 ALA A N 1
ATOM 6339 C CA . ALA A 1 816 ? 8.130 -23.706 7.986 1.00 98.06 816 ALA A CA 1
ATOM 6340 C C . ALA A 1 816 ? 8.353 -24.818 6.948 1.00 98.06 816 ALA A C 1
ATOM 6342 O O . ALA A 1 816 ? 7.453 -25.622 6.718 1.00 98.06 816 ALA A O 1
ATOM 6343 N N . ALA A 1 817 ? 9.559 -24.921 6.379 1.00 97.62 817 ALA A N 1
ATOM 6344 C CA . ALA A 1 817 ? 9.916 -26.022 5.486 1.00 97.62 817 ALA A CA 1
ATOM 6345 C C . ALA A 1 817 ? 9.879 -27.379 6.204 1.00 97.62 817 ALA A C 1
ATOM 6347 O O . ALA A 1 817 ? 9.333 -28.331 5.651 1.00 97.62 817 ALA A O 1
ATOM 6348 N N . ARG A 1 818 ? 10.381 -27.465 7.449 1.00 98.00 818 ARG A N 1
ATOM 6349 C CA . ARG A 1 818 ? 10.289 -28.693 8.266 1.00 98.00 818 ARG A CA 1
ATOM 6350 C C . ARG A 1 818 ? 8.833 -29.120 8.484 1.00 98.00 818 ARG A C 1
ATOM 6352 O O . ARG A 1 818 ? 8.518 -30.299 8.351 1.00 98.00 818 ARG A O 1
ATOM 6359 N N . TYR A 1 819 ? 7.946 -28.164 8.766 1.00 98.31 819 TYR A N 1
ATOM 6360 C CA . TYR A 1 819 ? 6.509 -28.413 8.927 1.00 98.31 819 TYR A CA 1
ATOM 6361 C C . TYR A 1 819 ? 5.819 -28.852 7.626 1.00 98.31 819 TYR A C 1
ATOM 6363 O O . TYR A 1 819 ? 5.023 -29.784 7.633 1.00 98.31 819 TYR A O 1
ATOM 6371 N N . LEU A 1 820 ? 6.112 -28.206 6.497 1.00 98.12 820 LEU A N 1
ATOM 6372 C CA . LEU A 1 820 ? 5.512 -28.577 5.210 1.00 98.12 820 LEU A CA 1
ATOM 6373 C C . LEU A 1 820 ? 6.026 -29.942 4.725 1.00 98.12 820 LEU A C 1
ATOM 6375 O O . LEU A 1 820 ? 5.244 -30.750 4.230 1.00 98.12 820 LEU A O 1
ATOM 6379 N N . ALA A 1 821 ? 7.310 -30.235 4.939 1.00 97.50 821 ALA A N 1
ATOM 6380 C CA . ALA A 1 821 ? 7.897 -31.535 4.628 1.00 97.50 821 ALA A CA 1
ATOM 6381 C C . ALA A 1 821 ? 7.292 -32.664 5.477 1.00 97.50 821 ALA A C 1
ATOM 6383 O O . ALA A 1 821 ? 7.010 -33.736 4.947 1.00 97.50 821 ALA A O 1
ATOM 6384 N N . SER A 1 822 ? 7.013 -32.430 6.768 1.00 97.38 822 SER A N 1
ATOM 6385 C CA . SER A 1 822 ? 6.331 -33.430 7.608 1.00 97.38 822 SER A CA 1
ATOM 6386 C C . SER A 1 822 ? 4.877 -33.684 7.193 1.00 97.38 822 SER A C 1
ATOM 6388 O O . SER A 1 822 ? 4.305 -34.708 7.560 1.00 97.38 822 SER A O 1
ATOM 6390 N N . ARG A 1 823 ? 4.293 -32.790 6.385 1.00 97.19 823 ARG A N 1
ATOM 6391 C CA . ARG A 1 823 ? 2.987 -32.944 5.723 1.00 97.19 823 ARG A CA 1
ATOM 6392 C C . ARG A 1 823 ? 3.094 -33.532 4.306 1.00 97.19 823 ARG A C 1
ATOM 6394 O O . ARG A 1 823 ? 2.097 -33.559 3.594 1.00 97.19 823 ARG A O 1
ATOM 6401 N N . GLY A 1 824 ? 4.276 -33.998 3.897 1.00 96.75 824 GLY A N 1
ATOM 6402 C CA . GLY A 1 824 ? 4.502 -34.676 2.617 1.00 96.75 824 GLY A CA 1
ATOM 6403 C C . GLY A 1 824 ? 4.794 -33.762 1.424 1.00 96.75 824 GLY A C 1
ATOM 6404 O O . GLY A 1 824 ? 4.857 -34.261 0.306 1.00 96.75 824 GLY A O 1
ATOM 6405 N N . LEU A 1 825 ? 4.989 -32.454 1.630 1.00 97.00 825 LEU A N 1
ATOM 6406 C CA . LEU A 1 825 ? 5.280 -31.517 0.540 1.00 97.00 825 LEU A CA 1
ATOM 6407 C C . LEU A 1 825 ? 6.773 -31.464 0.205 1.00 97.00 825 LEU A C 1
ATOM 6409 O O . LEU A 1 825 ? 7.636 -31.436 1.087 1.00 97.00 825 LEU A O 1
ATOM 6413 N N . THR A 1 826 ? 7.078 -31.357 -1.083 1.00 95.12 826 THR A N 1
ATOM 6414 C CA . THR A 1 826 ? 8.431 -31.107 -1.590 1.00 95.12 826 THR A CA 1
ATOM 6415 C C . THR A 1 826 ? 8.741 -29.603 -1.644 1.00 95.12 826 THR A C 1
ATOM 6417 O O . THR A 1 826 ? 7.826 -28.778 -1.692 1.00 95.12 826 THR A O 1
ATOM 6420 N N . PRO A 1 827 ? 10.026 -29.192 -1.721 1.00 89.00 827 PRO A N 1
ATOM 6421 C CA . PRO A 1 827 ? 10.387 -27.775 -1.801 1.00 89.00 827 PRO A CA 1
ATOM 6422 C C . PRO A 1 827 ? 9.747 -26.992 -2.955 1.00 89.00 827 PRO A C 1
ATOM 6424 O O . PRO A 1 827 ? 9.555 -25.786 -2.827 1.00 89.00 827 PRO A O 1
ATOM 6427 N N . LYS A 1 828 ? 9.415 -27.653 -4.073 1.00 86.69 828 LYS A N 1
ATOM 6428 C CA . LYS A 1 828 ? 8.720 -27.016 -5.205 1.00 86.69 828 LYS A CA 1
ATOM 6429 C C . LYS A 1 828 ? 7.260 -26.680 -4.875 1.00 86.69 828 LYS A C 1
ATOM 6431 O O . LYS A 1 828 ? 6.718 -25.730 -5.425 1.00 86.69 828 LYS A O 1
ATOM 6436 N N . GLU A 1 829 ? 6.652 -27.416 -3.949 1.00 91.62 829 GLU A N 1
ATOM 6437 C CA . GLU A 1 829 ? 5.245 -27.284 -3.547 1.00 91.62 829 GLU A CA 1
ATOM 6438 C C . GLU A 1 829 ? 5.064 -26.386 -2.314 1.00 91.62 829 GLU A C 1
ATOM 6440 O O . GLU A 1 829 ? 3.940 -26.077 -1.913 1.00 91.62 829 GLU A O 1
ATOM 6445 N N . PHE A 1 830 ? 6.155 -25.916 -1.699 1.00 93.19 830 PHE A N 1
ATOM 6446 C CA . PHE A 1 830 ? 6.075 -25.021 -0.541 1.00 93.19 830 PHE A CA 1
ATOM 6447 C C . PHE A 1 830 ? 5.313 -23.730 -0.853 1.00 93.19 830 PHE A C 1
ATOM 6449 O O . PHE A 1 830 ? 4.587 -23.234 0.015 1.00 93.19 830 PHE A O 1
ATOM 6456 N N . ASN A 1 831 ? 5.400 -23.251 -2.101 1.00 92.31 831 ASN A N 1
ATOM 6457 C CA . ASN A 1 831 ? 4.891 -21.947 -2.524 1.00 92.31 831 ASN A CA 1
ATOM 6458 C C . ASN A 1 831 ? 5.562 -20.825 -1.684 1.00 92.31 831 ASN A C 1
ATOM 6460 O O . ASN A 1 831 ? 6.676 -20.997 -1.178 1.00 92.31 831 ASN A O 1
ATOM 6464 N N . SER A 1 832 ? 4.936 -19.657 -1.566 1.00 91.31 832 SER A N 1
ATOM 6465 C CA . SER A 1 832 ? 5.442 -18.518 -0.799 1.00 91.31 832 SER A CA 1
ATOM 6466 C C . SER A 1 832 ? 4.778 -18.410 0.576 1.00 91.31 832 SER A C 1
ATOM 6468 O O . SER A 1 832 ? 3.670 -18.908 0.787 1.00 91.31 832 SER A O 1
ATOM 6470 N N . TYR A 1 833 ? 5.409 -17.702 1.517 1.00 92.56 833 TYR A N 1
ATOM 6471 C CA . TYR A 1 833 ? 4.757 -17.358 2.785 1.00 92.56 833 TYR A CA 1
ATOM 6472 C C . TYR A 1 833 ? 3.463 -16.559 2.563 1.00 92.56 833 TYR A C 1
ATOM 6474 O O . TYR A 1 833 ? 2.479 -16.781 3.261 1.00 92.56 833 TYR A O 1
ATOM 6482 N N . GLY A 1 834 ? 3.418 -15.672 1.561 1.00 91.06 834 GLY A N 1
ATOM 6483 C CA . GLY A 1 834 ? 2.214 -14.911 1.214 1.00 91.06 834 GLY A CA 1
ATOM 6484 C C . GLY A 1 834 ? 1.023 -15.801 0.849 1.00 91.06 834 GLY A C 1
ATOM 6485 O O . GLY A 1 834 ? -0.085 -15.577 1.337 1.00 91.06 834 GLY A O 1
ATOM 6486 N N . ALA A 1 835 ? 1.264 -16.874 0.091 1.00 93.38 835 ALA A N 1
ATOM 6487 C CA . ALA A 1 835 ? 0.235 -17.851 -0.256 1.00 93.38 835 ALA A CA 1
ATOM 6488 C C . ALA A 1 835 ? -0.246 -18.680 0.953 1.00 93.38 835 ALA A C 1
ATOM 6490 O O . ALA A 1 835 ? -1.356 -19.206 0.937 1.00 93.38 835 ALA A O 1
ATOM 6491 N N . ARG A 1 836 ? 0.555 -18.785 2.021 1.00 96.81 836 ARG A N 1
ATOM 6492 C CA . ARG A 1 836 ? 0.273 -19.612 3.210 1.00 96.81 836 ARG A CA 1
ATOM 6493 C C . ARG A 1 836 ? -0.418 -18.854 4.348 1.00 96.81 836 ARG A C 1
ATOM 6495 O O . ARG A 1 836 ? -0.573 -19.396 5.436 1.00 96.81 836 ARG A O 1
ATOM 6502 N N . ARG A 1 837 ? -0.877 -17.622 4.111 1.00 95.94 837 ARG A N 1
ATOM 6503 C CA . ARG A 1 837 ? -1.455 -16.748 5.148 1.00 95.94 837 ARG A CA 1
ATOM 6504 C C . ARG A 1 837 ? -2.773 -17.200 5.762 1.00 95.94 837 ARG A C 1
ATOM 6506 O O . ARG A 1 837 ? -3.111 -16.709 6.833 1.00 95.94 837 ARG A O 1
ATOM 6513 N N . GLY A 1 838 ? -3.487 -18.121 5.121 1.00 97.00 838 GLY A N 1
ATOM 6514 C CA . GLY A 1 838 ? -4.643 -18.785 5.725 1.00 97.00 838 GLY A CA 1
ATOM 6515 C C . GLY A 1 838 ? -4.268 -19.901 6.706 1.00 97.00 838 GLY A C 1
ATOM 6516 O O . GLY A 1 838 ? -5.160 -20.514 7.278 1.00 97.00 838 GLY A O 1
ATOM 6517 N N . ASN A 1 839 ? -2.973 -20.190 6.895 1.00 98.25 839 ASN A N 1
ATOM 6518 C CA . ASN A 1 839 ? -2.486 -21.255 7.763 1.00 98.25 839 ASN A CA 1
ATOM 6519 C C . ASN A 1 839 ? -1.567 -20.702 8.855 1.00 98.25 839 ASN A C 1
ATOM 6521 O O . ASN A 1 839 ? -0.377 -20.451 8.632 1.00 98.25 839 ASN A O 1
ATOM 6525 N N . ASP A 1 840 ? -2.106 -20.573 10.065 1.00 97.50 840 ASP A N 1
ATOM 6526 C CA . ASP A 1 840 ? -1.372 -20.045 11.211 1.00 97.50 840 ASP A CA 1
ATOM 6527 C C . ASP A 1 840 ? -0.109 -20.843 11.544 1.00 97.50 840 ASP A C 1
ATOM 6529 O O . ASP A 1 840 ? 0.914 -20.246 11.879 1.00 97.50 840 ASP A O 1
ATOM 6533 N N . ALA A 1 841 ? -0.129 -22.167 11.358 1.00 97.81 841 ALA A N 1
ATOM 6534 C CA . ALA A 1 841 ? 1.001 -23.032 11.679 1.00 97.81 841 ALA A CA 1
ATOM 6535 C C . ALA A 1 841 ? 2.229 -22.751 10.798 1.00 97.81 841 ALA A C 1
ATOM 6537 O O . ALA A 1 841 ? 3.363 -22.866 11.275 1.00 97.81 841 ALA A O 1
ATOM 6538 N N . VAL A 1 842 ? 2.021 -22.370 9.533 1.00 98.31 842 VAL A N 1
ATOM 6539 C CA . VAL A 1 842 ? 3.106 -21.974 8.621 1.00 98.31 842 VAL A CA 1
ATOM 6540 C C . VAL A 1 842 ? 3.565 -20.554 8.932 1.00 98.31 842 VAL A C 1
ATOM 6542 O O . VAL A 1 842 ? 4.765 -20.289 8.995 1.00 98.31 842 VAL A O 1
ATOM 6545 N N . MET A 1 843 ? 2.622 -19.640 9.155 1.00 98.06 843 MET A N 1
ATOM 6546 C CA . MET A 1 843 ? 2.938 -18.225 9.330 1.00 98.06 843 MET A CA 1
ATOM 6547 C C . MET A 1 843 ? 3.652 -17.921 10.648 1.00 98.06 843 MET A C 1
ATOM 6549 O O . MET A 1 843 ? 4.600 -17.134 10.648 1.00 98.06 843 MET A O 1
ATOM 6553 N N . VAL A 1 844 ? 3.290 -18.583 11.753 1.00 98.12 844 VAL A N 1
ATOM 6554 C CA . VAL A 1 844 ? 4.026 -18.453 13.024 1.00 98.12 844 VAL A CA 1
ATOM 6555 C C . VAL A 1 844 ? 5.474 -18.940 12.878 1.00 98.12 844 VAL A C 1
ATOM 6557 O O . VAL A 1 844 ? 6.399 -18.286 13.348 1.00 98.12 844 VAL A O 1
ATOM 6560 N N . ARG A 1 845 ? 5.695 -20.017 12.113 1.00 98.38 845 ARG A N 1
ATOM 6561 C CA . ARG A 1 845 ? 7.030 -20.545 11.775 1.00 98.38 845 ARG A CA 1
ATOM 6562 C C . ARG A 1 845 ? 7.822 -19.639 10.833 1.00 98.38 845 ARG A C 1
ATOM 6564 O O . ARG A 1 845 ? 9.049 -19.681 10.832 1.00 98.38 845 ARG A O 1
ATOM 6571 N N . GLY A 1 846 ? 7.123 -18.840 10.030 1.00 97.25 846 GLY A N 1
ATOM 6572 C CA . GLY A 1 846 ? 7.698 -17.806 9.173 1.00 97.25 846 GLY A CA 1
ATOM 6573 C C . GLY A 1 846 ? 7.954 -16.476 9.878 1.00 97.25 846 GLY A C 1
ATOM 6574 O O . GLY A 1 846 ? 8.601 -15.600 9.305 1.00 97.25 846 GLY A O 1
ATOM 6575 N N . THR A 1 847 ? 7.461 -16.293 11.102 1.00 98.38 847 THR A N 1
ATOM 6576 C CA . THR A 1 847 ? 7.592 -15.025 11.823 1.00 98.38 847 THR A CA 1
ATOM 6577 C C . THR A 1 847 ? 9.047 -14.814 12.240 1.00 98.38 847 THR A C 1
ATOM 6579 O O . THR A 1 847 ? 9.666 -15.687 12.841 1.00 98.38 847 THR A O 1
ATOM 6582 N N . PHE A 1 848 ? 9.603 -13.660 11.869 1.00 97.31 848 PHE A N 1
ATOM 6583 C CA . PHE A 1 848 ? 11.026 -13.323 11.953 1.00 97.31 848 PHE A CA 1
ATOM 6584 C C . PHE A 1 848 ? 11.961 -14.270 11.172 1.00 97.31 848 PHE A C 1
ATOM 6586 O O . PHE A 1 848 ? 13.173 -14.259 11.374 1.00 97.31 848 PHE A O 1
ATOM 6593 N N . ALA A 1 849 ? 11.437 -15.047 10.214 1.00 95.25 849 ALA A N 1
ATOM 6594 C CA . ALA A 1 849 ? 12.220 -16.010 9.434 1.00 95.25 849 ALA A CA 1
ATOM 6595 C C . ALA A 1 849 ? 13.004 -15.388 8.257 1.00 95.25 849 ALA A C 1
ATOM 6597 O O . ALA A 1 849 ? 13.471 -16.098 7.362 1.00 95.25 849 ALA A O 1
ATOM 6598 N N . ASN A 1 850 ? 13.143 -14.061 8.218 1.00 88.94 850 ASN A N 1
ATOM 6599 C CA . ASN A 1 850 ? 13.860 -13.378 7.149 1.00 88.94 850 ASN A CA 1
ATOM 6600 C C . ASN A 1 850 ? 15.379 -13.596 7.275 1.00 88.94 850 ASN A C 1
ATOM 6602 O O . ASN A 1 850 ? 15.986 -13.295 8.301 1.00 88.94 850 ASN A O 1
ATOM 6606 N N . ILE A 1 851 ? 16.017 -14.054 6.193 1.00 84.75 851 ILE A N 1
ATOM 6607 C CA . ILE A 1 851 ? 17.460 -14.345 6.142 1.00 84.75 851 ILE A CA 1
ATOM 6608 C C . ILE A 1 851 ? 18.368 -13.118 6.325 1.00 84.75 851 ILE A C 1
ATOM 6610 O O . ILE A 1 851 ? 19.575 -13.266 6.498 1.00 84.75 851 ILE A O 1
ATOM 6614 N N . ARG A 1 852 ? 17.807 -11.908 6.257 1.00 84.25 852 ARG A N 1
ATOM 6615 C CA . ARG A 1 852 ? 18.512 -10.636 6.461 1.00 84.25 852 ARG A CA 1
ATOM 6616 C C . ARG A 1 852 ? 18.223 -9.996 7.818 1.00 84.25 852 ARG A C 1
ATOM 6618 O O . ARG A 1 852 ? 18.720 -8.902 8.063 1.00 84.25 852 ARG A O 1
ATOM 6625 N N . LEU A 1 853 ? 17.450 -10.645 8.693 1.00 86.12 853 LEU A N 1
ATOM 6626 C CA . LEU A 1 853 ? 17.173 -10.120 10.028 1.00 86.12 853 LEU A CA 1
ATOM 6627 C C . LEU A 1 853 ? 18.484 -9.927 10.806 1.00 86.12 853 LEU A C 1
ATOM 6629 O O . LEU A 1 853 ? 19.299 -10.841 10.903 1.00 86.12 853 LEU A O 1
ATOM 6633 N N . VAL A 1 854 ? 18.682 -8.738 11.371 1.00 87.94 854 VAL A N 1
ATOM 6634 C CA . VAL A 1 854 ? 19.849 -8.425 12.203 1.00 87.94 854 VAL A CA 1
ATOM 6635 C C . VAL A 1 854 ? 19.427 -8.463 13.667 1.00 87.94 854 VAL A C 1
ATOM 6637 O O . VAL A 1 854 ? 18.834 -7.513 14.176 1.00 87.94 854 VAL A O 1
ATOM 6640 N N . ASN A 1 855 ? 19.726 -9.576 14.332 1.00 94.56 855 ASN A N 1
ATOM 6641 C CA . ASN A 1 855 ? 19.525 -9.748 15.766 1.00 94.56 855 ASN A CA 1
ATOM 6642 C C . ASN A 1 855 ? 20.833 -9.438 16.506 1.00 94.56 855 ASN A C 1
ATOM 6644 O O . ASN A 1 855 ? 21.837 -10.111 16.280 1.00 94.56 855 ASN A O 1
ATOM 6648 N N . LYS A 1 856 ? 20.824 -8.439 17.394 1.00 92.69 856 LYS A N 1
ATOM 6649 C CA . LYS A 1 856 ? 21.984 -7.964 18.169 1.00 92.69 856 LYS A CA 1
ATOM 6650 C C . LYS A 1 856 ? 22.545 -9.018 19.130 1.00 92.69 856 LYS A C 1
ATOM 6652 O O . LYS A 1 856 ? 23.672 -8.867 19.587 1.00 92.69 856 LYS A O 1
ATOM 6657 N N . PHE A 1 857 ? 21.807 -10.095 19.409 1.00 94.12 857 PHE A N 1
ATOM 6658 C CA . PHE A 1 857 ? 22.349 -11.257 20.119 1.00 94.12 857 PHE A CA 1
ATOM 6659 C C . PHE A 1 857 ? 23.396 -12.036 19.310 1.00 94.12 857 PHE A C 1
ATOM 6661 O O . PHE A 1 857 ? 24.181 -12.782 19.889 1.00 94.12 857 PHE A O 1
ATOM 6668 N N . LEU A 1 858 ? 23.413 -11.881 17.984 1.00 92.81 858 LEU A N 1
ATOM 6669 C CA . LEU A 1 858 ? 24.230 -12.671 17.070 1.00 92.81 858 LEU A CA 1
ATOM 6670 C C . LEU A 1 858 ? 25.203 -11.790 16.281 1.00 92.81 858 LEU A C 1
ATOM 6672 O O . LEU A 1 858 ? 25.001 -10.595 16.082 1.00 92.81 858 LEU A O 1
ATOM 6676 N N . THR A 1 859 ? 26.273 -12.407 15.780 1.00 82.44 859 THR A N 1
ATOM 6677 C CA . THR A 1 859 ? 27.292 -11.713 14.971 1.00 82.44 859 THR A CA 1
ATOM 6678 C C . THR A 1 859 ? 26.958 -11.671 13.480 1.00 82.44 859 THR A C 1
ATOM 6680 O O . THR A 1 859 ? 27.517 -10.853 12.747 1.00 82.44 859 THR A O 1
ATOM 6683 N N . LYS A 1 860 ? 26.064 -12.550 13.011 1.00 82.56 860 LYS A N 1
ATOM 6684 C CA . LYS A 1 860 ? 25.679 -12.683 11.602 1.00 82.56 860 LYS A CA 1
ATOM 6685 C C . LYS A 1 860 ? 24.177 -12.432 11.434 1.00 82.56 860 LYS A C 1
ATOM 6687 O O . LYS A 1 860 ? 23.406 -12.924 12.256 1.00 82.56 860 LYS A O 1
ATOM 6692 N N . PRO A 1 861 ? 23.750 -11.732 10.364 1.00 84.69 861 PRO A N 1
ATOM 6693 C CA . PRO A 1 861 ? 22.339 -11.654 10.007 1.00 84.69 861 PRO A CA 1
ATOM 6694 C C . PRO A 1 861 ? 21.757 -13.043 9.726 1.00 84.69 861 PRO A C 1
ATOM 6696 O O . PRO A 1 861 ? 22.427 -13.893 9.133 1.00 84.69 861 PRO A O 1
ATOM 6699 N N . GLY A 1 862 ? 20.508 -13.255 10.126 1.00 87.00 862 GLY A N 1
ATOM 6700 C CA . GLY A 1 862 ? 19.783 -14.498 9.913 1.00 87.00 862 GLY A CA 1
ATOM 6701 C C . GLY A 1 862 ? 18.571 -14.648 10.838 1.00 87.00 862 GLY A C 1
ATOM 6702 O O . GLY A 1 862 ? 18.416 -13.896 11.801 1.00 87.00 862 GLY A O 1
ATOM 6703 N N . PRO A 1 863 ? 17.713 -15.646 10.577 1.00 95.06 863 PRO A N 1
ATOM 6704 C CA . PRO A 1 863 ? 16.452 -15.852 11.287 1.00 95.06 863 PRO A CA 1
ATOM 6705 C C . PRO A 1 863 ? 16.640 -16.622 12.605 1.00 95.06 863 PRO A C 1
ATOM 6707 O O . PRO A 1 863 ? 15.935 -17.594 12.883 1.00 95.06 863 PRO A O 1
ATOM 6710 N N . ARG A 1 864 ? 17.636 -16.228 13.406 1.00 97.12 864 ARG A N 1
ATOM 6711 C CA . ARG A 1 864 ? 18.068 -16.958 14.604 1.00 97.12 864 ARG A CA 1
ATOM 6712 C C . ARG A 1 864 ? 18.079 -16.068 15.839 1.00 97.12 864 ARG A C 1
ATOM 6714 O O . ARG A 1 864 ? 18.158 -14.840 15.753 1.00 97.12 864 ARG A O 1
ATOM 6721 N N . THR A 1 865 ? 18.009 -16.703 17.001 1.00 98.38 865 THR A N 1
ATOM 6722 C CA . THR A 1 865 ? 18.148 -16.046 18.303 1.00 98.38 865 THR A CA 1
ATOM 6723 C C . THR A 1 865 ? 18.818 -16.967 19.320 1.00 98.38 865 THR A C 1
ATOM 6725 O O . THR A 1 865 ? 19.109 -18.126 19.018 1.00 98.38 865 THR A O 1
ATOM 6728 N N . ILE A 1 866 ? 19.063 -16.449 20.520 1.00 97.94 866 ILE A N 1
ATOM 6729 C CA . ILE A 1 866 ? 19.594 -17.206 21.649 1.00 97.94 866 ILE A CA 1
ATOM 6730 C C . ILE A 1 866 ? 18.438 -17.545 22.588 1.00 97.94 866 ILE A C 1
ATOM 6732 O O . ILE A 1 866 ? 17.744 -16.654 23.074 1.00 97.94 866 ILE A O 1
ATOM 6736 N N . TYR A 1 867 ? 18.254 -18.826 22.896 1.00 97.75 867 TYR A N 1
ATOM 6737 C CA . TYR A 1 867 ? 17.398 -19.234 24.007 1.00 97.75 867 TYR A CA 1
ATOM 6738 C C . TYR A 1 867 ? 18.173 -19.018 25.316 1.00 97.75 867 TYR A C 1
ATOM 6740 O O . TYR A 1 867 ? 19.051 -19.803 25.684 1.00 97.75 867 TYR A O 1
ATOM 6748 N N . ILE A 1 868 ? 17.884 -17.899 25.989 1.00 96.00 868 ILE A N 1
ATOM 6749 C CA . ILE A 1 868 ? 18.671 -17.349 27.109 1.00 96.00 868 ILE A CA 1
ATOM 6750 C C . ILE A 1 868 ? 18.960 -18.378 28.222 1.00 96.00 868 ILE A C 1
ATOM 6752 O O . ILE A 1 868 ? 20.107 -18.412 28.673 1.00 96.00 868 ILE A O 1
ATOM 6756 N N . PRO A 1 869 ? 18.013 -19.244 28.653 1.00 94.81 869 PRO A N 1
ATOM 6757 C CA . PRO A 1 869 ? 18.265 -20.195 29.738 1.00 94.81 869 PRO A CA 1
ATOM 6758 C C . PRO A 1 869 ? 19.430 -21.161 29.485 1.00 94.81 869 PRO A C 1
ATOM 6760 O O . PRO A 1 869 ? 20.189 -21.442 30.410 1.00 94.81 869 PRO A O 1
ATOM 6763 N N . THR A 1 870 ? 19.608 -21.649 28.250 1.00 95.69 870 THR A N 1
ATOM 6764 C CA . THR A 1 870 ? 20.706 -22.577 27.899 1.00 95.69 870 THR A CA 1
ATOM 6765 C C . THR A 1 870 ? 21.802 -21.940 27.051 1.00 95.69 870 THR A C 1
ATOM 6767 O O . THR A 1 870 ? 22.827 -22.576 26.815 1.00 95.69 870 THR A O 1
ATOM 6770 N N . LYS A 1 871 ? 21.610 -20.690 26.607 1.00 95.94 871 LYS A N 1
ATOM 6771 C CA . LYS A 1 871 ? 22.506 -19.949 25.702 1.00 95.94 871 LYS A CA 1
ATOM 6772 C C . LYS A 1 871 ? 22.693 -20.613 24.331 1.00 95.94 871 LYS A C 1
ATOM 6774 O O . LYS A 1 871 ? 23.691 -20.380 23.654 1.00 95.94 871 LYS A O 1
ATOM 6779 N N . GLU A 1 872 ? 21.739 -21.440 23.921 1.00 97.12 872 GLU A N 1
ATOM 6780 C CA . GLU A 1 872 ? 21.769 -22.138 22.637 1.00 97.12 872 GLU A CA 1
ATOM 6781 C C . GLU A 1 872 ? 21.240 -21.238 21.508 1.00 97.12 872 GLU A C 1
ATOM 6783 O O . GLU A 1 872 ? 20.181 -20.620 21.643 1.00 97.12 872 GLU A O 1
ATOM 6788 N N . GLU A 1 873 ? 21.958 -21.189 20.383 1.00 97.25 873 GLU A N 1
ATOM 6789 C CA . GLU A 1 873 ? 21.522 -20.500 19.163 1.00 97.25 873 GLU A CA 1
ATOM 6790 C C . GLU A 1 873 ? 20.596 -21.400 18.330 1.00 97.25 873 GLU A C 1
ATOM 6792 O O . GLU A 1 873 ? 21.000 -22.459 17.846 1.00 97.25 873 GLU A O 1
ATOM 6797 N N . MET A 1 874 ? 19.372 -20.951 18.060 1.00 97.56 874 MET A N 1
ATOM 6798 C CA . MET A 1 874 ? 18.376 -21.716 17.295 1.00 97.56 874 MET A CA 1
ATOM 6799 C C . MET A 1 874 ? 17.489 -20.813 16.432 1.00 97.56 874 MET A C 1
ATOM 6801 O O . MET A 1 874 ? 17.621 -19.587 16.474 1.00 97.56 874 MET A O 1
ATOM 6805 N N . ASP A 1 875 ? 16.615 -21.414 15.620 1.00 98.25 875 ASP A N 1
ATOM 6806 C CA . ASP A 1 875 ? 15.603 -20.659 14.877 1.00 98.25 875 ASP A CA 1
ATOM 6807 C C . ASP A 1 875 ? 14.649 -19.967 15.862 1.00 98.25 875 ASP A C 1
ATOM 6809 O O . ASP A 1 875 ? 14.318 -20.502 16.921 1.00 98.25 875 ASP A O 1
ATOM 6813 N N . ILE A 1 876 ? 14.175 -18.773 15.509 1.00 98.50 876 ILE A N 1
ATOM 6814 C CA . ILE A 1 876 ? 13.362 -17.937 16.412 1.00 98.50 876 ILE A CA 1
ATOM 6815 C C . ILE A 1 876 ? 12.074 -18.644 16.851 1.00 98.50 876 ILE A C 1
ATOM 6817 O O . ILE A 1 876 ? 11.693 -18.566 18.018 1.00 98.50 876 ILE A O 1
ATOM 6821 N N . PHE A 1 877 ? 11.435 -19.374 15.934 1.00 98.50 877 PHE A N 1
ATOM 6822 C CA . PHE A 1 877 ? 10.260 -20.186 16.240 1.00 98.50 877 PHE A CA 1
ATOM 6823 C C . PHE A 1 877 ? 10.567 -21.292 17.263 1.00 98.50 877 PHE A C 1
ATOM 6825 O O . PHE A 1 877 ? 9.823 -21.449 18.226 1.00 98.50 877 PHE A O 1
ATOM 6832 N N . ASP A 1 878 ? 11.680 -22.015 17.099 1.00 98.38 878 ASP A N 1
ATOM 6833 C CA . ASP A 1 878 ? 12.049 -23.106 18.009 1.00 98.38 878 ASP A CA 1
ATOM 6834 C C . ASP A 1 878 ? 12.351 -22.566 19.423 1.00 98.38 878 ASP A C 1
ATOM 6836 O O . ASP A 1 878 ? 11.970 -23.178 20.423 1.00 98.38 878 ASP A O 1
ATOM 6840 N N . ALA A 1 879 ? 12.986 -21.388 19.520 1.00 98.38 879 ALA A N 1
ATOM 6841 C CA . ALA A 1 879 ? 13.213 -20.708 20.798 1.00 98.38 879 ALA A CA 1
ATOM 6842 C C . ALA A 1 879 ? 11.892 -20.313 21.473 1.00 98.38 879 ALA A C 1
ATOM 6844 O O . ALA A 1 879 ? 11.716 -20.547 22.670 1.00 98.38 879 ALA A O 1
ATOM 6845 N N . ALA A 1 880 ? 10.950 -19.754 20.708 1.00 98.44 880 ALA A N 1
ATOM 6846 C CA . ALA A 1 880 ? 9.622 -19.405 21.203 1.00 98.44 880 ALA A CA 1
ATOM 6847 C C . ALA A 1 880 ? 8.842 -20.640 21.693 1.00 98.44 880 ALA A C 1
ATOM 6849 O O . ALA A 1 880 ? 8.223 -20.584 22.753 1.00 98.44 880 ALA A O 1
ATOM 6850 N N . GLU A 1 881 ? 8.931 -21.781 20.996 1.00 97.94 881 GLU A N 1
ATOM 6851 C CA . GLU A 1 881 ? 8.332 -23.042 21.461 1.00 97.94 881 GLU A CA 1
ATOM 6852 C C . GLU A 1 881 ? 8.944 -23.535 22.781 1.00 97.94 881 GLU A C 1
ATOM 6854 O O . GLU A 1 881 ? 8.211 -24.037 23.637 1.00 97.94 881 GLU A O 1
ATOM 6859 N N . LYS A 1 882 ? 10.264 -23.391 22.983 1.00 98.12 882 LYS A N 1
ATOM 6860 C CA . LYS A 1 882 ? 10.898 -23.712 24.276 1.00 98.12 882 LYS A CA 1
ATOM 6861 C C . LYS A 1 882 ? 10.362 -22.806 25.389 1.00 98.12 882 LYS A C 1
ATOM 6863 O O . LYS A 1 882 ? 9.887 -23.314 26.399 1.00 98.12 882 LYS A O 1
ATOM 6868 N N . TYR A 1 883 ? 10.324 -21.492 25.170 1.00 98.25 883 TYR A N 1
ATOM 6869 C CA . TYR A 1 883 ? 9.765 -20.553 26.150 1.00 98.25 883 TYR A CA 1
ATOM 6870 C C . TYR A 1 883 ? 8.281 -20.786 26.452 1.00 98.25 883 TYR A C 1
ATOM 6872 O O . TYR A 1 883 ? 7.862 -20.632 27.600 1.00 98.25 883 TYR A O 1
ATOM 6880 N N . ALA A 1 884 ? 7.490 -21.190 25.455 1.00 96.31 884 ALA A N 1
ATOM 6881 C CA . ALA A 1 884 ? 6.088 -21.543 25.651 1.00 96.31 884 ALA A CA 1
ATOM 6882 C C . ALA A 1 884 ? 5.931 -22.767 26.571 1.00 96.31 884 ALA A C 1
ATOM 6884 O O . ALA A 1 884 ? 5.067 -22.755 27.449 1.00 96.31 884 ALA A O 1
ATOM 6885 N N . LYS A 1 885 ? 6.791 -23.789 26.428 1.00 96.38 885 LYS A N 1
ATOM 6886 C CA . LYS A 1 885 ? 6.828 -24.955 27.336 1.00 96.38 885 LYS A CA 1
ATOM 6887 C C . LYS A 1 885 ? 7.188 -24.556 28.767 1.00 96.38 885 LYS A C 1
ATOM 6889 O O . LYS A 1 885 ? 6.600 -25.088 29.703 1.00 96.38 885 LYS A O 1
ATOM 6894 N N . ASP A 1 886 ? 8.075 -23.577 28.919 1.00 93.19 886 ASP A N 1
ATOM 6895 C CA . ASP A 1 886 ? 8.470 -23.023 30.221 1.00 93.19 886 ASP A CA 1
ATOM 6896 C C . ASP A 1 886 ? 7.477 -21.984 30.771 1.00 93.19 886 ASP A C 1
ATOM 6898 O O . ASP A 1 886 ? 7.724 -21.393 31.822 1.00 93.19 886 ASP A O 1
ATOM 6902 N N . GLN A 1 887 ? 6.383 -21.705 30.050 1.00 95.00 887 GLN A N 1
ATOM 6903 C CA . GLN A 1 887 ? 5.390 -20.676 30.384 1.00 95.00 887 GLN A CA 1
ATOM 6904 C C . GLN A 1 887 ? 6.000 -19.281 30.615 1.00 95.00 887 GLN A C 1
ATOM 6906 O O . GLN A 1 887 ? 5.507 -18.493 31.424 1.00 95.00 887 GLN A O 1
ATOM 6911 N N . THR A 1 888 ? 7.077 -18.961 29.896 1.00 96.44 888 THR A N 1
ATOM 6912 C CA . THR A 1 888 ? 7.793 -17.689 30.028 1.00 96.44 888 THR A CA 1
ATOM 6913 C C . THR A 1 888 ? 7.222 -16.649 29.057 1.00 96.44 888 THR A C 1
ATOM 6915 O O . THR A 1 888 ? 7.248 -16.882 27.847 1.00 96.44 888 THR A O 1
ATOM 6918 N N . PRO A 1 889 ? 6.726 -15.489 29.533 1.00 96.25 889 PRO A N 1
ATOM 6919 C CA . PRO A 1 889 ? 6.282 -14.413 28.651 1.00 96.25 889 PRO A CA 1
ATOM 6920 C C . PRO A 1 889 ? 7.442 -13.854 27.823 1.00 96.25 889 PRO A C 1
ATOM 6922 O O . PRO A 1 889 ? 8.564 -13.730 28.319 1.00 96.25 889 PRO A O 1
ATOM 6925 N N . LEU A 1 890 ? 7.168 -13.464 26.578 1.00 98.44 890 LEU A N 1
ATOM 6926 C CA . LEU A 1 890 ? 8.184 -12.909 25.686 1.00 98.44 890 LEU A CA 1
ATOM 6927 C C . LEU A 1 890 ? 7.938 -11.437 25.379 1.00 98.44 890 LEU A C 1
ATOM 6929 O O . LEU A 1 890 ? 6.796 -10.995 25.236 1.00 98.44 890 LEU A O 1
ATOM 6933 N N . ILE A 1 891 ? 9.029 -10.691 25.234 1.00 98.38 891 ILE A N 1
ATOM 6934 C CA . ILE A 1 891 ? 9.028 -9.314 24.737 1.00 98.38 891 ILE A CA 1
ATOM 6935 C C . ILE A 1 891 ? 10.143 -9.115 23.698 1.00 98.38 891 ILE A C 1
ATOM 6937 O O . ILE A 1 891 ? 10.990 -9.989 23.500 1.00 98.38 891 ILE A O 1
ATOM 6941 N N . ILE A 1 892 ? 10.136 -7.976 23.006 1.00 98.69 892 ILE A N 1
ATOM 6942 C CA . ILE A 1 892 ? 11.129 -7.623 21.979 1.00 98.69 892 ILE A CA 1
ATOM 6943 C C . ILE A 1 892 ? 11.683 -6.224 22.269 1.00 98.69 892 ILE A C 1
ATOM 6945 O O . ILE A 1 892 ? 10.909 -5.336 22.622 1.00 98.69 892 ILE A O 1
ATOM 6949 N N . LEU A 1 893 ? 12.993 -6.029 22.081 1.00 98.44 893 LEU A N 1
ATOM 6950 C CA . LEU A 1 893 ? 13.635 -4.708 22.062 1.00 98.44 893 LEU A CA 1
ATOM 6951 C C . LEU A 1 893 ? 13.951 -4.305 20.618 1.00 98.44 893 LEU A C 1
ATOM 6953 O O . LEU A 1 893 ? 14.483 -5.121 19.860 1.00 98.44 893 LEU A O 1
ATOM 6957 N N . VAL A 1 894 ? 13.643 -3.067 20.230 1.00 96.75 894 VAL A N 1
ATOM 6958 C CA . VAL A 1 894 ? 13.869 -2.553 18.867 1.00 96.75 894 VAL A CA 1
ATOM 6959 C C . VAL A 1 894 ? 14.343 -1.098 18.900 1.00 96.75 894 VAL A C 1
ATOM 6961 O O . VAL A 1 894 ? 14.036 -0.361 19.832 1.00 96.75 894 VAL A O 1
ATOM 6964 N N . GLY A 1 895 ? 15.086 -0.677 17.875 1.00 93.69 895 GLY A N 1
ATOM 6965 C CA . GLY A 1 895 ? 15.410 0.730 17.644 1.00 93.69 895 GLY A CA 1
ATOM 6966 C C . GLY A 1 895 ? 14.242 1.517 17.034 1.00 93.69 895 GLY A C 1
ATOM 6967 O O . GLY A 1 895 ? 13.074 1.328 17.389 1.00 93.69 895 GLY A O 1
ATOM 6968 N N . LYS A 1 896 ? 14.562 2.421 16.107 1.00 86.81 896 LYS A N 1
ATOM 6969 C CA . LYS A 1 896 ? 13.616 3.348 15.459 1.00 86.81 896 LYS A CA 1
ATOM 6970 C C . LYS A 1 896 ? 12.839 2.707 14.311 1.00 86.81 896 LYS A C 1
ATOM 6972 O O . LYS A 1 896 ? 13.311 1.761 13.685 1.00 86.81 896 LYS A O 1
ATOM 6977 N N . GLU A 1 897 ? 11.692 3.292 13.966 1.00 80.56 897 GLU A N 1
ATOM 6978 C CA . GLU A 1 897 ? 10.880 2.952 12.783 1.00 80.56 897 GLU A CA 1
ATOM 6979 C C . GLU A 1 897 ? 10.479 1.460 12.723 1.00 80.56 897 GLU A C 1
ATOM 6981 O O . GLU A 1 897 ? 10.507 0.823 11.658 1.00 80.56 897 GLU A O 1
ATOM 6986 N N . TYR A 1 898 ? 10.125 0.873 13.874 1.00 92.25 898 TYR A N 1
ATOM 6987 C CA . TYR A 1 898 ? 9.719 -0.529 13.945 1.00 92.25 898 TYR A CA 1
ATOM 6988 C C . TYR A 1 898 ? 8.414 -0.770 13.176 1.00 92.25 898 TYR A C 1
ATOM 6990 O O . TYR A 1 898 ? 7.392 -0.122 13.421 1.00 92.25 898 TYR A O 1
ATOM 6998 N N . GLY A 1 899 ? 8.442 -1.733 12.251 1.00 86.75 899 GLY A N 1
ATOM 6999 C CA . GLY A 1 899 ? 7.286 -2.123 11.449 1.00 86.75 899 GLY A CA 1
ATOM 7000 C C . GLY A 1 899 ? 7.059 -1.290 10.188 1.00 86.75 899 GLY A C 1
ATOM 7001 O O . GLY A 1 899 ? 5.927 -1.204 9.714 1.00 86.75 899 GLY A O 1
ATOM 7002 N N . SER A 1 900 ? 8.106 -0.691 9.619 1.00 80.31 900 SER A N 1
ATOM 7003 C CA . SER A 1 900 ? 8.019 0.023 8.336 1.00 80.31 900 SER A CA 1
ATOM 7004 C C . SER A 1 900 ? 7.648 -0.881 7.154 1.00 80.31 900 SER A C 1
ATOM 7006 O O . SER A 1 900 ? 7.974 -2.069 7.110 1.00 80.31 900 SER A O 1
ATOM 7008 N N . GLY A 1 901 ? 6.964 -0.319 6.154 1.00 74.94 901 GLY A N 1
ATOM 7009 C CA . GLY A 1 901 ? 6.651 -1.002 4.895 1.00 74.94 901 GLY A CA 1
ATOM 7010 C C . GLY A 1 901 ? 5.201 -1.480 4.763 1.00 74.94 901 GLY A C 1
ATOM 7011 O O . GLY A 1 901 ? 4.259 -0.704 4.871 1.00 74.94 901 GLY A O 1
ATOM 7012 N N . SER A 1 902 ? 5.012 -2.751 4.397 1.00 75.44 902 SER A N 1
ATOM 7013 C CA . SER A 1 902 ? 3.701 -3.309 4.009 1.00 75.44 902 SER A CA 1
ATOM 7014 C C . SER A 1 902 ? 2.731 -3.418 5.197 1.00 75.44 902 SER A C 1
ATOM 7016 O O . SER A 1 902 ? 3.155 -3.760 6.298 1.00 75.44 902 SER A O 1
ATOM 7018 N N . SER A 1 903 ? 1.425 -3.259 4.965 1.00 78.00 903 SER A N 1
ATOM 7019 C CA . SER A 1 903 ? 0.346 -3.271 5.977 1.00 78.00 903 SER A CA 1
ATOM 7020 C C . SER A 1 903 ? -0.041 -4.667 6.512 1.00 78.00 903 SER A C 1
ATOM 7022 O O . SER A 1 903 ? -1.201 -4.959 6.787 1.00 78.00 903 SER A O 1
ATOM 7024 N N . ARG A 1 904 ? 0.927 -5.576 6.648 1.00 83.75 904 ARG A N 1
ATOM 7025 C CA . ARG A 1 904 ? 0.680 -7.001 6.923 1.00 83.75 904 ARG A CA 1
ATOM 7026 C C . ARG A 1 904 ? 0.263 -7.227 8.376 1.00 83.75 904 ARG A C 1
ATOM 7028 O O . ARG A 1 904 ? 1.045 -6.978 9.289 1.00 83.75 904 ARG A O 1
ATOM 7035 N N . ASP A 1 905 ? -0.928 -7.770 8.580 1.00 85.25 905 ASP A N 1
ATOM 7036 C CA . ASP A 1 905 ? -1.471 -8.166 9.886 1.00 85.25 905 ASP A CA 1
ATOM 7037 C C . ASP A 1 905 ? -0.686 -9.314 10.546 1.00 85.25 905 ASP A C 1
ATOM 7039 O O . ASP A 1 905 ? -0.503 -9.328 11.762 1.00 85.25 905 ASP A O 1
ATOM 7043 N N . TRP A 1 906 ? -0.122 -10.227 9.748 1.00 95.19 906 TRP A N 1
ATOM 7044 C CA . TRP A 1 906 ? 0.761 -11.295 10.218 1.00 95.19 906 TRP A CA 1
ATOM 7045 C C . TRP A 1 906 ? 2.036 -10.792 10.902 1.00 95.19 906 TRP A C 1
ATOM 7047 O O . TRP A 1 906 ? 2.632 -11.533 11.681 1.00 95.19 906 TRP A O 1
ATOM 7057 N N . ALA A 1 907 ? 2.415 -9.525 10.702 1.00 95.44 907 ALA A N 1
ATOM 7058 C CA . ALA A 1 907 ? 3.470 -8.898 11.493 1.00 95.44 907 ALA A CA 1
ATOM 7059 C C . ALA A 1 907 ? 3.066 -8.668 12.965 1.00 95.44 907 ALA A C 1
ATOM 7061 O O . ALA A 1 907 ? 3.941 -8.428 13.785 1.00 95.44 907 ALA A O 1
ATOM 7062 N N . ALA A 1 908 ? 1.780 -8.764 13.318 1.00 96.62 908 ALA A N 1
ATOM 7063 C CA . ALA A 1 908 ? 1.289 -8.762 14.699 1.00 96.62 908 ALA A CA 1
ATOM 7064 C C . ALA A 1 908 ? 0.727 -10.131 15.125 1.00 96.62 908 ALA A C 1
ATOM 7066 O O . ALA A 1 908 ? 1.056 -10.602 16.214 1.00 96.62 908 ALA A O 1
ATOM 7067 N N . LYS A 1 909 ? -0.036 -10.820 14.254 1.00 97.44 909 LYS A N 1
ATOM 7068 C CA . LYS A 1 909 ? -0.543 -12.184 14.529 1.00 97.44 909 LYS A CA 1
ATOM 7069 C C . LYS A 1 909 ? 0.600 -13.174 14.785 1.00 97.44 909 LYS A C 1
ATOM 7071 O O . LYS A 1 909 ? 0.520 -13.984 15.702 1.00 97.44 909 LYS A O 1
ATOM 7076 N N . GLY A 1 910 ? 1.688 -13.070 14.019 1.00 97.75 910 GLY A N 1
ATOM 7077 C CA . GLY A 1 910 ? 2.884 -13.897 14.170 1.00 97.75 910 GLY A CA 1
ATOM 7078 C C . GLY A 1 910 ? 3.531 -13.760 15.551 1.00 97.75 910 GLY A C 1
ATOM 7079 O O . GLY A 1 910 ? 3.566 -14.743 16.290 1.00 97.75 910 GLY A O 1
ATOM 7080 N N . PRO A 1 911 ? 3.994 -12.556 15.950 1.00 98.44 911 PRO A N 1
ATOM 7081 C CA . PRO A 1 911 ? 4.554 -12.337 17.284 1.00 98.44 911 PRO A CA 1
ATOM 7082 C C . PRO A 1 911 ? 3.599 -12.728 18.417 1.00 98.44 911 PRO A C 1
ATOM 7084 O O . PRO A 1 911 ? 4.038 -13.321 19.401 1.00 98.44 911 PRO A O 1
ATOM 7087 N N . TYR A 1 912 ? 2.295 -12.474 18.263 1.00 97.56 912 TYR A N 1
ATOM 7088 C CA . TYR A 1 912 ? 1.287 -12.881 19.244 1.00 97.56 912 TYR A CA 1
ATOM 7089 C C . TYR A 1 912 ? 1.296 -14.401 19.474 1.00 97.56 912 TYR A C 1
ATOM 7091 O O . TYR A 1 912 ? 1.352 -14.850 20.625 1.00 97.56 912 TYR A O 1
ATOM 7099 N N . LEU A 1 913 ? 1.311 -15.183 18.384 1.00 97.50 913 LEU A N 1
ATOM 7100 C CA . LEU A 1 913 ? 1.365 -16.649 18.418 1.00 97.50 913 LEU A CA 1
ATOM 7101 C C . LEU A 1 913 ? 2.733 -17.204 18.837 1.00 97.50 913 LEU A C 1
ATOM 7103 O O . LEU A 1 913 ? 2.789 -18.300 19.383 1.00 97.50 913 LEU A O 1
ATOM 7107 N N . LEU A 1 914 ? 3.823 -16.450 18.655 1.00 98.19 914 LEU A N 1
ATOM 7108 C CA . LEU A 1 914 ? 5.121 -16.773 19.264 1.00 98.19 914 LEU A CA 1
ATOM 7109 C C . LEU A 1 914 ? 5.124 -16.571 20.791 1.00 98.19 914 LEU A C 1
ATOM 7111 O O . LEU A 1 914 ? 6.081 -16.960 21.447 1.00 98.19 914 LEU A O 1
ATOM 7115 N N . GLY A 1 915 ? 4.084 -15.964 21.372 1.00 96.94 915 GLY A N 1
ATOM 7116 C CA . GLY A 1 915 ? 4.009 -15.689 22.810 1.00 96.94 915 GLY A CA 1
ATOM 7117 C C . GLY A 1 915 ? 4.514 -14.302 23.213 1.00 96.94 915 GLY A C 1
ATOM 7118 O O . GLY A 1 915 ? 4.663 -14.034 24.407 1.00 96.94 915 GLY A O 1
ATOM 7119 N N . VAL A 1 916 ? 4.747 -13.402 22.251 1.00 98.25 916 VAL A N 1
ATOM 7120 C CA . VAL A 1 916 ? 5.118 -12.009 22.532 1.00 98.25 916 VAL A CA 1
ATOM 7121 C C . VAL A 1 916 ? 3.930 -11.282 23.167 1.00 98.25 916 VAL A C 1
ATOM 7123 O O . VAL A 1 916 ? 2.785 -11.421 22.728 1.00 98.25 916 VAL A O 1
ATOM 7126 N N . ARG A 1 917 ? 4.195 -10.527 24.236 1.00 96.81 917 ARG A N 1
ATOM 7127 C CA . ARG A 1 917 ? 3.187 -9.770 24.999 1.00 96.81 917 ARG A CA 1
ATOM 7128 C C . ARG A 1 917 ? 3.421 -8.266 24.977 1.00 96.81 917 ARG A C 1
ATOM 7130 O O . ARG A 1 917 ? 2.455 -7.515 25.040 1.00 96.81 917 ARG A O 1
ATOM 7137 N N . ALA A 1 918 ? 4.666 -7.829 24.821 1.00 97.81 918 ALA A N 1
ATOM 7138 C CA . ALA A 1 918 ? 5.004 -6.424 24.640 1.00 97.81 918 ALA A CA 1
ATOM 7139 C C . ALA A 1 918 ? 6.198 -6.252 23.695 1.00 97.81 918 ALA A C 1
ATOM 7141 O O . ALA A 1 918 ? 7.021 -7.155 23.536 1.00 97.81 918 ALA A O 1
ATOM 7142 N N . VAL A 1 919 ? 6.299 -5.075 23.092 1.00 98.56 919 VAL A N 1
ATOM 7143 C CA . VAL A 1 919 ? 7.480 -4.625 22.349 1.00 98.56 919 VAL A CA 1
ATOM 7144 C C . VAL A 1 919 ? 7.928 -3.307 22.967 1.00 98.56 919 VAL A C 1
ATOM 7146 O O . VAL A 1 919 ? 7.078 -2.484 23.286 1.00 98.56 919 VAL A O 1
ATOM 7149 N N . ILE A 1 920 ? 9.232 -3.109 23.157 1.00 98.44 920 ILE A N 1
ATOM 7150 C CA . ILE A 1 920 ? 9.821 -1.830 23.566 1.00 98.44 920 ILE A CA 1
ATOM 7151 C C . ILE A 1 920 ? 10.660 -1.325 22.393 1.00 98.44 920 ILE A C 1
ATOM 7153 O O . ILE A 1 920 ? 11.641 -1.968 22.016 1.00 98.44 920 ILE A O 1
ATOM 7157 N N . ALA A 1 921 ? 10.254 -0.210 21.791 1.00 98.00 921 ALA A N 1
ATOM 7158 C CA . ALA A 1 921 ? 10.928 0.380 20.637 1.00 98.00 921 ALA A CA 1
ATOM 7159 C C . ALA A 1 921 ? 11.289 1.849 20.885 1.00 98.00 921 ALA A C 1
ATOM 7161 O O . ALA A 1 921 ? 10.711 2.494 21.755 1.00 98.00 921 ALA A O 1
ATOM 7162 N N . GLU A 1 922 ? 12.216 2.408 20.108 1.00 95.81 922 GLU A N 1
ATOM 7163 C CA . GLU A 1 922 ? 12.434 3.864 20.111 1.00 95.81 922 GLU A CA 1
ATOM 7164 C C . GLU A 1 922 ? 11.323 4.603 19.359 1.00 95.81 922 GLU A C 1
ATOM 7166 O O . GLU A 1 922 ? 10.985 5.728 19.710 1.00 95.81 922 GLU A O 1
ATOM 7171 N N . SER A 1 923 ? 10.762 3.989 18.312 1.00 90.19 923 SER A N 1
ATOM 7172 C CA . SER A 1 923 ? 9.574 4.498 17.622 1.00 90.19 923 SER A CA 1
ATOM 7173 C C . SER A 1 923 ? 8.899 3.425 16.764 1.00 90.19 923 SER A C 1
ATOM 7175 O O . SER A 1 923 ? 9.538 2.472 16.307 1.00 90.19 923 SER A O 1
ATOM 7177 N N . TYR A 1 924 ? 7.600 3.602 16.507 1.00 90.38 924 TYR A N 1
ATOM 7178 C CA . TYR A 1 924 ? 6.782 2.705 15.683 1.00 90.38 924 TYR A CA 1
ATOM 7179 C C . TYR A 1 924 ? 6.285 3.381 14.412 1.00 90.38 924 TYR A C 1
ATOM 7181 O O . TYR A 1 924 ? 5.939 4.562 14.408 1.00 90.38 924 TYR A O 1
ATOM 7189 N N . GLU A 1 925 ? 6.121 2.581 13.364 1.00 84.06 925 GLU A N 1
ATOM 7190 C CA . GLU A 1 925 ? 5.323 2.964 12.203 1.00 84.06 925 GLU A CA 1
ATOM 7191 C C . GLU A 1 925 ? 3.824 2.776 12.467 1.00 84.06 925 GLU A C 1
ATOM 7193 O O . GLU A 1 925 ? 3.396 1.796 13.088 1.00 84.06 925 GLU A O 1
ATOM 7198 N N . ARG A 1 926 ? 3.010 3.725 11.978 1.00 81.50 926 ARG A N 1
ATOM 7199 C CA . ARG A 1 926 ? 1.598 3.908 12.378 1.00 81.50 926 ARG A CA 1
ATOM 7200 C C . ARG A 1 926 ? 0.769 2.624 12.281 1.00 81.50 926 ARG A C 1
ATOM 7202 O O . ARG A 1 926 ? 0.145 2.221 13.257 1.00 81.50 926 ARG A O 1
ATOM 7209 N N . ILE A 1 927 ? 0.760 1.990 11.104 1.00 83.31 927 ILE A N 1
ATOM 7210 C CA . ILE A 1 927 ? -0.062 0.796 10.831 1.00 83.31 927 ILE A CA 1
ATOM 7211 C C . ILE A 1 927 ? 0.389 -0.374 11.708 1.00 83.31 927 ILE A C 1
ATOM 7213 O O . ILE A 1 927 ? -0.435 -1.131 12.217 1.00 83.31 927 ILE A O 1
ATOM 7217 N N . HIS A 1 928 ? 1.702 -0.530 11.900 1.00 90.94 928 HIS A N 1
ATOM 7218 C CA . HIS A 1 928 ? 2.226 -1.635 12.686 1.00 90.94 928 HIS A CA 1
ATOM 7219 C C . HIS A 1 928 ? 1.855 -1.502 14.165 1.00 90.94 928 HIS A C 1
ATOM 7221 O O . HIS A 1 928 ? 1.394 -2.481 14.749 1.00 90.94 928 HIS A O 1
ATOM 7227 N N . ARG A 1 929 ? 1.958 -0.293 14.740 1.00 92.44 929 ARG A N 1
ATOM 7228 C CA . ARG A 1 929 ? 1.486 -0.013 16.105 1.00 92.44 929 ARG A CA 1
ATOM 7229 C C . ARG A 1 929 ? 0.017 -0.411 16.276 1.00 92.44 929 ARG A C 1
ATOM 7231 O O . ARG A 1 929 ? -0.295 -1.171 17.189 1.00 92.44 929 ARG A O 1
ATOM 7238 N N . SER A 1 930 ? -0.860 0.029 15.368 1.00 88.56 930 SER A N 1
ATOM 7239 C CA . SER A 1 930 ? -2.287 -0.326 15.400 1.00 88.56 930 SER A CA 1
ATOM 7240 C C . SER A 1 930 ? -2.516 -1.839 15.312 1.00 88.56 930 SER A C 1
ATOM 7242 O O . SER A 1 930 ? -3.342 -2.373 16.047 1.00 88.56 930 SER A O 1
ATOM 7244 N N . ASN A 1 931 ? -1.751 -2.558 14.483 1.00 92.50 931 ASN A N 1
ATOM 7245 C CA . ASN A 1 931 ? -1.845 -4.020 14.391 1.00 92.50 931 ASN A CA 1
ATOM 7246 C C . ASN A 1 931 ? -1.429 -4.722 15.694 1.00 92.50 931 ASN A C 1
ATOM 7248 O O . ASN A 1 931 ? -2.068 -5.702 16.079 1.00 92.50 931 ASN A O 1
ATOM 7252 N N . LEU A 1 932 ? -0.384 -4.236 16.379 1.00 95.88 932 LEU A N 1
ATOM 7253 C CA . LEU A 1 932 ? 0.032 -4.774 17.682 1.00 95.88 932 LEU A CA 1
ATOM 7254 C C . LEU A 1 932 ? -1.093 -4.622 18.712 1.00 95.88 932 LEU A C 1
ATOM 7256 O O . LEU A 1 932 ? -1.487 -5.615 19.325 1.00 95.88 932 LEU A O 1
ATOM 7260 N N . VAL A 1 933 ? -1.667 -3.417 18.821 1.00 93.69 933 VAL A N 1
ATOM 7261 C CA . VAL A 1 933 ? -2.815 -3.140 19.701 1.00 93.69 933 VAL A CA 1
ATOM 7262 C C . VAL A 1 933 ? -4.013 -4.018 19.338 1.00 93.69 933 VAL A C 1
ATOM 7264 O O . VAL A 1 933 ? -4.612 -4.635 20.218 1.00 93.69 933 VAL A O 1
ATOM 7267 N N . GLY A 1 934 ? -4.332 -4.133 18.046 1.00 92.38 934 GLY A N 1
ATOM 7268 C CA . GLY A 1 934 ? -5.435 -4.952 17.541 1.00 92.38 934 GLY A CA 1
ATOM 7269 C C . GLY A 1 934 ? -5.312 -6.437 17.899 1.00 92.38 934 GLY A C 1
ATOM 7270 O O . GLY A 1 934 ? -6.332 -7.085 18.123 1.00 92.38 934 GLY A O 1
ATOM 7271 N N . MET A 1 935 ? -4.087 -6.956 18.033 1.00 95.12 935 MET A N 1
ATOM 7272 C CA . MET A 1 935 ? -3.814 -8.322 18.507 1.00 95.12 935 MET A CA 1
ATOM 7273 C C . MET A 1 935 ? -3.636 -8.441 20.028 1.00 95.12 935 MET A C 1
ATOM 7275 O O . MET A 1 935 ? -3.444 -9.543 20.534 1.00 95.12 935 MET A O 1
ATOM 7279 N N . GLY A 1 936 ? -3.662 -7.331 20.770 1.00 93.38 936 GLY A N 1
ATOM 7280 C CA . GLY A 1 936 ? -3.444 -7.320 22.218 1.00 93.38 936 GLY A CA 1
ATOM 7281 C C . GLY A 1 936 ? -1.971 -7.376 22.651 1.00 93.38 936 GLY A C 1
ATOM 7282 O O . GLY A 1 936 ? -1.697 -7.656 23.818 1.00 93.38 936 GLY A O 1
ATOM 7283 N N . ILE A 1 937 ? -1.020 -7.108 21.749 1.00 96.25 937 ILE A N 1
ATOM 7284 C CA . ILE A 1 937 ? 0.391 -6.885 22.101 1.00 96.25 937 ILE A CA 1
ATOM 7285 C C . ILE A 1 937 ? 0.549 -5.430 22.539 1.00 96.25 937 ILE A C 1
ATOM 7287 O O . ILE A 1 937 ? 0.075 -4.527 21.856 1.00 96.25 937 ILE A O 1
ATOM 7291 N N . ILE A 1 938 ? 1.242 -5.193 23.652 1.00 96.62 938 ILE A N 1
ATOM 7292 C CA . ILE A 1 938 ? 1.444 -3.844 24.193 1.00 96.62 938 ILE A CA 1
ATOM 7293 C C . ILE A 1 938 ? 2.624 -3.159 23.481 1.00 96.62 938 ILE A C 1
ATOM 7295 O O . ILE A 1 938 ? 3.764 -3.609 23.646 1.00 96.62 938 ILE A O 1
ATOM 7299 N N . PRO A 1 939 ? 2.403 -2.074 22.715 1.00 97.12 939 PRO A N 1
ATOM 7300 C CA . PRO A 1 939 ? 3.494 -1.255 22.208 1.00 97.12 939 PRO A CA 1
ATOM 7301 C C . PRO A 1 939 ? 3.987 -0.307 23.311 1.00 97.12 939 PRO A C 1
ATOM 7303 O O . PRO A 1 939 ? 3.226 0.489 23.864 1.00 97.12 939 PRO A O 1
ATOM 7306 N N . LEU A 1 940 ? 5.273 -0.392 23.632 1.00 97.88 940 LEU A N 1
ATOM 7307 C CA . LEU A 1 940 ? 5.967 0.484 24.572 1.00 97.88 940 LEU A CA 1
ATOM 7308 C C . LEU A 1 940 ? 7.036 1.268 23.824 1.00 97.88 940 LEU A C 1
ATOM 7310 O O . LEU A 1 940 ? 7.717 0.715 22.955 1.00 97.88 940 LEU A O 1
ATOM 7314 N N . GLU A 1 941 ? 7.183 2.541 24.164 1.00 98.06 941 GLU A N 1
ATOM 7315 C CA . GLU A 1 941 ? 8.181 3.428 23.571 1.00 98.06 941 GLU A CA 1
ATOM 7316 C C . GLU A 1 941 ? 9.142 3.950 24.637 1.00 98.06 941 GLU A C 1
ATOM 7318 O O . GLU A 1 941 ? 8.719 4.308 25.736 1.00 98.06 941 GLU A O 1
ATOM 7323 N N . TYR A 1 942 ? 10.441 3.975 24.342 1.00 98.12 942 TYR A N 1
ATOM 7324 C CA . TYR A 1 942 ? 11.412 4.618 25.229 1.00 98.12 942 TYR A CA 1
ATOM 7325 C C . TYR A 1 942 ? 11.092 6.108 25.401 1.00 98.12 942 TYR A C 1
ATOM 7327 O O . TYR A 1 942 ? 10.555 6.751 24.499 1.00 98.12 942 TYR A O 1
ATOM 7335 N N . LEU A 1 943 ? 11.447 6.690 26.551 1.00 97.12 943 LEU A N 1
ATOM 7336 C CA . LEU A 1 943 ? 11.354 8.142 26.698 1.00 97.12 943 LEU A CA 1
ATOM 7337 C C . LEU A 1 943 ? 12.285 8.850 25.697 1.00 97.12 943 LEU A C 1
ATOM 7339 O O . LEU A 1 943 ? 13.333 8.301 25.341 1.00 97.12 943 LEU A O 1
ATOM 7343 N N . PRO A 1 944 ? 11.960 10.086 25.272 1.00 93.19 944 PRO A N 1
ATOM 7344 C CA . PRO A 1 944 ? 12.795 10.836 24.341 1.00 93.19 944 PRO A CA 1
ATOM 7345 C C . PRO A 1 944 ? 14.271 10.869 24.764 1.00 93.19 944 PRO A C 1
ATOM 7347 O O . PRO A 1 944 ? 14.611 11.293 25.868 1.00 93.19 944 PRO A O 1
ATOM 7350 N N . GLY A 1 945 ? 15.153 10.420 23.867 1.00 91.50 945 GLY A N 1
ATOM 7351 C CA . GLY A 1 945 ? 16.601 10.361 24.097 1.00 91.50 945 GLY A CA 1
ATOM 7352 C C . GLY A 1 945 ? 17.109 9.093 24.794 1.00 91.50 945 GLY A C 1
ATOM 7353 O O . GLY A 1 945 ? 18.323 8.957 24.945 1.00 91.50 945 GLY A O 1
ATOM 7354 N N . GLN A 1 946 ? 16.229 8.168 25.189 1.00 95.88 946 GLN A N 1
ATOM 7355 C CA . GLN A 1 946 ? 16.608 6.867 25.743 1.00 95.88 946 GLN A CA 1
ATOM 7356 C C . GLN A 1 946 ? 16.573 5.764 24.679 1.00 95.88 946 GLN A C 1
ATOM 7358 O O . GLN A 1 946 ? 15.729 5.767 23.786 1.00 95.88 946 GLN A O 1
ATOM 7363 N N . THR A 1 947 ? 17.481 4.798 24.807 1.00 94.19 947 THR A N 1
ATOM 7364 C CA . THR A 1 947 ? 17.554 3.577 23.996 1.00 94.19 947 THR A CA 1
ATOM 7365 C C . THR A 1 947 ? 17.913 2.381 24.881 1.00 94.19 947 THR A C 1
ATOM 7367 O O . THR A 1 947 ? 18.271 2.542 26.054 1.00 94.19 947 THR A O 1
ATOM 7370 N N . ALA A 1 948 ? 17.881 1.168 24.320 1.00 94.06 948 ALA A N 1
ATOM 7371 C CA . ALA A 1 948 ? 18.398 -0.015 25.005 1.00 94.06 948 ALA A CA 1
ATOM 7372 C C . ALA A 1 948 ? 19.854 0.188 25.470 1.00 94.06 948 ALA A C 1
ATOM 7374 O O . ALA A 1 948 ? 20.191 -0.101 26.617 1.00 94.06 948 ALA A O 1
ATOM 7375 N N . GLU A 1 949 ? 20.704 0.757 24.614 1.00 92.38 949 GLU A N 1
ATOM 7376 C CA . GLU A 1 949 ? 22.114 1.018 24.904 1.00 92.38 949 GLU A CA 1
ATOM 7377 C C . GLU A 1 949 ? 22.305 2.090 25.979 1.00 92.38 949 GLU A C 1
ATOM 7379 O O . GLU A 1 949 ? 23.115 1.892 26.885 1.00 92.38 949 GLU A O 1
ATOM 7384 N N . SER A 1 950 ? 21.565 3.206 25.921 1.00 95.38 950 SER A N 1
ATOM 7385 C CA . SER A 1 950 ? 21.712 4.278 26.920 1.00 95.38 950 SER A CA 1
ATOM 7386 C C . SER A 1 950 ? 21.302 3.825 28.323 1.00 95.38 950 SER A C 1
ATOM 7388 O O . SER A 1 950 ? 21.807 4.344 29.314 1.00 95.38 950 SER A O 1
ATOM 7390 N N . LEU A 1 951 ? 20.379 2.863 28.401 1.00 95.38 951 LEU A N 1
ATOM 7391 C CA . LEU A 1 951 ? 19.902 2.253 29.642 1.00 95.38 951 LEU A CA 1
ATOM 7392 C C . LEU A 1 951 ? 20.737 1.028 30.064 1.00 95.38 951 LEU A C 1
ATOM 7394 O O . LEU A 1 951 ? 20.473 0.433 31.108 1.00 95.38 951 LEU A O 1
ATOM 7398 N N . GLY A 1 952 ? 21.744 0.637 29.273 1.00 95.44 952 GLY A N 1
ATOM 7399 C CA . GLY A 1 952 ? 22.584 -0.531 29.543 1.00 95.44 952 GLY A CA 1
ATOM 7400 C C . GLY A 1 952 ? 21.832 -1.865 29.477 1.00 95.44 952 GLY A C 1
ATOM 7401 O O . GLY A 1 952 ? 22.218 -2.816 30.160 1.00 95.44 952 GLY A O 1
ATOM 7402 N N . LEU A 1 953 ? 20.747 -1.937 28.702 1.00 96.56 953 LEU A N 1
ATOM 7403 C CA . LEU A 1 953 ? 19.959 -3.149 28.491 1.00 96.56 953 LEU A CA 1
ATOM 7404 C C . LEU A 1 953 ? 20.677 -4.058 27.494 1.00 96.56 953 LEU A C 1
ATOM 7406 O O . LEU A 1 953 ? 20.897 -3.706 26.334 1.00 96.56 953 LEU A O 1
ATOM 7410 N N . THR A 1 954 ? 21.038 -5.252 27.950 1.00 95.00 954 THR A N 1
ATOM 7411 C CA . THR A 1 954 ? 21.708 -6.264 27.121 1.00 95.00 954 THR A CA 1
ATOM 7412 C C . THR A 1 954 ? 20.708 -7.160 26.395 1.00 95.00 954 THR A C 1
ATOM 7414 O O . THR A 1 954 ? 21.033 -7.764 25.372 1.00 95.00 954 THR A O 1
ATOM 7417 N N . GLY A 1 955 ? 19.497 -7.259 26.940 1.00 95.00 955 GLY A N 1
ATOM 7418 C CA . GLY A 1 955 ? 18.442 -8.179 26.548 1.00 95.00 955 GLY A CA 1
ATOM 7419 C C . GLY A 1 955 ? 18.534 -9.562 27.203 1.00 95.00 955 GLY A C 1
ATOM 7420 O O . GLY A 1 955 ? 17.671 -10.398 26.959 1.00 95.00 955 GLY A O 1
ATOM 7421 N N . HIS A 1 956 ? 19.544 -9.825 28.038 1.00 96.31 956 HIS A N 1
ATOM 7422 C CA . HIS A 1 956 ? 19.658 -11.090 28.781 1.00 96.31 956 HIS A CA 1
ATOM 7423 C C . HIS A 1 956 ? 18.911 -11.068 30.122 1.00 96.31 956 HIS A C 1
ATOM 7425 O O . HIS A 1 956 ? 18.734 -12.116 30.746 1.00 96.31 956 HIS A O 1
ATOM 7431 N N . GLU A 1 957 ? 18.471 -9.890 30.559 1.00 97.38 957 GLU A N 1
ATOM 7432 C CA . GLU A 1 957 ? 17.721 -9.685 31.794 1.00 97.38 957 GLU A CA 1
ATOM 7433 C C . GLU A 1 957 ? 16.330 -10.352 31.726 1.00 97.38 957 GLU A C 1
ATOM 7435 O O . GLU A 1 957 ? 15.834 -10.729 30.656 1.00 97.38 957 GLU A O 1
ATOM 7440 N N . ALA A 1 958 ? 15.694 -10.533 32.881 1.00 97.69 958 ALA A N 1
ATOM 7441 C CA . ALA A 1 958 ? 14.256 -10.776 32.975 1.00 97.69 958 ALA A CA 1
ATOM 7442 C C . ALA A 1 958 ? 13.539 -9.449 33.238 1.00 97.69 958 ALA A C 1
ATOM 7444 O O . ALA A 1 958 ? 14.034 -8.643 34.016 1.00 97.69 958 ALA A O 1
ATOM 7445 N N . TYR A 1 959 ? 12.382 -9.237 32.613 1.00 98.12 959 TYR A N 1
ATOM 7446 C CA . TYR A 1 959 ? 11.667 -7.960 32.619 1.00 98.12 959 TYR A CA 1
ATOM 7447 C C . TYR A 1 959 ? 10.294 -8.100 33.282 1.00 98.12 959 TYR A C 1
ATOM 7449 O O . TYR A 1 959 ? 9.495 -8.962 32.908 1.00 98.12 959 TYR A O 1
ATOM 7457 N N . ASP A 1 960 ? 10.001 -7.212 34.226 1.00 97.62 960 ASP A N 1
ATOM 7458 C CA . ASP A 1 960 ? 8.677 -7.023 34.809 1.00 97.62 960 ASP A CA 1
ATOM 7459 C C . ASP A 1 960 ? 8.093 -5.692 34.310 1.00 97.62 960 ASP A C 1
ATOM 7461 O O . ASP A 1 960 ? 8.739 -4.643 34.387 1.00 97.62 960 ASP A O 1
ATOM 7465 N N . ILE A 1 961 ? 6.863 -5.729 33.790 1.00 94.81 961 ILE A N 1
ATOM 7466 C CA . ILE A 1 961 ? 6.158 -4.562 33.243 1.00 94.81 961 ILE A CA 1
ATOM 7467 C C . ILE A 1 961 ? 4.863 -4.376 34.032 1.00 94.81 961 ILE A C 1
ATOM 7469 O O . ILE A 1 961 ? 3.899 -5.138 33.890 1.00 94.81 961 ILE A O 1
ATOM 7473 N N . ALA A 1 962 ? 4.848 -3.348 34.877 1.00 84.81 962 ALA A N 1
ATOM 7474 C CA . ALA A 1 962 ? 3.714 -3.025 35.730 1.00 84.81 962 ALA A CA 1
ATOM 7475 C C . ALA A 1 962 ? 2.725 -2.123 34.980 1.00 84.81 962 ALA A C 1
ATOM 7477 O O . ALA A 1 962 ? 2.884 -0.904 34.941 1.00 84.81 962 ALA A O 1
ATOM 7478 N N . ILE A 1 963 ? 1.691 -2.720 34.388 1.00 83.25 963 ILE A N 1
ATOM 7479 C CA . ILE A 1 963 ? 0.621 -1.969 33.722 1.00 83.25 963 ILE A CA 1
ATOM 7480 C C . ILE A 1 963 ? -0.529 -1.766 34.722 1.00 83.25 963 ILE A C 1
ATOM 7482 O O . ILE A 1 963 ? -1.049 -2.751 35.254 1.00 83.25 963 ILE A O 1
ATOM 7486 N N . PRO A 1 964 ? -0.934 -0.517 35.000 1.00 82.31 964 PRO A N 1
ATOM 7487 C CA . PRO A 1 964 ? -2.066 -0.230 35.878 1.00 82.31 964 PRO A CA 1
ATOM 7488 C C . PRO A 1 964 ? -3.399 -0.714 35.288 1.00 82.31 964 PRO A C 1
ATOM 7490 O O . PRO A 1 964 ? -3.616 -0.599 34.085 1.00 82.31 964 PRO A O 1
ATOM 7493 N N . GLU A 1 965 ? -4.341 -1.154 36.133 1.00 77.88 965 GLU A N 1
ATOM 7494 C CA . GLU A 1 965 ? -5.700 -1.530 35.687 1.00 77.88 965 GLU A CA 1
ATOM 7495 C C . GLU A 1 965 ? -6.455 -0.360 35.028 1.00 77.88 965 GLU A C 1
ATOM 7497 O O . GLU A 1 965 ? -7.190 -0.547 34.058 1.00 77.88 965 GLU A O 1
ATOM 7502 N N . ASN A 1 966 ? -6.244 0.857 35.538 1.00 81.50 966 ASN A N 1
ATOM 7503 C CA . ASN A 1 966 ? -6.827 2.096 35.022 1.00 81.50 966 ASN A CA 1
ATOM 7504 C C . ASN A 1 966 ? -5.773 2.927 34.281 1.00 81.50 966 ASN A C 1
ATOM 7506 O O . ASN A 1 966 ? -5.528 4.082 34.633 1.00 81.50 966 ASN A O 1
ATOM 7510 N N . CYS A 1 967 ? -5.109 2.328 33.293 1.00 83.88 967 CYS A N 1
ATOM 7511 C CA . CYS A 1 967 ? -4.176 3.060 32.445 1.00 83.88 967 CYS A CA 1
ATOM 7512 C C . CYS A 1 967 ? -4.895 4.105 31.573 1.00 83.88 967 CYS A C 1
ATOM 7514 O O . CYS A 1 967 ? -6.075 3.960 31.246 1.00 83.88 967 CYS A O 1
ATOM 7516 N N . GLN A 1 968 ? -4.183 5.182 31.247 1.00 88.81 968 GLN A N 1
ATOM 7517 C CA . GLN A 1 968 ? -4.632 6.240 30.338 1.00 88.81 968 GLN A CA 1
ATOM 7518 C C . GLN A 1 968 ? -3.837 6.184 29.024 1.00 88.81 968 GLN A C 1
ATOM 7520 O O . GLN A 1 968 ? -2.707 5.678 29.027 1.00 88.81 968 GLN A O 1
ATOM 7525 N N . PRO A 1 969 ? -4.386 6.701 27.909 1.00 87.38 969 PRO A N 1
ATOM 7526 C CA . PRO A 1 969 ? -3.643 6.804 26.659 1.00 87.38 969 PRO A CA 1
ATOM 7527 C C . PRO A 1 969 ? -2.327 7.575 26.844 1.00 87.38 969 PRO A C 1
ATOM 7529 O O . PRO A 1 969 ? -2.293 8.593 27.536 1.00 87.38 969 PRO A O 1
ATOM 7532 N N . GLY A 1 970 ? -1.234 7.069 26.268 1.00 88.31 970 GLY A N 1
ATOM 7533 C CA . GLY A 1 970 ? 0.094 7.692 26.343 1.00 88.31 970 GLY A CA 1
ATOM 7534 C C . GLY A 1 970 ? 0.745 7.722 27.735 1.00 88.31 970 GLY A C 1
ATOM 7535 O O . GLY A 1 970 ? 1.731 8.428 27.923 1.00 88.31 970 GLY A O 1
ATOM 7536 N N . GLN A 1 971 ? 0.215 7.001 28.728 1.00 92.81 971 GLN A N 1
ATOM 7537 C CA . GLN A 1 971 ? 0.740 7.039 30.095 1.00 92.81 971 GLN A CA 1
ATOM 7538 C C . GLN A 1 971 ? 2.160 6.452 30.201 1.00 92.81 971 GLN A C 1
ATOM 7540 O O . GLN A 1 971 ? 2.437 5.374 29.678 1.00 92.81 971 GLN A O 1
ATOM 7545 N N . ASN A 1 972 ? 3.032 7.095 30.982 1.00 95.19 972 ASN A N 1
ATOM 7546 C CA . ASN A 1 972 ? 4.317 6.506 31.361 1.00 95.19 972 ASN A CA 1
ATOM 7547 C C . ASN A 1 972 ? 4.126 5.366 32.371 1.00 95.19 972 ASN A C 1
ATOM 7549 O O . ASN A 1 972 ? 3.426 5.516 33.378 1.00 95.19 972 ASN A O 1
ATOM 7553 N N . ILE A 1 973 ? 4.790 4.239 32.126 1.00 94.88 973 ILE A N 1
ATOM 7554 C CA . ILE A 1 973 ? 4.826 3.089 33.030 1.00 94.88 973 ILE A CA 1
ATOM 7555 C C . ILE A 1 973 ? 6.266 2.681 33.334 1.00 94.88 973 ILE A C 1
ATOM 7557 O O . ILE A 1 973 ? 7.192 2.952 32.573 1.00 94.88 973 ILE A O 1
ATOM 7561 N N . THR A 1 974 ? 6.454 2.012 34.467 1.00 95.12 974 THR A N 1
ATOM 7562 C CA . THR A 1 974 ? 7.761 1.524 34.912 1.00 95.12 974 THR A CA 1
ATOM 7563 C C . THR A 1 974 ? 8.024 0.109 34.401 1.00 95.12 974 THR A C 1
ATOM 7565 O O . THR A 1 974 ? 7.177 -0.777 34.542 1.00 95.12 974 THR A O 1
ATOM 7568 N N . VAL A 1 975 ? 9.244 -0.113 33.912 1.00 96.94 975 VAL A N 1
ATOM 7569 C CA . VAL A 1 975 ? 9.822 -1.433 33.645 1.00 96.94 975 VAL A CA 1
ATOM 7570 C C . VAL A 1 975 ? 10.977 -1.673 34.616 1.00 96.94 975 VAL A C 1
ATOM 7572 O O . VAL A 1 975 ? 11.809 -0.787 34.840 1.00 96.94 975 VAL A O 1
ATOM 7575 N N . THR A 1 976 ? 11.027 -2.866 35.205 1.00 97.44 976 THR A N 1
ATOM 7576 C CA . THR A 1 976 ? 12.123 -3.303 36.081 1.00 97.44 976 THR A CA 1
ATOM 7577 C C . THR A 1 976 ? 12.763 -4.574 35.556 1.00 97.44 976 THR A C 1
ATOM 7579 O O . THR A 1 976 ? 12.075 -5.426 34.994 1.00 97.44 976 THR A O 1
ATOM 7582 N N . THR A 1 977 ? 14.067 -4.712 35.765 1.00 97.81 977 THR A N 1
ATOM 7583 C CA . THR A 1 977 ? 14.822 -5.916 35.414 1.00 97.81 977 THR A CA 1
ATOM 7584 C C . THR A 1 977 ? 15.291 -6.685 36.650 1.00 97.81 977 THR A C 1
ATOM 7586 O O . THR A 1 977 ? 15.417 -6.123 37.740 1.00 97.81 977 THR A O 1
ATOM 7589 N N . ASP A 1 978 ? 15.580 -7.978 36.487 1.00 96.25 978 ASP A N 1
ATOM 7590 C CA . ASP A 1 978 ? 16.087 -8.853 37.558 1.00 96.25 978 ASP A CA 1
ATOM 7591 C C . ASP A 1 978 ? 17.487 -8.476 38.074 1.00 96.25 978 ASP A C 1
ATOM 7593 O O . ASP A 1 978 ? 17.841 -8.834 39.196 1.00 96.25 978 ASP A O 1
ATOM 7597 N N . ASP A 1 979 ? 18.258 -7.710 37.303 1.00 94.19 979 ASP A N 1
ATOM 7598 C CA . ASP A 1 979 ? 19.544 -7.133 37.713 1.00 94.19 979 ASP A CA 1
ATOM 7599 C C . ASP A 1 979 ? 19.424 -5.750 38.390 1.00 94.19 979 ASP A C 1
ATOM 7601 O O . ASP A 1 979 ? 20.432 -5.106 38.685 1.00 94.19 979 ASP A O 1
ATOM 7605 N N . GLY A 1 980 ? 18.196 -5.300 38.673 1.00 94.06 980 GLY A N 1
ATOM 7606 C CA . GLY A 1 980 ? 17.912 -4.106 39.469 1.00 94.06 980 GLY A CA 1
ATOM 7607 C C . GLY A 1 980 ? 17.794 -2.799 38.683 1.00 94.06 980 GLY A C 1
ATOM 7608 O O . GLY A 1 980 ? 17.566 -1.755 39.303 1.00 94.06 980 GLY A O 1
ATOM 7609 N N . LYS A 1 981 ? 17.906 -2.809 37.345 1.00 96.06 981 LYS A N 1
ATOM 7610 C CA . LYS A 1 981 ? 17.634 -1.604 36.543 1.00 96.06 981 LYS A CA 1
ATOM 7611 C C . LYS A 1 981 ? 16.140 -1.273 36.575 1.00 96.06 981 LYS A C 1
ATOM 7613 O O . LYS A 1 981 ? 15.271 -2.146 36.575 1.00 96.06 981 LYS A O 1
ATOM 7618 N N . LYS A 1 982 ? 15.840 0.024 36.586 1.00 96.69 982 LYS A N 1
ATOM 7619 C CA . LYS A 1 982 ? 14.481 0.571 36.591 1.00 96.69 982 LYS A CA 1
ATOM 7620 C C . LYS A 1 982 ? 14.424 1.771 35.659 1.00 96.69 982 LYS A C 1
ATOM 7622 O O . LYS A 1 982 ? 15.225 2.691 35.805 1.00 96.69 982 LYS A O 1
ATOM 7627 N N . PHE A 1 983 ? 13.482 1.761 34.726 1.00 96.94 983 PHE A N 1
ATOM 7628 C CA . PHE A 1 983 ? 13.302 2.836 33.752 1.00 96.94 983 PHE A CA 1
ATOM 7629 C C . PHE A 1 983 ? 11.824 3.016 33.400 1.00 96.94 983 PHE A C 1
ATOM 7631 O O . PHE A 1 983 ? 10.990 2.159 33.701 1.00 96.94 983 PHE A O 1
ATOM 7638 N N . GLU A 1 984 ? 11.500 4.155 32.799 1.00 97.25 984 GLU A N 1
ATOM 7639 C CA . GLU A 1 984 ? 10.149 4.472 32.343 1.00 97.25 984 GLU A CA 1
ATOM 7640 C C . GLU A 1 984 ? 10.034 4.317 30.827 1.00 97.25 984 GLU A C 1
ATOM 7642 O O . GLU A 1 984 ? 10.987 4.556 30.085 1.00 97.25 984 GLU A O 1
ATOM 7647 N N . VAL A 1 985 ? 8.847 3.922 30.381 1.00 97.25 985 VAL A N 1
ATOM 7648 C CA . VAL A 1 985 ? 8.462 3.822 28.971 1.00 97.25 985 VAL A CA 1
ATOM 7649 C C . VAL A 1 985 ? 7.065 4.400 28.787 1.00 97.25 985 VAL A C 1
ATOM 7651 O O . VAL A 1 985 ? 6.240 4.353 29.700 1.00 97.25 985 VAL A O 1
ATOM 7654 N N . ILE A 1 986 ? 6.783 4.920 27.601 1.00 96.38 986 ILE A N 1
ATOM 7655 C CA . ILE A 1 986 ? 5.471 5.427 27.205 1.00 96.38 986 ILE A CA 1
ATOM 7656 C C . ILE A 1 986 ? 4.612 4.248 26.747 1.00 96.38 986 ILE A C 1
ATOM 7658 O O . ILE A 1 986 ? 5.011 3.471 25.875 1.00 96.38 986 ILE A O 1
ATOM 7662 N N . LEU A 1 987 ? 3.410 4.125 27.302 1.00 94.94 987 LEU A N 1
ATOM 7663 C CA . LEU A 1 987 ? 2.405 3.169 26.858 1.00 94.94 987 LEU A CA 1
ATOM 7664 C C . LEU A 1 987 ? 1.720 3.694 25.589 1.00 94.94 987 LEU A C 1
ATOM 7666 O O . LEU A 1 987 ? 0.867 4.576 25.655 1.00 94.94 987 LEU A O 1
ATOM 7670 N N . ARG A 1 988 ? 2.067 3.139 24.423 1.00 93.25 988 ARG A N 1
ATOM 7671 C CA . ARG A 1 988 ? 1.598 3.607 23.103 1.00 93.25 988 ARG A CA 1
ATOM 7672 C C . ARG A 1 988 ? 0.204 3.092 22.723 1.00 93.25 988 ARG A C 1
ATOM 7674 O O . ARG A 1 988 ? -0.047 2.714 21.575 1.00 93.25 988 ARG A O 1
ATOM 7681 N N . PHE A 1 989 ? -0.708 3.084 23.692 1.00 91.62 989 PHE A N 1
ATOM 7682 C CA . PHE A 1 989 ? -2.138 3.156 23.406 1.00 91.62 989 PHE A CA 1
ATOM 7683 C C . PHE A 1 989 ? -2.461 4.629 23.190 1.00 91.62 989 PHE A C 1
ATOM 7685 O O . PHE A 1 989 ? -2.372 5.421 24.125 1.00 91.62 989 PHE A O 1
ATOM 7692 N N . ASP A 1 990 ? -2.766 5.000 21.950 1.00 84.19 990 ASP A N 1
ATOM 7693 C CA . ASP A 1 990 ? -2.884 6.412 21.576 1.00 84.19 990 ASP A CA 1
ATOM 7694 C C . ASP A 1 990 ? -4.315 6.933 21.826 1.00 84.19 990 ASP A C 1
ATOM 7696 O O . ASP A 1 990 ? -4.548 8.138 21.796 1.00 84.19 990 ASP A O 1
ATOM 7700 N N . THR A 1 991 ? -5.277 6.034 22.078 1.00 82.12 991 THR A N 1
ATOM 7701 C CA . THR A 1 991 ? -6.713 6.341 22.185 1.00 82.12 991 THR A CA 1
ATOM 7702 C C . THR A 1 991 ? -7.410 5.507 23.266 1.00 82.12 991 THR A C 1
ATOM 7704 O O . THR A 1 991 ? -6.927 4.449 23.680 1.00 82.12 991 THR A O 1
ATOM 7707 N N . GLU A 1 992 ? -8.596 5.935 23.707 1.00 83.12 992 GLU A N 1
ATOM 7708 C CA . GLU A 1 992 ? -9.448 5.128 24.608 1.00 83.12 992 GLU A CA 1
ATOM 7709 C C . GLU A 1 992 ? -9.967 3.846 23.930 1.00 83.12 992 GLU A C 1
ATOM 7711 O O . GLU A 1 992 ? -10.249 2.826 24.574 1.00 83.12 992 GLU A O 1
ATOM 7716 N N . VAL A 1 993 ? -10.082 3.880 22.603 1.00 83.62 993 VAL A N 1
ATOM 7717 C CA . VAL A 1 993 ? -10.472 2.730 21.788 1.00 83.62 993 VAL A CA 1
ATOM 7718 C C . VAL A 1 993 ? -9.367 1.667 21.793 1.00 83.62 993 VAL A C 1
ATOM 7720 O O . VAL A 1 993 ? -9.666 0.492 22.006 1.00 83.62 993 VAL A O 1
ATOM 7723 N N . ASP A 1 994 ? -8.097 2.071 21.683 1.00 87.75 994 ASP A N 1
ATOM 7724 C CA . ASP A 1 994 ? -6.937 1.176 21.804 1.00 87.75 994 ASP A CA 1
ATOM 7725 C C . ASP A 1 994 ? -6.945 0.436 23.153 1.00 87.75 994 ASP A C 1
ATOM 7727 O O . ASP A 1 994 ? -6.779 -0.787 23.210 1.00 87.75 994 ASP A O 1
ATOM 7731 N N . LEU A 1 995 ? -7.213 1.165 24.244 1.00 88.31 995 LEU A N 1
ATOM 7732 C CA . LEU A 1 995 ? -7.356 0.590 25.586 1.00 88.31 995 LEU A CA 1
ATOM 7733 C C . LEU A 1 995 ? -8.520 -0.397 25.676 1.00 88.31 995 LEU A C 1
ATOM 7735 O O . LEU A 1 995 ? -8.412 -1.433 26.336 1.00 88.31 995 LEU A O 1
ATOM 7739 N N . THR A 1 996 ? -9.635 -0.091 25.015 1.00 88.44 996 THR A N 1
ATOM 7740 C CA . THR A 1 996 ? -10.800 -0.980 24.957 1.00 88.44 996 THR A CA 1
ATOM 7741 C C . THR A 1 996 ? -10.451 -2.282 24.239 1.00 88.44 996 THR A C 1
ATOM 7743 O O . THR A 1 996 ? -10.722 -3.361 24.767 1.00 88.44 996 THR A O 1
ATOM 7746 N N . TYR A 1 997 ? -9.783 -2.214 23.085 1.00 90.50 997 TYR A N 1
ATOM 7747 C CA . TYR A 1 997 ? -9.334 -3.410 22.366 1.00 90.50 997 TYR A CA 1
ATOM 7748 C C . TYR A 1 997 ? -8.382 -4.246 23.212 1.00 90.50 997 TYR A C 1
ATOM 7750 O O . TYR A 1 997 ? -8.568 -5.458 23.334 1.00 90.50 997 TYR A O 1
ATOM 7758 N N . TYR A 1 998 ? -7.426 -3.598 23.873 1.00 89.94 998 TYR A N 1
ATOM 7759 C CA . TYR A 1 998 ? -6.494 -4.277 24.757 1.00 89.94 998 TYR A CA 1
ATOM 7760 C C . TYR A 1 998 ? -7.203 -4.999 25.920 1.00 89.94 998 TYR A C 1
ATOM 7762 O O . TYR A 1 998 ? -6.944 -6.180 26.156 1.00 89.94 998 TYR A O 1
ATOM 7770 N N . LYS A 1 999 ? -8.177 -4.354 26.582 1.00 90.06 999 LYS A N 1
ATOM 7771 C CA . LYS A 1 999 ? -9.002 -4.971 27.647 1.00 90.06 999 LYS A CA 1
ATOM 7772 C C . LYS A 1 999 ? -9.794 -6.188 27.162 1.00 90.06 999 LYS A C 1
ATOM 7774 O O . LYS A 1 999 ? -10.030 -7.120 27.927 1.00 90.06 999 LYS A O 1
ATOM 7779 N N . HIS A 1 1000 ? -10.194 -6.202 25.893 1.00 91.88 1000 HIS A N 1
ATOM 7780 C CA . HIS A 1 1000 ? -10.869 -7.344 25.277 1.00 91.88 1000 HIS A CA 1
ATOM 7781 C C . HIS A 1 1000 ? -9.898 -8.442 24.799 1.00 91.88 1000 HIS A C 1
ATOM 7783 O O . HIS A 1 1000 ? -10.355 -9.519 24.400 1.00 91.88 1000 HIS A O 1
ATOM 7789 N N . GLY A 1 1001 ? -8.584 -8.216 24.882 1.00 90.69 1001 GLY A N 1
ATOM 7790 C CA . GLY A 1 1001 ? -7.553 -9.120 24.370 1.00 90.69 1001 GLY A CA 1
ATOM 7791 C C . GLY A 1 1001 ? -7.398 -9.066 22.848 1.00 90.69 1001 GLY A C 1
ATOM 7792 O O . GLY A 1 1001 ? -6.914 -10.027 22.263 1.00 90.69 1001 GLY A O 1
ATOM 7793 N N . GLY A 1 1002 ? -7.847 -7.978 22.219 1.00 92.50 1002 GLY A N 1
ATOM 7794 C CA . GLY A 1 1002 ? -7.805 -7.750 20.779 1.00 92.50 1002 GLY A CA 1
ATOM 7795 C C . GLY A 1 1002 ? -9.114 -7.178 20.231 1.00 92.50 1002 GLY A C 1
ATOM 7796 O O . GLY A 1 1002 ? -10.189 -7.318 20.822 1.00 92.50 1002 GLY A O 1
ATOM 7797 N N . ILE A 1 1003 ? -9.031 -6.538 19.068 1.00 92.00 1003 ILE A N 1
ATOM 7798 C CA . ILE A 1 1003 ? -10.171 -5.892 18.397 1.00 92.00 1003 ILE A CA 1
ATOM 7799 C C . ILE A 1 1003 ? -11.181 -6.904 17.844 1.00 92.00 1003 ILE A C 1
ATOM 7801 O O . ILE A 1 1003 ? -12.381 -6.690 17.986 1.00 92.00 1003 ILE A O 1
ATOM 7805 N N . LEU A 1 1004 ? -10.742 -8.049 17.309 1.00 92.88 1004 LEU A N 1
ATOM 7806 C CA . LEU A 1 1004 ? -11.669 -9.095 16.850 1.00 92.88 1004 LEU A CA 1
ATOM 7807 C C . LEU A 1 1004 ? -12.431 -9.720 18.026 1.00 92.88 1004 LEU A C 1
ATOM 7809 O O . LEU A 1 1004 ? -13.639 -9.930 17.943 1.00 92.88 1004 LEU A O 1
ATOM 7813 N N . ASN A 1 1005 ? -11.764 -9.907 19.169 1.00 94.06 1005 ASN A N 1
ATOM 7814 C CA . ASN A 1 1005 ? -12.398 -10.363 20.408 1.00 94.06 1005 ASN A CA 1
ATOM 7815 C C . ASN A 1 1005 ? -13.437 -9.348 20.911 1.00 94.06 1005 ASN A C 1
ATOM 7817 O O . ASN A 1 1005 ? -14.482 -9.732 21.442 1.00 94.06 1005 ASN A O 1
ATOM 7821 N N . TYR A 1 1006 ? -13.160 -8.049 20.760 1.00 92.56 1006 TYR A N 1
ATOM 7822 C CA . TYR A 1 1006 ? -14.130 -6.985 21.016 1.00 92.56 1006 TYR A CA 1
ATOM 7823 C C . TYR A 1 1006 ? -15.339 -7.085 20.082 1.00 92.56 1006 TYR A C 1
ATOM 7825 O O . TYR A 1 1006 ? -16.470 -7.102 20.571 1.00 92.56 1006 TYR A O 1
ATOM 7833 N N . MET A 1 1007 ? -15.112 -7.238 18.775 1.00 89.94 1007 MET A N 1
ATOM 7834 C CA . MET A 1 1007 ? -16.191 -7.338 17.793 1.00 89.94 1007 MET A CA 1
ATOM 7835 C C . MET A 1 1007 ? -17.069 -8.571 18.007 1.00 89.94 1007 MET A C 1
ATOM 7837 O O . MET A 1 1007 ? -18.289 -8.433 17.976 1.00 89.94 1007 MET A O 1
ATOM 7841 N N . ILE A 1 1008 ? -16.492 -9.743 18.312 1.00 91.44 1008 ILE A N 1
ATOM 7842 C CA . ILE A 1 1008 ? -17.280 -10.935 18.664 1.00 91.44 1008 ILE A CA 1
ATOM 7843 C C . ILE A 1 1008 ? -18.191 -10.615 19.852 1.00 91.44 1008 ILE A C 1
ATOM 7845 O O . ILE A 1 1008 ? -19.402 -10.754 19.731 1.00 91.44 1008 ILE A O 1
ATOM 7849 N N . ARG A 1 1009 ? -17.640 -10.127 20.975 1.00 90.75 1009 ARG A N 1
ATOM 7850 C CA . ARG A 1 1009 ? -18.434 -9.829 22.183 1.00 90.75 1009 ARG A CA 1
ATOM 7851 C C . ARG A 1 1009 ? -19.523 -8.780 21.951 1.00 90.75 1009 ARG A C 1
ATOM 7853 O O . ARG A 1 1009 ? -20.580 -8.896 22.554 1.00 90.75 1009 ARG A O 1
ATOM 7860 N N . LYS A 1 1010 ? -19.278 -7.785 21.092 1.00 83.38 1010 LYS A N 1
ATOM 7861 C CA . LYS A 1 1010 ? -20.265 -6.758 20.708 1.00 83.38 1010 LYS A CA 1
ATOM 7862 C C . LYS A 1 1010 ? -21.451 -7.348 19.931 1.00 83.38 1010 LYS A C 1
ATOM 7864 O O . LYS A 1 1010 ? -22.536 -6.782 19.976 1.00 83.38 1010 LYS A O 1
ATOM 7869 N N . MET A 1 1011 ? -21.235 -8.457 19.220 1.00 78.19 1011 MET A N 1
ATOM 7870 C CA . MET A 1 1011 ? -22.237 -9.115 18.374 1.00 78.19 1011 MET A CA 1
ATOM 7871 C C . MET A 1 1011 ? -22.994 -10.255 19.077 1.00 78.19 1011 MET A C 1
ATOM 7873 O O . MET A 1 1011 ? -24.045 -10.671 18.575 1.00 78.19 1011 MET A O 1
ATOM 7877 N N . LEU A 1 1012 ? -22.483 -10.774 20.204 1.00 81.19 1012 LEU A N 1
ATOM 7878 C CA . LEU A 1 1012 ? -23.153 -11.810 21.006 1.00 81.19 1012 LEU A CA 1
ATOM 7879 C C . LEU A 1 1012 ? -24.501 -11.310 21.511 1.00 81.19 1012 LEU A C 1
ATOM 7881 O O . LEU A 1 1012 ? -25.496 -12.006 21.182 1.00 81.19 1012 LEU A O 1
#

InterPro domains:
  IPR000573 Aconitase A/isopropylmalate dehydratase small subunit, swivel domain [PF00694] (817-942)
  IPR001030 Aconitase/3-isopropylmalate dehydratase large subunit, alpha/beta/alpha domain [PF00330] (171-688)
  IPR001030 Aconitase/3-isopropylmalate dehydratase large subunit, alpha/beta/alpha domain [PR00415] (255-268)
  IPR001030 Aconitase/3-isopropylmalate dehydratase large subunit, alpha/beta/alpha domain [PR00415] (279-287)
  IPR001030 Aconitase/3-isopropylmalate dehydratase large subunit, alpha/beta/alpha domain [PR00415] (308-321)
  IPR001030 Aconitase/3-isopropylmalate dehydratase large subunit, alpha/beta/alpha domain [PR00415] (322-337)
  IPR001030 Aconitase/3-isopropylmalate dehydratase large subunit, alpha/beta/alpha domain [PR00415] (384-397)
  IPR001030 Aconitase/3-isopropylmalate dehydratase large subunit, alpha/beta/alpha domain [PR00415] (398-411)
  IPR001030 Aconitase/3-isopropylmalate dehydratase large subunit, alpha/beta/alpha domain [PR00415] (480-494)
  IPR001030 Aconitase/3-isopropylmalate dehydratase large subunit, alpha/beta/alpha domain [PR00415] (557-568)
  IPR001030 Aconitase/3-isopropylmalate dehydratase large subunit, alpha/beta/alpha domain [PR00415] (619-632)
  IPR001806 Small GTPase [PF00071] (2-122)
  IPR001806 Small GTPase [SM00174] (1-115)
  IPR006249 Aconitase/Iron-responsive element-binding protein 2 [PTHR11670] (111-1011)
  IPR006249 Aconitase/Iron-responsive element-binding protein 2 [TIGR01341] (130-1012)
  IPR015928 Aconitase/3-isopropylmalate dehydratase, swivel [G3DSA:3.20.19.10] (780-1012)
  IPR015931 Aconitase/3-isopropylmalate dehydratase large subunit, alpha/beta/alpha, subdomain 1/3 [G3DSA:3.30.499.10] (118-480)
  IPR015931 Aconitase/3-isopropylmalate dehydratase large subunit, alpha/beta/alpha, subdomain 1/3 [G3DSA:3.30.499.10] (481-716)
  IPR018136 Aconitase family, 4Fe-4S cluster binding site [PS00450] (553-569)
  IPR018136 Aconitase family, 4Fe-4S cluster binding site [PS01244] (619-632)

Nearest PDB structures (foldseek):
  2b3y-assembly2_B  TM=9.879E-01  e=0.000E+00  Homo sapiens
  3snp-assembly2_B  TM=6.702E-01  e=0.000E+00  Oryctolagus cuniculus
  3sn2-assembly1_A  TM=6.781E-01  e=0.000E+00  Oryctolagus cuniculus
  6vcd-assembly1_A  TM=8.403E-01  e=1.380E-77  Homo sapiens
  4kp1-assembly1_A  TM=7.494E-01  e=1.118E-22  Methanocaldococcus jannaschii DSM 2661

Solvent-accessible surface area (backbone atoms only — not comparable to full-atom values): 52151 Å² total; per-residue (Å²): 90,75,57,95,92,39,83,47,86,85,85,87,81,85,80,91,71,66,84,87,48,63,86,60,51,66,73,73,54,52,84,40,66,58,49,79,46,66,27,46,37,65,35,43,69,42,45,56,52,39,51,51,52,52,53,53,47,41,76,69,26,71,82,37,44,46,33,39,32,31,32,56,50,70,52,44,84,74,73,49,66,59,25,59,52,64,68,61,53,49,54,51,26,57,77,68,72,28,51,74,46,68,21,10,90,86,78,31,44,79,72,44,64,43,88,50,59,87,36,56,44,78,49,77,56,90,94,46,76,31,35,32,69,53,60,64,76,76,43,100,55,49,77,41,46,40,66,76,54,51,54,50,37,49,35,25,48,77,55,21,48,70,68,76,24,34,69,66,34,37,52,43,52,70,41,37,86,59,38,51,68,44,83,94,54,37,78,32,45,44,52,62,59,30,40,40,31,34,43,58,41,35,44,34,44,52,45,49,52,43,47,48,24,52,44,34,41,74,73,73,34,69,35,78,74,66,40,42,74,34,48,31,42,32,23,32,15,67,73,40,39,38,71,40,58,66,37,98,58,13,27,60,53,18,51,52,50,29,49,71,78,35,47,68,61,54,29,50,50,55,23,44,44,71,55,29,59,51,38,46,60,40,37,62,69,53,13,16,51,62,29,42,30,65,60,65,69,60,65,54,42,41,74,60,96,45,37,48,47,69,31,23,35,40,15,38,38,44,46,38,9,22,43,7,20,56,39,21,54,25,22,43,32,20,31,67,58,50,52,41,40,27,62,66,45,56,45,78,44,61,53,56,45,36,34,31,39,34,28,36,70,55,69,41,56,79,42,49,61,51,24,48,31,42,49,49,28,31,50,40,44,72,71,61,34,62,74,18,33,34,37,54,40,38,60,28,50,76,76,49,51,51,41,44,36,20,31,42,6,24,44,22,62,72,22,36,24,57,31,29,34,26,65,31,31,69,62,41,55,51,47,42,46,43,41,48,49,52,71,69,59,52,50,49,41,52,55,50,28,53,72,60,68,54,52,47,59,51,84,43,70,90,68,57,45,62,54,77,44,80,48,78,46,57,33,63,75,49,56,54,39,34,16,38,36,30,39,51,49,40,59,38,43,50,81,45,33,28,60,52,51,59,48,19,42,48,27,68,45,63,57,92,50,99,86,54,99,51,90,36,71,27,71,67,19,67,50,43,54,84,90,55,64,77,40,72,28,74,44,76,56,97,94,40,84,45,77,46,36,55,29,23,39,48,33,26,30,40,21,17,44,53,39,41,55,18,62,60,46,49,51,32,24,24,47,26,29,38,40,33,49,76,46,57,50,60,40,62,84,84,42,48,32,35,24,21,36,12,33,62,51,50,55,50,36,36,51,76,69,64,22,45,70,33,25,40,72,53,24,38,23,61,25,41,31,17,33,21,48,50,75,30,32,39,49,79,75,60,65,66,57,53,52,34,36,61,78,54,69,47,47,22,22,30,33,25,16,37,76,70,25,42,66,60,45,46,38,86,76,26,65,28,19,32,30,28,37,42,44,50,24,52,52,36,38,40,52,38,28,58,71,45,42,56,90,83,44,56,59,45,47,28,94,87,63,51,74,38,39,54,77,80,31,57,65,45,46,68,63,31,50,57,50,43,72,71,46,65,47,29,68,48,38,46,58,51,58,75,45,36,75,61,42,45,73,71,61,61,70,52,77,50,72,93,52,86,66,73,85,78,48,92,83,51,79,41,52,46,86,62,76,90,49,78,86,68,61,90,64,72,67,80,89,72,70,50,59,65,19,35,44,62,45,40,40,53,60,61,44,28,22,54,37,37,32,43,47,54,75,66,53,81,88,37,63,35,36,54,54,42,41,77,71,73,45,52,86,87,67,62,55,30,42,35,73,26,47,25,14,54,79,46,41,36,32,34,26,43,50,21,67,76,29,59,30,72,88,50,91,60,60,27,34,50,31,54,37,72,93,79,65,46,79,39,46,45,43,61,40,29,54,52,34,57,75,70,70,46,43,25,29,36,41,38,28,37,41,35,34,34,81,60,31,58,38,53,48,22,54,14,46,45,72,51,44,37,47,36,36,41,22,52,33,67,24,72,52,40,50,52,33,24,32,40,54,38,27,44,49,30,26,42,43,94,96,46,47,56,70,80,71,69,55,85,53,81,53,33,36,32,42,62,70,63,97,84,66,57,58,54,38,74,35,52,38,38,35,77,85,70,52,73,50,64,29,31,34,63,34,84,37,73,64,44,50,49,19,38,54,44,57,5,40,66,53,37,51,51,58,76,69,96

Sequence (1012 aa):
MQVNGKRLIMGIWDTAGSEKYDAMSRIYYRGAKAAIICYDIIKSNTFQRAKFWITELRTVEEGCKIYICATKNDILEHGAVPSPDINVVETYAAGIQAKFFITSSKTGENVEQNPYNHLMKSIKIGLKDYKYFDITNIGKKYDRLPFSIRVLLESAVRSCDSFQVKKSDVEKISDWEHSQTIEGGVEVAFKPARVILQDFTGVPAVVDFAAMRDAVKRLGSDPDKINPICPSDLVIDHSIQVDFIRSKDALKKNEEMEYERNKERFMFLKWGAKAFQNMLIVPPGSGIIHQVNLEYLARVVFDMNGLLYPDSVVGTDSHTTMINGLGVLGWGVGGIEAEAVMLGQAMSMLVPKVVGYRLDGVLSQYATSTDLVLTITKHLRQVGVVGKFVEFFGPGVSQLSIADRATISNMCPEYGATVGFFPVDQQSLAYLKQTGRSDEHINVIEKYLTTVRMLRNYDDESQDPVFSEVVSLDLGTIVSSVSGPKRPHDRVSIIDMKADFRKCLTNKVRATSSYYKILNIGFKGYGLSPETVDAVGMFEHEGKDYKLRHGSVVIAAITSCTNTSNPSVMLGAGLLAKNAVEAGLSVAPYIKTSLSPGSGVVTYYLEESGVIPYLTKLGFDVVGYGCMTCIGNSGSLPDVIVETIEKNNLICCGVLSGNRNFEGRIHPHTRANYLASPLLVIAYAIAGTVDIDFEKEPLGRRLDGTPVYLQDIWPTRSKIQAVEQKYVIPAMFTEVYSKIEKGSPSWINLAAPNTTLYPWDANSTYIKNPPFFDDLQRELPKFKPITKARILLNLGDSVTTDHISPAGSIARNSPAARYLASRGLTPKEFNSYGARRGNDAVMVRGTFANIRLVNKFLTKPGPRTIYIPTKEEMDIFDAAEKYAKDQTPLIILVGKEYGSGSSRDWAAKGPYLLGVRAVIAESYERIHRSNLVGMGIIPLEYLPGQTAESLGLTGHEAYDIAIPENCQPGQNITVTTDDGKKFEVILRFDTEVDLTYYKHGGILNYMIRKML

Organism: NCBI:txid561572

Radius of gyration: 30.7 Å; Cα contacts (8 Å, |Δi|>4): 2242; chains: 1; bounding box: 94×67×92 Å

pLDDT: mean 91.5, std 9.67, range [33.91, 98.88]

Mean predicted aligned error: 9.06 Å

Secondary structure (DSSP, 8-state):
-EETTEE---------S-GGGHHHHHHHSTT-SEEEEEEETT-HHHHHHHHHHHHHHHHH-TTPEEEEEEE-GGGGGGT---SS-HHHHHHHHHHTT-EEEE--TTT-TTTS--TTGGGEEEEEETTEEEEEE-GGGS-TTGGGS-HHHHHHHHHHHHT--SSSS-HHHHHHHHTHHHHTTSTT--EEEE--SEEEEEHHHHHHHHHHHHHHHHHHHHTTS-GGG-S-SS-EEEE--SS----S-SSTTHHHHHHHHHHHHHHHHHHHHHHHHHHSTTEEEEPTTSB-HHHHIIIII--SEEEETTEEEE-EEEESSGGGGGGGGGT-EEEE--HHHHHHHHTTPPEEEE---EEEEEEES---TT--HHHHHHHHHHHHHHHT-TTSEEEEESGGGGGS-HHHHHHHHHTHHHHT-SEEE----HHHHHHHHHTT--HHHHHHHHHHHHHTT----TT-GGG----SEEEEEEGGG---EEE-SS-TT-EEETTTHHHHHHHHHH-------TT-------TT-----GGGTT-EEEEEETTEEEEEETTBEEEEEE-SHHHHT-HHHHHHHHHHHHHHHHTT----TTSEEEE--SBHHHHHHHHHTT-HHHHHHTT--B--SSSGGGGT---PPPHHHHHHHHHTT---EEEESSS---TTTS-TT-SEEEE--HHHHHHHHHH-BSS--TTTS-SEE-TTS-EE-HHHHPPPHHHHHHHHHHH--HHHHHHHHTTTTT--HHHHH------SS----TT-SS----GGGTT--SSPPPP--EEEEEEEEEB-S--BHHHHS--SBPPTTSHHHHHHHHTT--TTT--BTGGGTT-HHHHHHHTT--TT--BTTSSS-SSEEEETTTTEEEEHHHHHHHHHHTT--EEEEE-SSBTBSS--THHHHHHHHTTEEEEEES-B-HHHHHHHHHTT-EEEEEPTT--TTTTT--S-SEEEE---TT--TT-EEEEEETTS-EEEEEE---SHHHHHHHHTTSHHHHHHHHH-

Foldseek 3Di:
DDDPNDDDDDDDDDPPDDPPCVVVVLVPCQVAQEDEQEAAFQDQVRVVVSVVVVVSSCVRPVNYAYEYEHEDPVCVVVVGAGVPHPVVVVVVCVVSVHHYYYAYPVVCRVNFPQPQVVQWDWDDFPPDIFIERQCCPVDPCLLQDDLLLLQQLRQLSVPDRCPLRNPVQNVLSRVLVVQQVDPLFDKHWGQAQEEEEELLLVLLLLLLLLLLLVLLVVQPHHSLLSAFPHQYEYEYFAQFFQADFLDQCQQVVSVVVSCVQQLVSLLSVVLSCQLHPNYAYFDFQFFERQLCCQLPVALQWDQDVRYIGGHEYEYCWQLVLLCLLLQHHYGYFHSLQSSLSSSPRIDMAGSAAEEEEEEDAEAFQQDDLLLVLLVVLLVLLVVPQARHEYEYAAPHSVVAASLSSSLNSSLCLQSHHRHYHYFHEPNSLVSCVLSQNDPSSSSVSVVVCVSSVRYDDRVDPVSDHDGPYYDYDYNHPGAFWKAFFAGSNNIDGLQCLLVQQLCQAQDAADDPDPPFPFRRRDRSHDNDDPVLQFFKFWFDDPNDIDIDAAFFAQEQEAFDPSALSPLLLLLQLLQLLVLCVVQVFEFDPQRHAEYAHRRVLSVQLCVVLPSQVSCSRNGHHHNGRHRYLQQQSHHDRPPRVVCRCVVSVHQYEHEYCHNGNHQPRRYVSHRTYMHHGSNVSSLCRLQRGSNDRLVPAASAHGPVRHGHGSVSSGDTSVVSVVSCVVRSGNVSSCVSVVCRSVDDPSSVPSDHDNDNNDPDDPLDQAAHNDCLSVPFDLDFDDDDWQFQAFELFEAEADCALCQQFNWAADDCPFPLVVVVVVSVDDSVSSGTSSRRSNPLSNRLSRGSQDQQGDGPQDSHRGQWDALLVVRDIDGSLVSLVVCVVVVHAYEHFYEYAPHRDILYLSSQSNCVVSRHQEYEYQYYRDSSCVSNLQQLRWYWHADPPDGCVNQVNPRSWTKTWDDDPPDDAQDKTWIATPVGRIGIITGHPSDPVSVVQNSLNHDSSVSSSVSD

=== Feature glossary ===
The record interleaves many kinds of information about one protein. Here is each kind framed as the question it answers.

Q: Are the domains correctly placed relative to each other?
A: Predicted aligned error is AlphaFold's pairwise confidence. Unlike pLDDT (per-residue), PAE is per-residue-pair and captures whether two parts of the structure are correctly placed relative to each other. Units are ångströms of expected positional error.

Q: Which residues are in helices, strands, or loops?
A: Eight-state secondary structure (DSSP): H is the canonical α-helix, G the tighter 3₁₀-helix, I the wider π-helix; E/B are β-structure, T and S are turns and bends, and '-' is everything else. DSSP derives these from the pattern of main-chain N–H···O=C hydrogen bonds, not from the sequence.

Q: What if only a Cα trace is available?
A: P-SEA three-state annotation labels each residue as helix, strand, or coil based purely on the geometry of the Cα trace. It serves as a fallback when the full backbone (and thus DSSP) is unavailable.

Q: What are the backbone torsion angles?
A: φ (phi) and ψ (psi) are the two rotatable backbone dihedrals per residue: φ is the C(i-1)–N–Cα–C torsion, ψ is the N–Cα–C–N(i+1) torsion, both in degrees on (−180°, 180°]. α-helical residues cluster near (−60°, −45°); β-strand residues near (−120°, +130°). A Ramachandran plot is simply a scatter of (φ, ψ) for every residue.

Q: What known structures does this most resemble?
A: Structural nearest neighbors (via Foldseek easy-search vs the PDB). Reported per hit: target PDB id, E-value, and alignment TM-score. A TM-score above ~0.5 is the conventional threshold for 'same fold'.

Q: What family and function is it annotated with?
A: Database cross-references. InterPro integrates a dozen domain/family signature databases into unified entries with residue-range hits. GO terms attach function/process/location labels with evidence codes. CATH codes position the fold in a four-level structural taxonomy. Organism is the NCBI-taxonomy species name.

Q: Which residues are buried vs exposed?
A: Solvent accessibility: the surface area of each residue that a 1.4 Å water probe can touch, in Å². When only backbone atoms are present the absolute values are lower than full-atom SASA (side chains contribute most of the area) and are flagged as backbone-only.

Q: What do the diagnostic plots show?
A: Three diagnostic plots accompany the record. The Cα contact map visualizes the tertiary structure as a 2D adjacency matrix (8 Å cutoff, sequence-local contacts suppressed). The Ramachandran plot shows the distribution of backbone (φ, ψ) torsions, with points in the α and β basins reflecting secondary structure content. The PAE plot shows AlphaFold's inter-residue confidence as a color matrix.

Q: What is the amino-acid chain?
A: The amino-acid sequence is the protein's primary structure: the linear order of residues from the N-terminus to the C-terminus, written in one-letter code. Everything else here — the 3D coordinates, the secondary structure, the domain annotations — is ultimately a consequence of this string.

Q: What do the rendered images show?
A: The six renders are orthographic views along the three Cartesian axes in both directions. Representation (cartoon, sticks, or surface) and color scheme (sequence-rainbow or by-chain) vary across proteins so the training set covers all the common visualization conventions.

Q: Where is each backbone atom in 3D?
A: The mmCIF table is the protein's shape written out atom by atom. For each backbone N, Cα, C, and carbonyl O, it records an (x, y, z) coordinate triple in Å plus the residue type, chain letter, and residue number.

Q: How mobile is each atom in the crystal?
A: For experimental (PDB) structures, the B-factor (temperature factor) quantifies the positional spread of each atom in the crystal — a combination of thermal vibration and static disorder — in units of Å². High B-factors mark flexible loops or poorly resolved regions; low B-factors mark the rigid, well-ordered core.

Q: How big and how compact is the whole molecule?
A: Three whole-structure scalars: the radius of gyration (RMS distance of Cα from centroid, in Å), the count of Cα–Cα contacts (pairs closer than 8 Å and separated by more than four residues in sequence — i.e. tertiary, not local, contacts), and the bounding-box dimensions. Together they distinguish compact globular folds from extended fibres or disordered chains.

Q: What does the local fold look like, residue by residue?
A: A 3Di character summarizes, for each residue, the relative orientation of the Cα frame of its nearest spatial neighbor. Because it encodes fold topology rather than chemistry, 3Di alignments detect remote structural similarity that sequence alignment misses.

Q: How confident is the AlphaFold model at each residue?
A: For AlphaFold models, the B-factor field carries pLDDT — the model's own estimate of local accuracy on a 0–100 scale. Regions with pLDDT<50 should be treated as essentially unmodeled; they often correspond to intrinsically disordered segments.